Protein AF-0000000073383398 (afdb_homodimer)

InterPro domains:
  IPR001453 MoaB/Mog domain [PF00994] (199-347)
  IPR001453 MoaB/Mog domain [SM00852] (199-348)
  IPR005110 MoeA, N-terminal and linker domain [PF03453] (4-186)
  IPR005111 MoeA, C-terminal, domain IV [PF03454] (393-448)
  IPR036135 MoeA, N-terminal and linker domain superfamily [SSF63882] (14-193)
  IPR036425 MoaB/Mog-like domain superfamily [G3DSA:3.40.980.10] (194-357)
  IPR036425 MoaB/Mog-like domain superfamily [SSF53218] (195-348)
  IPR036688 MoeA, C-terminal, domain IV superfamily [G3DSA:2.40.340.10] (358-444)
  IPR036688 MoeA, C-terminal, domain IV superfamily [SSF63867] (392-449)
  IPR038987 Molybdopterin biosynthesis protein MoeA-like [PTHR10192] (3-448)
  IPR038987 Molybdopterin biosynthesis protein MoeA-like [cd00887] (13-449)

Nearest PDB structures (foldseek):
  6gb9-assembly1_A-2  TM=8.850E-01  e=3.075E-38  Arabidopsis thaliana
  6gax-assembly1_A-2  TM=8.857E-01  e=5.506E-38  Arabidopsis thaliana
  6etf-assembly1_A  TM=8.780E-01  e=7.810E-38  Arabidopsis thaliana
  6gbc-assembly1_A-2  TM=8.744E-01  e=4.752E-37  Arabidopsis thaliana
  6rms-assembly1_A-2  TM=8.725E-01  e=6.143E-34  Arabidopsis thaliana

Structure (mmCIF, N/CA/C/O backbone):
data_AF-0000000073383398-model_v1
#
loop_
_entity.id
_entity.type
_entity.pdbx_description
1 polymer 'molybdopterin adenylyltransferase'
#
loop_
_atom_site.group_PDB
_atom_site.id
_atom_site.type_symbol
_atom_site.label_atom_id
_atom_site.label_alt_id
_atom_site.label_comp_id
_atom_site.label_asym_id
_atom_site.label_entity_id
_atom_site.label_seq_id
_atom_site.pdbx_PDB_ins_code
_atom_site.Cartn_x
_atom_site.Cartn_y
_atom_site.Cartn_z
_atom_site.occupancy
_atom_site.B_iso_or_equiv
_atom_site.auth_seq_id
_atom_site.auth_comp_id
_atom_site.auth_asym_id
_atom_site.auth_atom_id
_atom_site.pdbx_PDB_model_num
ATOM 1 N N . MET A 1 1 ? 20.766 -30.047 -12.469 1 66.31 1 MET A N 1
ATOM 2 C CA . MET A 1 1 ? 20.844 -29.438 -11.141 1 66.31 1 MET A CA 1
ATOM 3 C C . MET A 1 1 ? 20.578 -27.938 -11.219 1 66.31 1 MET A C 1
ATOM 5 O O . MET A 1 1 ? 20.891 -27.281 -12.219 1 66.31 1 MET A O 1
ATOM 9 N N . GLY A 1 2 ? 19.625 -27.422 -10.406 1 82 2 GLY A N 1
ATOM 10 C CA . GLY A 1 2 ? 19.25 -26.016 -10.492 1 82 2 GLY A CA 1
ATOM 11 C C . GLY A 1 2 ? 20.219 -25.094 -9.766 1 82 2 GLY A C 1
ATOM 12 O O . GLY A 1 2 ? 21.078 -25.562 -9.016 1 82 2 GLY A O 1
ATOM 13 N N . LEU A 1 3 ? 20.344 -23.891 -10.164 1 94.38 3 LEU A N 1
ATOM 14 C CA . LEU A 1 3 ? 21.094 -22.812 -9.516 1 94.38 3 LEU A CA 1
ATOM 15 C C . LEU A 1 3 ? 20.547 -22.531 -8.125 1 94.38 3 LEU A C 1
ATOM 17 O O . LEU A 1 3 ? 19.328 -22.516 -7.926 1 94.38 3 LEU A O 1
ATOM 21 N N . SER A 1 4 ? 21.484 -22.391 -7.164 1 97 4 SER A N 1
ATOM 22 C CA . SER A 1 4 ? 21 -22.016 -5.84 1 97 4 SER A CA 1
ATOM 23 C C . SER A 1 4 ? 20.203 -20.719 -5.887 1 97 4 SER A C 1
ATOM 25 O O . SER A 1 4 ? 20.469 -19.859 -6.719 1 97 4 SER A O 1
ATOM 27 N N . TYR A 1 5 ? 19.297 -20.578 -5.016 1 97.75 5 TYR A N 1
ATOM 28 C CA . TYR A 1 5 ? 18.453 -19.391 -4.969 1 97.75 5 TYR A CA 1
ATOM 29 C C . TYR A 1 5 ? 19.297 -18.141 -4.754 1 97.75 5 TYR A C 1
ATOM 31 O O . TYR A 1 5 ? 19.109 -17.141 -5.438 1 97.75 5 TYR A O 1
ATOM 39 N N . THR A 1 6 ? 20.219 -18.172 -3.822 1 96.94 6 THR A N 1
ATOM 40 C CA . THR A 1 6 ? 21.078 -17.047 -3.51 1 96.94 6 THR A CA 1
ATOM 41 C C . THR A 1 6 ? 21.875 -16.609 -4.742 1 96.94 6 THR A C 1
ATOM 43 O O . THR A 1 6 ? 21.969 -15.422 -5.031 1 96.94 6 THR A O 1
ATOM 46 N N . GLU A 1 7 ? 22.391 -17.578 -5.422 1 97.75 7 GLU A N 1
ATOM 47 C CA . GLU A 1 7 ? 23.156 -17.266 -6.629 1 97.75 7 GLU A CA 1
ATOM 48 C C . GLU A 1 7 ? 22.234 -16.703 -7.719 1 97.75 7 GLU A C 1
ATOM 50 O O . GLU A 1 7 ? 22.641 -15.789 -8.453 1 97.75 7 GLU A O 1
ATOM 55 N N . ALA A 1 8 ? 21.062 -17.25 -7.828 1 98.5 8 ALA A N 1
ATOM 56 C CA . ALA A 1 8 ? 20.094 -16.75 -8.805 1 98.5 8 ALA A CA 1
ATOM 57 C C . ALA A 1 8 ? 19.812 -15.266 -8.555 1 98.5 8 ALA A C 1
ATOM 59 O O . ALA A 1 8 ? 19.828 -14.461 -9.492 1 98.5 8 ALA A O 1
ATOM 60 N N . ILE A 1 9 ? 19.609 -14.883 -7.297 1 98.12 9 ILE A N 1
ATOM 61 C CA . ILE A 1 9 ? 19.281 -13.5 -6.945 1 98.12 9 ILE A CA 1
ATOM 62 C C . ILE A 1 9 ? 20.484 -12.602 -7.246 1 98.12 9 ILE A C 1
ATOM 64 O O . ILE A 1 9 ? 20.328 -11.484 -7.75 1 98.12 9 ILE A O 1
ATOM 68 N N . ARG A 1 10 ? 21.641 -13.078 -6.953 1 98.12 10 ARG A N 1
ATOM 69 C CA . ARG A 1 10 ? 22.859 -12.32 -7.258 1 98.12 10 ARG A CA 1
ATOM 70 C C . ARG A 1 10 ? 22.953 -12.016 -8.75 1 98.12 10 ARG A C 1
ATOM 72 O O . ARG A 1 10 ? 23.266 -10.883 -9.141 1 98.12 10 ARG A O 1
ATOM 79 N N . LEU A 1 11 ? 22.688 -13 -9.57 1 98.62 11 LEU A N 1
ATOM 80 C CA . LEU A 1 11 ? 22.75 -12.828 -11.016 1 98.62 11 LEU A CA 1
ATOM 81 C C . LEU A 1 11 ? 21.656 -11.883 -11.5 1 98.62 11 LEU A C 1
ATOM 83 O O . LEU A 1 11 ? 21.891 -11.055 -12.391 1 98.62 11 LEU A O 1
ATOM 87 N N . VAL A 1 12 ? 20.453 -12.016 -10.969 1 98.62 12 VAL A N 1
ATOM 88 C CA . VAL A 1 12 ? 19.344 -11.125 -11.312 1 98.62 12 VAL A CA 1
ATOM 89 C C . VAL A 1 12 ? 19.734 -9.68 -11.008 1 98.62 12 VAL A C 1
ATOM 91 O O . VAL A 1 12 ? 19.578 -8.797 -11.859 1 98.62 12 VAL A O 1
ATOM 94 N N . GLU A 1 13 ? 20.266 -9.461 -9.812 1 98.06 13 GLU A N 1
ATOM 95 C CA . GLU A 1 13 ? 20.656 -8.117 -9.398 1 98.06 13 GLU A CA 1
ATOM 96 C C . GLU A 1 13 ? 21.797 -7.582 -10.266 1 98.06 13 GLU A C 1
ATOM 98 O O . GLU A 1 13 ? 21.844 -6.391 -10.578 1 98.06 13 GLU A O 1
ATOM 103 N N . ALA A 1 14 ? 22.734 -8.461 -10.633 1 98 14 ALA A N 1
ATOM 104 C CA . ALA A 1 14 ? 23.844 -8.055 -11.469 1 98 14 ALA A CA 1
ATOM 105 C C . ALA A 1 14 ? 23.375 -7.555 -12.828 1 98 14 ALA A C 1
ATOM 107 O O . ALA A 1 14 ? 23.797 -6.5 -13.297 1 98 14 ALA A O 1
ATOM 108 N N . GLU A 1 15 ? 22.469 -8.305 -13.469 1 97.44 15 GLU A N 1
ATOM 109 C CA . GLU A 1 15 ? 21.922 -7.875 -14.758 1 97.44 15 GLU A CA 1
ATOM 110 C C . GLU A 1 15 ? 21.109 -6.594 -14.617 1 97.44 15 GLU A C 1
ATOM 112 O O . GLU A 1 15 ? 21.156 -5.719 -15.477 1 97.44 15 GLU A O 1
ATOM 117 N N . ALA A 1 16 ? 20.344 -6.516 -13.547 1 97.38 16 ALA A N 1
ATOM 118 C CA . ALA A 1 16 ? 19.547 -5.32 -13.289 1 97.38 16 ALA A CA 1
ATOM 119 C C . ALA A 1 16 ? 20.438 -4.094 -13.133 1 97.38 16 ALA A C 1
ATOM 121 O O . ALA A 1 16 ? 20.094 -3.006 -13.609 1 97.38 16 ALA A O 1
ATOM 122 N N . TYR A 1 17 ? 21.531 -4.281 -12.406 1 96.06 17 TYR A N 1
ATOM 123 C CA . TYR A 1 17 ? 22.484 -3.189 -12.203 1 96.06 17 TYR A CA 1
ATOM 124 C C . TYR A 1 17 ? 23.016 -2.67 -13.531 1 96.06 17 TYR A C 1
ATOM 126 O O . TYR A 1 17 ? 23.156 -1.46 -13.727 1 96.06 17 TYR A O 1
ATOM 134 N N . ARG A 1 18 ? 23.203 -3.543 -14.438 1 94 18 ARG A N 1
ATOM 135 C CA . ARG A 1 18 ? 23.703 -3.172 -15.758 1 94 18 ARG A CA 1
ATOM 136 C C . ARG A 1 18 ? 22.672 -2.352 -16.531 1 94 18 ARG A C 1
ATOM 138 O O . ARG A 1 18 ? 23.031 -1.51 -17.359 1 94 18 ARG A O 1
ATOM 145 N N . LYS A 1 19 ? 21.438 -2.59 -16.25 1 93.25 19 LYS A N 1
ATOM 146 C CA . LYS A 1 19 ? 20.375 -1.923 -16.984 1 93.25 19 LYS A CA 1
ATOM 147 C C . LYS A 1 19 ? 19.922 -0.659 -16.25 1 93.25 19 LYS A C 1
ATOM 149 O O . LYS A 1 19 ? 19.172 0.15 -16.812 1 93.25 19 LYS A O 1
ATOM 154 N N . ARG A 1 20 ? 20.312 -0.512 -15.031 1 93.12 20 ARG A N 1
ATOM 155 C CA . ARG A 1 20 ? 19.844 0.55 -14.141 1 93.12 20 ARG A CA 1
ATOM 156 C C . ARG A 1 20 ? 20.141 1.925 -14.727 1 93.12 20 ARG A C 1
ATOM 158 O O . ARG A 1 20 ? 19.297 2.814 -14.703 1 93.12 20 ARG A O 1
ATOM 165 N N . ASN A 1 21 ? 21.344 2.102 -15.289 1 90.38 21 ASN A N 1
ATOM 166 C CA . ASN A 1 21 ? 21.734 3.402 -15.82 1 90.38 21 ASN A CA 1
ATOM 167 C C . ASN A 1 21 ? 20.828 3.836 -16.969 1 90.38 21 ASN A C 1
ATOM 169 O O . ASN A 1 21 ? 20.469 5.008 -17.062 1 90.38 21 ASN A O 1
ATOM 173 N N . VAL A 1 22 ? 20.531 2.859 -17.781 1 88.81 22 VAL A N 1
ATOM 174 C CA . VAL A 1 22 ? 19.641 3.156 -18.906 1 88.81 22 VAL A CA 1
ATOM 175 C C . VAL A 1 22 ? 18.25 3.533 -18.375 1 88.81 22 VAL A C 1
ATOM 177 O O . VAL A 1 22 ? 17.656 4.5 -18.844 1 88.81 22 VAL A O 1
ATOM 180 N N . PHE A 1 23 ? 17.797 2.834 -17.438 1 91.56 23 PHE A N 1
ATOM 181 C CA . PHE A 1 23 ? 16.484 3.111 -16.859 1 91.56 23 PHE A CA 1
ATOM 182 C C . PHE A 1 23 ? 16.469 4.48 -16.188 1 91.56 23 PHE A C 1
ATOM 184 O O . PHE A 1 23 ? 15.523 5.25 -16.375 1 91.56 23 PHE A O 1
ATOM 191 N N . LEU A 1 24 ? 17.5 4.793 -15.5 1 91.25 24 LEU A N 1
ATOM 192 C CA . LEU A 1 24 ? 17.578 6.023 -14.711 1 91.25 24 LEU A CA 1
ATOM 193 C C . LEU A 1 24 ? 17.734 7.238 -15.617 1 91.25 24 LEU A C 1
ATOM 195 O O . LEU A 1 24 ? 17.547 8.375 -15.18 1 91.25 24 LEU A O 1
ATOM 199 N N . SER A 1 25 ? 18.109 7.008 -16.828 1 90.94 25 SER A N 1
ATOM 200 C CA . SER A 1 25 ? 18.312 8.117 -17.75 1 90.94 25 SER A CA 1
ATOM 201 C C . SER A 1 25 ? 16.984 8.695 -18.219 1 90.94 25 SER A C 1
ATOM 203 O O . SER A 1 25 ? 16.938 9.789 -18.797 1 90.94 25 SER A O 1
ATOM 205 N N . ARG A 1 26 ? 15.977 7.992 -17.969 1 90.12 26 ARG A N 1
ATOM 206 C CA . ARG A 1 26 ? 14.641 8.43 -18.344 1 90.12 26 ARG A CA 1
ATOM 207 C C . ARG A 1 26 ? 13.891 9 -17.141 1 90.12 26 ARG A C 1
ATOM 209 O O . ARG A 1 26 ? 13.773 8.336 -16.109 1 90.12 26 ARG A O 1
ATOM 216 N N . ALA A 1 27 ? 13.453 10.195 -17.188 1 93.5 27 ALA A N 1
ATOM 217 C CA . ALA A 1 27 ? 12.742 10.883 -16.109 1 93.5 27 ALA A CA 1
ATOM 218 C C . ALA A 1 27 ? 11.617 11.758 -16.672 1 93.5 27 ALA A C 1
ATOM 220 O O . ALA A 1 27 ? 11.586 12.039 -17.875 1 93.5 27 ALA A O 1
ATOM 221 N N . GLU A 1 28 ? 10.672 11.945 -15.852 1 96.12 28 GLU A N 1
ATOM 222 C CA . GLU A 1 28 ? 9.594 12.859 -16.203 1 96.12 28 GLU A CA 1
ATOM 223 C C . GLU A 1 28 ? 9.297 13.828 -15.055 1 96.12 28 GLU A C 1
ATOM 225 O O . GLU A 1 28 ? 9.688 13.586 -13.914 1 96.12 28 GLU A O 1
ATOM 230 N N . THR A 1 29 ? 8.719 14.938 -15.414 1 96.94 29 THR A N 1
ATOM 231 C CA . THR A 1 29 ? 8.281 15.914 -14.422 1 96.94 29 THR A CA 1
ATOM 232 C C . THR A 1 29 ? 6.824 15.664 -14.031 1 96.94 29 THR A C 1
ATOM 234 O O . THR A 1 29 ? 5.984 15.375 -14.883 1 96.94 29 THR A O 1
ATOM 237 N N . CYS A 1 30 ? 6.617 15.703 -12.734 1 95.69 30 CYS A N 1
ATOM 238 C CA . CYS A 1 30 ? 5.23 15.578 -12.297 1 95.69 30 CYS A CA 1
ATOM 239 C C . CYS A 1 30 ? 4.898 16.594 -11.211 1 95.69 30 CYS A C 1
ATOM 241 O O . CYS A 1 30 ? 5.801 17.156 -10.586 1 95.69 30 CYS A O 1
ATOM 243 N N . SER A 1 31 ? 3.578 16.891 -11.094 1 96.31 31 SER A N 1
ATOM 244 C CA . SER A 1 31 ? 3.082 17.719 -10 1 96.31 31 SER A CA 1
ATOM 245 C C . SER A 1 31 ? 3.27 17.031 -8.656 1 96.31 31 SER A C 1
ATOM 247 O O . SER A 1 31 ? 3.217 15.805 -8.562 1 96.31 31 SER A O 1
ATOM 249 N N . ILE A 1 32 ? 3.457 17.797 -7.582 1 96 32 ILE A N 1
ATOM 250 C CA . ILE A 1 32 ? 3.604 17.219 -6.254 1 96 32 ILE A CA 1
ATOM 251 C C . ILE A 1 32 ? 2.328 16.469 -5.867 1 96 32 ILE A C 1
ATOM 253 O O . ILE A 1 32 ? 2.363 15.531 -5.066 1 96 32 ILE A O 1
ATOM 257 N N . TYR A 1 33 ? 1.191 16.844 -6.496 1 92.94 33 TYR A N 1
ATOM 258 C CA . TYR A 1 33 ? -0.078 16.188 -6.211 1 92.94 33 TYR A CA 1
ATOM 259 C C . TYR A 1 33 ? -0.092 14.766 -6.758 1 92.94 33 TYR A C 1
ATOM 261 O O . TYR A 1 33 ? -0.85 13.922 -6.285 1 92.94 33 TYR A O 1
ATOM 269 N N . ALA A 1 34 ? 0.764 14.539 -7.691 1 93.38 34 ALA A N 1
ATOM 270 C CA . ALA A 1 34 ? 0.845 13.227 -8.32 1 93.38 34 ALA A CA 1
ATOM 271 C C . ALA A 1 34 ? 2.139 12.508 -7.941 1 93.38 34 ALA A C 1
ATOM 273 O O . ALA A 1 34 ? 2.496 11.492 -8.539 1 93.38 34 ALA A O 1
ATOM 274 N N . ALA A 1 35 ? 2.789 13.031 -6.961 1 96.25 35 ALA A N 1
ATOM 275 C CA . ALA A 1 35 ? 4.152 12.578 -6.691 1 96.25 35 ALA A CA 1
ATOM 276 C C . ALA A 1 35 ? 4.148 11.352 -5.773 1 96.25 35 ALA A C 1
ATOM 278 O O . ALA A 1 35 ? 5.109 10.578 -5.758 1 96.25 35 ALA A O 1
ATOM 279 N N . ARG A 1 36 ? 3.092 11.203 -5.008 1 94.62 36 ARG A N 1
ATOM 280 C CA . ARG A 1 36 ? 3.055 10.078 -4.078 1 94.62 36 ARG A CA 1
ATOM 281 C C . ARG A 1 36 ? 3.213 8.758 -4.812 1 94.62 36 ARG A C 1
ATOM 283 O O . ARG A 1 36 ? 2.543 8.516 -5.82 1 94.62 36 ARG A O 1
ATOM 290 N N . GLY A 1 37 ? 4.098 7.875 -4.305 1 93.94 37 GLY A N 1
ATOM 291 C CA . GLY A 1 37 ? 4.309 6.562 -4.895 1 93.94 37 GLY A CA 1
ATOM 292 C C . GLY A 1 37 ? 5.309 6.574 -6.035 1 93.94 37 GLY A C 1
ATOM 293 O O . GLY A 1 37 ? 5.676 5.52 -6.555 1 93.94 37 GLY A O 1
ATOM 294 N N . ARG A 1 38 ? 5.719 7.754 -6.422 1 96.56 38 ARG A N 1
ATOM 295 C CA . ARG A 1 38 ? 6.77 7.875 -7.43 1 96.56 38 ARG A CA 1
ATOM 296 C C . ARG A 1 38 ? 8.148 7.883 -6.785 1 96.56 38 ARG A C 1
ATOM 298 O O . ARG A 1 38 ? 8.273 7.984 -5.562 1 96.56 38 ARG A O 1
ATOM 305 N N . ILE A 1 39 ? 9.172 7.672 -7.59 1 97.12 39 ILE A N 1
ATOM 306 C CA . ILE A 1 39 ? 10.547 7.641 -7.117 1 97.12 39 ILE A CA 1
ATOM 307 C C . ILE A 1 39 ? 11.297 8.875 -7.613 1 97.12 39 ILE A C 1
ATOM 309 O O . ILE A 1 39 ? 11.297 9.172 -8.812 1 97.12 39 ILE A O 1
ATOM 313 N N . ALA A 1 40 ? 11.953 9.594 -6.699 1 97.62 40 ALA A N 1
ATOM 314 C CA . ALA A 1 40 ? 12.664 10.812 -7.051 1 97.62 40 ALA A CA 1
ATOM 315 C C . ALA A 1 40 ? 13.867 10.516 -7.941 1 97.62 40 ALA A C 1
ATOM 317 O O . ALA A 1 40 ? 14.68 9.641 -7.621 1 97.62 40 ALA A O 1
ATOM 318 N N . ARG A 1 41 ? 14 11.25 -9.055 1 96.38 41 ARG A N 1
ATOM 319 C CA . ARG A 1 41 ? 15.133 11.094 -9.961 1 96.38 41 ARG A CA 1
ATOM 320 C C . ARG A 1 41 ? 16.391 11.742 -9.383 1 96.38 41 ARG A C 1
ATOM 322 O O . ARG A 1 41 ? 17.5 11.227 -9.562 1 96.38 41 ARG A O 1
ATOM 329 N N . HIS A 1 42 ? 16.172 12.898 -8.781 1 95.25 42 HIS A N 1
ATOM 330 C CA . HIS A 1 42 ? 17.234 13.664 -8.133 1 95.25 42 HIS A CA 1
ATOM 331 C C . HIS A 1 42 ? 16.859 14.016 -6.699 1 95.25 42 HIS A C 1
ATOM 333 O O . HIS A 1 42 ? 15.68 14.016 -6.344 1 95.25 42 HIS A O 1
ATOM 339 N N . THR A 1 43 ? 17.922 14.242 -5.918 1 97.25 43 THR A N 1
ATOM 340 C CA . THR A 1 43 ? 17.641 14.758 -4.578 1 97.25 43 THR A CA 1
ATOM 341 C C . THR A 1 43 ? 16.969 16.125 -4.652 1 97.25 43 THR A C 1
ATOM 343 O O . THR A 1 43 ? 17.359 16.969 -5.449 1 97.25 43 THR A O 1
ATOM 346 N N . ILE A 1 44 ? 15.922 16.281 -3.92 1 98 44 ILE A N 1
ATOM 347 C CA . ILE A 1 44 ? 15.188 17.547 -3.865 1 98 44 ILE A CA 1
ATOM 348 C C . ILE A 1 44 ? 15.57 18.312 -2.604 1 98 44 ILE A C 1
ATOM 350 O O . ILE A 1 44 ? 15.461 17.797 -1.492 1 98 44 ILE A O 1
ATOM 354 N N . TYR A 1 45 ? 16 19.5 -2.75 1 98.19 45 TYR A N 1
ATOM 355 C CA . TYR A 1 45 ? 16.438 20.359 -1.653 1 98.19 45 TYR A CA 1
ATOM 356 C C . TYR A 1 45 ? 15.469 21.516 -1.439 1 98.19 45 TYR A C 1
ATOM 358 O O . TYR A 1 45 ? 14.805 21.969 -2.383 1 98.19 45 TYR A O 1
ATOM 366 N N . SER A 1 46 ? 15.398 21.969 -0.256 1 98.12 46 SER A N 1
ATOM 367 C CA . SER A 1 46 ? 14.578 23.141 0.022 1 98.12 46 SER A CA 1
ATOM 368 C C . SER A 1 46 ? 15.172 24.391 -0.608 1 98.12 46 SER A C 1
ATOM 370 O O . SER A 1 46 ? 16.344 24.703 -0.396 1 98.12 46 SER A O 1
ATOM 372 N N . PRO A 1 47 ? 14.383 25.125 -1.366 1 97.12 47 PRO A N 1
ATOM 373 C CA . PRO A 1 47 ? 14.891 26.375 -1.953 1 97.12 47 PRO A CA 1
ATOM 374 C C . PRO A 1 47 ? 14.891 27.531 -0.965 1 97.12 47 PRO A C 1
ATOM 376 O O . PRO A 1 47 ? 15.484 28.578 -1.238 1 97.12 47 PRO A O 1
ATOM 379 N N . ILE A 1 48 ? 14.234 27.391 0.176 1 95.88 48 ILE A N 1
ATOM 380 C CA . ILE A 1 48 ? 14.102 28.469 1.145 1 95.88 48 ILE A CA 1
ATOM 381 C C . ILE A 1 48 ? 14.234 27.906 2.561 1 95.88 48 ILE A C 1
ATOM 383 O O . ILE A 1 48 ? 14.18 26.703 2.766 1 95.88 48 ILE A O 1
ATOM 387 N N . SER A 1 49 ? 14.477 28.797 3.459 1 96.19 49 SER A N 1
ATOM 388 C CA . SER A 1 49 ? 14.367 28.484 4.879 1 96.19 49 SER A CA 1
ATOM 389 C C . SER A 1 49 ? 12.977 28.812 5.41 1 96.19 49 SER A C 1
ATOM 391 O O . SER A 1 49 ? 12.328 29.75 4.938 1 96.19 49 SER A O 1
ATOM 393 N N . THR A 1 50 ? 12.516 28.031 6.285 1 94.06 50 THR A N 1
ATOM 394 C CA . THR A 1 50 ? 11.195 28.266 6.855 1 94.06 50 THR A CA 1
ATOM 395 C C . THR A 1 50 ? 11.242 28.219 8.383 1 94.06 50 THR A C 1
ATOM 397 O O . THR A 1 50 ? 12.047 27.469 8.953 1 94.06 50 THR A O 1
ATOM 400 N N . PRO A 1 51 ? 10.414 28.922 9.086 1 92.44 51 PRO A N 1
ATOM 401 C CA . PRO A 1 51 ? 9.617 30.016 8.516 1 92.44 51 PRO A CA 1
ATOM 402 C C . PRO A 1 51 ? 10.477 31.125 7.93 1 92.44 51 PRO A C 1
ATOM 404 O O . PRO A 1 51 ? 11.641 31.266 8.297 1 92.44 51 PRO A O 1
ATOM 407 N N . ARG A 1 52 ? 9.953 31.906 7.09 1 91.81 52 ARG A N 1
ATOM 408 C CA . ARG A 1 52 ? 10.695 32.969 6.43 1 91.81 52 ARG A CA 1
ATOM 409 C C . ARG A 1 52 ? 10.867 34.188 7.355 1 91.81 52 ARG A C 1
ATOM 411 O O . ARG A 1 52 ? 11.688 35.062 7.09 1 91.81 52 ARG A O 1
ATOM 418 N N . PHE A 1 53 ? 10.117 34.25 8.391 1 91.38 53 PHE A N 1
ATOM 419 C CA . PHE A 1 53 ? 10.117 35.312 9.391 1 91.38 53 PHE A CA 1
ATOM 420 C C . PHE A 1 53 ? 9.711 34.781 10.75 1 91.38 53 PHE A C 1
ATOM 422 O O . PHE A 1 53 ? 9.188 33.688 10.852 1 91.38 53 PHE A O 1
ATOM 429 N N . ASP A 1 54 ? 10.047 35.562 11.758 1 92.38 54 ASP A N 1
ATOM 430 C CA . ASP A 1 54 ? 9.641 35.156 13.094 1 92.38 54 ASP A CA 1
ATOM 431 C C . ASP A 1 54 ? 8.125 35.188 13.25 1 92.38 54 ASP A C 1
ATOM 433 O O . ASP A 1 54 ? 7.477 36.156 12.844 1 92.38 54 ASP A O 1
ATOM 437 N N . THR A 1 55 ? 7.613 34.125 13.789 1 92.25 55 THR A N 1
ATOM 438 C CA . THR A 1 55 ? 6.168 34.062 13.984 1 92.25 55 THR A CA 1
ATOM 439 C C . THR A 1 55 ? 5.828 33.781 15.438 1 92.25 55 THR A C 1
ATOM 441 O O . THR A 1 55 ? 6.691 33.312 16.203 1 92.25 55 THR A O 1
ATOM 444 N N . SER A 1 56 ? 4.609 34.094 15.805 1 92.62 56 SER A N 1
ATOM 445 C CA . SER A 1 56 ? 4.16 33.75 17.141 1 92.62 56 SER A CA 1
ATOM 446 C C . SER A 1 56 ? 3.727 32.281 17.234 1 92.62 56 SER A C 1
ATOM 448 O O . SER A 1 56 ? 3.029 31.781 16.359 1 92.62 56 SER A O 1
ATOM 450 N N . ALA A 1 57 ? 4.055 31.578 18.25 1 89.25 57 ALA A N 1
ATOM 451 C CA . ALA A 1 57 ? 3.672 30.188 18.5 1 89.25 57 ALA A CA 1
ATOM 452 C C . ALA A 1 57 ? 2.314 30.109 19.188 1 89.25 57 ALA A C 1
ATOM 454 O O . ALA A 1 57 ? 1.694 29.047 19.234 1 89.25 57 ALA A O 1
ATOM 455 N N . MET A 1 58 ? 1.9 31.234 19.719 1 89.38 58 MET A N 1
ATOM 456 C CA . MET A 1 58 ? 0.679 31.297 20.531 1 89.38 58 MET A CA 1
ATOM 457 C C . MET A 1 58 ? -0.102 32.562 20.234 1 89.38 58 MET A C 1
ATOM 459 O O . MET A 1 58 ? 0.456 33.531 19.734 1 89.38 58 MET A O 1
ATOM 463 N N . ASP A 1 59 ? -1.358 32.5 20.641 1 88.81 59 ASP A N 1
ATOM 464 C CA . ASP A 1 59 ? -2.148 33.719 20.688 1 88.81 59 ASP A CA 1
ATOM 465 C C . ASP A 1 59 ? -1.859 34.5 21.969 1 88.81 59 ASP A C 1
ATOM 467 O O . ASP A 1 59 ? -1.733 33.906 23.047 1 88.81 59 ASP A O 1
ATOM 471 N N . GLY A 1 60 ? -1.708 35.812 21.797 1 94.88 60 GLY A N 1
ATOM 472 C CA . GLY A 1 60 ? -1.429 36.625 22.969 1 94.88 60 GLY A CA 1
ATOM 473 C C . GLY A 1 60 ? -0.986 38.031 22.609 1 94.88 60 GLY A C 1
ATOM 474 O O . GLY A 1 60 ? -1.63 38.719 21.797 1 94.88 60 GLY A O 1
ATOM 475 N N . TYR A 1 61 ? 0.023 38.438 23.344 1 96.25 61 TYR A N 1
ATOM 476 C CA . TYR A 1 61 ? 0.516 39.812 23.172 1 96.25 61 TYR A CA 1
ATOM 477 C C . TYR A 1 61 ? 2.033 39.812 23.016 1 96.25 61 TYR A C 1
ATOM 479 O O . TYR A 1 61 ? 2.75 39.281 23.875 1 96.25 61 TYR A O 1
ATOM 487 N N . ALA A 1 62 ? 2.457 40.375 21.922 1 96.19 62 ALA A N 1
ATOM 488 C CA . ALA A 1 62 ? 3.887 40.625 21.734 1 96.19 62 ALA A CA 1
ATOM 489 C C . ALA A 1 62 ? 4.348 41.844 22.531 1 96.19 62 ALA A C 1
ATOM 491 O O . ALA A 1 62 ? 3.775 42.938 22.391 1 96.19 62 ALA A O 1
ATOM 492 N N . LEU A 1 63 ? 5.375 41.688 23.344 1 95.12 63 LEU A N 1
ATOM 493 C CA . LEU A 1 63 ? 5.879 42.781 24.172 1 95.12 63 LEU A CA 1
ATOM 494 C C . LEU A 1 63 ? 7.359 42.562 24.484 1 95.12 63 LEU A C 1
ATOM 496 O O . LEU A 1 63 ? 7.969 41.594 24.047 1 95.12 63 LEU A O 1
ATOM 500 N N . SER A 1 64 ? 7.93 43.562 25.188 1 94 64 SER A N 1
ATOM 501 C CA . SER A 1 64 ? 9.336 43.5 25.578 1 94 64 SER A CA 1
ATOM 502 C C . SER A 1 64 ? 9.516 42.656 26.844 1 94 64 SER A C 1
ATOM 504 O O . SER A 1 64 ? 9 43.031 27.906 1 94 64 SER A O 1
ATOM 506 N N . SER A 1 65 ? 10.273 41.625 26.719 1 95.56 65 SER A N 1
ATOM 507 C CA . SER A 1 65 ? 10.555 40.812 27.891 1 95.56 65 SER A CA 1
ATOM 508 C C . SER A 1 65 ? 11.297 41.594 28.953 1 95.56 65 SER A C 1
ATOM 510 O O . SER A 1 65 ? 11.07 41.438 30.156 1 95.56 65 SER A O 1
ATOM 512 N N . ALA A 1 66 ? 12.141 42.5 28.547 1 93.5 66 ALA A N 1
ATOM 513 C CA . ALA A 1 66 ? 12.898 43.344 29.453 1 93.5 66 ALA A CA 1
ATOM 514 C C . ALA A 1 66 ? 11.969 44.188 30.312 1 93.5 66 ALA A C 1
ATOM 516 O O . ALA A 1 66 ? 12.242 44.438 31.5 1 93.5 66 ALA A O 1
ATOM 517 N N . ALA A 1 67 ? 10.852 44.625 29.75 1 93.12 67 ALA A N 1
ATOM 518 C CA . ALA A 1 67 ? 9.891 45.469 30.453 1 93.12 67 ALA A CA 1
ATOM 519 C C . ALA A 1 67 ? 9.117 44.688 31.5 1 93.12 67 ALA A C 1
ATOM 521 O O . ALA A 1 67 ? 8.445 45.25 32.344 1 93.12 67 ALA A O 1
ATOM 522 N N . THR A 1 68 ? 9.195 43.406 31.484 1 95.5 68 THR A N 1
ATOM 523 C CA . THR A 1 68 ? 8.438 42.562 32.406 1 95.5 68 THR A CA 1
ATOM 524 C C . THR A 1 68 ? 9.336 42.031 33.531 1 95.5 68 THR A C 1
ATOM 526 O O . THR A 1 68 ? 8.875 41.312 34.406 1 95.5 68 THR A O 1
ATOM 529 N N . LYS A 1 69 ? 10.617 42.25 33.531 1 94.06 69 LYS A N 1
ATOM 530 C CA . LYS A 1 69 ? 11.633 41.625 34.344 1 94.06 69 LYS A CA 1
ATOM 531 C C . LYS A 1 69 ? 11.258 41.656 35.844 1 94.06 69 LYS A C 1
ATOM 533 O O . LYS A 1 69 ? 11.516 40.719 36.562 1 94.06 69 LYS A O 1
ATOM 538 N N . ASP A 1 70 ? 10.602 42.719 36.281 1 93.88 70 ASP A N 1
ATOM 539 C CA . ASP A 1 70 ? 10.305 42.875 37.688 1 93.88 70 ASP A CA 1
ATOM 540 C C . ASP A 1 70 ? 8.828 42.656 38 1 93.88 70 ASP A C 1
ATOM 542 O O . ASP A 1 70 ? 8.336 42.969 39.062 1 93.88 70 ASP A O 1
ATOM 546 N N . ALA A 1 71 ? 8.141 42.156 37.031 1 96.25 71 ALA A N 1
ATOM 547 C CA . ALA A 1 71 ? 6.703 41.969 37.188 1 96.25 71 ALA A CA 1
ATOM 548 C C . ALA A 1 71 ? 6.406 40.875 38.219 1 96.25 71 ALA A C 1
ATOM 550 O O . ALA A 1 71 ? 6.988 39.781 38.156 1 96.25 71 ALA A O 1
ATOM 551 N N . THR A 1 72 ? 5.582 41.094 39.219 1 95.75 72 THR A N 1
ATOM 552 C CA . THR A 1 72 ? 5.059 40.156 40.219 1 95.75 72 THR A CA 1
ATOM 553 C C . THR A 1 72 ? 3.564 40.406 40.438 1 95.75 72 THR A C 1
ATOM 555 O O . THR A 1 72 ? 2.992 41.344 39.906 1 95.75 72 THR A O 1
ATOM 558 N N . VAL A 1 73 ? 2.965 39.5 41.156 1 95.5 73 VAL A N 1
ATOM 559 C CA . VAL A 1 73 ? 1.554 39.656 41.469 1 95.5 73 VAL A CA 1
ATOM 560 C C . VAL A 1 73 ? 1.352 40.969 42.25 1 95.5 73 VAL A C 1
ATOM 562 O O . VAL A 1 73 ? 0.357 41.656 42.062 1 95.5 73 VAL A O 1
ATOM 565 N N . GLU A 1 74 ? 2.318 41.219 43.156 1 95.69 74 GLU A N 1
ATOM 566 C CA . GLU A 1 74 ? 2.246 42.438 44 1 95.69 74 GLU A CA 1
ATOM 567 C C . GLU A 1 74 ? 2.58 43.688 43.188 1 95.69 74 GLU A C 1
ATOM 569 O O . GLU A 1 74 ? 2.008 44.75 43.438 1 95.69 74 GLU A O 1
ATOM 574 N N . TYR A 1 75 ? 3.49 43.562 42.25 1 95.81 75 TYR A N 1
ATOM 575 C CA . TYR A 1 75 ? 3.912 44.688 41.406 1 95.81 75 TYR A CA 1
ATOM 576 C C . TYR A 1 75 ? 3.756 44.344 39.938 1 95.81 75 TYR A C 1
ATOM 578 O O . TYR A 1 75 ? 4.75 44.156 39.219 1 95.81 75 TYR A O 1
ATOM 586 N N . PRO A 1 76 ? 2.568 44.344 39.438 1 96.75 76 PRO A N 1
ATOM 587 C CA . PRO A 1 76 ? 2.338 43.969 38.031 1 96.75 76 PRO A CA 1
ATOM 588 C C . PRO A 1 76 ? 2.791 45.031 37.062 1 96.75 76 PRO A C 1
ATOM 590 O O . PRO A 1 76 ? 2.984 46.188 37.469 1 96.75 76 PRO A O 1
ATOM 593 N N . ARG A 1 77 ? 3.07 44.688 35.875 1 96.56 77 ARG A N 1
ATOM 594 C CA . ARG A 1 77 ? 3.449 45.625 34.812 1 96.56 77 ARG A CA 1
ATOM 595 C C . ARG A 1 77 ? 2.352 45.719 33.75 1 96.56 77 ARG A C 1
ATOM 597 O O . ARG A 1 77 ? 1.827 44.719 33.281 1 96.56 77 ARG A O 1
ATOM 604 N N . THR A 1 78 ? 2.045 46.906 33.406 1 96.25 78 THR A N 1
ATOM 605 C CA . THR A 1 78 ? 0.96 47.156 32.469 1 96.25 78 THR A CA 1
ATOM 606 C C . THR A 1 78 ? 1.509 47.625 31.125 1 96.25 78 THR A C 1
ATOM 608 O O . THR A 1 78 ? 2.477 48.375 31.078 1 96.25 78 THR A O 1
ATOM 611 N N . PHE A 1 79 ? 0.874 47.094 30.094 1 95.38 79 PHE A N 1
ATOM 612 C CA . PHE A 1 79 ? 1.194 47.469 28.719 1 95.38 79 PHE A CA 1
ATOM 613 C C . PHE A 1 79 ? -0.039 48 28 1 95.38 79 PHE A C 1
ATOM 615 O O . PHE A 1 79 ? -1.162 47.594 28.297 1 95.38 79 PHE A O 1
ATOM 622 N N . GLU A 1 80 ? 0.193 48.875 27.016 1 93.94 80 GLU A N 1
ATOM 623 C CA . GLU A 1 80 ? -0.901 49.375 26.188 1 93.94 80 GLU A CA 1
ATOM 624 C C . GLU A 1 80 ? -0.937 48.656 24.844 1 93.94 80 GLU A C 1
ATOM 626 O O . GLU A 1 80 ? 0.089 48.531 24.156 1 93.94 80 GLU A O 1
ATOM 631 N N . VAL A 1 81 ? -2.07 48.125 24.5 1 94.44 81 VAL A N 1
ATOM 632 C CA . VAL A 1 81 ? -2.234 47.438 23.219 1 94.44 81 VAL A CA 1
ATOM 633 C C . VAL A 1 81 ? -2.332 48.469 22.094 1 94.44 81 VAL A C 1
ATOM 635 O O . VAL A 1 81 ? -3.266 49.25 22.047 1 94.44 81 VAL A O 1
ATOM 638 N N . LYS A 1 82 ? -1.393 48.406 21.172 1 90.94 82 LYS A N 1
ATOM 639 C CA . LYS A 1 82 ? -1.298 49.438 20.125 1 90.94 82 LYS A CA 1
ATOM 640 C C . LYS A 1 82 ? -1.88 48.906 18.812 1 90.94 82 LYS A C 1
ATOM 642 O O . LYS A 1 82 ? -2.143 49.688 17.891 1 90.94 82 LYS A O 1
ATOM 647 N N . GLY A 1 83 ? -2.094 47.625 18.75 1 90.31 83 GLY A N 1
ATOM 648 C CA . GLY A 1 83 ? -2.619 47.062 17.531 1 90.31 83 GLY A CA 1
ATOM 649 C C . GLY A 1 83 ? -2.756 45.531 17.609 1 90.31 83 GLY A C 1
ATOM 650 O O . GLY A 1 83 ? -2.59 44.938 18.672 1 90.31 83 GLY A O 1
ATOM 651 N N . ILE A 1 84 ? -3.156 45.031 16.469 1 90.19 84 ILE A N 1
ATOM 652 C CA . ILE A 1 84 ? -3.33 43.562 16.328 1 90.19 84 ILE A CA 1
ATOM 653 C C . ILE A 1 84 ? -2.666 43.094 15.047 1 90.19 84 ILE A C 1
ATOM 655 O O . ILE A 1 84 ? -2.727 43.75 14.016 1 90.19 84 ILE A O 1
ATOM 659 N N . THR A 1 85 ? -1.947 42.094 15.133 1 89.56 85 THR A N 1
ATOM 660 C CA . THR A 1 85 ? -1.363 41.438 13.961 1 89.56 85 THR A CA 1
ATOM 661 C C . THR A 1 85 ? -1.771 39.969 13.891 1 89.56 85 THR A C 1
ATOM 663 O O . THR A 1 85 ? -1.753 39.25 14.898 1 89.56 85 THR A O 1
ATOM 666 N N . ALA A 1 86 ? -2.217 39.531 12.703 1 87.12 86 ALA A N 1
ATOM 667 C CA . ALA A 1 86 ? -2.635 38.156 12.445 1 87.12 86 ALA A CA 1
ATOM 668 C C . ALA A 1 86 ? -1.797 37.531 11.344 1 87.12 86 ALA A C 1
ATOM 670 O O . ALA A 1 86 ? -1.037 38.219 10.656 1 87.12 86 ALA A O 1
ATOM 671 N N . ALA A 1 87 ? -1.899 36.188 11.297 1 86.31 87 ALA A N 1
ATOM 672 C CA . ALA A 1 87 ? -1.194 35.5 10.234 1 86.31 87 ALA A CA 1
ATOM 673 C C . ALA A 1 87 ? -1.582 36.031 8.859 1 86.31 87 ALA A C 1
ATOM 675 O O . ALA A 1 87 ? -2.766 36.219 8.57 1 86.31 87 ALA A O 1
ATOM 676 N N . GLY A 1 88 ? -0.6 36.344 8.062 1 85.81 88 GLY A N 1
ATOM 677 C CA . GLY A 1 88 ? -0.846 36.906 6.746 1 85.81 88 GLY A CA 1
ATOM 678 C C . GLY A 1 88 ? -0.648 38.406 6.688 1 85.81 88 GLY A C 1
ATOM 679 O O . GLY A 1 88 ? -0.516 38.969 5.602 1 85.81 88 GLY A O 1
ATOM 680 N N . ASP A 1 89 ? -0.688 39 7.859 1 85.62 89 ASP A N 1
ATOM 681 C CA . ASP A 1 89 ? -0.47 40.469 7.938 1 85.62 89 ASP A CA 1
ATOM 682 C C . ASP A 1 89 ? 1.012 40.781 7.793 1 85.62 89 ASP A C 1
ATOM 684 O O . ASP A 1 89 ? 1.874 39.938 8.016 1 85.62 89 ASP A O 1
ATOM 688 N N . GLU A 1 90 ? 1.199 42.031 7.426 1 87.06 90 GLU A N 1
ATOM 689 C CA . GLU A 1 90 ? 2.545 42.594 7.582 1 87.06 90 GLU A CA 1
ATOM 690 C C . GLU A 1 90 ? 2.865 42.875 9.047 1 87.06 90 GLU A C 1
ATOM 692 O O . GLU A 1 90 ? 1.968 43.156 9.836 1 87.06 90 GLU A O 1
ATOM 697 N N . PRO A 1 91 ? 4.156 42.719 9.367 1 85.94 91 PRO A N 1
ATOM 698 C CA . PRO A 1 91 ? 4.508 43 10.758 1 85.94 91 PRO A CA 1
ATOM 699 C C . PRO A 1 91 ? 4.102 44.438 11.164 1 85.94 91 PRO A C 1
ATOM 701 O O . PRO A 1 91 ? 4.195 45.375 10.359 1 85.94 91 PRO A O 1
ATOM 704 N N . PHE A 1 92 ? 3.617 44.438 12.305 1 83.69 92 PHE A N 1
ATOM 705 C CA . PHE A 1 92 ? 3.271 45.719 12.859 1 83.69 92 PHE A CA 1
ATOM 706 C C . PHE A 1 92 ? 4.512 46.594 12.992 1 83.69 92 PHE A C 1
ATOM 708 O O . PHE A 1 92 ? 5.535 46.156 13.523 1 83.69 92 PHE A O 1
ATOM 715 N N . THR A 1 93 ? 4.648 47.812 12.414 1 78.19 93 THR A N 1
ATOM 716 C CA . THR A 1 93 ? 5.863 48.625 12.352 1 78.19 93 THR A CA 1
ATOM 717 C C . THR A 1 93 ? 5.707 49.906 13.156 1 78.19 93 THR A C 1
ATOM 719 O O . THR A 1 93 ? 6.695 50.562 13.484 1 78.19 93 THR A O 1
ATOM 722 N N . GLU A 1 94 ? 4.535 50.406 13.414 1 67.06 94 GLU A N 1
ATOM 723 C CA . GLU A 1 94 ? 4.449 51.75 13.969 1 67.06 94 GLU A CA 1
ATOM 724 C C . GLU A 1 94 ? 3.752 51.75 15.328 1 67.06 94 GLU A C 1
ATOM 726 O O . GLU A 1 94 ? 2.59 51.344 15.43 1 67.06 94 GLU A O 1
ATOM 731 N N . VAL A 1 95 ? 4.559 51.688 16.359 1 65.88 95 VAL A N 1
ATOM 732 C CA . VAL A 1 95 ? 3.939 51.875 17.672 1 65.88 95 VAL A CA 1
ATOM 733 C C . VAL A 1 95 ? 4.312 53.25 18.234 1 65.88 95 VAL A C 1
ATOM 735 O O . VAL A 1 95 ? 5.492 53.562 18.375 1 65.88 95 VAL A O 1
ATOM 738 N N . LYS A 1 96 ? 3.398 54.25 18.094 1 64.75 96 LYS A N 1
ATOM 739 C CA . LYS A 1 96 ? 3.639 55.5 18.766 1 64.75 96 LYS A CA 1
ATOM 740 C C . LYS A 1 96 ? 3.555 55.344 20.281 1 64.75 96 LYS A C 1
ATOM 742 O O . LYS A 1 96 ? 2.592 54.781 20.797 1 64.75 96 LYS A O 1
ATOM 747 N N . HIS A 1 97 ? 4.715 55.438 20.953 1 65.94 97 HIS A N 1
ATOM 748 C CA . HIS A 1 97 ? 4.777 55.375 22.406 1 65.94 97 HIS A CA 1
ATOM 749 C C . HIS A 1 97 ? 4.613 56.781 23.031 1 65.94 97 HIS A C 1
ATOM 751 O O . HIS A 1 97 ? 5.488 57.625 22.891 1 65.94 97 HIS A O 1
ATOM 757 N N . ASP A 1 98 ? 3.35 57.156 23.297 1 63.81 98 ASP A N 1
ATOM 758 C CA . ASP A 1 98 ? 3.117 58.469 23.875 1 63.81 98 ASP A CA 1
ATOM 759 C C . ASP A 1 98 ? 2.926 58.406 25.391 1 63.81 98 ASP A C 1
ATOM 761 O O . ASP A 1 98 ? 2.424 59.344 26.016 1 63.81 98 ASP A O 1
ATOM 765 N N . GLY A 1 99 ? 3.805 57.625 26.172 1 72.25 99 GLY A N 1
ATOM 766 C CA . GLY A 1 99 ? 3.586 57.625 27.609 1 72.25 99 GLY A CA 1
ATOM 767 C C . GLY A 1 99 ? 4.48 56.656 28.359 1 72.25 99 GLY A C 1
ATOM 768 O O . GLY A 1 99 ? 5.363 56.062 27.75 1 72.25 99 GLY A O 1
ATOM 769 N N . PRO A 1 100 ? 4.258 56.719 29.672 1 83.5 100 PRO A N 1
ATOM 770 C CA . PRO A 1 100 ? 5.102 55.906 30.547 1 83.5 100 PRO A CA 1
ATOM 771 C C . PRO A 1 100 ? 4.766 54.406 30.469 1 83.5 100 PRO A C 1
ATOM 773 O O . PRO A 1 100 ? 5.555 53.562 30.906 1 83.5 100 PRO A O 1
ATOM 776 N N . ILE A 1 101 ? 3.654 54.125 29.828 1 90.94 101 ILE A N 1
ATOM 777 C CA . ILE A 1 101 ? 3.234 52.719 29.75 1 90.94 101 ILE A CA 1
ATOM 778 C C . ILE A 1 101 ? 3.787 52.094 28.469 1 90.94 101 ILE A C 1
ATOM 780 O O . ILE A 1 101 ? 3.521 52.594 27.375 1 90.94 101 ILE A O 1
ATOM 784 N N . PRO A 1 102 ? 4.566 51.062 28.672 1 91.94 102 PRO A N 1
ATOM 785 C CA . PRO A 1 102 ? 5.137 50.438 27.484 1 91.94 102 PRO A CA 1
ATOM 786 C C . PRO A 1 102 ? 4.07 49.844 26.562 1 91.94 102 PRO A C 1
ATOM 788 O O . PRO A 1 102 ? 3.008 49.406 27.031 1 91.94 102 PRO A O 1
ATOM 791 N N . PRO A 1 103 ? 4.348 49.75 25.25 1 92 103 PRO A N 1
ATOM 792 C CA . PRO A 1 103 ? 3.387 49.219 24.281 1 92 103 PRO A CA 1
ATOM 793 C C . PRO A 1 103 ? 3.461 47.688 24.141 1 92 103 PRO A C 1
ATOM 795 O O . PRO A 1 103 ? 4.469 47.094 24.516 1 92 103 PRO A O 1
ATOM 798 N N . CYS A 1 104 ? 2.436 47.125 23.688 1 94 104 CYS A N 1
ATOM 799 C CA . CYS A 1 104 ? 2.391 45.75 23.203 1 94 104 CYS A CA 1
ATOM 800 C C . CYS A 1 104 ? 1.468 45.625 22 1 94 104 CYS A C 1
ATOM 802 O O . CYS A 1 104 ? 0.779 46.562 21.641 1 94 104 CYS A O 1
ATOM 804 N N . VAL A 1 105 ? 1.604 44.562 21.281 1 93.88 105 VAL A N 1
ATOM 805 C CA . VAL A 1 105 ? 0.789 44.25 20.094 1 93.88 105 VAL A CA 1
ATOM 806 C C . VAL A 1 105 ? 0.081 42.906 20.266 1 93.88 105 VAL A C 1
ATOM 808 O O . VAL A 1 105 ? 0.714 41.906 20.609 1 93.88 105 VAL A O 1
ATOM 811 N N . GLU A 1 106 ? -1.23 43 20.125 1 93.88 106 GLU A N 1
ATOM 812 C CA . GLU A 1 106 ? -1.939 41.719 20.078 1 93.88 106 GLU A CA 1
ATOM 813 C C . GLU A 1 106 ? -1.513 40.875 18.875 1 93.88 106 GLU A C 1
ATOM 815 O O . GLU A 1 106 ? -1.467 41.406 17.75 1 93.88 106 GLU A O 1
ATOM 820 N N . ILE A 1 107 ? -1.135 39.688 19.109 1 93.12 107 ILE A N 1
ATOM 821 C CA . ILE A 1 107 ? -0.556 38.875 18.047 1 93.12 107 ILE A CA 1
ATOM 822 C C . ILE A 1 107 ? -1.181 37.469 18.047 1 93.12 107 ILE A C 1
ATOM 824 O O . ILE A 1 107 ? -1.35 36.875 19.109 1 93.12 107 ILE A O 1
ATOM 828 N N . MET A 1 108 ? -1.537 36.969 16.859 1 88.25 108 MET A N 1
ATOM 829 C CA . MET A 1 108 ? -2.121 35.656 16.719 1 88.25 108 MET A CA 1
ATOM 830 C C . MET A 1 108 ? -1.061 34.625 16.312 1 88.25 108 MET A C 1
ATOM 832 O O . MET A 1 108 ? 0.004 35 15.82 1 88.25 108 MET A O 1
ATOM 836 N N . THR A 1 109 ? -1.443 33.344 16.578 1 87 109 THR A N 1
ATOM 837 C CA . THR A 1 109 ? -0.559 32.25 16.188 1 87 109 THR A CA 1
ATOM 838 C C . THR A 1 109 ? -0.227 32.312 14.695 1 87 109 THR A C 1
ATOM 840 O O . THR A 1 109 ? -1.12 32.5 13.867 1 87 109 THR A O 1
ATOM 843 N N . GLY A 1 110 ? 1.056 32.281 14.422 1 87.56 110 GLY A N 1
ATOM 844 C CA . GLY A 1 110 ? 1.498 32.281 13.031 1 87.56 110 GLY A CA 1
ATOM 845 C C . GLY A 1 110 ? 1.769 33.656 12.5 1 87.56 110 GLY A C 1
ATOM 846 O O . GLY A 1 110 ? 2.387 33.844 11.445 1 87.56 110 GLY A O 1
ATOM 847 N N . ALA A 1 111 ? 1.375 34.75 13.203 1 90.06 111 ALA A N 1
ATOM 848 C CA . ALA A 1 111 ? 1.566 36.125 12.773 1 90.06 111 ALA A CA 1
ATOM 849 C C . ALA A 1 111 ? 3.029 36.531 12.891 1 90.06 111 ALA A C 1
ATOM 851 O O . ALA A 1 111 ? 3.738 36.062 13.789 1 90.06 111 ALA A O 1
ATOM 852 N N . PRO A 1 112 ? 3.463 37.406 11.992 1 92.38 112 PRO A N 1
ATOM 853 C CA . PRO A 1 112 ? 4.824 37.938 12.133 1 92.38 112 PRO A CA 1
ATOM 854 C C . PRO A 1 112 ? 5 38.781 13.383 1 92.38 112 PRO A C 1
ATOM 856 O O . PRO A 1 112 ? 4.109 39.562 13.734 1 92.38 112 PRO A O 1
ATOM 859 N N . PHE A 1 113 ? 6.07 38.594 13.992 1 92.19 113 PHE A N 1
ATOM 860 C CA . PHE A 1 113 ? 6.383 39.469 15.133 1 92.19 113 PHE A CA 1
ATOM 861 C C . PHE A 1 113 ? 6.547 40.906 14.695 1 92.19 113 PHE A C 1
ATOM 863 O O . PHE A 1 113 ? 7.113 41.188 13.633 1 92.19 113 PHE A O 1
ATOM 870 N N . PRO A 1 114 ? 6.074 41.719 15.531 1 89.81 114 PRO A N 1
ATOM 871 C CA . PRO A 1 114 ? 6.262 43.156 15.211 1 89.81 114 PRO A CA 1
ATOM 872 C C . PRO A 1 114 ? 7.734 43.562 15.188 1 89.81 114 PRO A C 1
ATOM 874 O O . PRO A 1 114 ? 8.562 42.938 15.859 1 89.81 114 PRO A O 1
ATOM 877 N N . LYS A 1 115 ? 8 44.469 14.336 1 82.38 115 LYS A N 1
ATOM 878 C CA . LYS A 1 115 ? 9.352 45.031 14.266 1 82.38 115 LYS A CA 1
ATOM 879 C C . LYS A 1 115 ? 9.633 45.938 15.453 1 82.38 115 LYS A C 1
ATOM 881 O O . LYS A 1 115 ? 8.711 46.5 16.047 1 82.38 115 LYS A O 1
ATOM 886 N N . THR A 1 116 ? 10.938 45.812 15.969 1 70.31 116 THR A N 1
ATOM 887 C CA . THR A 1 116 ? 11.367 46.75 17.016 1 70.31 116 THR A CA 1
ATOM 888 C C . THR A 1 116 ? 11.062 48.188 16.625 1 70.31 116 THR A C 1
ATOM 890 O O . THR A 1 116 ? 11.359 48.594 15.5 1 70.31 116 THR A O 1
ATOM 893 N N . VAL A 1 117 ? 10.234 48.812 17.438 1 61.53 117 VAL A N 1
ATOM 894 C CA . VAL A 1 117 ? 9.93 50.219 17.188 1 61.53 117 VAL A CA 1
ATOM 895 C C . VAL A 1 117 ? 10.438 51.062 18.328 1 61.53 117 VAL A C 1
ATOM 897 O O . VAL A 1 117 ? 10.141 50.781 19.5 1 61.53 117 VAL A O 1
ATOM 900 N N . GLU A 1 118 ? 10.984 52.281 17.969 1 58.41 118 GLU A N 1
ATOM 901 C CA . GLU A 1 118 ? 11.406 53.312 18.891 1 58.41 118 GLU A CA 1
ATOM 902 C C . GLU A 1 118 ? 11.992 52.75 20.172 1 58.41 118 GLU A C 1
ATOM 904 O O . GLU A 1 118 ? 11.617 53.125 21.266 1 58.41 118 GLU A O 1
ATOM 909 N N . GLN A 1 119 ? 12.914 51.688 20.156 1 61.56 119 GLN A N 1
ATOM 910 C CA . GLN A 1 119 ? 13.703 51.125 21.25 1 61.56 119 GLN A CA 1
ATOM 911 C C . GLN A 1 119 ? 12.93 50.062 22 1 61.56 119 GLN A C 1
ATOM 913 O O . GLN A 1 119 ? 13.406 49.531 23.016 1 61.56 119 GLN A O 1
ATOM 918 N N . GLU A 1 120 ? 11.648 49.812 21.594 1 70.88 120 GLU A N 1
ATOM 919 C CA . GLU A 1 120 ? 10.922 48.719 22.219 1 70.88 120 GLU A CA 1
ATOM 920 C C . GLU A 1 120 ? 11.102 47.406 21.406 1 70.88 120 GLU A C 1
ATOM 922 O O . GLU A 1 120 ? 10.734 47.375 20.234 1 70.88 120 GLU A O 1
ATOM 927 N N . ASP A 1 121 ? 11.711 46.5 22.047 1 84.81 121 ASP A N 1
ATOM 928 C CA . ASP A 1 121 ? 11.938 45.219 21.422 1 84.81 121 ASP A CA 1
ATOM 929 C C . ASP A 1 121 ? 10.836 44.219 21.781 1 84.81 121 ASP A C 1
ATOM 931 O O . ASP A 1 121 ? 10.695 43.844 22.938 1 84.81 121 ASP A O 1
ATOM 935 N N . PHE A 1 122 ? 9.906 44 20.844 1 92.25 122 PHE A N 1
ATOM 936 C CA . PHE A 1 122 ? 8.898 42.969 21.047 1 92.25 122 PHE A CA 1
ATOM 937 C C . PHE A 1 122 ? 9.492 41.594 20.828 1 92.25 122 PHE A C 1
ATOM 939 O O . PHE A 1 122 ? 9.414 41.031 19.734 1 92.25 122 PHE A O 1
ATOM 946 N N . ASP A 1 123 ? 10.023 41.031 21.922 1 93.62 123 ASP A N 1
ATOM 947 C CA . ASP A 1 123 ? 10.852 39.875 21.719 1 93.62 123 ASP A CA 1
ATOM 948 C C . ASP A 1 123 ? 10.156 38.625 22.25 1 93.62 123 ASP A C 1
ATOM 950 O O . ASP A 1 123 ? 10.695 37.5 22.141 1 93.62 123 ASP A O 1
ATOM 954 N N . CYS A 1 124 ? 8.953 38.812 22.75 1 96.19 124 CYS A N 1
ATOM 955 C CA . CYS A 1 124 ? 8.25 37.656 23.281 1 96.19 124 CYS A CA 1
ATOM 956 C C . CYS A 1 124 ? 6.742 37.812 23.125 1 96.19 124 CYS A C 1
ATOM 958 O O . CYS A 1 124 ? 6.258 38.906 22.828 1 96.19 124 CYS A O 1
ATOM 960 N N . CYS A 1 125 ? 6.078 36.781 23.219 1 97.06 125 CYS A N 1
ATOM 961 C CA . CYS A 1 125 ? 4.621 36.75 23.234 1 97.06 125 CYS A CA 1
ATOM 962 C C . CYS A 1 125 ? 4.109 36.156 24.547 1 97.06 125 CYS A C 1
ATOM 964 O O . CYS A 1 125 ? 4.469 35.031 24.891 1 97.06 125 CYS A O 1
ATOM 966 N N . VAL A 1 126 ? 3.334 36.875 25.297 1 97.44 126 VAL A N 1
ATOM 967 C CA . VAL A 1 126 ? 2.656 36.375 26.484 1 97.44 126 VAL A CA 1
ATOM 968 C C . VAL A 1 126 ? 1.23 35.938 26.141 1 97.44 126 VAL A C 1
ATOM 970 O O . VAL A 1 126 ? 0.478 36.719 25.531 1 97.44 126 VAL A O 1
ATOM 973 N N . ARG A 1 127 ? 0.838 34.75 26.547 1 95.44 127 ARG A N 1
ATOM 974 C CA . ARG A 1 127 ? -0.426 34.156 26.141 1 95.44 127 ARG A CA 1
ATOM 975 C C . ARG A 1 127 ? -1.61 34.938 26.719 1 95.44 127 ARG A C 1
ATOM 977 O O . ARG A 1 127 ? -1.504 35.531 27.781 1 95.44 127 ARG A O 1
ATOM 984 N N . TYR A 1 128 ? -2.697 34.844 26.031 1 92.75 128 TYR A N 1
ATOM 985 C CA . TYR A 1 128 ? -3.941 35.469 26.484 1 92.75 128 TYR A CA 1
ATOM 986 C C . TYR A 1 128 ? -4.242 35.062 27.922 1 92.75 128 TYR A C 1
ATOM 988 O O . TYR A 1 128 ? -4.668 35.906 28.734 1 92.75 128 TYR A O 1
ATOM 996 N N . GLU A 1 129 ? -3.975 33.75 28.234 1 91.25 129 GLU A N 1
ATOM 997 C CA . GLU A 1 129 ? -4.348 33.188 29.531 1 91.25 129 GLU A CA 1
ATOM 998 C C . GLU A 1 129 ? -3.436 33.688 30.641 1 91.25 129 GLU A C 1
ATOM 1000 O O . GLU A 1 129 ? -3.748 33.562 31.812 1 91.25 129 GLU A O 1
ATOM 1005 N N . ASP A 1 130 ? -2.385 34.312 30.266 1 94.81 130 ASP A N 1
ATOM 1006 C CA . ASP A 1 130 ? -1.377 34.719 31.25 1 94.81 130 ASP A CA 1
ATOM 1007 C C . ASP A 1 130 ? -1.401 36.219 31.484 1 94.81 130 ASP A C 1
ATOM 1009 O O . ASP A 1 130 ? -0.48 36.781 32.094 1 94.81 130 ASP A O 1
ATOM 1013 N N . VAL A 1 131 ? -2.434 36.875 31 1 96.38 131 VAL A N 1
ATOM 1014 C CA . VAL A 1 131 ? -2.508 38.344 31.188 1 96.38 131 VAL A CA 1
ATOM 1015 C C . VAL A 1 131 ? -3.889 38.719 31.719 1 96.38 131 VAL A C 1
ATOM 1017 O O . VAL A 1 131 ? -4.828 37.906 31.656 1 96.38 131 VAL A O 1
ATOM 1020 N N . ILE A 1 132 ? -3.957 39.875 32.281 1 95.5 132 ILE A N 1
ATOM 1021 C CA . ILE A 1 132 ? -5.223 40.5 32.625 1 95.5 132 ILE A CA 1
ATOM 1022 C C . ILE A 1 132 ? -5.516 41.656 31.703 1 95.5 132 ILE A C 1
ATOM 1024 O O . ILE A 1 132 ? -4.684 42.562 31.531 1 95.5 132 ILE A O 1
ATOM 1028 N N . VAL A 1 133 ? -6.652 41.625 31.109 1 96 133 VAL A N 1
ATOM 1029 C CA . VAL A 1 133 ? -7.012 42.625 30.125 1 96 133 VAL A CA 1
ATOM 1030 C C . VAL A 1 133 ? -7.945 43.656 30.766 1 96 133 VAL A C 1
ATOM 1032 O O . VAL A 1 133 ? -8.852 43.312 31.531 1 96 133 VAL A O 1
ATOM 1035 N N . GLU A 1 134 ? -7.668 44.906 30.469 1 94.25 134 GLU A N 1
ATOM 1036 C CA . GLU A 1 134 ? -8.516 46 30.938 1 94.25 134 GLU A CA 1
ATOM 1037 C C . GLU A 1 134 ? -8.75 47.031 29.828 1 94.25 134 GLU A C 1
ATOM 1039 O O . GLU A 1 134 ? -7.867 47.25 29 1 94.25 134 GLU A O 1
ATOM 1044 N N . GLU A 1 135 ? -9.898 47.5 29.766 1 93.38 135 GLU A N 1
ATOM 1045 C CA . GLU A 1 135 ? -10.234 48.594 28.844 1 93.38 135 GLU A CA 1
ATOM 1046 C C . GLU A 1 135 ? -10.594 49.875 29.609 1 93.38 135 GLU A C 1
ATOM 1048 O O . GLU A 1 135 ? -11.398 49.844 30.531 1 93.38 135 GLU A O 1
ATOM 1053 N N . ARG A 1 136 ? -9.938 50.906 29.219 1 88.62 136 ARG A N 1
ATOM 1054 C CA . ARG A 1 136 ? -10.164 52.219 29.844 1 88.62 136 ARG A CA 1
ATOM 1055 C C . ARG A 1 136 ? -10.242 53.312 28.781 1 88.62 136 ARG A C 1
ATOM 1057 O O . ARG A 1 136 ? -9.281 53.562 28.047 1 88.62 136 ARG A O 1
ATOM 1064 N N . SER A 1 137 ? -11.32 54.125 28.766 1 90.44 137 SER A N 1
ATOM 1065 C CA . SER A 1 137 ? -11.508 55.281 27.891 1 90.44 137 SER A CA 1
ATOM 1066 C C . SER A 1 137 ? -11.234 54.906 26.438 1 90.44 137 SER A C 1
ATOM 1068 O O . SER A 1 137 ? -10.5 55.594 25.734 1 90.44 137 SER A O 1
ATOM 1070 N N . GLY A 1 138 ? -11.562 53.719 26 1 88 138 GLY A N 1
ATOM 1071 C CA . GLY A 1 138 ? -11.445 53.281 24.625 1 88 138 GLY A CA 1
ATOM 1072 C C . GLY A 1 138 ? -10.086 52.688 24.297 1 88 138 GLY A C 1
ATOM 1073 O O . GLY A 1 138 ? -9.805 52.375 23.141 1 88 138 GLY A O 1
ATOM 1074 N N . ARG A 1 139 ? -9.234 52.688 25.312 1 91.38 139 ARG A N 1
ATOM 1075 C CA . ARG A 1 139 ? -7.914 52.062 25.141 1 91.38 139 ARG A CA 1
ATOM 1076 C C . ARG A 1 139 ? -7.828 50.75 25.891 1 91.38 139 ARG A C 1
ATOM 1078 O O . ARG A 1 139 ? -8.438 50.562 26.938 1 91.38 139 ARG A O 1
ATOM 1085 N N . ARG A 1 140 ? -7.07 49.781 25.25 1 94.88 140 ARG A N 1
ATOM 1086 C CA . ARG A 1 140 ? -6.926 48.469 25.828 1 94.88 140 ARG A CA 1
ATOM 1087 C C . ARG A 1 140 ? -5.555 48.281 26.469 1 94.88 140 ARG A C 1
ATOM 1089 O O . ARG A 1 140 ? -4.539 48.719 25.906 1 94.88 140 ARG A O 1
ATOM 1096 N N . PHE A 1 141 ? -5.586 47.812 27.688 1 96.12 141 PHE A N 1
ATOM 1097 C CA . PHE A 1 141 ? -4.355 47.562 28.422 1 96.12 141 PHE A CA 1
ATOM 1098 C C . PHE A 1 141 ? -4.266 46.094 28.859 1 96.12 141 PHE A C 1
ATOM 1100 O O . PHE A 1 141 ? -5.285 45.438 29.078 1 96.12 141 PHE A O 1
ATOM 1107 N N . VAL A 1 142 ? -3.047 45.562 28.938 1 97.31 142 VAL A N 1
ATOM 1108 C CA . VAL A 1 142 ? -2.816 44.219 29.453 1 97.31 142 VAL A CA 1
ATOM 1109 C C . VAL A 1 142 ? -1.8 44.281 30.594 1 97.31 142 VAL A C 1
ATOM 1111 O O . VAL A 1 142 ? -0.846 45.062 30.547 1 97.31 142 VAL A O 1
ATOM 1114 N N . THR A 1 143 ? -2.061 43.531 31.594 1 97.5 143 THR A N 1
ATOM 1115 C CA . THR A 1 143 ? -1.199 43.469 32.781 1 97.5 143 THR A CA 1
ATOM 1116 C C . THR A 1 143 ? -0.573 42.094 32.938 1 97.5 143 THR A C 1
ATOM 1118 O O . THR A 1 143 ? -1.267 41.094 32.844 1 97.5 143 THR A O 1
ATOM 1121 N N . VAL A 1 144 ? 0.706 42.094 33.094 1 97.5 144 VAL A N 1
ATOM 1122 C CA . VAL A 1 144 ? 1.45 40.844 33.312 1 97.5 144 VAL A CA 1
ATOM 1123 C C . VAL A 1 144 ? 1.911 40.781 34.781 1 97.5 144 VAL A C 1
ATOM 1125 O O . VAL A 1 144 ? 2.324 41.781 35.344 1 97.5 144 VAL A O 1
ATOM 1128 N N . THR A 1 145 ? 1.85 39.562 35.344 1 97.25 145 THR A N 1
ATOM 1129 C CA . THR A 1 145 ? 2.139 39.406 36.781 1 97.25 145 THR A CA 1
ATOM 1130 C C . THR A 1 145 ? 3.371 38.531 37 1 97.25 145 THR A C 1
ATOM 1132 O O . THR A 1 145 ? 3.682 38.156 38.125 1 97.25 145 THR A O 1
ATOM 1135 N N . LYS A 1 146 ? 3.988 38.062 36.031 1 96.69 146 LYS A N 1
ATOM 1136 C CA . LYS A 1 146 ? 5.246 37.344 36.062 1 96.69 146 LYS A CA 1
ATOM 1137 C C . LYS A 1 146 ? 6.148 37.719 34.906 1 96.69 146 LYS A C 1
ATOM 1139 O O . LYS A 1 146 ? 5.664 38.094 33.812 1 96.69 146 LYS A O 1
ATOM 1144 N N . PRO A 1 147 ? 7.477 37.656 35.125 1 96.88 147 PRO A N 1
ATOM 1145 C CA . PRO A 1 147 ? 8.383 38 34 1 96.88 147 PRO A CA 1
ATOM 1146 C C . PRO A 1 147 ? 8.258 37.031 32.844 1 96.88 147 PRO A C 1
ATOM 1148 O O . PRO A 1 147 ? 8.047 35.812 33.031 1 96.88 147 PRO A O 1
ATOM 1151 N N . ALA A 1 148 ? 8.281 37.625 31.625 1 96.88 148 ALA A N 1
ATOM 1152 C CA . ALA A 1 148 ? 8.367 36.812 30.406 1 96.88 148 ALA A CA 1
ATOM 1153 C C . ALA A 1 148 ? 9.82 36.594 30 1 96.88 148 ALA A C 1
ATOM 1155 O O . ALA A 1 148 ? 10.664 37.469 30.188 1 96.88 148 ALA A O 1
ATOM 1156 N N . LYS A 1 149 ? 10.125 35.406 29.469 1 96.31 149 LYS A N 1
ATOM 1157 C CA . LYS A 1 149 ? 11.477 35.125 28.984 1 96.31 149 LYS A CA 1
ATOM 1158 C C . LYS A 1 149 ? 11.695 35.688 27.578 1 96.31 149 LYS A C 1
ATOM 1160 O O . LYS A 1 149 ? 10.758 35.75 26.781 1 96.31 149 LYS A O 1
ATOM 1165 N N . PRO A 1 150 ? 13.008 36.062 27.375 1 95 150 PRO A N 1
ATOM 1166 C CA . PRO A 1 150 ? 13.297 36.469 26 1 95 150 PRO A CA 1
ATOM 1167 C C . PRO A 1 150 ? 12.961 35.375 24.984 1 95 150 PRO A C 1
ATOM 1169 O O . PRO A 1 150 ? 13.258 34.188 25.219 1 95 150 PRO A O 1
ATOM 1172 N N . LYS A 1 151 ? 12.25 35.719 23.906 1 95.06 151 LYS A N 1
ATOM 1173 C CA . LYS A 1 151 ? 11.883 34.875 22.781 1 95.06 151 LYS A CA 1
ATOM 1174 C C . LYS A 1 151 ? 10.812 33.844 23.188 1 95.06 151 LYS A C 1
ATOM 1176 O O . LYS A 1 151 ? 10.578 32.875 22.484 1 95.06 151 LYS A O 1
ATOM 1181 N N . GLN A 1 152 ? 10.219 34.156 24.312 1 96.12 152 GLN A N 1
ATOM 1182 C CA . GLN A 1 152 ? 9.141 33.281 24.734 1 96.12 152 GLN A CA 1
ATOM 1183 C C . GLN A 1 152 ? 8.031 33.219 23.688 1 96.12 152 GLN A C 1
ATOM 1185 O O . GLN A 1 152 ? 7.531 34.25 23.25 1 96.12 152 GLN A O 1
ATOM 1190 N N . ASN A 1 153 ? 7.645 31.984 23.25 1 94 153 ASN A N 1
ATOM 1191 C CA . ASN A 1 153 ? 6.566 31.719 22.297 1 94 153 ASN A CA 1
ATOM 1192 C C . ASN A 1 153 ? 6.824 32.406 20.953 1 94 153 ASN A C 1
ATOM 1194 O O . ASN A 1 153 ? 5.883 32.781 20.25 1 94 153 ASN A O 1
ATOM 1198 N N . ARG A 1 154 ? 8.062 32.688 20.672 1 94.31 154 ARG A N 1
ATOM 1199 C CA . ARG A 1 154 ? 8.5 33.219 19.375 1 94.31 154 ARG A CA 1
ATOM 1200 C C . ARG A 1 154 ? 9.18 32.125 18.547 1 94.31 154 ARG A C 1
ATOM 1202 O O . ARG A 1 154 ? 10.219 31.609 18.938 1 94.31 154 ARG A O 1
ATOM 1209 N N . ARG A 1 155 ? 8.562 31.781 17.453 1 92.44 155 ARG A N 1
ATOM 1210 C CA . ARG A 1 155 ? 9.211 30.891 16.5 1 92.44 155 ARG A CA 1
ATOM 1211 C C . ARG A 1 155 ? 10.172 31.656 15.602 1 92.44 155 ARG A C 1
ATOM 1213 O O . ARG A 1 155 ? 9.742 32.469 14.781 1 92.44 155 ARG A O 1
ATOM 1220 N N . LEU A 1 156 ? 11.406 31.359 15.758 1 93.25 156 LEU A N 1
ATOM 1221 C CA . LEU A 1 156 ? 12.422 32.062 15 1 93.25 156 LEU A CA 1
ATOM 1222 C C . LEU A 1 156 ? 12.43 31.641 13.539 1 93.25 156 LEU A C 1
ATOM 1224 O O . LEU A 1 156 ? 12.148 30.484 13.234 1 93.25 156 LEU A O 1
ATOM 1228 N N . ALA A 1 157 ? 12.727 32.562 12.719 1 93.12 157 ALA A N 1
ATOM 1229 C CA . ALA A 1 157 ? 12.875 32.25 11.305 1 93.12 157 ALA A CA 1
ATOM 1230 C C . ALA A 1 157 ? 13.914 31.172 11.086 1 93.12 157 ALA A C 1
ATOM 1232 O O . ALA A 1 157 ? 14.875 31.062 11.852 1 93.12 157 ALA A O 1
ATOM 1233 N N . ALA A 1 158 ? 13.703 30.266 10.086 1 94.94 158 ALA A N 1
ATOM 1234 C CA . ALA A 1 158 ? 14.641 29.281 9.578 1 94.94 158 ALA A CA 1
ATOM 1235 C C . ALA A 1 158 ? 14.898 28.188 10.609 1 94.94 158 ALA A C 1
ATOM 1237 O O . ALA A 1 158 ? 15.984 27.609 10.656 1 94.94 158 ALA A O 1
ATOM 1238 N N . THR A 1 159 ? 13.945 27.984 11.469 1 93.31 159 THR A N 1
ATOM 1239 C CA . THR A 1 159 ? 14.141 26.984 12.516 1 93.31 159 THR A CA 1
ATOM 1240 C C . THR A 1 159 ? 13.555 25.641 12.086 1 93.31 159 THR A C 1
ATOM 1242 O O . THR A 1 159 ? 13.711 24.641 12.781 1 93.31 159 THR A O 1
ATOM 1245 N N . ASP A 1 160 ? 12.883 25.594 10.977 1 94.94 160 ASP A N 1
ATOM 1246 C CA . ASP A 1 160 ? 12.406 24.328 10.422 1 94.94 160 ASP A CA 1
ATOM 1247 C C . ASP A 1 160 ? 13.297 23.859 9.281 1 94.94 160 ASP A C 1
ATOM 1249 O O . ASP A 1 160 ? 14.297 23.172 9.508 1 94.94 160 ASP A O 1
ATOM 1253 N N . PHE A 1 161 ? 12.992 24.312 8.078 1 96.38 161 PHE A N 1
ATOM 1254 C CA . PHE A 1 161 ? 13.898 24.016 6.969 1 96.38 161 PHE A CA 1
ATOM 1255 C C . PHE A 1 161 ? 14.938 25.125 6.812 1 96.38 161 PHE A C 1
ATOM 1257 O O . PHE A 1 161 ? 14.625 26.297 6.969 1 96.38 161 PHE A O 1
ATOM 1264 N N . GLN A 1 162 ? 16.156 24.719 6.551 1 96.81 162 GLN A N 1
ATOM 1265 C CA . GLN A 1 162 ? 17.172 25.625 6 1 96.81 162 GLN A CA 1
ATOM 1266 C C . GLN A 1 162 ? 17.344 25.391 4.5 1 96.81 162 GLN A C 1
ATOM 1268 O O . GLN A 1 162 ? 17.156 24.281 4.008 1 96.81 162 GLN A O 1
ATOM 1273 N N . THR A 1 163 ? 17.656 26.438 3.902 1 97 163 THR A N 1
ATOM 1274 C CA . THR A 1 163 ? 17.984 26.297 2.488 1 97 163 THR A CA 1
ATOM 1275 C C . THR A 1 163 ? 18.984 25.156 2.277 1 97 163 THR A C 1
ATOM 1277 O O . THR A 1 163 ? 19.953 25.016 3.041 1 97 163 THR A O 1
ATOM 1280 N N . ASP A 1 164 ? 18.703 24.219 1.36 1 96.5 164 ASP A N 1
ATOM 1281 C CA . ASP A 1 164 ? 19.562 23.125 0.892 1 96.5 164 ASP A CA 1
ATOM 1282 C C . ASP A 1 164 ? 19.438 21.906 1.792 1 96.5 164 ASP A C 1
ATOM 1284 O O . ASP A 1 164 ? 20.156 20.922 1.621 1 96.5 164 ASP A O 1
ATOM 1288 N N . ASN A 1 165 ? 18.484 22.062 2.742 1 97.44 165 ASN A N 1
ATOM 1289 C CA . ASN A 1 165 ? 18.109 20.812 3.387 1 97.44 165 ASN A CA 1
ATOM 1290 C C . ASN A 1 165 ? 17.5 19.812 2.391 1 97.44 165 ASN A C 1
ATOM 1292 O O . ASN A 1 165 ? 16.672 20.203 1.566 1 97.44 165 ASN A O 1
ATOM 1296 N N . ALA A 1 166 ? 17.922 18.594 2.447 1 97.88 166 ALA A N 1
ATOM 1297 C CA . ALA A 1 166 ? 17.328 17.562 1.594 1 97.88 166 ALA A CA 1
ATOM 1298 C C . ALA A 1 166 ? 15.914 17.203 2.055 1 97.88 166 ALA A C 1
ATOM 1300 O O . ALA A 1 166 ? 15.672 17.016 3.248 1 97.88 166 ALA A O 1
ATOM 1301 N N . ILE A 1 167 ? 15.008 17.203 1.168 1 98.06 167 ILE A N 1
ATOM 1302 C CA . ILE A 1 167 ? 13.625 16.828 1.452 1 98.06 167 ILE A CA 1
ATOM 1303 C C . ILE A 1 167 ? 13.383 15.383 1.026 1 98.06 167 ILE A C 1
ATOM 1305 O O . ILE A 1 167 ? 12.812 14.594 1.784 1 98.06 167 ILE A O 1
ATOM 1309 N N . VAL A 1 168 ? 13.789 15.078 -0.194 1 97.38 168 VAL A N 1
ATOM 1310 C CA . VAL A 1 168 ? 13.711 13.734 -0.754 1 97.38 168 VAL A CA 1
ATOM 1311 C C . VAL A 1 168 ? 15.047 13.359 -1.389 1 97.38 168 VAL A C 1
ATOM 1313 O O . VAL A 1 168 ? 15.602 14.125 -2.178 1 97.38 168 VAL A O 1
ATOM 1316 N N . LYS A 1 169 ? 15.555 12.219 -1.052 1 96.75 169 LYS A N 1
ATOM 1317 C CA . LYS A 1 169 ? 16.812 11.766 -1.639 1 96.75 169 LYS A CA 1
ATOM 1318 C C . LYS A 1 169 ? 16.578 11.102 -2.992 1 96.75 169 LYS A C 1
ATOM 1320 O O . LYS A 1 169 ? 15.508 10.547 -3.24 1 96.75 169 LYS A O 1
ATOM 1325 N N . GLU A 1 170 ? 17.594 11.203 -3.844 1 95 170 GLU A N 1
ATOM 1326 C CA . GLU A 1 170 ? 17.562 10.461 -5.102 1 95 170 GLU A CA 1
ATOM 1327 C C . GLU A 1 170 ? 17.266 8.984 -4.863 1 95 170 GLU A C 1
ATOM 1329 O O . GLU A 1 170 ? 17.875 8.352 -4 1 95 170 GLU A O 1
ATOM 1334 N N . GLY A 1 171 ? 16.297 8.5 -5.66 1 95.06 171 GLY A N 1
ATOM 1335 C CA . GLY A 1 171 ? 15.984 7.082 -5.566 1 95.06 171 GLY A CA 1
ATOM 1336 C C . GLY A 1 171 ? 15.016 6.762 -4.445 1 95.06 171 GLY A C 1
ATOM 1337 O O . GLY A 1 171 ? 14.633 5.605 -4.262 1 95.06 171 GLY A O 1
ATOM 1338 N N . GLU A 1 172 ? 14.602 7.746 -3.734 1 95.19 172 GLU A N 1
ATOM 1339 C CA . GLU A 1 172 ? 13.68 7.527 -2.627 1 95.19 172 GLU A CA 1
ATOM 1340 C C . GLU A 1 172 ? 12.227 7.543 -3.107 1 95.19 172 GLU A C 1
ATOM 1342 O O . GLU A 1 172 ? 11.859 8.359 -3.953 1 95.19 172 GLU A O 1
ATOM 1347 N N . LEU A 1 173 ? 11.477 6.602 -2.607 1 95 173 LEU A N 1
ATOM 1348 C CA . LEU A 1 173 ? 10.031 6.617 -2.809 1 95 173 LEU A CA 1
ATOM 1349 C C . LEU A 1 173 ? 9.398 7.816 -2.113 1 95 173 LEU A C 1
ATOM 1351 O O . LEU A 1 173 ? 9.719 8.109 -0.958 1 95 173 LEU A O 1
ATOM 1355 N N . ILE A 1 174 ? 8.523 8.5 -2.752 1 96.5 174 ILE A N 1
ATOM 1356 C CA . ILE A 1 174 ? 7.922 9.711 -2.207 1 96.5 174 ILE A CA 1
ATOM 1357 C C . ILE A 1 174 ? 6.645 9.359 -1.45 1 96.5 174 ILE A C 1
ATOM 1359 O O . ILE A 1 174 ? 5.727 8.758 -2.016 1 96.5 174 ILE A O 1
ATOM 1363 N N . HIS A 1 175 ? 6.602 9.711 -0.216 1 95.5 175 HIS A N 1
ATOM 1364 C CA . HIS A 1 175 ? 5.445 9.539 0.657 1 95.5 175 HIS A CA 1
ATOM 1365 C C . HIS A 1 175 ? 4.727 10.867 0.877 1 95.5 175 HIS A C 1
ATOM 1367 O O . HIS A 1 175 ? 5.23 11.93 0.491 1 95.5 175 HIS A O 1
ATOM 1373 N N . PRO A 1 176 ? 3.533 10.844 1.442 1 95.69 176 PRO A N 1
ATOM 1374 C CA . PRO A 1 176 ? 2.758 12.07 1.629 1 95.69 176 PRO A CA 1
ATOM 1375 C C . PRO A 1 176 ? 3.482 13.102 2.494 1 95.69 176 PRO A C 1
ATOM 1377 O O . PRO A 1 176 ? 3.324 14.305 2.287 1 95.69 176 PRO A O 1
ATOM 1380 N N . ASN A 1 177 ? 4.289 12.648 3.453 1 95.31 177 ASN A N 1
ATOM 1381 C CA . ASN A 1 177 ? 5.016 13.602 4.277 1 95.31 177 ASN A CA 1
ATOM 1382 C C . ASN A 1 177 ? 6.016 14.406 3.451 1 95.31 177 ASN A C 1
ATOM 1384 O O . ASN A 1 177 ? 6.258 15.586 3.73 1 95.31 177 ASN A O 1
ATOM 1388 N N . GLN A 1 178 ? 6.594 13.758 2.439 1 97.38 178 GLN A N 1
ATOM 1389 C CA . GLN A 1 178 ? 7.484 14.492 1.55 1 97.38 178 GLN A CA 1
ATOM 1390 C C . GLN A 1 178 ? 6.699 15.461 0.664 1 97.38 178 GLN A C 1
ATOM 1392 O O . GLN A 1 178 ? 7.195 16.531 0.323 1 97.38 178 GLN A O 1
ATOM 1397 N N . VAL A 1 179 ? 5.492 15.047 0.297 1 97.62 179 VAL A N 1
ATOM 1398 C CA . VAL A 1 179 ? 4.625 15.953 -0.448 1 97.62 179 VAL A CA 1
ATOM 1399 C C . VAL A 1 179 ? 4.332 17.188 0.388 1 97.62 179 VAL A C 1
ATOM 1401 O O . VAL A 1 179 ? 4.43 18.312 -0.108 1 97.62 179 VAL A O 1
ATOM 1404 N N . MET A 1 180 ? 4.043 17.016 1.633 1 97.31 180 MET A N 1
ATOM 1405 C CA . MET A 1 180 ? 3.811 18.109 2.562 1 97.31 180 MET A CA 1
ATOM 1406 C C . MET A 1 180 ? 5.027 19.031 2.629 1 97.31 180 MET A C 1
ATOM 1408 O O . MET A 1 180 ? 4.891 20.25 2.527 1 97.31 180 MET A O 1
ATOM 1412 N N . ALA A 1 181 ? 6.152 18.406 2.807 1 97.88 181 ALA A N 1
ATOM 1413 C CA . ALA A 1 181 ? 7.398 19.172 2.941 1 97.88 181 ALA A CA 1
ATOM 1414 C C . ALA A 1 181 ? 7.684 19.984 1.685 1 97.88 181 ALA A C 1
ATOM 1416 O O . ALA A 1 181 ? 7.988 21.172 1.768 1 97.88 181 ALA A O 1
ATOM 1417 N N . MET A 1 182 ? 7.566 19.375 0.518 1 98 182 MET A N 1
ATOM 1418 C CA . MET A 1 182 ? 7.816 20.078 -0.735 1 98 182 MET A CA 1
ATOM 1419 C C . MET A 1 182 ? 6.852 21.25 -0.897 1 98 182 MET A C 1
ATOM 1421 O O . MET A 1 182 ? 7.27 22.359 -1.239 1 98 182 MET A O 1
ATOM 1425 N N . ALA A 1 183 ? 5.625 21.016 -0.594 1 97 183 ALA A N 1
ATOM 1426 C CA . ALA A 1 183 ? 4.625 22.078 -0.695 1 97 183 ALA A CA 1
ATOM 1427 C C . ALA A 1 183 ? 4.961 23.234 0.235 1 97 183 ALA A C 1
ATOM 1429 O O . ALA A 1 183 ? 4.832 24.406 -0.146 1 97 183 ALA A O 1
ATOM 1430 N N . SER A 1 184 ? 5.398 22.969 1.386 1 95.88 184 SER A N 1
ATOM 1431 C CA . SER A 1 184 ? 5.645 23.969 2.416 1 95.88 184 SER A CA 1
ATOM 1432 C C . SER A 1 184 ? 6.762 24.922 2.004 1 95.88 184 SER A C 1
ATOM 1434 O O . SER A 1 184 ? 6.848 26.047 2.512 1 95.88 184 SER A O 1
ATOM 1436 N N . VAL A 1 185 ? 7.617 24.469 1.128 1 96 185 VAL A N 1
ATOM 1437 C CA . VAL A 1 185 ? 8.742 25.297 0.732 1 96 185 VAL A CA 1
ATOM 1438 C C . VAL A 1 185 ? 8.539 25.812 -0.691 1 96 185 VAL A C 1
ATOM 1440 O O . VAL A 1 185 ? 9.477 26.297 -1.328 1 96 185 VAL A O 1
ATOM 1443 N N . GLY A 1 186 ? 7.371 25.547 -1.237 1 94.31 186 GLY A N 1
ATOM 1444 C CA . GLY A 1 186 ? 6.977 26.188 -2.48 1 94.31 186 GLY A CA 1
ATOM 1445 C C . GLY A 1 186 ? 7.27 25.344 -3.707 1 94.31 186 GLY A C 1
ATOM 1446 O O . GLY A 1 186 ? 7.152 25.828 -4.84 1 94.31 186 GLY A O 1
ATOM 1447 N N . ILE A 1 187 ? 7.676 24.141 -3.502 1 96.31 187 ILE A N 1
ATOM 1448 C CA . ILE A 1 187 ? 7.91 23.25 -4.633 1 96.31 187 ILE A CA 1
ATOM 1449 C C . ILE A 1 187 ? 6.574 22.719 -5.156 1 96.31 187 ILE A C 1
ATOM 1451 O O . ILE A 1 187 ? 5.738 22.25 -4.379 1 96.31 187 ILE A O 1
ATOM 1455 N N . THR A 1 188 ? 6.363 22.766 -6.48 1 95.12 188 THR A N 1
ATOM 1456 C CA . THR A 1 188 ? 5.082 22.344 -7.043 1 95.12 188 THR A CA 1
ATOM 1457 C C . THR A 1 188 ? 5.27 21.203 -8.031 1 95.12 188 THR A C 1
ATOM 1459 O O . THR A 1 188 ? 4.305 20.516 -8.398 1 95.12 188 THR A O 1
ATOM 1462 N N . GLU A 1 189 ? 6.512 21.062 -8.453 1 97.06 189 GLU A N 1
ATOM 1463 C CA . GLU A 1 189 ? 6.852 20 -9.398 1 97.06 189 GLU A CA 1
ATOM 1464 C C . GLU A 1 189 ? 8.211 19.391 -9.07 1 97.06 189 GLU A C 1
ATOM 1466 O O . GLU A 1 189 ? 9.023 20 -8.391 1 97.06 189 GLU A O 1
ATOM 1471 N N . LEU A 1 190 ? 8.398 18.219 -9.5 1 97.25 190 LEU A N 1
ATOM 1472 C CA . LEU A 1 190 ? 9.672 17.531 -9.297 1 97.25 190 LEU A CA 1
ATOM 1473 C C . LEU A 1 190 ? 9.93 16.516 -10.406 1 97.25 190 LEU A C 1
ATOM 1475 O O . LEU A 1 190 ? 9.016 16.141 -11.141 1 97.25 190 LEU A O 1
ATOM 1479 N N . SER A 1 191 ? 11.188 16.172 -10.547 1 97.38 191 SER A N 1
ATOM 1480 C CA . SER A 1 191 ? 11.602 15.133 -11.5 1 97.38 191 SER A CA 1
ATOM 1481 C C . SER A 1 191 ? 11.547 13.75 -10.859 1 97.38 191 SER A C 1
ATOM 1483 O O . SER A 1 191 ? 12.094 13.539 -9.781 1 97.38 191 SER A O 1
ATOM 1485 N N . VAL A 1 192 ? 10.844 12.797 -11.508 1 97.88 192 VAL A N 1
ATOM 1486 C CA . VAL A 1 192 ? 10.703 11.43 -11 1 97.88 192 VAL A CA 1
ATOM 1487 C C . VAL A 1 192 ? 11.07 10.438 -12.094 1 97.88 192 VAL A C 1
ATOM 1489 O O . VAL A 1 192 ? 11.062 10.773 -13.281 1 97.88 192 VAL A O 1
ATOM 1492 N N . LEU A 1 193 ? 11.398 9.242 -11.742 1 96.69 193 LEU A N 1
ATOM 1493 C CA . LEU A 1 193 ? 11.664 8.164 -12.688 1 96.69 193 LEU A CA 1
ATOM 1494 C C . LEU A 1 193 ? 10.391 7.75 -13.414 1 96.69 193 LEU A C 1
ATOM 1496 O O . LEU A 1 193 ? 9.289 7.879 -12.867 1 96.69 193 LEU A O 1
ATOM 1500 N N . LEU A 1 194 ? 10.586 7.258 -14.609 1 95.38 194 LEU A N 1
ATOM 1501 C CA . LEU A 1 194 ? 9.445 6.676 -15.297 1 95.38 194 LEU A CA 1
ATOM 1502 C C . LEU A 1 194 ? 8.992 5.391 -14.609 1 95.38 194 LEU A C 1
ATOM 1504 O O . LEU A 1 194 ? 9.781 4.727 -13.945 1 95.38 194 LEU A O 1
ATOM 1508 N N . LYS A 1 195 ? 7.703 5.129 -14.703 1 96.19 195 LYS A N 1
ATOM 1509 C CA . LYS A 1 195 ? 7.23 3.803 -14.312 1 96.19 195 LYS A CA 1
ATOM 1510 C C . LYS A 1 195 ? 7.734 2.73 -15.273 1 96.19 195 LYS A C 1
ATOM 1512 O O . LYS A 1 195 ? 7.73 2.928 -16.484 1 96.19 195 LYS A O 1
ATOM 1517 N N . PRO A 1 196 ? 8.195 1.564 -14.742 1 96.56 196 PRO A N 1
ATOM 1518 C CA . PRO A 1 196 ? 8.602 0.494 -15.656 1 96.56 196 PRO A CA 1
ATOM 1519 C C . PRO A 1 196 ? 7.449 0.005 -16.531 1 96.56 196 PRO A C 1
ATOM 1521 O O . PRO A 1 196 ? 6.332 -0.185 -16.047 1 96.56 196 PRO A O 1
ATOM 1524 N N . ARG A 1 197 ? 7.711 -0.097 -17.766 1 95.94 197 ARG A N 1
ATOM 1525 C CA . ARG A 1 197 ? 6.766 -0.693 -18.703 1 95.94 197 ARG A CA 1
ATOM 1526 C C . ARG A 1 197 ? 7.027 -2.186 -18.875 1 95.94 197 ARG A C 1
ATOM 1528 O O . ARG A 1 197 ? 8.109 -2.586 -19.297 1 95.94 197 ARG A O 1
ATOM 1535 N N . ILE A 1 198 ? 6.043 -3.029 -18.578 1 96.94 198 ILE A N 1
ATOM 1536 C CA . ILE A 1 198 ? 6.242 -4.473 -18.531 1 96.94 198 ILE A CA 1
ATOM 1537 C C . ILE A 1 198 ? 5.219 -5.168 -19.422 1 96.94 198 ILE A C 1
ATOM 1539 O O . ILE A 1 198 ? 4.02 -4.902 -19.344 1 96.94 198 ILE A O 1
ATOM 1543 N N . ALA A 1 199 ? 5.691 -6 -20.344 1 96.5 199 ALA A N 1
ATOM 1544 C CA . ALA A 1 199 ? 4.812 -6.895 -21.094 1 96.5 199 ALA A CA 1
ATOM 1545 C C . ALA A 1 199 ? 4.621 -8.219 -20.375 1 96.5 199 ALA A C 1
ATOM 1547 O O . ALA A 1 199 ? 5.586 -8.812 -19.875 1 96.5 199 ALA A O 1
ATOM 1548 N N . VAL A 1 200 ? 3.398 -8.625 -20.25 1 96.5 200 VAL A N 1
ATOM 1549 C CA . VAL A 1 200 ? 3.066 -9.906 -19.656 1 96.5 200 VAL A CA 1
ATOM 1550 C C . VAL A 1 200 ? 2.271 -10.758 -20.641 1 96.5 200 VAL A C 1
ATOM 1552 O O . VAL A 1 200 ? 1.38 -10.25 -21.328 1 96.5 200 VAL A O 1
ATOM 1555 N N . PHE A 1 201 ? 2.611 -12.031 -20.75 1 94.94 201 PHE A N 1
ATOM 1556 C CA . PHE A 1 201 ? 1.754 -12.938 -21.5 1 94.94 201 PHE A CA 1
ATOM 1557 C C . PHE A 1 201 ? 1.753 -14.328 -20.875 1 94.94 201 PHE A C 1
ATOM 1559 O O . PHE A 1 201 ? 2.672 -14.68 -20.141 1 94.94 201 PHE A O 1
ATOM 1566 N N . SER A 1 202 ? 0.706 -15.031 -21.109 1 94.75 202 SER A N 1
ATOM 1567 C CA . SER A 1 202 ? 0.574 -16.422 -20.703 1 94.75 202 SER A CA 1
ATOM 1568 C C . SER A 1 202 ? 0.611 -17.359 -21.906 1 94.75 202 SER A C 1
ATOM 1570 O O . SER A 1 202 ? 0.241 -16.969 -23.016 1 94.75 202 SER A O 1
ATOM 1572 N N . THR A 1 203 ? 1.16 -18.531 -21.672 1 89.94 203 THR A N 1
ATOM 1573 C CA . THR A 1 203 ? 1.132 -19.531 -22.734 1 89.94 203 THR A CA 1
ATOM 1574 C C . THR A 1 203 ? 0.907 -20.938 -22.172 1 89.94 203 THR A C 1
ATOM 1576 O O . THR A 1 203 ? 1.3 -21.219 -21.031 1 89.94 203 THR A O 1
ATOM 1579 N N . GLY A 1 204 ? 0.195 -21.688 -22.953 1 86.69 204 GLY A N 1
ATOM 1580 C CA . GLY A 1 204 ? -0.196 -23.047 -22.625 1 86.69 204 GLY A CA 1
ATOM 1581 C C . GLY A 1 204 ? -1.352 -23.562 -23.469 1 86.69 204 GLY A C 1
ATOM 1582 O O . GLY A 1 204 ? -2.34 -22.859 -23.672 1 86.69 204 GLY A O 1
ATOM 1583 N N . SER A 1 205 ? -1.222 -24.734 -23.844 1 82.56 205 SER A N 1
ATOM 1584 C CA . SER A 1 205 ? -2.246 -25.328 -24.703 1 82.56 205 SER A CA 1
ATOM 1585 C C . SER A 1 205 ? -3.559 -25.516 -23.953 1 82.56 205 SER A C 1
ATOM 1587 O O . SER A 1 205 ? -4.625 -25.594 -24.562 1 82.56 205 SER A O 1
ATOM 1589 N N . GLU A 1 206 ? -3.438 -25.578 -22.703 1 86.62 206 GLU A N 1
ATOM 1590 C CA . GLU A 1 206 ? -4.617 -25.812 -21.875 1 86.62 206 GLU A CA 1
ATOM 1591 C C . GLU A 1 206 ? -5.406 -24.516 -21.656 1 86.62 206 GLU A C 1
ATOM 1593 O O . GLU A 1 206 ? -6.547 -24.547 -21.188 1 86.62 206 GLU A O 1
ATOM 1598 N N . LEU A 1 207 ? -4.855 -23.406 -22 1 87.44 207 LEU A N 1
ATOM 1599 C CA . LEU A 1 207 ? -5.465 -22.125 -21.656 1 87.44 207 LEU A CA 1
ATOM 1600 C C . LEU A 1 207 ? -6.465 -21.703 -22.719 1 87.44 207 LEU A C 1
ATOM 1602 O O . LEU A 1 207 ? -6.23 -21.906 -23.922 1 87.44 207 LEU A O 1
ATOM 1606 N N . LEU A 1 208 ? -7.516 -21.125 -22.188 1 84.19 208 LEU A N 1
ATOM 1607 C CA . LEU A 1 208 ? -8.5 -20.531 -23.078 1 84.19 208 LEU A CA 1
ATOM 1608 C C . LEU A 1 208 ? -7.957 -19.25 -23.703 1 84.19 208 LEU A C 1
ATOM 1610 O O . LEU A 1 208 ? -7.312 -18.453 -23.031 1 84.19 208 LEU A O 1
ATOM 1614 N N . LEU A 1 209 ? -7.961 -19.047 -24.969 1 70.25 209 LEU A N 1
ATOM 1615 C CA . LEU A 1 209 ? -7.453 -17.859 -25.641 1 70.25 209 LEU A CA 1
ATOM 1616 C C . LEU A 1 209 ? -8.406 -16.688 -25.469 1 70.25 209 LEU A C 1
ATOM 1618 O O . LEU A 1 209 ? -7.965 -15.547 -25.312 1 70.25 209 LEU A O 1
ATOM 1622 N N . ALA A 1 210 ? -9.672 -16.812 -25.938 1 61.72 210 ALA A N 1
ATOM 1623 C CA . ALA A 1 210 ? -10.672 -15.758 -25.828 1 61.72 210 ALA A CA 1
ATOM 1624 C C . ALA A 1 210 ? -11.914 -16.234 -25.109 1 61.72 210 ALA A C 1
ATOM 1626 O O . ALA A 1 210 ? -12.086 -17.438 -24.875 1 61.72 210 ALA A O 1
ATOM 1627 N N . LYS A 1 211 ? -12.641 -15.328 -24.391 1 55.06 211 LYS A N 1
ATOM 1628 C CA . LYS A 1 211 ? -13.891 -15.648 -23.719 1 55.06 211 LYS A CA 1
ATOM 1629 C C . LYS A 1 211 ? -14.656 -16.734 -24.484 1 55.06 211 LYS A C 1
ATOM 1631 O O . LYS A 1 211 ? -15.32 -17.578 -23.875 1 55.06 211 LYS A O 1
ATOM 1636 N N . GLU A 1 212 ? -14.609 -16.656 -25.734 1 50.72 212 GLU A N 1
ATOM 1637 C CA . GLU A 1 212 ? -15.664 -17.328 -26.5 1 50.72 212 GLU A CA 1
ATOM 1638 C C . GLU A 1 212 ? -15.344 -18.797 -26.719 1 50.72 212 GLU A C 1
ATOM 1640 O O . GLU A 1 212 ? -16.203 -19.578 -27.125 1 50.72 212 GLU A O 1
ATOM 1645 N N . GLU A 1 213 ? -14.18 -19.203 -26.469 1 55.69 213 GLU A N 1
ATOM 1646 C CA . GLU A 1 213 ? -13.953 -20.562 -26.938 1 55.69 213 GLU A CA 1
ATOM 1647 C C . GLU A 1 213 ? -14.227 -21.578 -25.844 1 55.69 213 GLU A C 1
ATOM 1649 O O . GLU A 1 213 ? -13.586 -22.625 -25.781 1 55.69 213 GLU A O 1
ATOM 1654 N N . SER A 1 214 ? -15.234 -21.281 -25 1 54.69 214 SER A N 1
ATOM 1655 C CA . SER A 1 214 ? -15.641 -21.953 -23.781 1 54.69 214 SER A CA 1
ATOM 1656 C C . SER A 1 214 ? -15.992 -23.422 -24.047 1 54.69 214 SER A C 1
ATOM 1658 O O . SER A 1 214 ? -16.188 -24.203 -23.109 1 54.69 214 SER A O 1
ATOM 1660 N N . THR A 1 215 ? -16.047 -23.703 -25.391 1 52.69 215 THR A N 1
ATOM 1661 C CA . THR A 1 215 ? -16.672 -25 -25.641 1 52.69 215 THR A CA 1
ATOM 1662 C C . THR A 1 215 ? -15.656 -26.125 -25.469 1 52.69 215 THR A C 1
ATOM 1664 O O . THR A 1 215 ? -16.031 -27.297 -25.469 1 52.69 215 THR A O 1
ATOM 1667 N N . LYS A 1 216 ? -14.414 -25.688 -25.375 1 61.91 216 LYS A N 1
ATOM 1668 C CA . LYS A 1 216 ? -13.516 -26.828 -25.266 1 61.91 216 LYS A CA 1
ATOM 1669 C C . LYS A 1 216 ? -13.344 -27.266 -23.812 1 61.91 216 LYS A C 1
ATOM 1671 O O . LYS A 1 216 ? -12.758 -26.531 -23.016 1 61.91 216 LYS A O 1
ATOM 1676 N N . LEU A 1 217 ? -13.992 -28.391 -23.438 1 66.62 217 LEU A N 1
ATOM 1677 C CA . LEU A 1 217 ? -14.227 -28.891 -22.094 1 66.62 217 LEU A CA 1
ATOM 1678 C C . LEU A 1 217 ? -12.914 -29.078 -21.344 1 66.62 217 LEU A C 1
ATOM 1680 O O . LEU A 1 217 ? -12.875 -28.953 -20.125 1 66.62 217 LEU A O 1
ATOM 1684 N N . HIS A 1 218 ? -11.773 -29.219 -22.047 1 82.81 218 HIS A N 1
ATOM 1685 C CA . HIS A 1 218 ? -10.594 -29.594 -21.266 1 82.81 218 HIS A CA 1
ATOM 1686 C C . HIS A 1 218 ? -9.547 -28.469 -21.297 1 82.81 218 HIS A C 1
ATOM 1688 O O . HIS A 1 218 ? -8.344 -28.75 -21.312 1 82.81 218 HIS A O 1
ATOM 1694 N N . ARG A 1 219 ? -10.109 -27.281 -21.422 1 87.12 219 ARG A N 1
ATOM 1695 C CA . ARG A 1 219 ? -9.266 -26.094 -21.281 1 87.12 219 ARG A CA 1
ATOM 1696 C C . ARG A 1 219 ? -9.656 -25.281 -20.047 1 87.12 219 ARG A C 1
ATOM 1698 O O . ARG A 1 219 ? -10.75 -25.469 -19.5 1 87.12 219 ARG A O 1
ATOM 1705 N N . ILE A 1 220 ? -8.719 -24.531 -19.578 1 89.81 220 ILE A N 1
ATOM 1706 C CA . ILE A 1 220 ? -8.945 -23.797 -18.344 1 89.81 220 ILE A CA 1
ATOM 1707 C C . ILE A 1 220 ? -8.688 -22.312 -18.578 1 89.81 220 ILE A C 1
ATOM 1709 O O . ILE A 1 220 ? -8.023 -21.938 -19.547 1 89.81 220 ILE A O 1
ATOM 1713 N N . SER A 1 221 ? -9.242 -21.453 -17.75 1 92.12 221 SER A N 1
ATOM 1714 C CA . SER A 1 221 ? -9.023 -20.016 -17.812 1 92.12 221 SER A CA 1
ATOM 1715 C C . SER A 1 221 ? -7.617 -19.656 -17.344 1 92.12 221 SER A C 1
ATOM 1717 O O . SER A 1 221 ? -7.059 -20.312 -16.469 1 92.12 221 SER A O 1
ATOM 1719 N N . ASP A 1 222 ? -7.078 -18.609 -17.938 1 94.94 222 ASP A N 1
ATOM 1720 C CA . ASP A 1 222 ? -5.789 -18.078 -17.5 1 94.94 222 ASP A CA 1
ATOM 1721 C C . ASP A 1 222 ? -5.926 -17.328 -16.172 1 94.94 222 ASP A C 1
ATOM 1723 O O . ASP A 1 222 ? -6.703 -16.391 -16.062 1 94.94 222 ASP A O 1
ATOM 1727 N N . SER A 1 223 ? -5.215 -17.781 -15.172 1 96.25 223 SER A N 1
ATOM 1728 C CA . SER A 1 223 ? -5.238 -17.094 -13.875 1 96.25 223 SER A CA 1
ATOM 1729 C C . SER A 1 223 ? -3.945 -16.328 -13.625 1 96.25 223 SER A C 1
ATOM 1731 O O . SER A 1 223 ? -3.922 -15.391 -12.836 1 96.25 223 SER A O 1
ATOM 1733 N N . ASN A 1 224 ? -2.881 -16.719 -14.289 1 96.81 224 ASN A N 1
ATOM 1734 C CA . ASN A 1 224 ? -1.578 -16.109 -14.062 1 96.81 224 ASN A CA 1
ATOM 1735 C C . ASN A 1 224 ? -1.522 -14.695 -14.633 1 96.81 224 ASN A C 1
ATOM 1737 O O . ASN A 1 224 ? -1.05 -13.773 -13.969 1 96.81 224 ASN A O 1
ATOM 1741 N N . GLY A 1 225 ? -1.973 -14.562 -15.883 1 96.75 225 GLY A N 1
ATOM 1742 C CA . GLY A 1 225 ? -1.962 -13.258 -16.531 1 96.75 225 GLY A CA 1
ATOM 1743 C C . GLY A 1 225 ? -2.602 -12.172 -15.688 1 96.75 225 GLY A C 1
ATOM 1744 O O . GLY A 1 225 ? -1.949 -11.188 -15.336 1 96.75 225 GLY A O 1
ATOM 1745 N N . PRO A 1 226 ? -3.842 -12.375 -15.289 1 96.81 226 PRO A N 1
ATOM 1746 C CA . PRO A 1 226 ? -4.531 -11.391 -14.461 1 96.81 226 PRO A CA 1
ATOM 1747 C C . PRO A 1 226 ? -3.816 -11.125 -13.133 1 96.81 226 PRO A C 1
ATOM 1749 O O . PRO A 1 226 ? -3.703 -9.977 -12.703 1 96.81 226 PRO A O 1
ATOM 1752 N N . TYR A 1 227 ? -3.357 -12.164 -12.477 1 96.94 227 TYR A N 1
ATOM 1753 C CA . TYR A 1 227 ? -2.645 -12.008 -11.219 1 96.94 227 TYR A CA 1
ATOM 1754 C C . TYR A 1 227 ? -1.384 -11.172 -11.398 1 96.94 227 TYR A C 1
ATOM 1756 O O . TYR A 1 227 ? -1.148 -10.227 -10.648 1 96.94 227 TYR A O 1
ATOM 1764 N N . LEU A 1 228 ? -0.559 -11.562 -12.352 1 98.19 228 LEU A N 1
ATOM 1765 C CA . LEU A 1 228 ? 0.695 -10.867 -12.617 1 98.19 228 LEU A CA 1
ATOM 1766 C C . LEU A 1 228 ? 0.443 -9.398 -12.953 1 98.19 228 LEU A C 1
ATOM 1768 O O . LEU A 1 228 ? 1.128 -8.516 -12.43 1 98.19 228 LEU A O 1
ATOM 1772 N N . THR A 1 229 ? -0.524 -9.172 -13.789 1 97.44 229 THR A N 1
ATOM 1773 C CA . THR A 1 229 ? -0.864 -7.812 -14.211 1 97.44 229 THR A CA 1
ATOM 1774 C C . THR A 1 229 ? -1.294 -6.969 -13.016 1 97.44 229 THR A C 1
ATOM 1776 O O . THR A 1 229 ? -0.749 -5.887 -12.781 1 97.44 229 THR A O 1
ATOM 1779 N N . ALA A 1 230 ? -2.203 -7.508 -12.242 1 95.75 230 ALA A N 1
ATOM 1780 C CA . ALA A 1 230 ? -2.727 -6.781 -11.086 1 95.75 230 ALA A CA 1
ATOM 1781 C C . ALA A 1 230 ? -1.62 -6.488 -10.078 1 95.75 230 ALA A C 1
ATOM 1783 O O . ALA A 1 230 ? -1.546 -5.387 -9.531 1 95.75 230 ALA A O 1
ATOM 1784 N N . THR A 1 231 ? -0.747 -7.441 -9.805 1 96.31 231 THR A N 1
ATOM 1785 C CA . THR A 1 231 ? 0.312 -7.309 -8.812 1 96.31 231 THR A CA 1
ATOM 1786 C C . THR A 1 231 ? 1.356 -6.293 -9.266 1 96.31 231 THR A C 1
ATOM 1788 O O . THR A 1 231 ? 1.751 -5.414 -8.492 1 96.31 231 THR A O 1
ATOM 1791 N N . LEU A 1 232 ? 1.75 -6.359 -10.508 1 97.31 232 LEU A N 1
ATOM 1792 C CA . LEU A 1 232 ? 2.773 -5.469 -11.047 1 97.31 232 LEU A CA 1
ATOM 1793 C C . LEU A 1 232 ? 2.277 -4.027 -11.078 1 97.31 232 LEU A C 1
ATOM 1795 O O . LEU A 1 232 ? 3.033 -3.102 -10.773 1 97.31 232 LEU A O 1
ATOM 1799 N N . GLU A 1 233 ? 1.049 -3.846 -11.445 1 95.12 233 GLU A N 1
ATOM 1800 C CA . GLU A 1 233 ? 0.479 -2.502 -11.438 1 95.12 233 GLU A CA 1
ATOM 1801 C C . GLU A 1 233 ? 0.436 -1.932 -10.023 1 95.12 233 GLU A C 1
ATOM 1803 O O . GLU A 1 233 ? 0.706 -0.747 -9.82 1 95.12 233 GLU A O 1
ATOM 1808 N N . ASP A 1 234 ? 0.098 -2.807 -9.148 1 91.19 234 ASP A N 1
ATOM 1809 C CA . ASP A 1 234 ? 0.092 -2.395 -7.75 1 91.19 234 ASP A CA 1
ATOM 1810 C C . ASP A 1 234 ? 1.48 -1.938 -7.305 1 91.19 234 ASP A C 1
ATOM 1812 O O . ASP A 1 234 ? 1.606 -1.057 -6.453 1 91.19 234 ASP A O 1
ATOM 1816 N N . TRP A 1 235 ? 2.453 -2.533 -7.891 1 92.25 235 TRP A N 1
ATOM 1817 C CA . TRP A 1 235 ? 3.83 -2.207 -7.531 1 92.25 235 TRP A CA 1
ATOM 1818 C C . TRP A 1 235 ? 4.336 -1.015 -8.336 1 92.25 235 TRP A C 1
ATOM 1820 O O . TRP A 1 235 ? 5.523 -0.685 -8.289 1 92.25 235 TRP A O 1
ATOM 1830 N N . GLY A 1 236 ? 3.521 -0.378 -9.133 1 92.44 236 GLY A N 1
ATOM 1831 C CA . GLY A 1 236 ? 3.842 0.896 -9.758 1 92.44 236 GLY A CA 1
ATOM 1832 C C . GLY A 1 236 ? 4.301 0.755 -11.195 1 92.44 236 GLY A C 1
ATOM 1833 O O . GLY A 1 236 ? 4.906 1.674 -11.758 1 92.44 236 GLY A O 1
ATOM 1834 N N . ALA A 1 237 ? 4.07 -0.381 -11.844 1 96.31 237 ALA A N 1
ATOM 1835 C CA . ALA A 1 237 ? 4.445 -0.584 -13.242 1 96.31 237 ALA A CA 1
ATOM 1836 C C . ALA 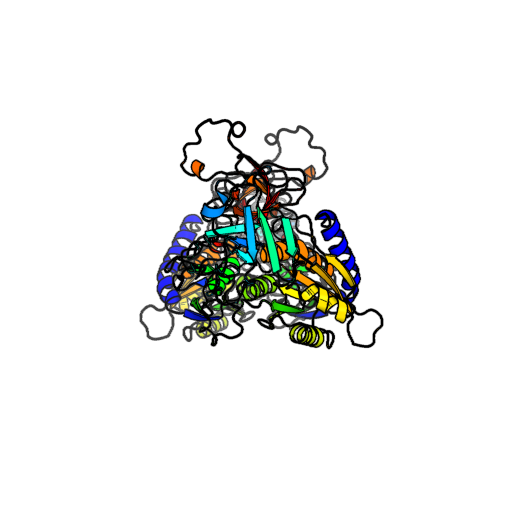A 1 237 ? 3.275 -0.286 -14.172 1 96.31 237 ALA A C 1
ATOM 1838 O O . ALA A 1 237 ? 2.125 -0.231 -13.734 1 96.31 237 ALA A O 1
ATOM 1839 N N . ILE A 1 238 ? 3.592 0.068 -15.367 1 96.38 238 ILE A N 1
ATOM 1840 C CA . ILE A 1 238 ? 2.631 0.053 -16.453 1 96.38 238 ILE A CA 1
ATOM 1841 C C . ILE A 1 238 ? 2.682 -1.296 -17.172 1 96.38 238 ILE A C 1
ATOM 1843 O O . ILE A 1 238 ? 3.711 -1.666 -17.75 1 96.38 238 ILE A O 1
ATOM 1847 N N . VAL A 1 239 ? 1.563 -2.051 -17.156 1 96.81 239 VAL A N 1
ATOM 1848 C CA . VAL A 1 239 ? 1.596 -3.424 -17.641 1 96.81 239 VAL A CA 1
ATOM 1849 C C . VAL A 1 239 ? 0.775 -3.533 -18.922 1 96.81 239 VAL A C 1
ATOM 1851 O O . VAL A 1 239 ? -0.351 -3.037 -19 1 96.81 239 VAL A O 1
ATOM 1854 N N . ASP A 1 240 ? 1.316 -4.035 -19.953 1 95.19 240 ASP A N 1
ATOM 1855 C CA . ASP A 1 240 ? 0.625 -4.473 -21.156 1 95.19 240 ASP A CA 1
ATOM 1856 C C . ASP A 1 240 ? 0.433 -5.988 -21.156 1 95.19 240 ASP A C 1
ATOM 1858 O O . ASP A 1 240 ? 1.365 -6.738 -21.469 1 95.19 240 ASP A O 1
ATOM 1862 N N . PHE A 1 241 ? -0.721 -6.402 -20.812 1 94.75 241 PHE A N 1
ATOM 1863 C CA . PHE A 1 241 ? -1.015 -7.828 -20.906 1 94.75 241 PHE A CA 1
ATOM 1864 C C . PHE A 1 241 ? -1.338 -8.219 -22.344 1 94.75 241 PHE A C 1
ATOM 1866 O O . PHE A 1 241 ? -2.369 -7.816 -22.891 1 94.75 241 PHE A O 1
ATOM 1873 N N . LEU A 1 242 ? -0.559 -9.023 -22.891 1 92.5 242 LEU A N 1
ATOM 1874 C CA . LEU A 1 242 ? -0.666 -9.398 -24.297 1 92.5 242 LEU A CA 1
ATOM 1875 C C . LEU A 1 242 ? -1.604 -10.586 -24.469 1 92.5 242 LEU A C 1
ATOM 1877 O O . LEU A 1 242 ? -1.854 -11.023 -25.594 1 92.5 242 LEU A O 1
ATOM 1881 N N . GLY A 1 243 ? -2.139 -11.102 -23.391 1 92.25 243 GLY A N 1
ATOM 1882 C CA . GLY A 1 243 ? -3.074 -12.211 -23.453 1 92.25 243 GLY A CA 1
ATOM 1883 C C . GLY A 1 243 ? -2.395 -13.57 -23.438 1 92.25 243 GLY A C 1
ATOM 1884 O O . GLY A 1 243 ? -1.271 -13.695 -22.953 1 92.25 243 GLY A O 1
ATOM 1885 N N . VAL A 1 244 ? -3.172 -14.539 -23.797 1 92.12 244 VAL A N 1
ATOM 1886 C CA . VAL A 1 244 ? -2.674 -15.906 -23.922 1 92.12 244 VAL A CA 1
ATOM 1887 C C . VAL A 1 244 ? -2.154 -16.141 -25.344 1 92.12 244 VAL A C 1
ATOM 1889 O O . VAL A 1 244 ? -2.896 -15.992 -26.312 1 92.12 244 VAL A O 1
ATOM 1892 N N . ILE A 1 245 ? -0.901 -16.469 -25.438 1 88.19 245 ILE A N 1
ATOM 1893 C CA . ILE A 1 245 ? -0.289 -16.781 -26.734 1 88.19 245 ILE A CA 1
ATOM 1894 C C . ILE A 1 245 ? -0.251 -18.281 -26.938 1 88.19 245 ILE A C 1
ATOM 1896 O O . ILE A 1 245 ? 0.205 -19.031 -26.078 1 88.19 245 ILE A O 1
ATOM 1900 N N . PRO A 1 246 ? -0.76 -18.703 -28.094 1 81.38 246 PRO A N 1
ATOM 1901 C CA . PRO A 1 246 ? -0.773 -20.141 -28.359 1 81.38 246 PRO A CA 1
ATOM 1902 C C . PRO A 1 246 ? 0.603 -20.781 -28.203 1 81.38 246 PRO A C 1
ATOM 1904 O O . PRO A 1 246 ? 1.622 -20.141 -28.484 1 81.38 246 PRO A O 1
ATOM 1907 N N . ASP A 1 247 ? 0.541 -21.969 -27.812 1 79 247 ASP A N 1
ATOM 1908 C CA . ASP A 1 247 ? 1.755 -22.719 -27.484 1 79 247 ASP A CA 1
ATOM 1909 C C . ASP A 1 247 ? 2.404 -23.281 -28.75 1 79 247 ASP A C 1
ATOM 1911 O O . ASP A 1 247 ? 2.627 -24.484 -28.844 1 79 247 ASP A O 1
ATOM 1915 N N . GLN A 1 248 ? 2.645 -22.406 -29.656 1 81.75 248 GLN A N 1
ATOM 1916 C CA . GLN A 1 248 ? 3.393 -22.688 -30.875 1 81.75 248 GLN A CA 1
ATOM 1917 C C . GLN A 1 248 ? 4.605 -21.766 -31 1 81.75 248 GLN A C 1
ATOM 1919 O O . GLN A 1 248 ? 4.531 -20.578 -30.672 1 81.75 248 GLN A O 1
ATOM 1924 N N . THR A 1 249 ? 5.664 -22.391 -31.453 1 82.81 249 THR A N 1
ATOM 1925 C CA . THR A 1 249 ? 6.949 -21.703 -31.5 1 82.81 249 THR A CA 1
ATOM 1926 C C . THR A 1 249 ? 6.84 -20.406 -32.312 1 82.81 249 THR A C 1
ATOM 1928 O O . THR A 1 249 ? 7.336 -19.359 -31.875 1 82.81 249 THR A O 1
ATOM 1931 N N . GLU A 1 250 ? 6.137 -20.438 -33.406 1 85.44 250 GLU A N 1
ATOM 1932 C CA . GLU A 1 250 ? 6.039 -19.281 -34.281 1 85.44 250 GLU A CA 1
ATOM 1933 C C . GLU A 1 250 ? 5.246 -18.156 -33.625 1 85.44 250 GLU A C 1
ATOM 1935 O O . GLU A 1 250 ? 5.602 -16.984 -33.75 1 85.44 250 GLU A O 1
ATOM 1940 N N . ASP A 1 251 ? 4.227 -18.5 -33 1 84.38 251 ASP A N 1
ATOM 1941 C CA . ASP A 1 251 ? 3.393 -17.516 -32.312 1 84.38 251 ASP A CA 1
ATOM 1942 C C . ASP A 1 251 ? 4.156 -16.844 -31.172 1 84.38 251 ASP A C 1
ATOM 1944 O O . ASP A 1 251 ? 4.098 -15.617 -31.031 1 84.38 251 ASP A O 1
ATOM 1948 N N . LEU A 1 252 ? 4.848 -17.594 -30.469 1 87.88 252 LEU A N 1
ATOM 1949 C CA . LEU A 1 252 ? 5.625 -17.078 -29.344 1 87.88 252 LEU A CA 1
ATOM 1950 C C . LEU A 1 252 ? 6.758 -16.188 -29.844 1 87.88 252 LEU A C 1
ATOM 1952 O O . LEU A 1 252 ? 7.008 -15.117 -29.266 1 87.88 252 LEU A O 1
ATOM 1956 N N . GLU A 1 253 ? 7.375 -16.656 -30.859 1 89.06 253 GLU A N 1
ATOM 1957 C CA . GLU A 1 253 ? 8.453 -15.883 -31.453 1 89.06 253 GLU A CA 1
ATOM 1958 C C . GLU A 1 253 ? 7.949 -14.516 -31.922 1 89.06 253 GLU A C 1
ATOM 1960 O O . GLU A 1 253 ? 8.57 -13.492 -31.656 1 89.06 253 GLU A O 1
ATOM 1965 N N . GLN A 1 254 ? 6.859 -14.523 -32.562 1 85.94 254 GLN A N 1
ATOM 1966 C CA . GLN A 1 254 ? 6.293 -13.289 -33.094 1 85.94 254 GLN A CA 1
ATOM 1967 C C . GLN A 1 254 ? 5.898 -12.344 -31.953 1 85.94 254 GLN A C 1
ATOM 1969 O O . GLN A 1 254 ? 6.117 -11.133 -32.031 1 85.94 254 GLN A O 1
ATOM 1974 N N . ALA A 1 255 ? 5.316 -12.93 -30.953 1 84 255 ALA A N 1
ATOM 1975 C CA . ALA A 1 255 ? 4.922 -12.117 -29.812 1 84 255 ALA A CA 1
ATOM 1976 C C . ALA A 1 255 ? 6.137 -11.445 -29.156 1 84 255 ALA A C 1
ATOM 1978 O O . ALA A 1 255 ? 6.094 -10.258 -28.828 1 84 255 ALA A O 1
ATOM 1979 N N . LEU A 1 256 ? 7.16 -12.18 -29.016 1 86.38 256 LEU A N 1
ATOM 1980 C CA . LEU A 1 256 ? 8.383 -11.664 -28.406 1 86.38 256 LEU A CA 1
ATOM 1981 C C . LEU A 1 256 ? 9.047 -10.625 -29.312 1 86.38 256 LEU A C 1
ATOM 1983 O O . LEU A 1 256 ? 9.523 -9.602 -28.828 1 86.38 256 LEU A O 1
ATOM 1987 N N . LEU A 1 257 ? 8.984 -10.883 -30.562 1 83.5 257 LEU A N 1
ATOM 1988 C CA . LEU A 1 257 ? 9.578 -9.953 -31.516 1 83.5 257 LEU A CA 1
ATOM 1989 C C . LEU A 1 257 ? 8.844 -8.617 -31.5 1 83.5 257 LEU A C 1
ATOM 1991 O O . LEU A 1 257 ? 9.477 -7.559 -31.562 1 83.5 257 LEU A O 1
ATOM 1995 N N . ARG A 1 258 ? 7.57 -8.68 -31.406 1 78.88 258 ARG A N 1
ATOM 1996 C CA . ARG A 1 258 ? 6.785 -7.457 -31.312 1 78.88 258 ARG A CA 1
ATOM 1997 C C . ARG A 1 258 ? 7.141 -6.668 -30.062 1 78.88 258 ARG A C 1
ATOM 1999 O O . ARG A 1 258 ? 7.152 -5.434 -30.078 1 78.88 258 ARG A O 1
ATOM 2006 N N . GLY A 1 259 ? 7.395 -7.355 -29.031 1 77.5 259 GLY A N 1
ATOM 2007 C CA . GLY A 1 259 ? 7.754 -6.723 -27.781 1 77.5 259 GLY A CA 1
ATOM 2008 C C . GLY A 1 259 ? 9.148 -6.133 -27.781 1 77.5 259 GLY A C 1
ATOM 2009 O O . GLY A 1 259 ? 9.484 -5.293 -26.938 1 77.5 259 GLY A O 1
ATOM 2010 N N . LEU A 1 260 ? 9.922 -6.625 -28.656 1 79 260 LEU A N 1
ATOM 2011 C CA . LEU A 1 260 ? 11.32 -6.199 -28.734 1 79 260 LEU A CA 1
ATOM 2012 C C . LEU A 1 260 ? 11.469 -4.961 -29.609 1 79 260 LEU A C 1
ATOM 2014 O O . LEU A 1 260 ? 12.492 -4.281 -29.562 1 79 260 LEU A O 1
ATOM 2018 N N . HIS A 1 261 ? 10.312 -4.812 -30.422 1 72.94 261 HIS A N 1
ATOM 2019 C CA . HIS A 1 261 ? 10.391 -3.641 -31.281 1 72.94 261 HIS A CA 1
ATOM 2020 C C . HIS A 1 261 ? 10.25 -2.352 -30.484 1 72.94 261 HIS A C 1
ATOM 2022 O O . HIS A 1 261 ? 9.336 -2.219 -29.672 1 72.94 261 HIS A O 1
ATOM 2028 N N . GLY A 1 262 ? 11.18 -1.515 -30.766 1 64.81 262 GLY A N 1
ATOM 2029 C CA . GLY A 1 262 ? 11.219 -0.23 -30.078 1 64.81 262 GLY A CA 1
ATOM 2030 C C . GLY A 1 262 ? 11.484 -0.351 -28.594 1 64.81 262 GLY A C 1
ATOM 2031 O O . GLY A 1 262 ? 11.734 -1.447 -28.094 1 64.81 262 GLY A O 1
ATOM 2032 N N . SER A 1 263 ? 12.039 0.601 -27.828 1 67.38 263 SER A N 1
ATOM 2033 C CA . SER A 1 263 ? 12.328 0.708 -26.406 1 67.38 263 SER A CA 1
ATOM 2034 C C . SER A 1 263 ? 11.039 0.777 -25.594 1 67.38 263 SER A C 1
ATOM 2036 O O . SER A 1 263 ? 10.961 1.504 -24.594 1 67.38 263 SER A O 1
ATOM 2038 N N . ARG A 1 264 ? 10.148 -0.315 -26.016 1 80.19 264 ARG A N 1
ATOM 2039 C CA . ARG A 1 264 ? 8.805 -0.17 -25.469 1 80.19 264 ARG A CA 1
ATOM 2040 C C . ARG A 1 264 ? 8.734 -0.709 -24.031 1 80.19 264 ARG A C 1
ATOM 2042 O O . ARG A 1 264 ? 8.102 -0.106 -23.172 1 80.19 264 ARG A O 1
ATOM 2049 N N . TYR A 1 265 ? 9.398 -1.885 -23.828 1 92.19 265 TYR A N 1
ATOM 2050 C CA . TYR A 1 265 ? 9.258 -2.543 -22.547 1 92.19 265 TYR A CA 1
ATOM 2051 C C . TYR A 1 265 ? 10.594 -2.592 -21.797 1 92.19 265 TYR A C 1
ATOM 2053 O O . TYR A 1 265 ? 11.641 -2.793 -22.422 1 92.19 265 TYR A O 1
ATOM 2061 N N . ASP A 1 266 ? 10.531 -2.447 -20.531 1 93 266 ASP A N 1
ATOM 2062 C CA . ASP A 1 266 ? 11.688 -2.58 -19.656 1 93 266 ASP A CA 1
ATOM 2063 C C . ASP A 1 266 ? 11.875 -4.023 -19.203 1 93 266 ASP A C 1
ATOM 2065 O O . ASP A 1 266 ? 12.961 -4.418 -18.781 1 93 266 ASP A O 1
ATOM 2069 N N . LEU A 1 267 ? 10.852 -4.766 -19.297 1 95.25 267 LEU A N 1
ATOM 2070 C CA . LEU A 1 267 ? 10.797 -6.141 -18.828 1 95.25 267 LEU A CA 1
ATOM 2071 C C . LEU A 1 267 ? 9.688 -6.918 -19.531 1 95.25 267 LEU A C 1
ATOM 2073 O O . LEU A 1 267 ? 8.609 -6.379 -19.781 1 95.25 267 LEU A O 1
ATOM 2077 N N . ILE A 1 268 ? 9.969 -8.148 -19.906 1 96.25 268 ILE A N 1
ATOM 2078 C CA . ILE A 1 268 ? 8.969 -9.07 -20.453 1 96.25 268 ILE A CA 1
ATOM 2079 C C . ILE A 1 268 ? 8.844 -10.289 -19.547 1 96.25 268 ILE A C 1
ATOM 2081 O O . ILE A 1 268 ? 9.852 -10.883 -19.156 1 96.25 268 ILE A O 1
ATOM 2085 N N . ILE A 1 269 ? 7.613 -10.641 -19.188 1 97.62 269 ILE A N 1
ATOM 2086 C CA . ILE A 1 269 ? 7.348 -11.781 -18.312 1 97.62 269 ILE A CA 1
ATOM 2087 C C . ILE A 1 269 ? 6.367 -12.734 -19 1 97.62 269 ILE A C 1
ATOM 2089 O O . ILE A 1 269 ? 5.328 -12.305 -19.5 1 97.62 269 ILE A O 1
ATOM 2093 N N . SER A 1 270 ? 6.715 -13.992 -19.062 1 95.75 270 SER A N 1
ATOM 2094 C CA . SER A 1 270 ? 5.777 -15.016 -19.5 1 95.75 270 SER A CA 1
ATOM 2095 C C . SER A 1 270 ? 5.441 -15.984 -18.375 1 95.75 270 SER A C 1
ATOM 2097 O O . SER A 1 270 ? 6.207 -16.109 -17.406 1 95.75 270 SER A O 1
ATOM 2099 N N . SER A 1 271 ? 4.316 -16.531 -18.391 1 95.31 271 SER A N 1
ATOM 2100 C CA . SER A 1 271 ? 3.939 -17.641 -17.516 1 95.31 271 SER A CA 1
ATOM 2101 C C . SER A 1 271 ? 3.557 -18.875 -18.328 1 95.31 271 SER A C 1
ATOM 2103 O O . SER A 1 271 ? 2.768 -18.781 -19.266 1 95.31 271 SER A O 1
ATOM 2105 N N . GLY A 1 272 ? 4.172 -20.016 -17.969 1 91.06 272 GLY A N 1
ATOM 2106 C CA . GLY A 1 272 ? 3.908 -21.266 -18.672 1 91.06 272 GLY A CA 1
ATOM 2107 C C . GLY A 1 272 ? 5.012 -21.656 -19.625 1 91.06 272 GLY A C 1
ATOM 2108 O O . GLY A 1 272 ? 5.805 -20.812 -20.047 1 91.06 272 GLY A O 1
ATOM 2109 N N . ALA A 1 273 ? 5.113 -22.906 -19.875 1 84.94 273 ALA A N 1
ATOM 2110 C CA . ALA A 1 273 ? 5.926 -23.516 -20.938 1 84.94 273 ALA A CA 1
ATOM 2111 C C . ALA A 1 273 ? 7.414 -23.312 -20.656 1 84.94 273 ALA A C 1
ATOM 2113 O O . ALA A 1 273 ? 8.195 -23.094 -21.594 1 84.94 273 ALA A O 1
ATOM 2114 N N . VAL A 1 274 ? 7.809 -23.297 -19.438 1 81.12 274 VAL A N 1
ATOM 2115 C CA . VAL A 1 274 ? 9.219 -23.078 -19.125 1 81.12 274 VAL A CA 1
ATOM 2116 C C . VAL A 1 274 ? 9.852 -24.391 -18.672 1 81.12 274 VAL A C 1
ATOM 2118 O O . VAL A 1 274 ? 11.055 -24.438 -18.406 1 81.12 274 VAL A O 1
ATOM 2121 N N . SER A 1 275 ? 9.086 -25.438 -18.594 1 75.31 275 SER A N 1
ATOM 2122 C CA . SER A 1 275 ? 9.633 -26.688 -18.078 1 75.31 275 SER A CA 1
ATOM 2123 C C . SER A 1 275 ? 10.398 -27.438 -19.172 1 75.31 275 SER A C 1
ATOM 2125 O O . SER A 1 275 ? 10.523 -26.953 -20.297 1 75.31 275 SER A O 1
ATOM 2127 N N . ALA A 1 276 ? 11.328 -28.359 -18.922 1 55.81 276 ALA A N 1
ATOM 2128 C CA . ALA A 1 276 ? 12.266 -29.047 -19.812 1 55.81 276 ALA A CA 1
ATOM 2129 C C . ALA A 1 276 ? 11.555 -30.109 -20.656 1 55.81 276 ALA A C 1
ATOM 2131 O O . ALA A 1 276 ? 12.125 -30.625 -21.609 1 55.81 276 ALA A O 1
ATOM 2132 N N . GLY A 1 277 ? 10.336 -30.344 -20.547 1 55.06 277 GLY A N 1
ATOM 2133 C CA . GLY A 1 277 ? 9.844 -31.484 -21.297 1 55.06 277 GLY A CA 1
ATOM 2134 C C . GLY A 1 277 ? 9.406 -31.125 -22.703 1 55.06 277 GLY A C 1
ATOM 2135 O O . GLY A 1 277 ? 9.742 -30.062 -23.219 1 55.06 277 GLY A O 1
ATOM 2136 N N . ARG A 1 278 ? 8.992 -32.062 -23.562 1 53.88 278 ARG A N 1
ATOM 2137 C CA . ARG A 1 278 ? 8.57 -32.031 -24.953 1 53.88 278 ARG A CA 1
ATOM 2138 C C . ARG A 1 278 ? 7.738 -30.781 -25.25 1 53.88 278 ARG A C 1
ATOM 2140 O O . ARG A 1 278 ? 7.688 -30.328 -26.391 1 53.88 278 ARG A O 1
ATOM 2147 N N . TYR A 1 279 ? 7.359 -30.109 -24.234 1 59.84 279 TYR A N 1
ATOM 2148 C CA . TYR A 1 279 ? 6.445 -29 -24.516 1 59.84 279 TYR A CA 1
ATOM 2149 C C . TYR A 1 279 ? 6.969 -27.703 -23.922 1 59.84 279 TYR A C 1
ATOM 2151 O O . TYR A 1 279 ? 6.219 -26.734 -23.781 1 59.84 279 TYR A O 1
ATOM 2159 N N . ASP A 1 280 ? 8.305 -27.719 -23.703 1 67.38 280 ASP A N 1
ATOM 2160 C CA . ASP A 1 280 ? 8.828 -26.469 -23.156 1 67.38 280 ASP A CA 1
ATOM 2161 C C . ASP A 1 280 ? 9.344 -25.562 -24.266 1 67.38 280 ASP A C 1
ATOM 2163 O O . ASP A 1 280 ? 10.539 -25.578 -24.594 1 67.38 280 ASP A O 1
ATOM 2167 N N . LEU A 1 281 ? 8.547 -24.75 -24.812 1 83 281 LEU A N 1
ATOM 2168 C CA . LEU A 1 281 ? 8.664 -23.953 -26.031 1 83 281 LEU A CA 1
ATOM 2169 C C . LEU A 1 281 ? 9.445 -22.672 -25.766 1 83 281 LEU A C 1
ATOM 2171 O O . LEU A 1 281 ? 10.18 -22.203 -26.641 1 83 281 LEU A O 1
ATOM 2175 N N . ILE A 1 282 ? 9.453 -22.188 -24.547 1 89.69 282 ILE A N 1
ATOM 2176 C CA . ILE A 1 282 ? 10.031 -20.891 -24.25 1 89.69 282 ILE A CA 1
ATOM 2177 C C . ILE A 1 282 ? 11.547 -20.938 -24.422 1 89.69 282 ILE A C 1
ATOM 2179 O O . ILE A 1 282 ? 12.133 -20.109 -25.125 1 89.69 282 ILE A O 1
ATOM 2183 N N . PRO A 1 283 ? 12.219 -21.969 -23.844 1 89.06 283 PRO A N 1
ATOM 2184 C CA . PRO A 1 283 ? 13.672 -22.047 -24.031 1 89.06 283 PRO A CA 1
ATOM 2185 C C . PRO A 1 283 ? 14.062 -22.141 -25.516 1 89.06 283 PRO A C 1
ATOM 2187 O O . PRO A 1 283 ? 15.031 -21.5 -25.938 1 89.06 283 PRO A O 1
ATOM 2190 N N . ALA A 1 284 ? 13.273 -22.859 -26.25 1 88.94 284 ALA A N 1
ATOM 2191 C CA . ALA A 1 284 ? 13.562 -23.016 -27.672 1 88.94 284 ALA A CA 1
ATOM 2192 C C . ALA A 1 284 ? 13.422 -21.688 -28.422 1 88.94 284 ALA A C 1
ATOM 2194 O O . ALA A 1 284 ? 14.258 -21.344 -29.25 1 88.94 284 ALA A O 1
ATOM 2195 N N . VAL A 1 285 ? 12.406 -20.969 -28.125 1 91.56 285 VAL A N 1
ATOM 2196 C CA . VAL A 1 285 ? 12.141 -19.688 -28.766 1 91.56 285 VAL A CA 1
ATOM 2197 C C . VAL A 1 285 ? 13.234 -18.688 -28.391 1 91.56 285 VAL A C 1
ATOM 2199 O O . VAL A 1 285 ? 13.688 -17.906 -29.234 1 91.56 285 VAL A O 1
ATOM 2202 N N . LEU A 1 286 ? 13.68 -18.719 -27.156 1 92.88 286 LEU A N 1
ATOM 2203 C CA . LEU A 1 286 ? 14.727 -17.812 -26.703 1 92.88 286 LEU A CA 1
ATOM 2204 C C . LEU A 1 286 ? 16.031 -18.078 -27.438 1 92.88 286 LEU A C 1
ATOM 2206 O O . LEU A 1 286 ? 16.75 -17.141 -27.781 1 92.88 286 LEU A O 1
ATOM 2210 N N . GLU A 1 287 ? 16.266 -19.328 -27.672 1 91.31 287 GLU A N 1
ATOM 2211 C CA . GLU A 1 287 ? 17.453 -19.688 -28.438 1 91.31 287 GLU A CA 1
ATOM 2212 C C . GLU A 1 287 ? 17.375 -19.156 -29.875 1 91.31 287 GLU A C 1
ATOM 2214 O O . GLU A 1 287 ? 18.359 -18.625 -30.391 1 91.31 287 GLU A O 1
ATOM 2219 N N . ARG A 1 288 ? 16.234 -19.266 -30.438 1 89.94 288 ARG A N 1
ATOM 2220 C CA . ARG A 1 288 ? 16.016 -18.781 -31.797 1 89.94 288 ARG A CA 1
ATOM 2221 C C . ARG A 1 288 ? 16.219 -17.266 -31.891 1 89.94 288 ARG A C 1
ATOM 2223 O O . ARG A 1 288 ? 16.688 -16.766 -32.906 1 89.94 288 ARG A O 1
ATOM 2230 N N . LEU A 1 289 ? 15.93 -16.609 -30.844 1 91 289 LEU A N 1
ATOM 2231 C CA . LEU A 1 289 ? 16.016 -15.156 -30.812 1 91 289 LEU A CA 1
ATOM 2232 C C . LEU A 1 289 ? 17.406 -14.719 -30.328 1 91 289 LEU A C 1
ATOM 2234 O O . LEU A 1 289 ? 17.641 -13.523 -30.109 1 91 289 LEU A O 1
ATOM 2238 N N . ARG A 1 290 ? 18.312 -15.672 -30.078 1 91.19 290 ARG A N 1
ATOM 2239 C CA . ARG A 1 290 ? 19.688 -15.422 -29.672 1 91.19 290 ARG A CA 1
ATOM 2240 C C . ARG A 1 290 ? 19.734 -14.711 -28.312 1 91.19 290 ARG A C 1
ATOM 2242 O O . ARG A 1 290 ? 20.531 -13.789 -28.125 1 91.19 290 ARG A O 1
ATOM 2249 N N . ALA A 1 291 ? 18.812 -15.133 -27.484 1 93.69 291 ALA A N 1
ATOM 2250 C CA . ALA A 1 291 ? 18.812 -14.617 -26.109 1 93.69 291 ALA A CA 1
ATOM 2251 C C . ALA A 1 291 ? 19.969 -15.195 -25.312 1 93.69 291 ALA A C 1
ATOM 2253 O O . ALA A 1 291 ? 20.391 -16.328 -25.547 1 93.69 291 ALA A O 1
ATOM 2254 N N . ARG A 1 292 ? 20.516 -14.398 -24.406 1 95.56 292 ARG A N 1
ATOM 2255 C CA . ARG A 1 292 ? 21.469 -14.898 -23.438 1 95.56 292 ARG A CA 1
ATOM 2256 C C . ARG A 1 292 ? 20.781 -15.383 -22.172 1 95.56 292 ARG A C 1
ATOM 2258 O O . ARG A 1 292 ? 20.297 -14.578 -21.375 1 95.56 292 ARG A O 1
ATOM 2265 N N . THR A 1 293 ? 20.75 -16.672 -22.031 1 96.31 293 THR A N 1
ATOM 2266 C CA . THR A 1 293 ? 20.141 -17.234 -20.828 1 96.31 293 THR A CA 1
ATOM 2267 C C . THR A 1 293 ? 21.062 -17.031 -19.609 1 96.31 293 THR A C 1
ATOM 2269 O O . THR A 1 293 ? 22.203 -17.5 -19.625 1 96.31 293 THR A O 1
ATOM 2272 N N . VAL A 1 294 ? 20.594 -16.312 -18.625 1 97.81 294 VAL A N 1
ATOM 2273 C CA . VAL A 1 294 ? 21.359 -16.078 -17.406 1 97.81 294 VAL A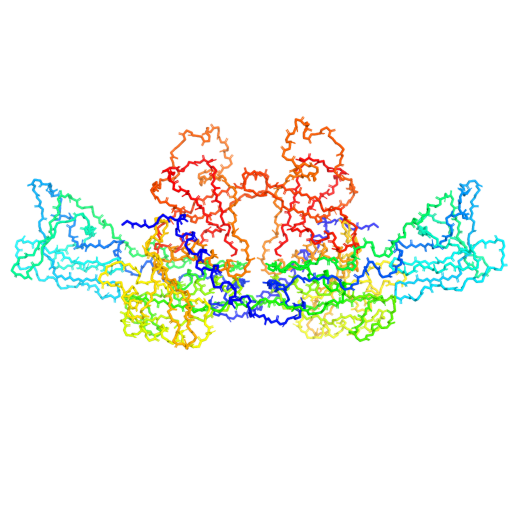 CA 1
ATOM 2274 C C . VAL A 1 294 ? 21.266 -17.297 -16.5 1 97.81 294 VAL A C 1
ATOM 2276 O O . VAL A 1 294 ? 22.281 -17.797 -16.016 1 97.81 294 VAL A O 1
ATOM 2279 N N . PHE A 1 295 ? 20.062 -17.812 -16.297 1 97.5 295 PHE A N 1
ATOM 2280 C CA . PHE A 1 295 ? 19.891 -19.109 -15.648 1 97.5 295 PHE A CA 1
ATOM 2281 C C . PHE A 1 295 ? 18.562 -19.734 -16.047 1 97.5 295 PHE A C 1
ATOM 2283 O O . PHE A 1 295 ? 17.656 -19.047 -16.516 1 97.5 295 PHE A O 1
ATOM 2290 N N . HIS A 1 296 ? 18.547 -21.016 -15.914 1 95.25 296 HIS A N 1
ATOM 2291 C CA . HIS A 1 296 ? 17.344 -21.844 -16.016 1 95.25 296 HIS A CA 1
ATOM 2292 C C . HIS A 1 296 ? 17.281 -22.844 -14.867 1 95.25 296 HIS A C 1
ATOM 2294 O O . HIS A 1 296 ? 18.234 -23.578 -14.617 1 95.25 296 HIS A O 1
ATOM 2300 N N . LYS A 1 297 ? 16.109 -22.844 -14.141 1 95.12 297 LYS A N 1
ATOM 2301 C CA . LYS A 1 297 ? 15.883 -23.703 -12.977 1 95.12 297 LYS A CA 1
ATOM 2302 C C . LYS A 1 297 ? 16.625 -23.172 -11.75 1 95.12 297 LYS A C 1
ATOM 2304 O O . LYS A 1 297 ? 17.828 -22.906 -11.82 1 95.12 297 LYS A O 1
ATOM 2309 N N . VAL A 1 298 ? 15.945 -22.969 -10.719 1 97.25 298 VAL A N 1
ATOM 2310 C CA . VAL A 1 298 ? 16.469 -22.469 -9.438 1 97.25 298 VAL A CA 1
ATOM 2311 C C . VAL A 1 298 ? 16.062 -23.438 -8.32 1 97.25 298 VAL A C 1
ATOM 2313 O O . VAL A 1 298 ? 14.953 -23.969 -8.328 1 97.25 298 VAL A O 1
ATOM 2316 N N . GLU A 1 299 ? 16.984 -23.688 -7.402 1 97.19 299 GLU A N 1
ATOM 2317 C CA . GLU A 1 299 ? 16.688 -24.531 -6.254 1 97.19 299 GLU A CA 1
ATOM 2318 C C . GLU A 1 299 ? 15.766 -23.828 -5.266 1 97.19 299 GLU A C 1
ATOM 2320 O O . GLU A 1 299 ? 16.156 -23.547 -4.129 1 97.19 299 GLU A O 1
ATOM 2325 N N . MET A 1 300 ? 14.555 -23.672 -5.707 1 96.88 300 MET A N 1
ATOM 2326 C CA . MET A 1 300 ? 13.484 -23.094 -4.898 1 96.88 300 MET A CA 1
ATOM 2327 C C . MET A 1 300 ? 12.195 -23.906 -5.035 1 96.88 300 MET A C 1
ATOM 2329 O O . MET A 1 300 ? 12.031 -24.656 -5.996 1 96.88 300 MET A O 1
ATOM 2333 N N . LYS A 1 301 ? 11.328 -23.797 -4.102 1 94.94 301 LYS A N 1
ATOM 2334 C CA . LYS A 1 301 ? 10.008 -24.422 -4.105 1 94.94 301 LYS A CA 1
ATOM 2335 C C . LYS A 1 301 ? 8.953 -23.5 -3.51 1 94.94 301 LYS A C 1
ATOM 2337 O O . LYS A 1 301 ? 9.094 -23.047 -2.375 1 94.94 301 LYS A O 1
ATOM 2342 N N . PRO A 1 302 ? 7.867 -23.328 -4.211 1 94.31 302 PRO A N 1
ATOM 2343 C CA . PRO A 1 302 ? 7.688 -23.672 -5.625 1 94.31 302 PRO A CA 1
ATOM 2344 C C . PRO A 1 302 ? 8.492 -22.766 -6.559 1 94.31 302 PRO A C 1
ATOM 2346 O O . PRO A 1 302 ? 9.109 -21.797 -6.105 1 94.31 302 PRO A O 1
ATOM 2349 N N . GLY A 1 303 ? 8.555 -23.094 -7.855 1 94.62 303 GLY A N 1
ATOM 2350 C CA . GLY A 1 303 ? 9.094 -22.172 -8.844 1 94.62 303 GLY A CA 1
ATOM 2351 C C . GLY A 1 303 ? 10.391 -22.656 -9.469 1 94.62 303 GLY A C 1
ATOM 2352 O O . GLY A 1 303 ? 11.078 -21.906 -10.148 1 94.62 303 GLY A O 1
ATOM 2353 N N . HIS A 1 304 ? 10.734 -23.875 -9.305 1 93.81 304 HIS A N 1
ATOM 2354 C CA . HIS A 1 304 ? 12 -24.469 -9.734 1 93.81 304 HIS A CA 1
ATOM 2355 C C . HIS A 1 304 ? 12.258 -24.203 -11.219 1 93.81 304 HIS A C 1
ATOM 2357 O O . HIS A 1 304 ? 13.367 -23.828 -11.602 1 93.81 304 HIS A O 1
ATOM 2363 N N . PRO A 1 305 ? 11.32 -24.266 -12.094 1 92.81 305 PRO A N 1
ATOM 2364 C CA . PRO A 1 305 ? 11.617 -24.188 -13.523 1 92.81 305 PRO A CA 1
ATOM 2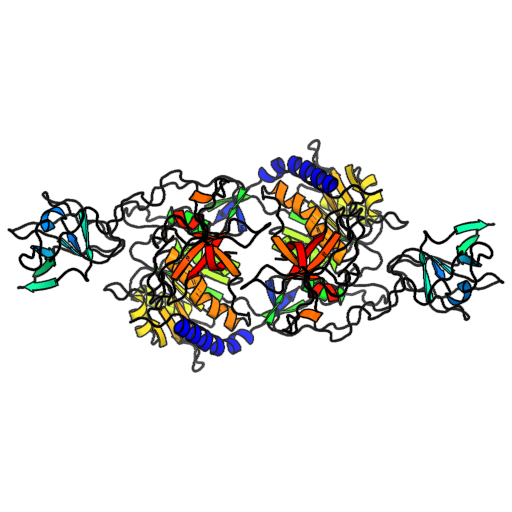365 C C . PRO A 1 305 ? 11.758 -22.75 -14.023 1 92.81 305 PRO A C 1
ATOM 2367 O O . PRO A 1 305 ? 11.82 -22.516 -15.234 1 92.81 305 PRO A O 1
ATOM 2370 N N . VAL A 1 306 ? 11.836 -21.75 -13.18 1 96.31 306 VAL A N 1
ATOM 2371 C CA . VAL A 1 306 ? 11.914 -20.344 -13.578 1 96.31 306 VAL A CA 1
ATOM 2372 C C . VAL A 1 306 ? 13.141 -20.125 -14.469 1 96.31 306 VAL A C 1
ATOM 2374 O O . VAL A 1 306 ? 14.172 -20.781 -14.281 1 96.31 306 VAL A O 1
ATOM 2377 N N . LEU A 1 307 ? 12.93 -19.219 -15.414 1 96.88 307 LEU A N 1
ATOM 2378 C CA . LEU A 1 307 ? 13.953 -18.906 -16.406 1 96.88 307 LEU A CA 1
ATOM 2379 C C . LEU A 1 307 ? 14.188 -17.406 -16.484 1 96.88 307 LEU A C 1
ATOM 2381 O O . LEU A 1 307 ? 13.234 -16.625 -16.469 1 96.88 307 LEU A O 1
ATOM 2385 N N . PHE A 1 308 ? 15.492 -16.953 -16.562 1 98.19 308 PHE A N 1
ATOM 2386 C CA . PHE A 1 308 ? 15.883 -15.562 -16.734 1 98.19 308 PHE A CA 1
ATOM 2387 C C . PHE A 1 308 ? 16.859 -15.414 -17.906 1 98.19 308 PHE A C 1
ATOM 2389 O O . PHE A 1 308 ? 17.891 -16.078 -17.938 1 98.19 308 PHE A O 1
ATOM 2396 N N . SER A 1 309 ? 16.438 -14.594 -18.859 1 97.38 309 SER A N 1
ATOM 2397 C CA . SER A 1 309 ? 17.266 -14.359 -20.031 1 97.38 309 SER A CA 1
ATOM 2398 C C . SER A 1 309 ? 17.297 -12.875 -20.391 1 97.38 309 SER A C 1
ATOM 2400 O O . SER A 1 309 ? 16.453 -12.102 -19.938 1 97.38 309 SER A O 1
ATOM 2402 N N . MET A 1 310 ? 18.328 -12.492 -21.094 1 95.81 310 MET A N 1
ATOM 2403 C CA . MET A 1 310 ? 18.422 -11.172 -21.719 1 95.81 310 MET A CA 1
ATOM 2404 C C . MET A 1 310 ? 18.219 -11.273 -23.219 1 95.81 310 MET A C 1
ATOM 2406 O O . MET A 1 310 ? 18.984 -11.953 -23.922 1 95.81 310 MET A O 1
ATOM 2410 N N . LEU A 1 311 ? 17.156 -10.602 -23.703 1 93.94 311 LEU A N 1
ATOM 2411 C CA . LEU A 1 311 ? 16.828 -10.625 -25.125 1 93.94 311 LEU A CA 1
ATOM 2412 C C . LEU A 1 311 ? 17.453 -9.445 -25.859 1 93.94 311 LEU A C 1
ATOM 2414 O O . LEU A 1 311 ? 17.312 -8.297 -25.422 1 93.94 311 LEU A O 1
ATOM 2418 N N . PRO A 1 312 ? 18.125 -9.773 -26.969 1 90.12 312 PRO A N 1
ATOM 2419 C CA . PRO A 1 312 ? 18.672 -8.656 -27.734 1 90.12 312 PRO A CA 1
ATOM 2420 C C . PRO A 1 312 ? 17.578 -7.82 -28.422 1 90.12 312 PRO A C 1
ATOM 2422 O O . PRO A 1 312 ? 16.609 -8.367 -28.938 1 90.12 312 PRO A O 1
ATOM 2425 N N . ARG A 1 313 ? 17.703 -6.512 -28.297 1 85.62 313 ARG A N 1
ATOM 2426 C CA . ARG A 1 313 ? 16.781 -5.633 -29.031 1 85.62 313 ARG A CA 1
ATOM 2427 C C . ARG A 1 313 ? 17.234 -5.457 -30.469 1 85.62 313 ARG A C 1
ATOM 2429 O O . ARG A 1 313 ? 18.422 -5.523 -30.781 1 85.62 313 ARG A O 1
ATOM 2436 N N . LEU A 1 314 ? 16.266 -5.496 -31.391 1 69.31 314 LEU A N 1
ATOM 2437 C CA . LEU A 1 314 ? 16.562 -5.414 -32.812 1 69.31 314 LEU A CA 1
ATOM 2438 C C . LEU A 1 314 ? 17.156 -4.055 -33.156 1 69.31 314 LEU A C 1
ATOM 2440 O O . LEU A 1 314 ? 17.875 -3.922 -34.156 1 69.31 314 LEU A O 1
ATOM 2444 N N . GLU A 1 315 ? 16.766 -3.014 -32.406 1 62.31 315 GLU A N 1
ATOM 2445 C CA . GLU A 1 315 ? 17.312 -1.73 -32.844 1 62.31 315 GLU A CA 1
ATOM 2446 C C . GLU A 1 315 ? 18.828 -1.668 -32.594 1 62.31 315 GLU A C 1
ATOM 2448 O O . GLU A 1 315 ? 19.359 -2.467 -31.828 1 62.31 315 GLU A O 1
ATOM 2453 N N . THR A 1 316 ? 19.531 -0.854 -33.531 1 52.78 316 THR A N 1
ATOM 2454 C CA . THR A 1 316 ? 20.938 -0.732 -33.906 1 52.78 316 THR A CA 1
ATOM 2455 C C . THR A 1 316 ? 21.797 -0.439 -32.688 1 52.78 316 THR A C 1
ATOM 2457 O O . THR A 1 316 ? 23.016 -0.24 -32.812 1 52.78 316 THR A O 1
ATOM 2460 N N . ALA A 1 317 ? 21.281 0.133 -31.594 1 54.28 317 ALA A N 1
ATOM 2461 C CA . ALA A 1 317 ? 22.422 0.407 -30.734 1 54.28 317 ALA A CA 1
ATOM 2462 C C . ALA A 1 317 ? 23 -0.884 -30.156 1 54.28 317 ALA A C 1
ATOM 2464 O O . ALA A 1 317 ? 22.25 -1.805 -29.812 1 54.28 317 ALA A O 1
ATOM 2465 N N . PRO A 1 318 ? 24.312 -1.083 -30.344 1 50.41 318 PRO A N 1
ATOM 2466 C CA . PRO A 1 318 ? 25.109 -2.201 -29.828 1 50.41 318 PRO A CA 1
ATOM 2467 C C . PRO A 1 318 ? 24.828 -2.477 -28.359 1 50.41 318 PRO A C 1
ATOM 2469 O O . PRO A 1 318 ? 24.781 -1.543 -27.547 1 50.41 318 PRO A O 1
ATOM 2472 N N . ASP A 1 319 ? 24.016 -3.711 -27.969 1 59.88 319 ASP A N 1
ATOM 2473 C CA . ASP A 1 319 ? 24.016 -4.242 -26.594 1 59.88 319 ASP A CA 1
ATOM 2474 C C . ASP A 1 319 ? 22.688 -3.932 -25.891 1 59.88 319 ASP A C 1
ATOM 2476 O O . ASP A 1 319 ? 22.625 -3.943 -24.672 1 59.88 319 ASP A O 1
ATOM 2480 N N . SER A 1 320 ? 21.828 -3.537 -26.781 1 83.06 320 SER A N 1
ATOM 2481 C CA . SER A 1 320 ? 20.578 -3.248 -26.078 1 83.06 320 SER A CA 1
ATOM 2482 C C . SER A 1 320 ? 19.781 -4.523 -25.828 1 83.06 320 SER A C 1
ATOM 2484 O O . SER A 1 320 ? 19.531 -5.301 -26.75 1 83.06 320 SER A O 1
ATOM 2486 N N . GLU A 1 321 ? 19.656 -4.906 -24.672 1 90.44 321 GLU A N 1
ATOM 2487 C CA . GLU A 1 321 ? 18.938 -6.094 -24.234 1 90.44 321 GLU A CA 1
ATOM 2488 C C . GLU A 1 321 ? 17.75 -5.719 -23.344 1 90.44 321 GLU A C 1
ATOM 2490 O O . GLU A 1 321 ? 17.719 -4.621 -22.781 1 90.44 321 GLU A O 1
ATOM 2495 N N . VAL A 1 322 ? 16.812 -6.551 -23.422 1 92.94 322 VAL A N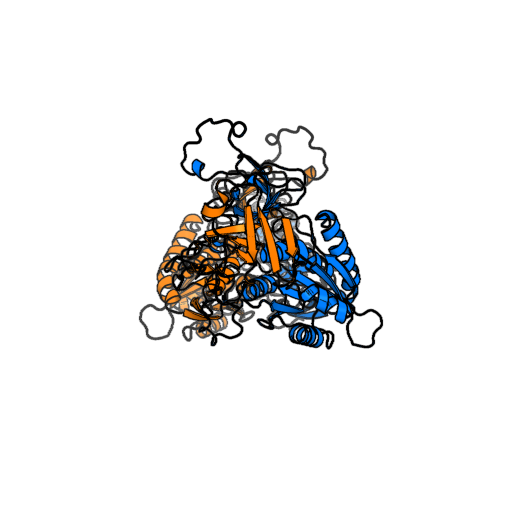 1
ATOM 2496 C CA . VAL A 1 322 ? 15.703 -6.434 -22.484 1 92.94 322 VAL A CA 1
ATOM 2497 C C . VAL A 1 322 ? 15.586 -7.711 -21.656 1 92.94 322 VAL A C 1
ATOM 2499 O O . VAL A 1 322 ? 15.773 -8.812 -22.172 1 92.94 322 VAL A O 1
ATOM 2502 N N . ALA A 1 323 ? 15.305 -7.508 -20.406 1 95.88 323 ALA A N 1
ATOM 2503 C CA . ALA A 1 323 ? 15.18 -8.648 -19.5 1 95.88 323 ALA A CA 1
ATOM 2504 C C . ALA A 1 323 ? 13.906 -9.445 -19.812 1 95.88 323 ALA A C 1
ATOM 2506 O O . ALA A 1 323 ? 12.852 -8.859 -20.078 1 95.88 323 ALA A O 1
ATOM 2507 N N . PHE A 1 324 ? 14.078 -10.773 -19.781 1 96.88 324 PHE A N 1
ATOM 2508 C CA . PHE A 1 324 ? 12.961 -11.703 -19.953 1 96.88 324 PHE A CA 1
ATOM 2509 C C . PHE A 1 324 ? 12.914 -12.719 -18.828 1 96.88 324 PHE A C 1
ATOM 2511 O O . PHE A 1 324 ? 13.906 -13.383 -18.531 1 96.88 324 PHE A O 1
ATOM 2518 N N . PHE A 1 325 ? 11.75 -12.789 -18.156 1 98.25 325 PHE A N 1
ATOM 2519 C CA . PHE A 1 325 ? 11.523 -13.812 -17.156 1 98.25 325 PHE A CA 1
ATOM 2520 C C . PHE A 1 325 ? 10.438 -14.789 -17.609 1 98.25 325 PHE A C 1
ATOM 2522 O O . PHE A 1 325 ? 9.32 -14.375 -17.938 1 98.25 325 PHE A O 1
ATOM 2529 N N . GLY A 1 326 ? 10.781 -16.047 -17.703 1 97 326 GLY A N 1
ATOM 2530 C CA . GLY A 1 326 ? 9.812 -17.109 -17.891 1 97 326 GLY A CA 1
ATOM 2531 C C . GLY A 1 326 ? 9.414 -17.781 -16.578 1 97 326 GLY A C 1
ATOM 2532 O O . GLY A 1 326 ? 10.211 -18.5 -15.977 1 97 326 GLY A O 1
ATOM 2533 N N . LEU A 1 327 ? 8.148 -17.562 -16.156 1 97.31 327 LEU A N 1
ATOM 2534 C CA . LEU A 1 327 ? 7.66 -18.109 -14.898 1 97.31 327 LEU A CA 1
ATOM 2535 C C . LEU A 1 327 ? 6.898 -19.406 -15.125 1 97.31 327 LEU A C 1
ATOM 2537 O O . LEU A 1 327 ? 6.426 -19.672 -16.234 1 97.31 327 LEU A O 1
ATOM 2541 N N . PRO A 1 328 ? 6.789 -20.25 -14.078 1 93.38 328 PRO A N 1
ATOM 2542 C CA . PRO A 1 328 ? 6.012 -21.5 -14.188 1 93.38 328 PRO A CA 1
ATOM 2543 C C . PRO A 1 328 ? 4.535 -21.234 -14.492 1 93.38 328 PRO A C 1
ATOM 2545 O O . PRO A 1 328 ? 4.016 -20.156 -14.18 1 93.38 328 PRO A O 1
ATOM 2548 N N . GLY A 1 329 ? 3.908 -22.266 -15.031 1 91.75 329 GLY A N 1
ATOM 2549 C CA . GLY A 1 329 ? 2.488 -22.156 -15.328 1 91.75 329 GLY A CA 1
ATOM 2550 C C . GLY A 1 329 ? 1.612 -22.344 -14.102 1 91.75 329 GLY A C 1
ATOM 2551 O O . GLY A 1 329 ? 0.48 -21.859 -14.062 1 91.75 329 GLY A O 1
ATOM 2552 N N . ASN A 1 330 ? 2.104 -23.156 -13.102 1 91.19 330 ASN A N 1
ATOM 2553 C CA . ASN A 1 330 ? 1.363 -23.281 -11.852 1 91.19 330 ASN A CA 1
ATOM 2554 C C . ASN A 1 330 ? 1.174 -21.938 -11.172 1 91.19 330 ASN A C 1
ATOM 2556 O O . ASN A 1 330 ? 2.143 -21.203 -10.938 1 91.19 330 ASN A O 1
ATOM 2560 N N . PRO A 1 331 ? -0.027 -21.609 -10.812 1 95.06 331 PRO A N 1
ATOM 2561 C CA . PRO A 1 331 ? -0.356 -20.25 -10.375 1 95.06 331 PRO A CA 1
ATOM 2562 C C . PRO A 1 331 ? 0.441 -19.812 -9.148 1 95.06 331 PRO A C 1
ATOM 2564 O O . PRO A 1 331 ? 1.041 -18.734 -9.156 1 95.06 331 PRO A O 1
ATOM 2567 N N . VAL A 1 332 ? 0.508 -20.609 -8.094 1 94.94 332 VAL A N 1
ATOM 2568 C CA . VAL A 1 332 ? 1.183 -20.203 -6.863 1 94.94 332 VAL A CA 1
ATOM 2569 C C . VAL A 1 332 ? 2.691 -20.156 -7.09 1 94.94 332 VAL A C 1
ATOM 2571 O O . VAL A 1 332 ? 3.387 -19.312 -6.523 1 94.94 332 VAL A O 1
ATOM 2574 N N . ALA A 1 333 ? 3.184 -21.062 -7.945 1 94.94 333 ALA A N 1
ATOM 2575 C CA . ALA A 1 333 ? 4.594 -21.016 -8.32 1 94.94 333 ALA A CA 1
ATOM 2576 C C . ALA A 1 333 ? 4.922 -19.734 -9.078 1 94.94 333 ALA A C 1
ATOM 2578 O O . ALA A 1 333 ? 5.965 -19.109 -8.844 1 94.94 333 ALA A O 1
ATOM 2579 N N . SER A 1 334 ? 4.043 -19.359 -9.984 1 96.94 334 SER A N 1
ATOM 2580 C CA . SER A 1 334 ? 4.211 -18.109 -10.711 1 96.94 334 SER A CA 1
ATOM 2581 C C . SER A 1 334 ? 4.242 -16.922 -9.766 1 96.94 334 SER A C 1
ATOM 2583 O O . SER A 1 334 ? 5.082 -16.031 -9.906 1 96.94 334 SER A O 1
ATOM 2585 N N . ALA A 1 335 ? 3.355 -16.938 -8.789 1 97 335 ALA A N 1
ATOM 2586 C CA . ALA A 1 335 ? 3.287 -15.875 -7.797 1 97 335 ALA A CA 1
ATOM 2587 C C . ALA A 1 335 ? 4.574 -15.797 -6.98 1 97 335 ALA A C 1
ATOM 2589 O O . ALA A 1 335 ? 5.094 -14.711 -6.727 1 97 335 ALA A O 1
ATOM 2590 N N . ALA A 1 336 ? 5.102 -16.922 -6.594 1 97.06 336 ALA A N 1
ATOM 2591 C CA . ALA A 1 336 ? 6.344 -16.953 -5.828 1 97.06 336 ALA A CA 1
ATOM 2592 C C . ALA A 1 336 ? 7.508 -16.406 -6.641 1 97.06 336 ALA A C 1
ATOM 2594 O O . ALA A 1 336 ? 8.305 -15.602 -6.133 1 97.06 336 ALA A O 1
ATOM 2595 N N . CYS A 1 337 ? 7.57 -16.828 -7.867 1 98.25 337 CYS A N 1
ATOM 2596 C CA . CYS A 1 337 ? 8.664 -16.375 -8.719 1 98.25 337 CYS A CA 1
ATOM 2597 C C . CYS A 1 337 ? 8.586 -14.867 -8.961 1 98.25 337 CYS A C 1
ATOM 2599 O O . CYS A 1 337 ? 9.609 -14.188 -9 1 98.25 337 CYS A O 1
ATOM 2601 N N . LEU A 1 338 ? 7.359 -14.398 -9.18 1 98.31 338 LEU A N 1
ATOM 2602 C CA . LEU A 1 338 ? 7.195 -12.953 -9.32 1 98.31 338 LEU A CA 1
ATOM 2603 C C . LEU A 1 338 ? 7.742 -12.227 -8.094 1 98.31 338 LEU A C 1
ATOM 2605 O O . LEU A 1 338 ? 8.516 -11.273 -8.227 1 98.31 338 LEU A O 1
ATOM 2609 N N . ARG A 1 339 ? 7.387 -12.719 -6.965 1 97.38 339 ARG A N 1
ATOM 2610 C CA . ARG A 1 339 ? 7.699 -12.055 -5.703 1 97.38 339 ARG A CA 1
ATOM 2611 C C . ARG A 1 339 ? 9.188 -12.156 -5.383 1 97.38 339 ARG A C 1
ATOM 2613 O O . ARG A 1 339 ? 9.789 -11.203 -4.891 1 97.38 339 ARG A O 1
ATOM 2620 N N . PHE A 1 340 ? 9.805 -13.258 -5.676 1 97.88 340 PHE A N 1
ATOM 2621 C CA . PHE A 1 340 ? 11.102 -13.516 -5.059 1 97.88 340 PHE A CA 1
ATOM 2622 C C . PHE A 1 340 ? 12.211 -13.547 -6.109 1 97.88 340 PHE A C 1
ATOM 2624 O O . PHE A 1 340 ? 13.391 -13.57 -5.77 1 97.88 340 PHE A O 1
ATOM 2631 N N . ILE A 1 341 ? 11.859 -13.523 -7.395 1 98.44 341 ILE A N 1
ATOM 2632 C CA . ILE A 1 341 ? 12.867 -13.5 -8.445 1 98.44 341 ILE A CA 1
ATOM 2633 C C . ILE A 1 341 ? 12.75 -12.203 -9.242 1 98.44 341 ILE A C 1
ATOM 2635 O O . ILE A 1 341 ? 13.742 -11.5 -9.445 1 98.44 341 ILE A O 1
ATOM 2639 N N . VAL A 1 342 ? 11.562 -11.805 -9.641 1 98.56 342 VAL A N 1
ATOM 2640 C CA . VAL A 1 342 ? 11.359 -10.664 -10.523 1 98.56 342 VAL A CA 1
ATOM 2641 C C . VAL A 1 342 ? 11.477 -9.367 -9.727 1 98.56 342 VAL A C 1
ATOM 2643 O O . VAL A 1 342 ? 12.07 -8.391 -10.203 1 98.56 342 VAL A O 1
ATOM 2646 N N . VAL A 1 343 ? 10.953 -9.328 -8.523 1 97.44 343 VAL A N 1
ATOM 2647 C CA . VAL A 1 343 ? 10.898 -8.117 -7.715 1 97.44 343 VAL A CA 1
ATOM 2648 C C . VAL A 1 343 ? 12.312 -7.605 -7.453 1 97.44 343 VAL A C 1
ATOM 2650 O O . VAL A 1 343 ? 12.578 -6.402 -7.551 1 97.44 343 VAL A O 1
ATOM 2653 N N . PRO A 1 344 ? 13.281 -8.492 -7.145 1 97.88 344 PRO A N 1
ATOM 2654 C CA . PRO A 1 344 ? 14.648 -8 -6.969 1 97.88 344 PRO A CA 1
ATOM 2655 C C . PRO A 1 344 ? 15.172 -7.25 -8.195 1 97.88 344 PRO A C 1
ATOM 2657 O O . PRO A 1 344 ? 15.906 -6.273 -8.055 1 97.88 344 PRO A O 1
ATOM 2660 N N . TYR A 1 345 ? 14.82 -7.688 -9.398 1 98.19 345 TYR A N 1
ATOM 2661 C CA . TYR A 1 345 ? 15.211 -6.996 -10.625 1 98.19 345 TYR A CA 1
ATOM 2662 C C . TYR A 1 345 ? 14.609 -5.598 -10.672 1 98.19 345 TYR A C 1
ATOM 2664 O O . TYR A 1 345 ? 15.32 -4.613 -10.891 1 98.19 345 TYR A O 1
ATOM 2672 N N . LEU A 1 346 ? 13.328 -5.527 -10.414 1 97.56 346 LEU A N 1
ATOM 2673 C CA . LEU A 1 346 ? 12.594 -4.266 -10.484 1 97.56 346 LEU A CA 1
ATOM 2674 C C . LEU A 1 346 ? 13.102 -3.283 -9.438 1 97.56 346 LEU A C 1
ATOM 2676 O O . LEU A 1 346 ? 13.266 -2.096 -9.719 1 97.56 346 LEU A O 1
ATOM 2680 N N . ASN A 1 347 ? 13.289 -3.795 -8.18 1 96.62 347 ASN A N 1
ATOM 2681 C CA . ASN A 1 347 ? 13.828 -2.934 -7.133 1 96.62 347 ASN A CA 1
ATOM 2682 C C . ASN A 1 347 ? 15.188 -2.359 -7.52 1 96.62 347 ASN A C 1
ATOM 2684 O O . ASN A 1 347 ? 15.445 -1.17 -7.32 1 96.62 347 ASN A O 1
ATOM 2688 N N . THR A 1 348 ? 15.992 -3.172 -8.094 1 96.75 348 THR A N 1
ATOM 2689 C CA . THR A 1 348 ? 17.359 -2.77 -8.445 1 96.75 348 THR A CA 1
ATOM 2690 C C . THR A 1 348 ? 17.344 -1.702 -9.531 1 96.75 348 THR A C 1
ATOM 2692 O O . THR A 1 348 ? 18 -0.667 -9.406 1 96.75 348 THR A O 1
ATOM 2695 N N . ILE A 1 349 ? 16.578 -1.846 -10.586 1 95.19 349 ILE A N 1
ATOM 2696 C CA . ILE A 1 349 ? 16.625 -0.892 -11.688 1 95.19 349 ILE A CA 1
ATOM 2697 C C . ILE A 1 349 ? 16.016 0.438 -11.242 1 95.19 349 ILE A C 1
ATOM 2699 O O . ILE A 1 349 ? 16.344 1.492 -11.797 1 95.19 349 ILE A O 1
ATOM 2703 N N . ARG A 1 350 ? 15.18 0.384 -10.234 1 95.25 350 ARG A N 1
ATOM 2704 C CA . ARG A 1 350 ? 14.461 1.571 -9.781 1 95.25 350 ARG A CA 1
ATOM 2705 C C . ARG A 1 350 ? 15.148 2.191 -8.562 1 95.25 350 ARG A C 1
ATOM 2707 O O . ARG A 1 350 ? 14.57 3.057 -7.898 1 95.25 350 ARG A O 1
ATOM 2714 N N . LEU A 1 351 ? 16.219 1.713 -8.125 1 93.56 351 LEU A N 1
ATOM 2715 C CA . LEU A 1 351 ? 17.031 2.215 -7.012 1 93.56 351 LEU A CA 1
ATOM 2716 C C . LEU A 1 351 ? 16.312 1.996 -5.688 1 93.56 351 LEU A C 1
ATOM 2718 O O . LEU A 1 351 ? 16.422 2.814 -4.77 1 93.56 351 LEU A O 1
ATOM 2722 N N . GLN A 1 352 ? 15.469 1.048 -5.629 1 94.56 352 GLN A N 1
ATOM 2723 C CA . GLN A 1 352 ? 14.805 0.72 -4.371 1 94.56 352 GLN A CA 1
ATOM 2724 C C . GLN A 1 352 ? 15.57 -0.354 -3.605 1 94.56 352 GLN A C 1
ATOM 2726 O O . GLN A 1 352 ? 16.172 -1.244 -4.207 1 94.56 352 GLN A O 1
ATOM 2731 N N . PRO A 1 353 ? 15.578 -0.271 -2.336 1 92.38 353 PRO A N 1
ATOM 2732 C CA . PRO A 1 353 ? 16.234 -1.321 -1.56 1 92.38 353 PRO A CA 1
ATOM 2733 C C . PRO A 1 353 ? 15.531 -2.672 -1.673 1 92.38 353 PRO A C 1
ATOM 2735 O O . PRO A 1 353 ? 14.32 -2.723 -1.894 1 92.38 353 PRO A O 1
ATOM 2738 N N . GLN A 1 354 ? 16.328 -3.676 -1.561 1 93.94 354 GLN A N 1
ATOM 2739 C CA . GLN A 1 354 ? 15.719 -5 -1.492 1 93.94 354 GLN A CA 1
ATOM 2740 C C . GLN A 1 354 ? 14.93 -5.18 -0.194 1 93.94 354 GLN A C 1
ATOM 2742 O O . GLN A 1 354 ? 15.344 -4.68 0.856 1 93.94 354 GLN A O 1
ATOM 2747 N N . GLU A 1 355 ? 13.859 -5.871 -0.324 1 87.56 355 GLU A N 1
ATOM 2748 C CA . GLU A 1 355 ? 13.008 -6.078 0.84 1 87.56 355 GLU A CA 1
ATOM 2749 C C . GLU A 1 355 ? 13.672 -7.008 1.853 1 87.56 355 GLU A C 1
ATOM 2751 O O . GLU A 1 355 ? 14.289 -8.008 1.476 1 87.56 355 GLU A O 1
ATOM 2756 N N . LYS A 1 356 ? 13.523 -6.68 3.088 1 87.44 356 LYS A N 1
ATOM 2757 C CA . LYS A 1 356 ? 13.961 -7.547 4.184 1 87.44 356 LYS A CA 1
ATOM 2758 C C . LYS A 1 356 ? 12.766 -8.195 4.871 1 87.44 356 LYS A C 1
ATOM 2760 O O . LYS A 1 356 ? 11.719 -7.566 5.047 1 87.44 356 LYS A O 1
ATOM 2765 N N . PRO A 1 357 ? 12.898 -9.453 5.27 1 89.31 357 PRO A N 1
ATOM 2766 C CA . PRO A 1 357 ? 11.781 -10.133 5.93 1 89.31 357 PRO A CA 1
ATOM 2767 C C . PRO A 1 357 ? 11.531 -9.625 7.348 1 89.31 357 PRO A C 1
ATOM 2769 O O . PRO A 1 357 ? 12.461 -9.156 8.008 1 89.31 357 PRO A O 1
ATOM 2772 N N . TYR A 1 358 ? 10.258 -9.672 7.77 1 83.38 358 TYR A N 1
ATOM 2773 C CA . TYR A 1 358 ? 9.922 -9.555 9.18 1 83.38 358 TYR A CA 1
ATOM 2774 C C . TYR A 1 358 ? 10.062 -10.898 9.891 1 83.38 358 TYR A C 1
ATOM 2776 O O . TYR A 1 358 ? 9.844 -11.953 9.289 1 83.38 358 TYR A O 1
ATOM 2784 N N . LYS A 1 359 ? 10.375 -10.852 11.094 1 84.44 359 LYS A N 1
ATOM 2785 C CA . LYS A 1 359 ? 10.422 -12.078 11.883 1 84.44 359 LYS A CA 1
ATOM 2786 C C . LYS A 1 359 ? 9.062 -12.398 12.492 1 84.44 359 LYS A C 1
ATOM 2788 O O . LYS A 1 359 ? 8.391 -11.508 13.023 1 84.44 359 LYS A O 1
ATOM 2793 N N . ALA A 1 360 ? 8.633 -13.539 12.336 1 86.69 360 ALA A N 1
ATOM 2794 C CA . ALA A 1 360 ? 7.387 -14.023 12.93 1 86.69 360 ALA A CA 1
ATOM 2795 C C . ALA A 1 360 ? 7.551 -15.43 13.484 1 86.69 360 ALA A C 1
ATOM 2797 O O . ALA A 1 360 ? 8.508 -16.141 13.141 1 86.69 360 ALA A O 1
ATOM 2798 N N . ARG A 1 361 ? 6.676 -15.852 14.359 1 86.88 361 ARG A N 1
ATOM 2799 C CA . ARG A 1 361 ? 6.684 -17.188 14.93 1 86.88 361 ARG A CA 1
ATOM 2800 C C . ARG A 1 361 ? 5.574 -18.047 14.328 1 86.88 361 ARG A C 1
ATOM 2802 O O . ARG A 1 361 ? 4.453 -17.578 14.125 1 86.88 361 ARG A O 1
ATOM 2809 N N . ILE A 1 362 ? 5.852 -19.266 14.047 1 89.56 362 ILE A N 1
ATOM 2810 C CA . ILE A 1 362 ? 4.902 -20.203 13.461 1 89.56 362 ILE A CA 1
ATOM 2811 C C . ILE A 1 362 ? 3.84 -20.578 14.5 1 89.56 362 ILE A C 1
ATOM 2813 O O . ILE A 1 362 ? 4.168 -20.922 15.641 1 89.56 362 ILE A O 1
ATOM 2817 N N . MET A 1 363 ? 2.602 -20.484 14.039 1 87.06 363 MET A N 1
ATOM 2818 C CA . MET A 1 363 ? 1.467 -20.906 14.852 1 87.06 363 MET A CA 1
ATOM 2819 C C . MET A 1 363 ? 0.68 -22.016 14.164 1 87.06 363 MET A C 1
ATOM 2821 O O . MET A 1 363 ? 0.545 -22.016 12.938 1 87.06 363 MET A O 1
ATOM 2825 N N . THR A 1 364 ? 0.185 -23.047 14.93 1 79.81 364 THR A N 1
ATOM 2826 C CA . THR A 1 364 ? -0.655 -24.094 14.367 1 79.81 364 THR A CA 1
ATOM 2827 C C . THR A 1 364 ? -2.127 -23.828 14.664 1 79.81 364 THR A C 1
ATOM 2829 O O . THR A 1 364 ? -2.453 -23.078 15.594 1 79.81 364 THR A O 1
ATOM 2832 N N . MET A 1 365 ? -3.113 -24.062 13.766 1 64.06 365 MET A N 1
ATOM 2833 C CA . MET A 1 365 ? -4.551 -23.844 13.891 1 64.06 365 MET A CA 1
ATOM 2834 C C . MET A 1 365 ? -5.074 -24.391 15.211 1 64.06 365 MET A C 1
ATOM 2836 O O . MET A 1 365 ? -6.098 -23.922 15.719 1 64.06 365 MET A O 1
ATOM 2840 N N . ASN A 1 366 ? -4.668 -25.547 15.57 1 53.09 366 ASN A N 1
ATOM 2841 C CA . ASN A 1 366 ? -5.324 -26.109 16.75 1 53.09 366 ASN A CA 1
ATOM 2842 C C . ASN A 1 366 ? -5.312 -25.125 17.922 1 53.09 366 ASN A C 1
ATOM 2844 O O . ASN A 1 366 ? -6.031 -25.297 18.906 1 53.09 366 ASN A O 1
ATOM 2848 N N . ASP A 1 367 ? -4.434 -24.266 17.875 1 46.5 367 ASP A N 1
ATOM 2849 C CA . ASP A 1 367 ? -4.273 -23.484 19.094 1 46.5 367 ASP A CA 1
ATOM 2850 C C . ASP A 1 367 ? -5.148 -22.219 19.062 1 46.5 367 ASP A C 1
ATOM 2852 O O . ASP A 1 367 ? -4.93 -21.281 19.828 1 46.5 367 ASP A O 1
ATOM 2856 N N . LYS A 1 368 ? -5.918 -22.047 17.969 1 38.59 368 LYS A N 1
ATOM 2857 C CA . LYS A 1 368 ? -6.754 -20.859 18.125 1 38.59 368 LYS A CA 1
ATOM 2858 C C . LYS A 1 368 ? -7.441 -20.828 19.484 1 38.59 368 LYS A C 1
ATOM 2860 O O . LYS A 1 368 ? -8.109 -19.859 19.828 1 38.59 368 LYS A O 1
ATOM 2865 N N . LEU A 1 369 ? -8.164 -22.094 19.812 1 31.97 369 LEU A N 1
ATOM 2866 C CA . LEU A 1 369 ? -9 -21.953 21 1 31.97 369 LEU A CA 1
ATOM 2867 C C . LEU A 1 369 ? -8.148 -21.734 22.234 1 31.97 369 LEU A C 1
ATOM 2869 O O . LEU A 1 369 ? -7.246 -22.531 22.516 1 31.97 369 LEU A O 1
ATOM 2873 N N . GLY A 1 370 ? -8.102 -20.703 22.922 1 34.66 370 GLY A N 1
ATOM 2874 C CA . GLY A 1 370 ? -7.738 -20.156 24.219 1 34.66 370 GLY A CA 1
ATOM 2875 C C . GLY A 1 370 ? -6.82 -21.078 25.016 1 34.66 370 GLY A C 1
ATOM 2876 O O . GLY A 1 370 ? -6.48 -20.781 26.172 1 34.66 370 GLY A O 1
ATOM 2877 N N . SER A 1 371 ? -7 -22.406 24.828 1 32.16 371 SER A N 1
ATOM 2878 C CA . SER A 1 371 ? -6.348 -23.125 25.922 1 32.16 371 SER A CA 1
ATOM 2879 C C . SER A 1 371 ? -4.832 -23.141 25.734 1 32.16 371 SER A C 1
ATOM 2881 O O . SER A 1 371 ? -4.32 -23.766 24.797 1 32.16 371 SER A O 1
ATOM 2883 N N . HIS A 1 372 ? -4.156 -22.062 25.953 1 36.56 372 HIS A N 1
ATOM 2884 C CA . HIS A 1 372 ? -2.744 -22 26.297 1 36.56 372 HIS A CA 1
ATOM 2885 C C . HIS A 1 372 ? -2.301 -23.234 27.062 1 36.56 372 HIS A C 1
ATOM 2887 O O . HIS A 1 372 ? -2.094 -23.172 28.281 1 36.56 372 HIS A O 1
ATOM 2893 N N . HIS A 1 373 ? -2.949 -24.391 26.891 1 33.28 373 HIS A N 1
ATOM 2894 C CA . HIS A 1 373 ? -2.287 -25.375 27.734 1 33.28 373 HIS A CA 1
ATOM 2895 C C . HIS A 1 373 ? -0.792 -25.438 27.453 1 33.28 373 HIS A C 1
ATOM 2897 O O . HIS A 1 373 ? -0.356 -25.125 26.344 1 33.28 373 HIS A O 1
ATOM 2903 N N . ASP A 1 374 ? 0.078 -25.672 28.469 1 35 374 ASP A N 1
ATOM 2904 C CA . ASP A 1 374 ? 1.474 -25.891 28.844 1 35 374 ASP A CA 1
ATOM 2905 C C . ASP A 1 374 ? 2.176 -26.781 27.828 1 35 374 ASP A C 1
ATOM 2907 O O . ASP A 1 374 ? 2.988 -27.641 28.203 1 35 374 ASP A O 1
ATOM 2911 N N . ILE A 1 375 ? 1.55 -27.125 26.719 1 39.09 375 ILE A N 1
ATOM 2912 C CA . ILE A 1 375 ? 2.447 -28.047 26.031 1 39.09 375 ILE A CA 1
ATOM 2913 C C . ILE A 1 375 ? 3.695 -27.297 25.562 1 39.09 375 ILE A C 1
ATOM 2915 O O . ILE A 1 375 ? 3.598 -26.234 24.953 1 39.09 375 ILE A O 1
ATOM 2919 N N . PRO A 1 376 ? 4.852 -27.578 26.062 1 41.91 376 PRO A N 1
ATOM 2920 C CA . PRO A 1 376 ? 6.137 -26.953 25.719 1 41.91 376 PRO A CA 1
ATOM 2921 C C . PRO A 1 376 ? 6.297 -26.719 24.219 1 41.91 376 PRO A C 1
ATOM 2923 O O . PRO A 1 376 ? 5.98 -27.594 23.406 1 41.91 376 PRO A O 1
ATOM 2926 N N . LEU A 1 377 ? 6.371 -25.5 23.656 1 46.56 377 LEU A N 1
ATOM 2927 C CA . LEU A 1 377 ? 6.52 -24.922 22.328 1 46.56 377 LEU A CA 1
ATOM 2928 C C . LEU A 1 377 ? 7.324 -25.844 21.406 1 46.56 377 LEU A C 1
ATOM 2930 O O . LEU A 1 377 ? 7.133 -25.844 20.188 1 46.56 377 LEU A O 1
ATOM 2934 N N . GLY A 1 378 ? 8.234 -26.812 22 1 46.97 378 GLY A N 1
ATOM 2935 C CA . GLY A 1 378 ? 9.312 -27.516 21.328 1 46.97 378 GLY A CA 1
ATOM 2936 C C . GLY A 1 378 ? 8.977 -28.969 21.016 1 46.97 378 GLY A C 1
ATOM 2937 O O . GLY A 1 378 ? 9.727 -29.656 20.328 1 46.97 378 GLY A O 1
ATOM 2938 N N . SER A 1 379 ? 8.297 -29.703 21.844 1 48.75 379 SER A N 1
ATOM 2939 C CA . SER A 1 379 ? 8.328 -31.156 21.828 1 48.75 379 SER A CA 1
ATOM 2940 C C . SER A 1 379 ? 7.398 -31.703 20.75 1 48.75 379 SER A C 1
ATOM 2942 O O . SER A 1 379 ? 7.344 -32.938 20.547 1 48.75 379 SER A O 1
ATOM 2944 N N . GLY A 1 380 ? 6.555 -30.891 20 1 57 380 GLY A N 1
ATOM 2945 C CA . GLY A 1 380 ? 5.516 -31.531 19.219 1 57 380 GLY A CA 1
ATOM 2946 C C . GLY A 1 380 ? 5.914 -31.766 17.766 1 57 380 GLY A C 1
ATOM 2947 O O . GLY A 1 380 ? 7.031 -31.438 17.375 1 57 380 GLY A O 1
ATOM 2948 N N . LYS A 1 381 ? 5.098 -32.5 16.891 1 73.81 381 LYS A N 1
ATOM 2949 C CA . LYS A 1 381 ? 5.176 -32.875 15.477 1 73.81 381 LYS A CA 1
ATOM 2950 C C . LYS A 1 381 ? 5.398 -31.656 14.594 1 73.81 381 LYS A C 1
ATOM 2952 O O . LYS A 1 381 ? 4.852 -30.578 14.859 1 73.81 381 LYS A O 1
ATOM 2957 N N . PRO A 1 382 ? 6.387 -31.844 13.734 1 88.06 382 PRO A N 1
ATOM 2958 C CA . PRO A 1 382 ? 6.648 -30.75 12.812 1 88.06 382 PRO A CA 1
ATOM 2959 C C . PRO A 1 382 ? 5.387 -30.266 12.094 1 88.06 382 PRO A C 1
ATOM 2961 O O . PRO A 1 382 ? 4.5 -31.078 11.797 1 88.06 382 PRO A O 1
ATOM 2964 N N . VAL A 1 383 ? 5.277 -29 12.031 1 87.19 383 VAL A N 1
ATOM 2965 C CA . VAL A 1 383 ? 4.172 -28.391 11.297 1 87.19 383 VAL A CA 1
ATOM 2966 C C . VAL A 1 383 ? 4.273 -28.766 9.82 1 87.19 383 VAL A C 1
ATOM 2968 O O . VAL A 1 383 ? 3.256 -29.031 9.172 1 87.19 383 VAL A O 1
ATOM 2971 N N . THR A 1 384 ? 5.527 -28.75 9.336 1 88.94 384 THR A N 1
ATOM 2972 C CA . THR A 1 384 ? 5.762 -29.141 7.949 1 88.94 384 THR A CA 1
ATOM 2973 C C . THR A 1 384 ? 7.211 -29.562 7.742 1 88.94 384 THR A C 1
ATOM 2975 O O . THR A 1 384 ? 8.086 -29.203 8.531 1 88.94 384 THR A O 1
ATOM 2978 N N . THR A 1 385 ? 7.398 -30.422 6.793 1 91.69 385 THR A N 1
ATOM 2979 C CA . THR A 1 385 ? 8.727 -30.781 6.32 1 91.69 385 THR A CA 1
ATOM 2980 C C . THR A 1 385 ? 8.984 -30.219 4.93 1 91.69 385 THR A C 1
ATOM 2982 O O . THR A 1 385 ? 8.078 -30.156 4.098 1 91.69 385 THR A O 1
ATOM 2985 N N . VAL A 1 386 ? 10.242 -29.781 4.766 1 91.69 386 VAL A N 1
ATOM 2986 C CA . VAL A 1 386 ? 10.578 -29.156 3.484 1 91.69 386 VAL A CA 1
ATOM 2987 C C . VAL A 1 386 ? 11.922 -29.688 2.994 1 91.69 386 VAL A C 1
ATOM 2989 O O . VAL A 1 386 ? 12.734 -30.172 3.791 1 91.69 386 VAL A O 1
ATOM 2992 N N . PRO A 1 387 ? 12.102 -29.703 1.668 1 92.06 387 PRO A N 1
ATOM 2993 C CA . PRO A 1 387 ? 13.406 -30.141 1.15 1 92.06 387 PRO A CA 1
ATOM 2994 C C . PRO A 1 387 ? 14.547 -29.219 1.592 1 92.06 387 PRO A C 1
ATOM 2996 O O . PRO A 1 387 ? 14.5 -28.016 1.35 1 92.06 387 PRO A O 1
ATOM 2999 N N . MET A 1 388 ? 15.602 -29.75 2.035 1 92 388 MET A N 1
ATOM 3000 C CA . MET A 1 388 ? 16.688 -28.984 2.643 1 92 388 MET A CA 1
ATOM 3001 C C . MET A 1 388 ? 17.562 -28.328 1.572 1 92 388 MET A C 1
ATOM 3003 O O . MET A 1 388 ? 18.281 -27.375 1.854 1 92 388 MET A O 1
ATOM 3007 N N . GLU A 1 389 ? 17.469 -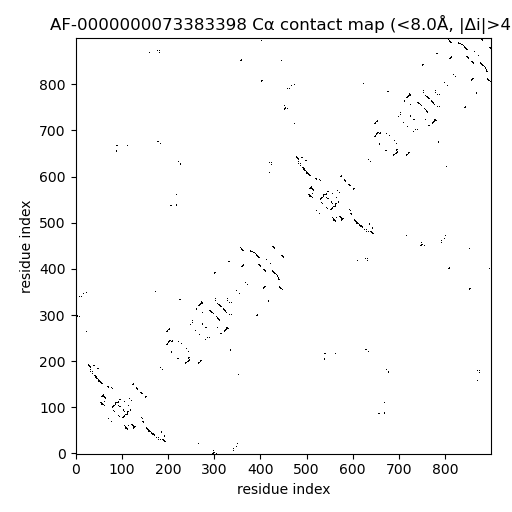28.875 0.404 1 93.06 389 GLU A N 1
ATOM 3008 C CA . GLU A 1 389 ? 18.375 -28.406 -0.646 1 93.06 389 GLU A CA 1
ATOM 3009 C C . GLU A 1 389 ? 17.797 -27.172 -1.346 1 93.06 389 GLU A C 1
ATOM 3011 O O . GLU A 1 389 ? 18.469 -26.562 -2.182 1 93.06 389 GLU A O 1
ATOM 3016 N N . LYS A 1 390 ? 16.609 -26.781 -0.979 1 96.12 390 LYS A N 1
ATOM 3017 C CA . LYS A 1 390 ? 15.938 -25.688 -1.673 1 96.12 390 LYS A CA 1
ATOM 3018 C C . LYS A 1 390 ? 15.539 -24.578 -0.7 1 96.12 390 LYS A C 1
ATOM 3020 O O . LYS A 1 390 ? 15.367 -24.828 0.495 1 96.12 390 LYS A O 1
ATOM 3025 N N . ASP A 1 391 ? 15.523 -23.328 -1.178 1 97.31 391 ASP A N 1
ATOM 3026 C CA . ASP A 1 391 ? 14.75 -22.297 -0.501 1 97.31 391 ASP A CA 1
ATOM 3027 C C . ASP A 1 391 ? 13.25 -22.484 -0.728 1 97.31 391 ASP A C 1
ATOM 3029 O O . ASP A 1 391 ? 12.797 -22.578 -1.871 1 97.31 391 ASP A O 1
ATOM 3033 N N . VAL A 1 392 ? 12.547 -22.594 0.376 1 96.81 392 VAL A N 1
ATOM 3034 C CA . VAL A 1 392 ? 11.117 -22.891 0.265 1 96.81 392 VAL A CA 1
ATOM 3035 C C . VAL A 1 392 ? 10.305 -21.641 0.624 1 96.81 392 VAL A C 1
ATOM 3037 O O . VAL A 1 392 ? 10.578 -20.984 1.63 1 96.81 392 VAL A O 1
ATOM 3040 N N . PHE A 1 393 ? 9.375 -21.297 -0.199 1 96.62 393 PHE A N 1
ATOM 3041 C CA . PHE A 1 393 ? 8.445 -20.188 -0.002 1 96.62 393 PHE A CA 1
ATOM 3042 C C . PHE A 1 393 ? 7.016 -20.703 0.133 1 96.62 393 PHE A C 1
ATOM 3044 O O . PHE A 1 393 ? 6.5 -21.359 -0.768 1 96.62 393 PHE A O 1
ATOM 3051 N N . ARG A 1 394 ? 6.391 -20.375 1.257 1 95.5 394 ARG A N 1
ATOM 3052 C CA . ARG A 1 394 ? 5.02 -20.812 1.512 1 95.5 394 ARG A CA 1
ATOM 3053 C C . ARG A 1 394 ? 4.117 -19.625 1.822 1 95.5 394 ARG A C 1
ATOM 3055 O O . ARG A 1 394 ? 4.496 -18.719 2.578 1 95.5 394 ARG A O 1
ATOM 3062 N N . PRO A 1 395 ? 2.945 -19.609 1.2 1 95.19 395 PRO A N 1
ATOM 3063 C CA . PRO A 1 395 ? 1.977 -18.609 1.651 1 95.19 395 PRO A CA 1
ATOM 3064 C C . PRO A 1 395 ? 1.554 -18.812 3.105 1 95.19 395 PRO A C 1
ATOM 3066 O O . PRO A 1 395 ? 1.479 -19.953 3.578 1 95.19 395 PRO A O 1
ATOM 3069 N N . GLY A 1 396 ? 1.359 -17.766 3.793 1 94.31 396 GLY A N 1
ATOM 3070 C CA . GLY A 1 396 ? 0.922 -17.812 5.18 1 94.31 396 GLY A CA 1
ATOM 3071 C C . GLY A 1 396 ? -0.064 -16.719 5.535 1 94.31 396 GLY A C 1
ATOM 3072 O O . GLY A 1 396 ? -0.323 -15.828 4.727 1 94.31 396 GLY A O 1
ATOM 3073 N N . THR A 1 397 ? -0.725 -16.906 6.641 1 92 397 THR A N 1
ATOM 3074 C CA . THR A 1 397 ? -1.639 -15.914 7.207 1 92 397 THR A CA 1
ATOM 3075 C C . THR A 1 397 ? -1.048 -15.297 8.469 1 92 397 THR A C 1
ATOM 3077 O O . THR A 1 397 ? -0.822 -15.984 9.461 1 92 397 THR A O 1
ATOM 3080 N N . LEU A 1 398 ? -0.824 -14.047 8.328 1 86.69 398 LEU A N 1
ATOM 3081 C CA . LEU A 1 398 ? -0.381 -13.289 9.492 1 86.69 398 LEU A CA 1
ATOM 3082 C C . LEU A 1 398 ? -1.538 -13.055 10.453 1 86.69 398 LEU A C 1
ATOM 3084 O O . LEU A 1 398 ? -2.543 -12.445 10.086 1 86.69 398 LEU A O 1
ATOM 3088 N N . CYS A 1 399 ? -1.803 -13.641 11.656 1 72.44 399 CYS A N 1
ATOM 3089 C CA . CYS A 1 399 ? -2.926 -13.617 12.586 1 72.44 399 CYS A CA 1
ATOM 3090 C C . CYS A 1 399 ? -2.707 -12.57 13.672 1 72.44 399 CYS A C 1
ATOM 3092 O O . CYS A 1 399 ? -3.668 -12.086 14.281 1 72.44 399 CYS A O 1
ATOM 3094 N N . GLY A 1 400 ? -1.631 -12.109 14.289 1 58.78 400 GLY A N 1
ATOM 3095 C CA . GLY A 1 400 ? -1.55 -11.406 15.562 1 58.78 400 GLY A CA 1
ATOM 3096 C C . GLY A 1 400 ? -0.552 -10.266 15.547 1 58.78 400 GLY A C 1
ATOM 3097 O O . GLY A 1 400 ? 0.369 -10.242 14.734 1 58.78 400 GLY A O 1
ATOM 3098 N N . SER A 1 401 ? -0.769 -9.031 15.336 1 53.75 401 SER A N 1
ATOM 3099 C CA . SER A 1 401 ? 0.312 -8.164 15.797 1 53.75 401 SER A CA 1
ATOM 3100 C C . SER A 1 401 ? 0.154 -7.816 17.281 1 53.75 401 SER A C 1
ATOM 3102 O O . SER A 1 401 ? 0.832 -6.922 17.781 1 53.75 401 SER A O 1
ATOM 3104 N N . THR A 1 402 ? -1.021 -7.555 17.797 1 47.66 402 THR A N 1
ATOM 3105 C CA . THR A 1 402 ? -1.073 -6.52 18.828 1 47.66 402 THR A CA 1
ATOM 3106 C C . THR A 1 402 ? -0.021 -6.773 19.906 1 47.66 402 THR A C 1
ATOM 3108 O O . THR A 1 402 ? 0.783 -5.891 20.219 1 47.66 402 THR A O 1
ATOM 3111 N N . ASP A 1 403 ? -0.393 -7.578 20.953 1 47.81 403 ASP A N 1
ATOM 3112 C CA . ASP A 1 403 ? 0.287 -7.613 22.25 1 47.81 403 ASP A CA 1
ATOM 3113 C C . ASP A 1 403 ? 1.583 -8.414 22.156 1 47.81 403 ASP A C 1
ATOM 3115 O O . ASP A 1 403 ? 2.35 -8.469 23.125 1 47.81 403 ASP A O 1
ATOM 3119 N N . GLN A 1 404 ? 1.721 -9.242 21.094 1 55.38 404 GLN A N 1
ATOM 3120 C CA . GLN A 1 404 ? 2.812 -10.211 21.109 1 55.38 404 GLN A CA 1
ATOM 3121 C C . GLN A 1 404 ? 3.551 -10.219 19.766 1 55.38 404 GLN A C 1
ATOM 3123 O O . GLN A 1 404 ? 3.197 -9.469 18.859 1 55.38 404 GLN A O 1
ATOM 3128 N N . ASP A 1 405 ? 4.543 -11.016 19.672 1 63.41 405 ASP A N 1
ATOM 3129 C CA . ASP A 1 405 ? 5.332 -11.414 18.516 1 63.41 405 ASP A CA 1
ATOM 3130 C C . ASP A 1 405 ? 4.434 -11.672 17.312 1 63.41 405 ASP A C 1
ATOM 3132 O O . ASP A 1 405 ? 3.293 -12.125 17.453 1 63.41 405 ASP A O 1
ATOM 3136 N N . LEU A 1 406 ? 4.844 -11.141 16.094 1 78.19 406 LEU A N 1
ATOM 3137 C CA . LEU A 1 406 ? 4.137 -11.508 14.867 1 78.19 406 LEU A CA 1
ATOM 3138 C C . LEU A 1 406 ? 3.998 -13.023 14.75 1 78.19 406 LEU A C 1
ATOM 3140 O O . LEU A 1 406 ? 4.965 -13.758 14.969 1 78.19 406 LEU A O 1
ATOM 3144 N N . MET A 1 407 ? 2.807 -13.461 14.617 1 85.31 407 MET A N 1
ATOM 3145 C CA . MET A 1 407 ? 2.545 -14.883 14.438 1 85.31 407 MET A CA 1
ATOM 3146 C C . MET A 1 407 ? 2.035 -15.18 13.031 1 85.31 407 MET A C 1
ATOM 3148 O O . MET A 1 407 ? 1.279 -14.391 12.469 1 85.31 407 MET A O 1
ATOM 3152 N N . VAL A 1 408 ? 2.475 -16.297 12.492 1 90 408 VAL A N 1
ATOM 3153 C CA . VAL A 1 408 ? 2.08 -16.656 11.133 1 90 408 VAL A CA 1
ATOM 3154 C C . VAL A 1 408 ? 1.686 -18.125 11.086 1 90 408 VAL A C 1
ATOM 3156 O O . VAL A 1 408 ? 2.26 -18.953 11.797 1 90 408 VAL A O 1
ATOM 3159 N N . GLN A 1 409 ? 0.693 -18.406 10.344 1 91.38 409 GLN A N 1
ATOM 3160 C CA . GLN A 1 409 ? 0.231 -19.766 10.078 1 91.38 409 GLN A CA 1
ATOM 3161 C C . GLN A 1 409 ? 0.354 -20.125 8.602 1 91.38 409 GLN A C 1
ATOM 3163 O O . GLN A 1 409 ? 0.06 -19.297 7.734 1 91.38 409 GLN A O 1
ATOM 3168 N N . LEU A 1 410 ? 0.846 -21.328 8.391 1 90.38 410 LEU A N 1
ATOM 3169 C CA . LEU A 1 410 ? 0.836 -21.797 7.016 1 90.38 410 LEU A CA 1
ATOM 3170 C C . LEU A 1 410 ? -0.592 -22.016 6.523 1 90.38 410 LEU A C 1
ATOM 3172 O O . LEU A 1 410 ? -1.471 -22.391 7.297 1 90.38 410 LEU A O 1
ATOM 3176 N N . ILE A 1 411 ? -0.75 -21.797 5.277 1 86.81 411 ILE A N 1
ATOM 3177 C CA . ILE A 1 411 ? -2.076 -22.078 4.73 1 86.81 411 ILE A CA 1
ATOM 3178 C C . ILE A 1 411 ? -2.34 -23.578 4.742 1 86.81 411 ILE A C 1
ATOM 3180 O O . ILE A 1 411 ? -1.416 -24.375 4.922 1 86.81 411 ILE A O 1
ATOM 3184 N N . SER A 1 412 ? -3.535 -24.016 4.531 1 76.56 412 SER A N 1
ATOM 3185 C CA . SER A 1 412 ? -3.994 -25.391 4.742 1 76.56 412 SER A CA 1
ATOM 3186 C C . SER A 1 412 ? -3.428 -26.328 3.686 1 76.56 412 SER A C 1
ATOM 3188 O O . SER A 1 412 ? -3.123 -27.484 3.979 1 76.56 412 SER A O 1
ATOM 3190 N N . ASP A 1 413 ? -3.396 -25.859 2.494 1 82.25 413 ASP A N 1
ATOM 3191 C CA . ASP A 1 413 ? -2.941 -26.656 1.361 1 82.25 413 ASP A CA 1
ATOM 3192 C C . ASP A 1 413 ? -1.946 -25.875 0.503 1 82.25 413 ASP A C 1
ATOM 3194 O O . ASP A 1 413 ? -2.273 -24.812 -0.023 1 82.25 413 ASP A O 1
ATOM 3198 N N . HIS A 1 414 ? -0.758 -26.547 0.31 1 74.88 414 HIS A N 1
ATOM 3199 C CA . HIS A 1 414 ? 0.341 -25.828 -0.327 1 74.88 414 HIS A CA 1
ATOM 3200 C C . HIS A 1 414 ? 0.6 -26.344 -1.734 1 74.88 414 HIS A C 1
ATOM 3202 O O . HIS A 1 414 ? 1.667 -26.109 -2.305 1 74.88 414 HIS A O 1
ATOM 3208 N N . SER A 1 415 ? -0.358 -27.094 -2.182 1 78 415 SER A N 1
ATOM 3209 C CA . SER A 1 415 ? -0.165 -27.562 -3.553 1 78 415 SER A CA 1
ATOM 3210 C C . SER A 1 415 ? -0.084 -26.391 -4.523 1 78 415 SER A C 1
ATOM 3212 O O . SER A 1 415 ? -0.979 -25.531 -4.559 1 78 415 SER A O 1
ATOM 3214 N N . PRO A 1 416 ? 0.926 -26.359 -5.305 1 75.38 416 PRO A N 1
ATOM 3215 C CA . PRO A 1 416 ? 1.157 -25.172 -6.145 1 75.38 416 PRO A CA 1
ATOM 3216 C C . PRO A 1 416 ? 0.055 -24.969 -7.18 1 75.38 416 PRO A C 1
ATOM 3218 O O . PRO A 1 416 ? -0.103 -23.859 -7.699 1 75.38 416 PRO A O 1
ATOM 3221 N N . GLY A 1 417 ? -0.688 -25.953 -7.48 1 79.81 417 GLY A N 1
ATOM 3222 C CA . GLY A 1 417 ? -1.737 -25.828 -8.484 1 79.81 417 GLY A CA 1
ATOM 3223 C C . GLY A 1 417 ? -3.08 -25.438 -7.891 1 79.81 417 GLY A C 1
ATOM 3224 O O . GLY A 1 417 ? -4.02 -25.125 -8.625 1 79.81 417 GLY A O 1
ATOM 3225 N N . LYS A 1 418 ? -3.152 -25.453 -6.555 1 88.5 418 LYS A N 1
ATOM 3226 C CA . LYS A 1 418 ? -4.414 -25.109 -5.91 1 88.5 418 LYS A CA 1
ATOM 3227 C C . LYS A 1 418 ? -4.48 -23.625 -5.586 1 88.5 418 LYS A C 1
ATOM 3229 O O . LYS A 1 418 ? -3.576 -23.078 -4.945 1 88.5 418 LYS A O 1
ATOM 3234 N N . ILE A 1 419 ? -5.539 -23.047 -5.961 1 95.31 419 ILE A N 1
ATOM 3235 C CA . ILE A 1 419 ? -5.672 -21.594 -5.863 1 95.31 419 ILE A CA 1
ATOM 3236 C C . ILE A 1 419 ? -6.508 -21.234 -4.637 1 95.31 419 ILE A C 1
ATOM 3238 O O . ILE A 1 419 ? -6.238 -20.234 -3.967 1 95.31 419 ILE A O 1
ATOM 3242 N N . LYS A 1 420 ? -7.473 -22.016 -4.293 1 95.62 420 LYS A N 1
ATOM 3243 C CA . LYS A 1 420 ? -8.406 -21.672 -3.225 1 95.62 420 LYS A CA 1
ATOM 3244 C C . LYS A 1 420 ? -7.68 -21.453 -1.9 1 95.62 420 LYS A C 1
ATOM 3246 O O . LYS A 1 420 ? -7.891 -20.453 -1.225 1 95.62 420 LYS A O 1
ATOM 3251 N N . PRO A 1 421 ? -6.777 -22.375 -1.521 1 93.81 421 PRO A N 1
ATOM 3252 C CA . PRO A 1 421 ? -6.066 -22.141 -0.261 1 93.81 421 PRO A CA 1
ATOM 3253 C C . PRO A 1 421 ? -5.25 -20.844 -0.269 1 93.81 421 PRO A C 1
ATOM 3255 O O . PRO A 1 421 ? -5.023 -20.25 0.787 1 93.81 421 PRO A O 1
ATOM 3258 N N . PHE A 1 422 ? -4.844 -20.438 -1.408 1 94.75 422 PHE A N 1
ATOM 3259 C CA . PHE A 1 422 ? -4.043 -19.234 -1.555 1 94.75 422 PHE A CA 1
ATOM 3260 C C . PHE A 1 422 ? -4.836 -18 -1.136 1 94.75 422 PHE A C 1
ATOM 3262 O O . PHE A 1 422 ? -4.254 -16.969 -0.785 1 94.75 422 PHE A O 1
ATOM 3269 N N . LEU A 1 423 ? -6.137 -18.062 -1.103 1 94.5 423 LEU A N 1
ATOM 3270 C CA . LEU A 1 423 ? -7.008 -16.969 -0.682 1 94.5 423 LEU A CA 1
ATOM 3271 C C . LEU A 1 423 ? -6.789 -16.641 0.79 1 94.5 423 LEU A C 1
ATOM 3273 O O . LEU A 1 423 ? -7.09 -15.523 1.229 1 94.5 423 LEU A O 1
ATOM 3277 N N . GLU A 1 424 ? -6.258 -17.547 1.513 1 91.88 424 GLU A N 1
ATOM 3278 C CA . GLU A 1 424 ? -6.055 -17.359 2.945 1 91.88 424 GLU A CA 1
ATOM 3279 C C . GLU A 1 424 ? -4.812 -16.531 3.223 1 91.88 424 GLU A C 1
ATOM 3281 O O . GLU A 1 424 ? -4.637 -16.016 4.328 1 91.88 424 GLU A O 1
ATOM 3286 N N . ALA A 1 425 ? -4.039 -16.422 2.24 1 93.69 425 ALA A N 1
ATOM 3287 C CA . ALA A 1 425 ? -2.688 -15.914 2.471 1 93.69 425 ALA A CA 1
ATOM 3288 C C . ALA A 1 425 ? -2.658 -14.391 2.436 1 93.69 425 ALA A C 1
ATOM 3290 O O . ALA A 1 425 ? -3.328 -13.766 1.608 1 93.69 425 ALA A O 1
ATOM 3291 N N . ASN A 1 426 ? -1.883 -13.797 3.373 1 92.75 426 ASN A N 1
ATOM 3292 C CA . ASN A 1 426 ? -1.579 -12.367 3.322 1 92.75 426 ASN A CA 1
ATOM 3293 C C . ASN A 1 426 ? -0.084 -12.109 3.479 1 92.75 426 ASN A C 1
ATOM 3295 O O . ASN A 1 426 ? 0.337 -10.961 3.631 1 92.75 426 ASN A O 1
ATOM 3299 N N . CYS A 1 427 ? 0.663 -13.133 3.453 1 94.44 427 CYS A N 1
ATOM 3300 C CA . CYS A 1 427 ? 2.117 -13.016 3.465 1 94.44 427 CYS A CA 1
ATOM 3301 C C . CYS A 1 427 ? 2.77 -14.266 2.881 1 94.44 427 CYS A C 1
ATOM 3303 O O . CYS A 1 427 ? 2.088 -15.242 2.584 1 94.44 427 CYS A O 1
ATOM 3305 N N . TRP A 1 428 ? 4.035 -14.172 2.605 1 96.31 428 TRP A N 1
ATOM 3306 C CA . TRP A 1 428 ? 4.879 -15.312 2.264 1 96.31 428 TRP A CA 1
ATOM 3307 C C . TRP A 1 428 ? 5.828 -15.648 3.41 1 96.31 428 TRP A C 1
ATOM 3309 O O . TRP A 1 428 ? 6.355 -14.75 4.07 1 96.31 428 TRP A O 1
ATOM 3319 N N . ILE A 1 429 ? 6.082 -16.875 3.633 1 95.38 429 ILE A N 1
ATOM 3320 C CA . ILE A 1 429 ? 7.07 -17.375 4.578 1 95.38 429 ILE A CA 1
ATOM 3321 C C . ILE A 1 429 ? 8.266 -17.938 3.818 1 95.38 429 ILE A C 1
ATOM 3323 O O . ILE A 1 429 ? 8.109 -18.781 2.934 1 95.38 429 ILE A O 1
ATOM 3327 N N . ARG A 1 430 ? 9.414 -17.516 4.109 1 96.69 430 ARG A N 1
ATOM 3328 C CA . ARG A 1 430 ? 10.617 -18.094 3.533 1 96.69 430 ARG A CA 1
ATOM 3329 C C . ARG A 1 430 ? 11.281 -19.062 4.508 1 96.69 430 ARG A C 1
ATOM 3331 O O . ARG A 1 430 ? 11.547 -18.719 5.656 1 96.69 430 ARG A O 1
ATOM 3338 N N . ILE A 1 431 ? 11.492 -20.234 4.109 1 96 431 ILE A N 1
ATOM 3339 C CA . ILE A 1 431 ? 12.289 -21.234 4.801 1 96 431 ILE A CA 1
ATOM 3340 C C . ILE A 1 431 ? 13.609 -21.453 4.062 1 96 431 ILE A C 1
ATOM 3342 O O . ILE A 1 431 ? 13.633 -22.047 2.986 1 96 431 ILE A O 1
ATOM 3346 N N . PRO A 1 432 ? 14.656 -21.016 4.641 1 95.88 432 PRO A N 1
ATOM 3347 C CA . PRO A 1 432 ? 15.93 -21.047 3.914 1 95.88 432 PRO A CA 1
ATOM 3348 C C . PRO A 1 432 ? 16.469 -22.453 3.699 1 95.88 432 PRO A C 1
ATOM 3350 O O . PRO A 1 432 ? 16.078 -23.375 4.422 1 95.88 432 PRO A O 1
ATOM 3353 N N . HIS A 1 433 ? 17.281 -22.531 2.637 1 95.62 433 HIS A N 1
ATOM 3354 C CA . HIS A 1 433 ? 18 -23.781 2.422 1 95.62 433 HIS A CA 1
ATOM 3355 C C . HIS A 1 433 ? 18.703 -24.234 3.693 1 95.62 433 HIS A C 1
ATOM 3357 O O . HIS A 1 433 ? 19.156 -23.406 4.488 1 95.62 433 HIS A O 1
ATOM 3363 N N . GLY A 1 434 ? 18.734 -25.531 3.91 1 94.25 434 GLY A N 1
ATOM 3364 C CA . GLY A 1 434 ? 19.391 -26.078 5.094 1 94.25 434 GLY A CA 1
ATOM 3365 C C . GLY A 1 434 ? 18.406 -26.469 6.188 1 94.25 434 GLY A C 1
ATOM 3366 O O . GLY A 1 434 ? 18.75 -27.203 7.113 1 94.25 434 GLY A O 1
ATOM 3367 N N . VAL A 1 435 ? 17.188 -25.922 6.137 1 93.69 435 VAL A N 1
ATOM 3368 C CA . VAL A 1 435 ? 16.141 -26.25 7.094 1 93.69 435 VAL A CA 1
ATOM 3369 C C . VAL A 1 435 ? 15.273 -27.391 6.543 1 93.69 435 VAL A C 1
ATOM 3371 O O . VAL A 1 435 ? 14.844 -27.344 5.387 1 93.69 435 VAL A O 1
ATOM 3374 N N . SER A 1 436 ? 14.953 -28.406 7.387 1 93.06 436 SER A N 1
ATOM 3375 C CA . SER A 1 436 ? 14.203 -29.547 6.883 1 93.06 436 SER A CA 1
ATOM 3376 C C . SER A 1 436 ? 12.828 -29.641 7.535 1 93.06 436 SER A C 1
ATOM 3378 O O . SER A 1 436 ? 11.938 -30.312 7.023 1 93.06 436 SER A O 1
ATOM 3380 N N . GLU A 1 437 ? 12.773 -28.984 8.703 1 93.62 437 GLU A N 1
ATOM 3381 C CA . GLU A 1 437 ? 11.5 -29.031 9.422 1 93.62 437 GLU A CA 1
ATOM 3382 C C . GLU A 1 437 ? 11.188 -27.703 10.102 1 93.62 437 GLU A C 1
ATOM 3384 O O . GLU A 1 437 ? 12.102 -27 10.547 1 93.62 437 GLU A O 1
ATOM 3389 N N . ILE A 1 438 ? 9.93 -27.406 10.086 1 93 438 ILE A N 1
ATOM 3390 C CA . ILE A 1 438 ? 9.43 -26.234 10.797 1 93 438 ILE A CA 1
ATOM 3391 C C . ILE A 1 438 ? 8.477 -26.672 11.906 1 93 438 ILE A C 1
ATOM 3393 O O . ILE A 1 438 ? 7.594 -27.5 11.68 1 93 438 ILE A O 1
ATOM 3397 N N . ARG A 1 439 ? 8.688 -26.172 13.062 1 92.12 439 ARG A N 1
ATOM 3398 C CA . ARG A 1 439 ? 7.871 -26.531 14.219 1 92.12 439 ARG A CA 1
ATOM 3399 C C . ARG A 1 439 ? 7.125 -25.312 14.75 1 92.12 439 ARG A C 1
ATOM 3401 O O . ARG A 1 439 ? 7.453 -24.172 14.398 1 92.12 439 ARG A O 1
ATOM 3408 N N . GLU A 1 440 ? 6.086 -25.641 15.5 1 88.69 440 GLU A N 1
ATOM 3409 C CA . GLU A 1 440 ? 5.375 -24.547 16.172 1 88.69 440 GLU A CA 1
ATOM 3410 C C . GLU A 1 440 ? 6.32 -23.719 17.047 1 88.69 440 GLU A C 1
ATOM 3412 O O . GLU A 1 440 ? 7.168 -24.281 17.75 1 88.69 440 GLU A O 1
ATOM 3417 N N . GLY A 1 441 ? 6.227 -22.406 16.891 1 85.62 441 GLY A N 1
ATOM 3418 C CA . GLY A 1 441 ? 7.059 -21.531 17.688 1 85.62 441 GLY A CA 1
ATOM 3419 C C . GLY A 1 441 ? 8.344 -21.125 17 1 85.62 441 GLY A C 1
ATOM 3420 O O . GLY A 1 441 ? 9.008 -20.172 17.422 1 85.62 441 GLY A O 1
ATOM 3421 N N . ASP A 1 442 ? 8.719 -21.828 15.961 1 89.88 442 ASP A N 1
ATOM 3422 C CA . ASP A 1 442 ? 9.938 -21.484 15.234 1 89.88 442 ASP A CA 1
ATOM 3423 C C . ASP A 1 442 ? 9.852 -20.062 14.672 1 89.88 442 ASP A C 1
ATOM 3425 O O . ASP A 1 442 ? 8.773 -19.609 14.305 1 89.88 442 ASP A O 1
ATOM 3429 N N . SER A 1 443 ? 11.039 -19.406 14.641 1 87.44 443 SER A N 1
ATOM 3430 C CA . SER A 1 443 ? 11.141 -18.109 14 1 87.44 443 SER A CA 1
ATOM 3431 C C . SER A 1 443 ? 11.344 -18.234 12.492 1 87.44 443 SER A C 1
ATOM 3433 O O . SER A 1 443 ? 12.195 -19.016 12.047 1 87.44 443 SER A O 1
ATOM 3435 N N . VAL A 1 444 ? 10.555 -17.516 11.766 1 91.06 444 VAL A N 1
ATOM 3436 C CA . VAL A 1 444 ? 10.672 -17.562 10.312 1 91.06 444 VAL A CA 1
ATOM 3437 C C . VAL A 1 444 ? 10.633 -16.141 9.75 1 91.06 444 VAL A C 1
ATOM 3439 O O . VAL A 1 444 ? 10.172 -15.219 10.422 1 91.06 444 VAL A O 1
ATOM 3442 N N . GLY A 1 445 ? 11.234 -15.984 8.539 1 91.38 445 GLY A N 1
ATOM 3443 C CA . GLY A 1 445 ? 11.102 -14.734 7.812 1 91.38 445 GLY A CA 1
ATOM 3444 C C . GLY A 1 445 ? 9.82 -14.648 6.992 1 91.38 445 GLY A C 1
ATOM 3445 O O . GLY A 1 445 ? 9.484 -15.594 6.273 1 91.38 445 GLY A O 1
ATOM 3446 N N . ILE A 1 446 ? 9.07 -13.508 7.184 1 92 446 ILE A N 1
ATOM 3447 C CA . ILE A 1 446 ? 7.82 -13.375 6.445 1 92 446 ILE A CA 1
ATOM 3448 C C . ILE A 1 446 ? 7.863 -12.117 5.578 1 92 446 ILE A C 1
ATOM 3450 O O . ILE A 1 446 ? 8.555 -11.148 5.91 1 92 446 ILE A O 1
ATOM 3454 N N . TYR A 1 447 ? 7.195 -12.172 4.512 1 93.25 447 TYR A N 1
ATOM 3455 C CA . TYR A 1 447 ? 7.031 -11.078 3.553 1 93.25 447 TYR A CA 1
ATOM 3456 C C . TYR A 1 447 ? 5.555 -10.766 3.328 1 93.25 447 TYR A C 1
ATOM 3458 O O . TYR A 1 447 ? 4.859 -11.508 2.631 1 93.25 447 TYR A O 1
ATOM 3466 N N . PRO A 1 448 ? 5.039 -9.727 3.904 1 89.94 448 PRO A N 1
ATOM 3467 C CA . PRO A 1 448 ? 3.621 -9.398 3.744 1 89.94 448 PRO A CA 1
ATOM 3468 C C . PRO A 1 448 ? 3.225 -9.188 2.283 1 89.94 448 PRO A C 1
ATOM 3470 O O . PRO A 1 448 ? 4.016 -8.664 1.493 1 89.94 448 PRO A O 1
ATOM 3473 N N . MET A 1 449 ? 2.006 -9.711 1.985 1 89.19 449 MET A N 1
ATOM 3474 C CA . MET A 1 449 ? 1.435 -9.469 0.664 1 89.19 449 MET A CA 1
ATOM 3475 C C . MET A 1 449 ? 0.716 -8.125 0.624 1 89.19 449 MET A C 1
ATOM 3477 O O . MET A 1 449 ? 0.132 -7.695 1.621 1 89.19 449 MET A O 1
ATOM 3481 N N . ARG A 1 450 ? 1.16 -7.035 0.014 1 67.88 450 ARG A N 1
ATOM 3482 C CA . ARG A 1 450 ? 0.546 -5.711 -0.03 1 67.88 450 ARG A CA 1
ATOM 3483 C C . ARG A 1 450 ? -0.759 -5.738 -0.817 1 67.88 450 ARG A C 1
ATOM 3485 O O . ARG A 1 450 ? -0.917 -6.543 -1.738 1 67.88 450 ARG A O 1
ATOM 3492 N N . MET B 1 1 ? -14.469 22.812 27.156 1 66.56 1 MET B N 1
ATOM 3493 C CA . MET B 1 1 ? -13.938 21.453 27.359 1 66.56 1 MET B CA 1
ATOM 3494 C C . MET B 1 1 ? -14.203 20.594 26.125 1 66.56 1 MET B C 1
ATOM 3496 O O . MET B 1 1 ? -15.211 20.766 25.438 1 66.56 1 MET B O 1
ATOM 3500 N N . GLY B 1 2 ? -13.164 19.953 25.562 1 82 2 GLY B N 1
ATOM 3501 C CA . GLY B 1 2 ? -13.328 19.188 24.344 1 82 2 GLY B CA 1
ATOM 3502 C C . GLY B 1 2 ? -13.906 17.797 24.578 1 82 2 GLY B C 1
ATOM 3503 O O . GLY B 1 2 ? -14.008 17.344 25.719 1 82 2 GLY B O 1
ATOM 3504 N N . LEU B 1 3 ? -14.57 17.219 23.656 1 94.31 3 LEU B N 1
ATOM 3505 C CA . LEU B 1 3 ? -15.078 15.852 23.625 1 94.31 3 LEU B CA 1
ATOM 3506 C C . LEU B 1 3 ? -13.93 14.852 23.719 1 94.31 3 LEU B C 1
ATOM 3508 O O . LEU B 1 3 ? -12.875 15.047 23.109 1 94.31 3 LEU B O 1
ATOM 3512 N N . SER B 1 4 ? -14.141 13.836 24.578 1 97 4 SER B N 1
ATOM 3513 C CA . SER B 1 4 ? -13.109 12.805 24.625 1 97 4 SER B CA 1
ATOM 3514 C C . SER B 1 4 ? -12.883 12.195 23.25 1 97 4 SER B C 1
ATOM 3516 O O . SER B 1 4 ? -13.805 12.117 22.438 1 97 4 SER B O 1
ATOM 3518 N N . TYR B 1 5 ? -11.719 11.75 23 1 97.69 5 TYR B N 1
ATOM 3519 C CA . TYR B 1 5 ? -11.375 11.156 21.719 1 97.69 5 TYR B CA 1
ATOM 3520 C C . TYR B 1 5 ? -12.25 9.938 21.438 1 97.69 5 TYR B C 1
ATOM 3522 O O . TYR B 1 5 ? -12.773 9.789 20.328 1 97.69 5 TYR B O 1
ATOM 3530 N N . THR B 1 6 ? -12.414 9.07 22.391 1 96.94 6 THR B N 1
ATOM 3531 C CA . THR B 1 6 ? -13.211 7.859 22.25 1 96.94 6 THR B CA 1
ATOM 3532 C C . THR B 1 6 ? -14.648 8.203 21.859 1 96.94 6 THR B C 1
ATOM 3534 O O . THR B 1 6 ? -15.227 7.582 20.969 1 96.94 6 THR B O 1
ATOM 3537 N N . GLU B 1 7 ? -15.172 9.164 22.531 1 97.81 7 GLU B N 1
ATOM 3538 C CA . GLU B 1 7 ? -16.531 9.586 22.219 1 97.81 7 GLU B CA 1
ATOM 3539 C C . GLU B 1 7 ? -16.625 10.211 20.828 1 97.81 7 GLU B C 1
ATOM 3541 O O . GLU B 1 7 ? -17.594 10.008 20.109 1 97.81 7 GLU B O 1
ATOM 3546 N N . ALA B 1 8 ? -15.625 10.992 20.5 1 98.5 8 ALA B N 1
ATOM 3547 C CA . ALA B 1 8 ? -15.578 11.594 19.156 1 98.5 8 ALA B CA 1
ATOM 3548 C C . ALA B 1 8 ? -15.625 10.516 18.078 1 98.5 8 ALA B C 1
ATOM 3550 O O . ALA B 1 8 ? -16.406 10.625 17.125 1 98.5 8 ALA B O 1
ATOM 3551 N N . ILE B 1 9 ? -14.852 9.445 18.234 1 98.12 9 ILE B N 1
ATOM 3552 C CA . ILE B 1 9 ? -14.789 8.375 17.25 1 98.12 9 ILE B CA 1
ATOM 3553 C C . ILE B 1 9 ? -16.125 7.652 17.188 1 98.12 9 ILE B C 1
ATOM 3555 O O . ILE B 1 9 ? -16.609 7.305 16.109 1 98.12 9 ILE B O 1
ATOM 3559 N N . ARG B 1 10 ? -16.734 7.441 18.312 1 98.12 10 ARG B N 1
ATOM 3560 C CA . ARG B 1 10 ? -18.047 6.812 18.344 1 98.12 10 ARG B CA 1
ATOM 3561 C C . ARG B 1 10 ? -19.062 7.621 17.547 1 98.12 10 ARG B C 1
ATOM 3563 O O . ARG B 1 10 ? -19.844 7.055 16.766 1 98.12 10 ARG B O 1
ATOM 3570 N N . LEU B 1 11 ? -19.047 8.914 17.719 1 98.62 11 LEU B N 1
ATOM 3571 C CA . LEU B 1 11 ? -19.984 9.781 17.016 1 98.62 11 LEU B CA 1
ATOM 3572 C C . LEU B 1 11 ? -19.688 9.797 15.516 1 98.62 11 LEU B C 1
ATOM 3574 O O . LEU B 1 11 ? -20.609 9.797 14.688 1 98.62 11 LEU B O 1
ATOM 3578 N N . VAL B 1 12 ? -18.406 9.852 15.141 1 98.62 12 VAL B N 1
ATOM 3579 C CA . VAL B 1 12 ? -18 9.797 13.742 1 98.62 12 VAL B CA 1
ATOM 3580 C C . VAL B 1 12 ? -18.531 8.523 13.094 1 98.62 12 VAL B C 1
ATOM 3582 O O . VAL B 1 12 ? -19.141 8.562 12.023 1 98.62 12 VAL B O 1
ATOM 3585 N N . GLU B 1 13 ? -18.312 7.402 13.773 1 98.06 13 GLU B N 1
ATOM 3586 C CA . GLU B 1 13 ? -18.75 6.113 13.25 1 98.06 13 GLU B CA 1
ATOM 3587 C C . GLU B 1 13 ? -20.266 6.039 13.156 1 98.06 13 GLU B C 1
ATOM 3589 O O . GLU B 1 13 ? -20.812 5.457 12.219 1 98.06 13 GLU B O 1
ATOM 3594 N N . ALA B 1 14 ? -20.953 6.625 14.133 1 98 14 ALA B N 1
ATOM 3595 C CA . ALA B 1 14 ? -22.406 6.621 14.125 1 98 14 ALA B CA 1
ATOM 3596 C C . ALA B 1 14 ? -22.953 7.367 12.914 1 98 14 ALA B C 1
ATOM 3598 O O . ALA B 1 14 ? -23.859 6.871 12.219 1 98 14 ALA B O 1
ATOM 3599 N N . GLU B 1 15 ? -22.422 8.555 12.625 1 97.5 15 GLU B N 1
ATOM 3600 C CA . GLU B 1 15 ? -22.859 9.312 11.461 1 97.5 15 GLU B CA 1
ATOM 3601 C C . GLU B 1 15 ? -22.516 8.586 10.164 1 97.5 15 GLU B C 1
ATOM 3603 O O . GLU B 1 15 ? -23.297 8.586 9.211 1 97.5 15 GLU B O 1
ATOM 3608 N N . ALA B 1 16 ? -21.328 8.016 10.133 1 97.38 16 ALA B N 1
ATOM 3609 C CA . ALA B 1 16 ? -20.891 7.262 8.961 1 97.38 16 ALA B CA 1
ATOM 3610 C C . ALA B 1 16 ? -21.828 6.086 8.688 1 97.38 16 ALA B C 1
ATOM 3612 O O . ALA B 1 16 ? -22.141 5.793 7.535 1 97.38 16 ALA B O 1
ATOM 3613 N N . TYR B 1 17 ? -22.203 5.406 9.773 1 96.06 17 TYR B N 1
ATOM 3614 C CA . TYR B 1 17 ? -23.125 4.281 9.648 1 96.06 17 TYR B CA 1
ATOM 3615 C C . TYR B 1 17 ? -24.438 4.715 9.008 1 96.06 17 TYR B C 1
ATOM 3617 O O . TYR B 1 17 ? -24.984 4.004 8.164 1 96.06 17 TYR B O 1
ATOM 3625 N N . ARG B 1 18 ? -24.859 5.863 9.336 1 94.06 18 ARG B N 1
ATOM 3626 C CA . ARG B 1 18 ? -26.109 6.395 8.789 1 94.06 18 ARG B CA 1
ATOM 3627 C C . ARG B 1 18 ? -25.984 6.668 7.297 1 94.06 18 ARG B C 1
ATOM 3629 O O . ARG B 1 18 ? -26.969 6.586 6.555 1 94.06 18 ARG B O 1
ATOM 3636 N N . LYS B 1 19 ? -24.812 6.984 6.867 1 93.25 19 LYS B N 1
ATOM 3637 C CA . LYS B 1 19 ? -24.594 7.344 5.473 1 93.25 19 LYS B CA 1
ATOM 3638 C C . LYS B 1 19 ? -24.188 6.129 4.648 1 93.25 19 LYS B C 1
ATOM 3640 O O . LYS B 1 19 ? -24.156 6.184 3.418 1 93.25 19 LYS B O 1
ATOM 3645 N N . ARG B 1 20 ? -23.812 5.066 5.312 1 93.19 20 ARG B N 1
ATOM 3646 C CA . ARG B 1 20 ? -23.234 3.873 4.699 1 93.19 20 ARG B CA 1
ATOM 3647 C C . ARG B 1 20 ? -24.188 3.287 3.656 1 93.19 20 ARG B C 1
ATOM 3649 O O . ARG B 1 20 ? -23.75 2.916 2.561 1 93.19 20 ARG B O 1
ATOM 3656 N N . ASN B 1 21 ? -25.484 3.215 3.99 1 90.44 21 ASN B N 1
ATOM 3657 C CA . ASN B 1 21 ? -26.453 2.611 3.08 1 90.44 21 ASN B CA 1
ATOM 3658 C C . ASN B 1 21 ? -26.531 3.373 1.761 1 90.44 21 ASN B C 1
ATOM 3660 O O . ASN B 1 21 ? -26.641 2.768 0.693 1 90.44 21 ASN B O 1
ATOM 3664 N N . VAL B 1 22 ? -26.5 4.672 1.915 1 88.75 22 VAL B N 1
ATOM 3665 C CA . VAL B 1 22 ? -26.531 5.5 0.714 1 88.75 22 VAL B CA 1
ATOM 3666 C C . VAL B 1 22 ? -25.281 5.27 -0.116 1 88.75 22 VAL B C 1
ATOM 3668 O O . VAL B 1 22 ? -25.344 5.113 -1.338 1 88.75 22 VAL B O 1
ATOM 3671 N N . PHE B 1 23 ? -24.188 5.203 0.509 1 91.56 23 PHE B N 1
ATOM 3672 C CA . PHE B 1 23 ? -22.922 4.988 -0.194 1 91.56 23 PHE B CA 1
ATOM 3673 C C . PHE B 1 23 ? -22.906 3.619 -0.862 1 91.56 23 PHE B C 1
ATOM 3675 O O . PHE B 1 23 ? -22.5 3.492 -2.018 1 91.56 23 PHE B O 1
ATOM 3682 N N . LEU B 1 24 ? -23.391 2.641 -0.184 1 91.19 24 LEU B N 1
ATOM 3683 C CA . LEU B 1 24 ? -23.328 1.26 -0.648 1 91.19 24 LEU B CA 1
ATOM 3684 C C . LEU B 1 24 ? -24.312 1.037 -1.797 1 91.19 24 LEU B C 1
ATOM 3686 O O . LEU B 1 24 ? -24.234 0.026 -2.498 1 91.19 24 LEU B O 1
ATOM 3690 N N . SER B 1 25 ? -25.234 1.911 -1.935 1 90.94 25 SER B N 1
ATOM 3691 C CA . SER B 1 25 ? -26.234 1.76 -2.99 1 90.94 25 SER B CA 1
ATOM 3692 C C . SER B 1 25 ? -25.641 2.074 -4.359 1 90.94 25 SER B C 1
ATOM 3694 O O . SER B 1 25 ? -26.234 1.756 -5.387 1 90.94 25 SER B O 1
ATOM 3696 N N . ARG B 1 26 ? -24.531 2.646 -4.348 1 90.06 26 ARG B N 1
ATOM 3697 C CA . ARG B 1 26 ? -23.828 2.99 -5.586 1 90.06 26 ARG B CA 1
ATOM 3698 C C . ARG B 1 26 ? -22.719 1.987 -5.891 1 90.06 26 ARG B C 1
ATOM 3700 O O . ARG B 1 26 ? -21.844 1.749 -5.055 1 90.06 26 ARG B O 1
ATOM 3707 N N . ALA B 1 27 ? -22.75 1.33 -6.98 1 93.62 27 ALA B N 1
ATOM 3708 C CA . ALA B 1 27 ? -21.781 0.325 -7.398 1 93.62 27 ALA B CA 1
ATOM 3709 C C . ALA B 1 27 ? -21.469 0.444 -8.891 1 93.62 27 ALA B C 1
ATOM 3711 O O . ALA B 1 27 ? -22.203 1.11 -9.625 1 93.62 27 ALA B O 1
ATOM 3712 N N . GLU B 1 28 ? -20.328 0.007 -9.211 1 96.19 28 GLU B N 1
ATOM 3713 C CA . GLU B 1 28 ? -19.953 -0.056 -10.625 1 96.19 28 GLU B CA 1
ATOM 3714 C C . GLU B 1 28 ? -19.328 -1.409 -10.969 1 96.19 28 GLU B C 1
ATOM 3716 O O . GLU B 1 28 ? -18.906 -2.148 -10.078 1 96.19 28 GLU B O 1
ATOM 3721 N N . THR B 1 29 ? -19.406 -1.747 -12.219 1 96.94 29 THR B N 1
ATOM 3722 C CA . THR B 1 29 ? -18.766 -2.961 -12.719 1 96.94 29 THR B CA 1
ATOM 3723 C C . THR B 1 29 ? -17.344 -2.666 -13.211 1 96.94 29 THR B C 1
ATOM 3725 O O . THR B 1 29 ? -17.109 -1.649 -13.859 1 96.94 29 THR B O 1
ATOM 3728 N N . CYS B 1 30 ? -16.453 -3.533 -12.797 1 95.75 30 CYS B N 1
ATOM 3729 C CA . CYS B 1 30 ? -15.109 -3.361 -13.312 1 95.75 30 CYS B CA 1
ATOM 3730 C C . CYS B 1 30 ? -14.508 -4.699 -13.727 1 95.75 30 CYS B C 1
ATOM 3732 O O . CYS B 1 30 ? -15 -5.754 -13.336 1 95.75 30 CYS B O 1
ATOM 3734 N N . SER B 1 31 ? -13.5 -4.605 -14.641 1 96.31 31 SER B N 1
ATOM 3735 C CA . SER B 1 31 ? -12.719 -5.777 -15.023 1 96.31 31 SER B CA 1
ATOM 3736 C C . SER B 1 31 ? -11.898 -6.305 -13.852 1 96.31 31 SER B C 1
ATOM 3738 O O . SER B 1 31 ? -11.461 -5.535 -13 1 96.31 31 SER B O 1
ATOM 3740 N N . ILE B 1 32 ? -11.633 -7.613 -13.805 1 96 32 ILE B N 1
ATOM 3741 C CA . ILE B 1 32 ? -10.82 -8.188 -12.742 1 96 32 ILE B CA 1
ATOM 3742 C C . ILE B 1 32 ? -9.414 -7.609 -12.789 1 96 32 ILE B C 1
ATOM 3744 O O . ILE B 1 32 ? -8.719 -7.555 -11.773 1 96 32 ILE B O 1
ATOM 3748 N N . TYR B 1 33 ? -9 -7.109 -13.977 1 92.88 33 TYR B N 1
ATOM 3749 C CA . TYR B 1 33 ? -7.676 -6.52 -14.133 1 92.88 33 TYR B CA 1
ATOM 3750 C C . TYR B 1 33 ? -7.582 -5.188 -13.391 1 92.88 33 TYR B C 1
ATOM 3752 O O . TYR B 1 33 ? -6.488 -4.746 -13.031 1 92.88 33 TYR B O 1
ATOM 3760 N N . ALA B 1 34 ? -8.719 -4.629 -13.141 1 93.38 34 ALA B N 1
ATOM 3761 C CA . ALA B 1 34 ? -8.781 -3.338 -12.453 1 93.38 34 ALA B CA 1
ATOM 3762 C C . ALA B 1 34 ? -9.359 -3.486 -11.055 1 93.38 34 ALA B C 1
ATOM 3764 O O . ALA B 1 34 ? -9.695 -2.492 -10.406 1 93.38 34 ALA B O 1
ATOM 3765 N N . ALA B 1 35 ? -9.43 -4.691 -10.617 1 96.31 35 ALA B N 1
ATOM 3766 C CA . ALA B 1 35 ? -10.195 -4.957 -9.398 1 96.31 35 ALA B CA 1
ATOM 3767 C C . ALA B 1 35 ? -9.336 -4.777 -8.156 1 96.31 35 ALA B C 1
ATOM 3769 O O . ALA B 1 35 ? -9.859 -4.547 -7.062 1 96.31 35 ALA B O 1
ATOM 3770 N N . ARG B 1 36 ? -8.047 -4.914 -8.312 1 94.75 36 ARG B N 1
ATOM 3771 C CA . ARG B 1 36 ? -7.176 -4.801 -7.152 1 94.75 36 ARG B CA 1
ATOM 3772 C C . ARG B 1 36 ? -7.355 -3.453 -6.461 1 94.75 36 ARG B C 1
ATOM 3774 O O . ARG B 1 36 ? -7.348 -2.41 -7.121 1 94.75 36 ARG B O 1
ATOM 3781 N N . GLY B 1 37 ? -7.504 -3.461 -5.129 1 94 37 GLY B N 1
ATOM 3782 C CA . GLY B 1 37 ? -7.645 -2.236 -4.359 1 94 37 GLY B CA 1
ATOM 3783 C C . GLY B 1 37 ? -9.078 -1.733 -4.293 1 94 37 GLY B C 1
ATOM 3784 O O . GLY B 1 37 ? -9.367 -0.778 -3.57 1 94 37 GLY B O 1
ATOM 3785 N N . ARG B 1 38 ? -9.938 -2.359 -5.039 1 96.56 38 ARG B N 1
ATOM 3786 C CA . ARG B 1 38 ? -11.359 -2.035 -4.961 1 96.56 38 ARG B CA 1
ATOM 3787 C C . ARG B 1 38 ? -12.055 -2.873 -3.893 1 96.56 38 ARG B C 1
ATOM 3789 O O . ARG B 1 38 ? -11.477 -3.828 -3.371 1 96.56 38 ARG B O 1
ATOM 3796 N N . ILE B 1 39 ? -13.25 -2.457 -3.518 1 97.19 39 ILE B N 1
ATOM 3797 C CA . ILE B 1 39 ? -14.031 -3.15 -2.498 1 97.19 39 ILE B CA 1
ATOM 3798 C C . ILE B 1 39 ? -15.227 -3.836 -3.143 1 97.19 39 ILE B C 1
ATOM 3800 O O . ILE B 1 39 ? -16 -3.201 -3.865 1 97.19 39 ILE B O 1
ATOM 3804 N N . ALA B 1 40 ? -15.414 -5.125 -2.863 1 97.62 40 ALA B N 1
ATOM 3805 C CA . ALA B 1 40 ? -16.5 -5.895 -3.455 1 97.62 40 ALA B CA 1
ATOM 3806 C C . ALA B 1 40 ? -17.859 -5.41 -2.941 1 97.62 40 ALA B C 1
ATOM 3808 O O . ALA B 1 40 ? -18.062 -5.277 -1.732 1 97.62 40 ALA B O 1
ATOM 3809 N N . ARG B 1 41 ? -18.797 -5.156 -3.857 1 96.38 41 ARG B N 1
ATOM 3810 C CA . ARG B 1 41 ? -20.141 -4.738 -3.494 1 96.38 41 ARG B CA 1
ATOM 3811 C C . ARG B 1 41 ? -20.969 -5.914 -2.971 1 96.38 41 ARG B C 1
ATOM 3813 O O . ARG B 1 41 ? -21.781 -5.754 -2.059 1 96.38 41 ARG B O 1
ATOM 3820 N N . HIS B 1 42 ? -20.766 -7.039 -3.627 1 95.25 42 HIS B N 1
ATOM 3821 C CA . HIS B 1 42 ? -21.422 -8.289 -3.266 1 95.25 42 HIS B CA 1
ATOM 3822 C C . HIS B 1 42 ? -20.406 -9.422 -3.104 1 95.25 42 HIS B C 1
ATOM 3824 O O . HIS B 1 42 ? -19.297 -9.336 -3.627 1 95.25 42 HIS B O 1
ATOM 3830 N N . THR B 1 43 ? -20.844 -10.414 -2.316 1 97.31 43 THR B N 1
ATOM 3831 C CA . THR B 1 43 ? -20.016 -11.609 -2.244 1 97.31 43 THR B CA 1
ATOM 3832 C C . THR B 1 43 ? -19.906 -12.281 -3.611 1 97.31 43 THR B C 1
ATOM 3834 O O . THR B 1 43 ? -20.906 -12.406 -4.324 1 97.31 43 THR B O 1
ATOM 3837 N N . ILE B 1 44 ? -18.734 -12.602 -4.012 1 98 44 ILE B N 1
ATOM 3838 C CA . ILE B 1 44 ? -18.469 -13.273 -5.285 1 98 44 ILE B CA 1
ATOM 3839 C C . ILE B 1 44 ? -18.25 -14.766 -5.047 1 98 44 ILE B C 1
ATOM 3841 O O . ILE B 1 44 ? -17.391 -15.156 -4.258 1 98 44 ILE B O 1
ATOM 3845 N N . TYR B 1 45 ? -19 -15.578 -5.699 1 98.19 45 TYR B N 1
ATOM 3846 C CA . TYR B 1 45 ? -18.953 -17.031 -5.562 1 98.19 45 TYR B CA 1
ATOM 3847 C C . TYR B 1 45 ? -18.391 -17.672 -6.828 1 98.19 45 TYR B C 1
ATOM 3849 O O . TYR B 1 45 ? -18.547 -17.141 -7.926 1 98.19 45 TYR B O 1
ATOM 3857 N N . SER B 1 46 ? -17.781 -18.781 -6.66 1 98.12 46 SER B N 1
ATOM 3858 C CA . SER B 1 46 ? -17.328 -19.531 -7.824 1 98.12 46 SER B CA 1
ATOM 3859 C C . SER B 1 46 ? -18.5 -20.094 -8.625 1 98.12 46 SER B C 1
ATOM 3861 O O . SER B 1 46 ? -19.359 -20.766 -8.07 1 98.12 46 SER B O 1
ATOM 3863 N N . PRO B 1 47 ? -18.531 -19.828 -9.914 1 97.19 47 PRO B N 1
ATOM 3864 C CA . PRO B 1 47 ? -19.594 -20.391 -10.734 1 97.19 47 PRO B CA 1
ATOM 3865 C C . PRO B 1 47 ? -19.344 -21.844 -11.117 1 97.19 47 PRO B C 1
ATOM 3867 O O . PRO B 1 47 ? -20.25 -22.516 -11.625 1 97.19 47 PRO B O 1
ATOM 3870 N N . ILE B 1 48 ? -18.141 -22.359 -10.898 1 95.94 48 ILE B N 1
ATOM 3871 C CA . ILE B 1 48 ? -17.781 -23.719 -11.305 1 95.94 48 ILE B CA 1
ATOM 3872 C C . ILE B 1 48 ? -16.922 -24.359 -10.227 1 95.94 48 ILE B C 1
ATOM 3874 O O . ILE B 1 48 ? -16.438 -23.688 -9.32 1 95.94 48 ILE B O 1
ATOM 3878 N N . SER B 1 49 ? -16.844 -25.656 -10.297 1 96.25 49 SER B N 1
ATOM 3879 C CA . SER B 1 49 ? -15.844 -26.391 -9.523 1 96.25 49 SER B CA 1
ATOM 3880 C C . SER B 1 49 ? -14.562 -26.594 -10.32 1 96.25 49 SER B C 1
ATOM 3882 O O . SER B 1 49 ? -14.602 -26.719 -11.547 1 96.25 49 SER B O 1
ATOM 3884 N N . THR B 1 50 ? -13.492 -26.547 -9.672 1 94.19 50 THR B N 1
ATOM 3885 C CA . THR B 1 50 ? -12.211 -26.734 -10.344 1 94.19 50 THR B CA 1
ATOM 3886 C C . THR B 1 50 ? -11.359 -27.766 -9.617 1 94.19 50 THR B C 1
ATOM 3888 O O . THR B 1 50 ? -11.445 -27.891 -8.398 1 94.19 50 THR B O 1
ATOM 3891 N N . PRO B 1 51 ? -10.508 -28.5 -10.273 1 92.5 51 PRO B N 1
ATOM 3892 C CA . PRO B 1 51 ? -10.523 -28.594 -11.734 1 92.5 51 PRO B CA 1
ATOM 3893 C C . PRO B 1 51 ? -11.828 -29.172 -12.266 1 92.5 51 PRO B C 1
ATOM 3895 O O . PRO B 1 51 ? -12.555 -29.859 -11.531 1 92.5 51 PRO B O 1
ATOM 3898 N N . ARG B 1 52 ? -12.133 -28.969 -13.477 1 91.94 52 ARG B N 1
ATOM 3899 C CA . ARG B 1 52 ? -13.375 -29.438 -14.078 1 91.94 52 ARG B CA 1
ATOM 3900 C C . ARG B 1 52 ? -13.312 -30.922 -14.414 1 91.94 52 ARG B C 1
ATOM 3902 O O . ARG B 1 52 ? -14.336 -31.547 -14.664 1 91.94 52 ARG B O 1
ATOM 3909 N N . PHE B 1 53 ? -12.164 -31.484 -14.445 1 91.44 53 PHE B N 1
ATOM 3910 C CA . PHE B 1 53 ? -11.891 -32.875 -14.742 1 91.44 53 PHE B CA 1
ATOM 3911 C C . PHE B 1 53 ? -10.641 -33.344 -14.016 1 91.44 53 PHE B C 1
ATOM 3913 O O . PHE B 1 53 ? -9.867 -32.531 -13.5 1 91.44 53 PHE B O 1
ATOM 3920 N N . ASP B 1 54 ? -10.523 -34.656 -13.922 1 92.44 54 ASP B N 1
ATOM 3921 C CA . ASP B 1 54 ? -9.328 -35.219 -13.289 1 92.44 54 ASP B CA 1
ATOM 3922 C C . ASP B 1 54 ? -8.086 -34.906 -14.125 1 92.44 54 ASP B C 1
ATOM 3924 O O . ASP B 1 54 ? -8.086 -35.094 -15.336 1 92.44 54 ASP B O 1
ATOM 3928 N N . THR B 1 55 ? -7.09 -34.438 -13.453 1 92.31 55 THR B N 1
ATOM 3929 C CA . THR B 1 55 ? -5.848 -34.125 -14.156 1 92.31 55 THR B CA 1
ATOM 3930 C C . THR B 1 55 ? -4.664 -34.844 -13.5 1 92.31 55 THR B C 1
ATOM 3932 O O . THR B 1 55 ? -4.77 -35.312 -12.367 1 92.31 55 THR B O 1
ATOM 3935 N N . SER B 1 56 ? -3.6 -34.969 -14.25 1 92.75 56 SER B N 1
ATOM 3936 C CA . SER B 1 56 ? -2.385 -35.531 -13.688 1 92.75 56 SER B CA 1
ATOM 3937 C C . SER B 1 56 ? -1.594 -34.5 -12.891 1 92.75 56 SER B C 1
ATOM 3939 O O . SER B 1 56 ? -1.428 -33.375 -13.328 1 92.75 56 SER B O 1
ATOM 3941 N N . ALA B 1 57 ? -1.064 -34.844 -11.766 1 89.44 57 ALA B N 1
ATOM 3942 C CA . ALA B 1 57 ? -0.245 -33.969 -10.922 1 89.44 57 ALA B CA 1
ATOM 3943 C C . ALA B 1 57 ? 1.221 -34.031 -11.344 1 89.44 57 ALA B C 1
ATOM 3945 O O . ALA B 1 57 ? 2.016 -33.156 -10.953 1 89.44 57 ALA B O 1
ATOM 3946 N N . MET B 1 58 ? 1.531 -35.031 -12.141 1 89.38 58 MET B N 1
ATOM 3947 C CA . MET B 1 58 ? 2.916 -35.281 -12.531 1 89.38 58 MET B CA 1
ATOM 3948 C C . MET B 1 58 ? 3 -35.719 -13.992 1 89.38 58 MET B C 1
ATOM 3950 O O . MET B 1 58 ? 2.008 -36.156 -14.562 1 89.38 58 MET B O 1
ATOM 3954 N N . ASP B 1 59 ? 4.223 -35.562 -14.484 1 88.94 59 ASP B N 1
ATOM 3955 C CA . ASP B 1 59 ? 4.523 -36.219 -15.766 1 88.94 59 ASP B CA 1
ATOM 3956 C C . ASP B 1 59 ? 4.82 -37.688 -15.578 1 88.94 59 ASP B C 1
ATOM 3958 O O . ASP B 1 59 ? 5.512 -38.094 -14.633 1 88.94 59 ASP B O 1
ATOM 3962 N N . GLY B 1 60 ? 4.238 -38.5 -16.469 1 94.88 60 GLY B N 1
ATOM 3963 C CA . GLY B 1 60 ? 4.465 -39.938 -16.375 1 94.88 60 GLY B CA 1
ATOM 3964 C C . GLY B 1 60 ? 3.533 -40.75 -17.25 1 94.88 60 GLY B C 1
ATOM 3965 O O . GLY B 1 60 ? 3.379 -40.469 -18.438 1 94.88 60 GLY B O 1
ATOM 3966 N N . TYR B 1 61 ? 3.061 -41.812 -16.609 1 96.31 61 TYR B N 1
ATOM 3967 C CA . TYR B 1 61 ? 2.209 -42.719 -17.344 1 96.31 61 TYR B CA 1
ATOM 3968 C C . TYR B 1 61 ? 0.953 -43.062 -16.547 1 96.31 61 TYR B C 1
ATOM 3970 O O . TYR B 1 61 ? 1.037 -43.5 -15.406 1 96.31 61 TYR B O 1
ATOM 3978 N N . ALA B 1 62 ? -0.164 -42.812 -17.188 1 96.25 62 ALA B N 1
ATOM 3979 C CA . ALA B 1 62 ? -1.435 -43.25 -16.609 1 96.25 62 ALA B CA 1
ATOM 3980 C C . ALA B 1 62 ? -1.674 -44.719 -16.844 1 96.25 62 ALA B C 1
ATOM 3982 O O . ALA B 1 62 ? -1.609 -45.188 -17.984 1 96.25 62 ALA B O 1
ATOM 3983 N N . LEU B 1 63 ? -1.956 -45.438 -15.781 1 95.12 63 LEU B N 1
ATOM 3984 C CA . LEU B 1 63 ? -2.17 -46.875 -15.883 1 95.12 63 LEU B CA 1
ATOM 3985 C C . LEU B 1 63 ? -3.064 -47.375 -14.758 1 95.12 63 LEU B C 1
ATOM 3987 O O . LEU B 1 63 ? -3.518 -46.594 -13.922 1 95.12 63 LEU B O 1
ATOM 3991 N N . SER B 1 64 ? -3.377 -48.688 -14.812 1 94 64 SER B N 1
ATOM 3992 C CA . SER B 1 64 ? -4.215 -49.312 -13.789 1 94 64 SER B CA 1
ATOM 3993 C C . SER B 1 64 ? -3.395 -49.688 -12.562 1 94 64 SER B C 1
ATOM 3995 O O . SER B 1 64 ? -2.482 -50.531 -12.648 1 94 64 SER B O 1
ATOM 3997 N N . SER B 1 65 ? -3.758 -49.125 -11.445 1 95.56 65 SER B N 1
ATOM 3998 C CA . SER B 1 65 ? -3.072 -49.469 -10.203 1 95.56 65 SER B CA 1
ATOM 3999 C C . SER B 1 65 ? -3.25 -50.938 -9.875 1 95.56 65 SER B C 1
ATOM 4001 O O . SER B 1 65 ? -2.332 -51.594 -9.359 1 95.56 65 SER B O 1
ATOM 4003 N N . ALA B 1 66 ? -4.379 -51.469 -10.188 1 93.5 66 ALA B N 1
ATOM 4004 C CA . ALA B 1 66 ? -4.668 -52.906 -9.945 1 93.5 66 ALA B CA 1
ATOM 4005 C C . ALA B 1 66 ? -3.695 -53.781 -10.695 1 93.5 66 ALA B C 1
ATOM 4007 O O . ALA B 1 66 ? -3.287 -54.844 -10.188 1 93.5 66 ALA B O 1
ATOM 4008 N N . ALA B 1 67 ? -3.275 -53.375 -11.891 1 93.06 67 ALA B N 1
ATOM 4009 C CA . ALA B 1 67 ? -2.369 -54.156 -12.727 1 93.06 67 ALA B CA 1
ATOM 4010 C C . ALA B 1 67 ? -0.95 -54.156 -12.164 1 93.06 67 ALA B C 1
ATOM 4012 O O . ALA B 1 67 ? -0.095 -54.938 -12.586 1 93.06 67 ALA B O 1
ATOM 4013 N N . THR B 1 68 ? -0.673 -53.281 -11.219 1 95.5 68 THR B N 1
ATOM 4014 C CA . THR B 1 68 ? 0.673 -53.156 -10.672 1 95.5 68 THR B CA 1
ATOM 4015 C C . THR B 1 68 ? 0.766 -53.812 -9.305 1 95.5 68 THR B C 1
ATOM 4017 O O . THR B 1 68 ? 1.834 -53.844 -8.688 1 95.5 68 THR B O 1
ATOM 4020 N N . LYS B 1 69 ? -0.286 -54.344 -8.719 1 94.06 69 LYS B N 1
ATOM 4021 C CA . LYS B 1 69 ? -0.42 -54.781 -7.332 1 94.06 69 LYS B CA 1
ATOM 4022 C C . LYS B 1 69 ? 0.712 -55.719 -6.93 1 94.06 69 LYS B C 1
ATOM 4024 O O . LYS B 1 69 ? 1.205 -55.656 -5.801 1 94.06 69 LYS B O 1
ATOM 4029 N N . ASP B 1 70 ? 1.2 -56.531 -7.844 1 93.75 70 ASP B N 1
ATOM 4030 C CA . ASP B 1 70 ? 2.199 -57.562 -7.508 1 93.75 70 ASP B CA 1
ATOM 4031 C C . ASP B 1 70 ? 3.568 -57.188 -8.07 1 93.75 70 ASP B C 1
ATOM 4033 O O . ASP B 1 70 ? 4.477 -58 -8.109 1 93.75 70 ASP B O 1
ATOM 4037 N N . ALA B 1 71 ? 3.664 -56 -8.547 1 96.25 71 ALA B N 1
ATOM 4038 C CA . ALA B 1 71 ? 4.918 -55.594 -9.172 1 96.25 71 ALA B CA 1
ATOM 4039 C C . ALA B 1 71 ? 6.035 -55.469 -8.133 1 96.25 71 ALA B C 1
ATOM 4041 O O . ALA B 1 71 ? 5.848 -54.875 -7.078 1 96.25 71 ALA B O 1
ATOM 4042 N N . THR B 1 72 ? 7.199 -56.094 -8.312 1 95.75 72 THR B N 1
ATOM 4043 C CA . THR B 1 72 ? 8.43 -56 -7.535 1 95.75 72 THR B CA 1
ATOM 4044 C C . THR B 1 72 ? 9.648 -55.906 -8.453 1 95.75 72 THR B C 1
ATOM 4046 O O . THR B 1 72 ? 9.516 -56 -9.68 1 95.75 72 THR B O 1
ATOM 4049 N N . VAL B 1 73 ? 10.758 -55.625 -7.879 1 95.44 73 VAL B N 1
ATOM 4050 C CA . VAL B 1 73 ? 11.992 -55.562 -8.648 1 95.44 73 VAL B CA 1
ATOM 4051 C C . VAL B 1 73 ? 12.25 -56.906 -9.32 1 95.44 73 VAL B C 1
ATOM 4053 O O . VAL B 1 73 ? 12.703 -56.969 -10.461 1 95.44 73 VAL B O 1
ATOM 4056 N N . GLU B 1 74 ? 11.93 -57.969 -8.57 1 95.69 74 GLU B N 1
ATOM 4057 C CA . GLU B 1 74 ? 12.141 -59.344 -9.07 1 95.69 74 GLU B CA 1
ATOM 4058 C C . GLU B 1 74 ? 11.078 -59.719 -10.102 1 95.69 74 GLU B C 1
ATOM 4060 O O . GLU B 1 74 ? 11.367 -60.438 -11.055 1 95.69 74 GLU B O 1
ATOM 4065 N N . TYR B 1 75 ? 9.867 -59.25 -9.906 1 95.81 75 TYR B N 1
ATOM 4066 C CA . TYR B 1 75 ? 8.75 -59.531 -10.805 1 95.81 75 TYR B CA 1
ATOM 4067 C C . TYR B 1 75 ? 8.117 -58.219 -11.305 1 95.81 75 TYR B C 1
ATOM 4069 O O . TYR B 1 75 ? 6.984 -57.906 -10.938 1 95.81 75 TYR B O 1
ATOM 4077 N N . PRO B 1 76 ? 8.766 -57.562 -12.195 1 96.75 76 PRO B N 1
ATOM 4078 C CA . PRO B 1 76 ? 8.242 -56.281 -12.688 1 96.75 76 PRO B CA 1
ATOM 4079 C C . PRO B 1 76 ? 7.027 -56.469 -13.602 1 96.75 76 PRO B C 1
ATOM 4081 O O . PRO B 1 76 ? 6.793 -57.562 -14.125 1 96.75 76 PRO B O 1
ATOM 4084 N N . ARG B 1 77 ? 6.227 -55.469 -13.711 1 96.56 77 ARG B N 1
ATOM 4085 C CA . ARG B 1 77 ? 5.066 -55.469 -14.594 1 96.56 77 ARG B CA 1
ATOM 4086 C C . ARG B 1 77 ? 5.27 -54.5 -15.758 1 96.56 77 ARG B C 1
ATOM 4088 O O . ARG B 1 77 ? 5.684 -53.375 -15.57 1 96.56 77 ARG B O 1
ATOM 4095 N N . THR B 1 78 ? 4.973 -55 -16.906 1 96.25 78 THR B N 1
ATOM 4096 C CA . THR B 1 78 ? 5.191 -54.188 -18.109 1 96.25 78 THR B CA 1
ATOM 4097 C C . THR B 1 78 ? 3.865 -53.75 -18.703 1 96.25 78 THR B C 1
ATOM 4099 O O . THR B 1 78 ? 2.883 -54.469 -18.703 1 96.25 78 THR B O 1
ATOM 4102 N N . PHE B 1 79 ? 3.906 -52.5 -19.172 1 95.31 79 PHE B N 1
ATOM 4103 C CA . PHE B 1 79 ? 2.764 -51.875 -19.828 1 95.31 79 PHE B CA 1
ATOM 4104 C C . PHE B 1 79 ? 3.15 -51.406 -21.219 1 95.31 79 PHE B C 1
ATOM 4106 O O . PHE B 1 79 ? 4.297 -51 -21.453 1 95.31 79 PHE B O 1
ATOM 4113 N N . GLU B 1 80 ? 2.154 -51.375 -22.141 1 93.94 80 GLU B N 1
ATOM 4114 C CA . GLU B 1 80 ? 2.381 -50.812 -23.484 1 93.94 80 GLU B CA 1
ATOM 4115 C C . GLU B 1 80 ? 1.834 -49.406 -23.578 1 93.94 80 GLU B C 1
ATOM 4117 O O . GLU B 1 80 ? 0.69 -49.125 -23.203 1 93.94 80 GLU B O 1
ATOM 4122 N N . VAL B 1 81 ? 2.654 -48.5 -24.016 1 94.44 81 VAL B N 1
ATOM 4123 C CA . VAL B 1 81 ? 2.242 -47.094 -24.188 1 94.44 81 VAL B CA 1
ATOM 4124 C C . VAL B 1 81 ? 1.379 -46.969 -25.453 1 94.44 81 VAL B C 1
ATOM 4126 O O . VAL B 1 81 ? 1.849 -47.219 -26.562 1 94.44 81 VAL B O 1
ATOM 4129 N N . LYS B 1 82 ? 0.142 -46.562 -25.266 1 90.88 82 LYS B N 1
ATOM 4130 C CA . LYS B 1 82 ? -0.815 -46.531 -26.375 1 90.88 82 LYS B CA 1
ATOM 4131 C C . LYS B 1 82 ? -0.983 -45.125 -26.922 1 90.88 82 LYS B C 1
ATOM 4133 O O . LYS B 1 82 ? -1.523 -44.938 -28.016 1 90.88 82 LYS B O 1
ATOM 4138 N N . GLY B 1 83 ? -0.506 -44.188 -26.188 1 90.38 83 GLY B N 1
ATOM 4139 C CA . GLY B 1 83 ? -0.642 -42.812 -26.625 1 90.38 83 GLY B CA 1
ATOM 4140 C C . GLY B 1 83 ? -0.078 -41.812 -25.625 1 90.38 83 GLY B C 1
ATOM 4141 O O . GLY B 1 83 ? 0.583 -42.188 -24.656 1 90.38 83 GLY B O 1
ATOM 4142 N N . ILE B 1 84 ? -0.296 -40.562 -26 1 90.25 84 ILE B N 1
ATOM 4143 C CA . ILE B 1 84 ? 0.168 -39.469 -25.156 1 90.25 84 ILE B CA 1
ATOM 4144 C C . ILE B 1 84 ? -0.946 -38.438 -25 1 90.25 84 ILE B C 1
ATOM 4146 O O . ILE B 1 84 ? -1.685 -38.156 -25.938 1 90.25 84 ILE B O 1
ATOM 4150 N N . THR B 1 85 ? -1.157 -38 -23.844 1 89.81 85 THR B N 1
ATOM 4151 C CA . THR B 1 85 ? -2.104 -36.938 -23.578 1 89.81 85 THR B CA 1
ATOM 4152 C C . THR B 1 85 ? -1.424 -35.781 -22.828 1 89.81 85 THR B C 1
ATOM 4154 O O . THR B 1 85 ? -0.67 -36.031 -21.875 1 89.81 85 THR B O 1
ATOM 4157 N N . ALA B 1 86 ? -1.643 -34.562 -23.312 1 87.38 86 ALA B N 1
ATOM 4158 C CA . ALA B 1 86 ? -1.082 -33.344 -22.703 1 87.38 86 ALA B CA 1
ATOM 4159 C C . ALA B 1 86 ? -2.186 -32.375 -22.266 1 87.38 86 ALA B C 1
ATOM 4161 O O . ALA B 1 86 ? -3.357 -32.594 -22.594 1 87.38 86 ALA B O 1
ATOM 4162 N N . ALA B 1 87 ? -1.763 -31.453 -21.438 1 86.5 87 ALA B N 1
ATOM 4163 C CA . ALA B 1 87 ? -2.719 -30.438 -21 1 86.5 87 ALA B CA 1
ATOM 4164 C C . ALA B 1 87 ? -3.359 -29.734 -22.188 1 86.5 87 ALA B C 1
ATOM 4166 O O . ALA B 1 87 ? -2.666 -29.344 -23.141 1 86.5 87 ALA B O 1
ATOM 4167 N N . GLY B 1 88 ? -4.656 -29.656 -22.188 1 86 88 GLY B N 1
ATOM 4168 C CA . GLY B 1 88 ? -5.379 -29.047 -23.297 1 86 88 GLY B CA 1
ATOM 4169 C C . GLY B 1 88 ? -5.98 -30.062 -24.25 1 86 88 GLY B C 1
ATOM 4170 O O . GLY B 1 88 ? -6.863 -29.734 -25.047 1 86 88 GLY B O 1
ATOM 4171 N N . ASP B 1 89 ? -5.445 -31.281 -24.172 1 85.88 89 ASP B N 1
ATOM 4172 C CA . ASP B 1 89 ? -5.969 -32.344 -25.016 1 85.88 89 ASP B CA 1
ATOM 4173 C C . ASP B 1 89 ? -7.289 -32.875 -24.453 1 85.88 89 ASP B C 1
ATOM 4175 O O . ASP B 1 89 ? -7.59 -32.688 -23.281 1 85.88 89 ASP B O 1
ATOM 4179 N N . GLU B 1 90 ? -7.98 -33.531 -25.375 1 87.19 90 GLU B N 1
ATOM 4180 C CA . GLU B 1 90 ? -9.078 -34.375 -24.906 1 87.19 90 GLU B CA 1
ATOM 4181 C C . GLU B 1 90 ? -8.555 -35.656 -24.266 1 87.19 90 GLU B C 1
ATOM 4183 O O . GLU B 1 90 ? -7.492 -36.156 -24.656 1 87.19 90 GLU B O 1
ATOM 4188 N N . PRO B 1 91 ? -9.32 -36.125 -23.281 1 86.06 91 PRO B N 1
ATOM 4189 C CA . PRO B 1 91 ? -8.883 -37.375 -22.688 1 86.06 91 PRO B CA 1
ATOM 4190 C C . PRO B 1 91 ? -8.711 -38.5 -23.719 1 86.06 91 PRO B C 1
ATOM 4192 O O . PRO B 1 91 ? -9.5 -38.594 -24.672 1 86.06 91 PRO B O 1
ATOM 4195 N N . PHE B 1 92 ? -7.688 -39.156 -23.5 1 83.69 92 PHE B N 1
ATOM 4196 C CA . PHE B 1 92 ? -7.453 -40.312 -24.359 1 83.69 92 PHE B CA 1
ATOM 4197 C C . PHE B 1 92 ? -8.57 -41.344 -24.203 1 83.69 92 PHE B C 1
ATOM 4199 O O . PHE B 1 92 ? -8.93 -41.688 -23.078 1 83.69 92 PHE B O 1
ATOM 4206 N N . THR B 1 93 ? -9.344 -41.781 -25.234 1 78.31 93 THR B N 1
ATOM 4207 C CA . THR B 1 93 ? -10.539 -42.625 -25.125 1 78.31 93 THR B CA 1
ATOM 4208 C C . THR B 1 93 ? -10.312 -43.969 -25.766 1 78.31 93 THR B C 1
ATOM 4210 O O . THR B 1 93 ? -11.078 -44.906 -25.531 1 78.31 93 THR B O 1
ATOM 4213 N N . GLU B 1 94 ? -9.391 -44.156 -26.656 1 67 94 GLU B N 1
ATOM 4214 C CA . GLU B 1 94 ? -9.375 -45.406 -27.406 1 67 94 GLU B CA 1
ATOM 4215 C C . GLU B 1 94 ? -8.07 -46.156 -27.203 1 67 94 GLU B C 1
ATOM 4217 O O . GLU B 1 94 ? -6.992 -45.656 -27.516 1 67 94 GLU B O 1
ATOM 4222 N N . VAL B 1 95 ? -8.117 -47.094 -26.234 1 65.88 95 VAL B N 1
ATOM 4223 C CA . VAL B 1 95 ? -6.945 -47.969 -26.141 1 65.88 95 VAL B CA 1
ATOM 4224 C C . VAL B 1 95 ? -7.297 -49.375 -26.641 1 65.88 95 VAL B C 1
ATOM 4226 O O . VAL B 1 95 ? -8.234 -50 -26.141 1 65.88 95 VAL B O 1
ATOM 4229 N N . LYS B 1 96 ? -6.945 -49.656 -27.922 1 64.31 96 LYS B N 1
ATOM 4230 C CA . LYS B 1 96 ? -7.086 -51.031 -28.359 1 64.31 96 LYS B CA 1
ATOM 4231 C C . LYS B 1 96 ? -6.105 -51.969 -27.641 1 64.31 96 LYS B C 1
ATOM 4233 O O . LYS B 1 96 ? -4.91 -51.656 -27.578 1 64.31 96 LYS B O 1
ATOM 4238 N N . HIS B 1 97 ? -6.625 -52.781 -26.734 1 65.81 97 HIS B N 1
ATOM 4239 C CA . HIS B 1 97 ? -5.816 -53.781 -26.016 1 65.81 97 HIS B CA 1
ATOM 4240 C C . HIS B 1 97 ? -5.715 -55.062 -26.797 1 65.81 97 HIS B C 1
ATOM 4242 O O . HIS B 1 97 ? -6.707 -55.781 -26.969 1 65.81 97 HIS B O 1
ATOM 4248 N N . ASP B 1 98 ? -4.668 -55.125 -27.688 1 63.81 98 ASP B N 1
ATOM 4249 C CA . ASP B 1 98 ? -4.496 -56.344 -28.469 1 63.81 98 ASP B CA 1
ATOM 4250 C C . ASP B 1 98 ? -3.43 -57.25 -27.844 1 63.81 98 ASP B C 1
ATOM 4252 O O . ASP B 1 98 ? -2.586 -57.781 -28.562 1 63.81 98 ASP B O 1
ATOM 4256 N N . GLY B 1 99 ? -3.562 -57.688 -26.484 1 72.06 99 GLY B N 1
ATOM 4257 C CA . GLY B 1 99 ? -2.564 -58.625 -25.984 1 72.06 99 GLY B CA 1
ATOM 4258 C C . GLY B 1 99 ? -2.555 -58.719 -24.469 1 72.06 99 GLY B C 1
ATOM 4259 O O . GLY B 1 99 ? -3.404 -58.156 -23.797 1 72.06 99 GLY B O 1
ATOM 4260 N N . PRO B 1 100 ? -1.614 -59.562 -24.047 1 83.5 100 PRO B N 1
ATOM 4261 C CA . PRO B 1 100 ? -1.53 -59.875 -22.609 1 83.5 100 PRO B CA 1
ATOM 4262 C C . PRO B 1 100 ? -0.899 -58.719 -21.828 1 83.5 100 PRO B C 1
ATOM 4264 O O . PRO B 1 100 ? -1.027 -58.688 -20.594 1 83.5 100 PRO B O 1
ATOM 4267 N N . ILE B 1 101 ? -0.337 -57.781 -22.547 1 90.88 101 ILE B N 1
ATOM 4268 C CA . ILE B 1 101 ? 0.325 -56.688 -21.859 1 90.88 101 ILE B CA 1
ATOM 4269 C C . ILE B 1 101 ? -0.66 -55.531 -21.656 1 90.88 101 ILE B C 1
ATOM 4271 O O . ILE B 1 101 ? -1.228 -55 -22.625 1 90.88 101 ILE B O 1
ATOM 4275 N N . PRO B 1 102 ? -0.858 -55.188 -20.406 1 91.88 102 PRO B N 1
ATOM 4276 C CA . PRO B 1 102 ? -1.806 -54.094 -20.156 1 91.88 102 PRO B CA 1
ATOM 4277 C C . PRO B 1 102 ? -1.35 -52.781 -20.75 1 91.88 102 PRO B C 1
ATOM 4279 O O . PRO B 1 102 ? -0.147 -52.531 -20.875 1 91.88 102 PRO B O 1
ATOM 4282 N N . PRO B 1 103 ? -2.291 -51.875 -21.109 1 92 103 PRO B N 1
ATOM 4283 C CA . PRO B 1 103 ? -1.965 -50.594 -21.719 1 92 103 PRO B CA 1
ATOM 4284 C C . PRO B 1 103 ? -1.682 -49.5 -20.688 1 92 103 PRO B C 1
ATOM 4286 O O . PRO B 1 103 ? -2.074 -49.625 -19.531 1 92 103 PRO B O 1
ATOM 4289 N N . CYS B 1 104 ? -0.994 -48.5 -21.078 1 94 104 CYS B N 1
ATOM 4290 C CA . CYS B 1 104 ? -0.856 -47.25 -20.359 1 94 104 CYS B CA 1
ATOM 4291 C C . CYS B 1 104 ? -0.807 -46.062 -21.328 1 94 104 CYS B C 1
ATOM 4293 O O . CYS B 1 104 ? -0.75 -46.25 -22.547 1 94 104 CYS B O 1
ATOM 4295 N N . VAL B 1 105 ? -1.029 -44.906 -20.844 1 94 105 VAL B N 1
ATOM 4296 C CA . VAL B 1 105 ? -1.005 -43.688 -21.625 1 94 105 VAL B CA 1
ATOM 4297 C C . VAL B 1 105 ? 0.01 -42.688 -21.031 1 94 105 VAL B C 1
ATOM 4299 O O . VAL B 1 105 ? -0.008 -42.438 -19.828 1 94 105 VAL B O 1
ATOM 4302 N N . GLU B 1 106 ? 0.921 -42.281 -21.891 1 94 106 GLU B N 1
ATOM 4303 C CA . GLU B 1 106 ? 1.794 -41.188 -21.438 1 94 106 GLU B CA 1
ATOM 4304 C C . GLU B 1 106 ? 0.998 -39.938 -21.141 1 94 106 GLU B C 1
ATOM 4306 O O . GLU B 1 106 ? 0.177 -39.5 -21.969 1 94 106 GLU B O 1
ATOM 4311 N N . ILE B 1 107 ? 1.173 -39.375 -19.984 1 93.25 107 ILE B N 1
ATOM 4312 C CA . ILE B 1 107 ? 0.336 -38.25 -19.562 1 93.25 107 ILE B CA 1
ATOM 4313 C C . ILE B 1 107 ? 1.208 -37.156 -18.953 1 93.25 107 ILE B C 1
ATOM 4315 O O . ILE B 1 107 ? 2.119 -37.438 -18.172 1 93.25 107 ILE B O 1
ATOM 4319 N N . MET B 1 108 ? 0.935 -35.906 -19.328 1 88.38 108 MET B N 1
ATOM 4320 C CA . MET B 1 108 ? 1.673 -34.75 -18.812 1 88.38 108 MET B CA 1
ATOM 4321 C C . MET B 1 108 ? 0.909 -34.094 -17.672 1 88.38 108 MET B C 1
ATOM 4323 O O . MET B 1 108 ? -0.3 -34.281 -17.531 1 88.38 108 MET B O 1
ATOM 4327 N N . THR B 1 109 ? 1.708 -33.312 -16.891 1 87.19 109 THR B N 1
ATOM 4328 C CA . THR B 1 109 ? 1.107 -32.562 -15.789 1 87.19 109 THR B CA 1
ATOM 4329 C C . THR B 1 109 ? -0.022 -31.672 -16.297 1 87.19 109 THR B C 1
ATOM 4331 O O . THR B 1 109 ? 0.141 -30.953 -17.297 1 87.19 109 THR B O 1
ATOM 4334 N N . GLY B 1 110 ? -1.154 -31.797 -15.648 1 87.69 110 GLY B N 1
ATOM 4335 C CA . GLY B 1 110 ? -2.293 -30.969 -16 1 87.69 110 GLY B CA 1
ATOM 4336 C C . GLY B 1 110 ? -3.195 -31.609 -17.047 1 87.69 110 GLY B C 1
ATOM 4337 O O . GLY B 1 110 ? -4.32 -31.156 -17.266 1 87.69 110 GLY B O 1
ATOM 4338 N N . ALA B 1 111 ? -2.787 -32.688 -17.703 1 90.19 111 ALA B N 1
ATOM 4339 C CA . ALA B 1 111 ? -3.566 -33.375 -18.734 1 90.19 111 ALA B CA 1
ATOM 4340 C C . ALA B 1 111 ? -4.738 -34.125 -18.125 1 90.19 111 ALA B C 1
ATOM 4342 O O . ALA B 1 111 ? -4.645 -34.656 -17.016 1 90.19 111 ALA B O 1
ATOM 4343 N N . PRO B 1 112 ? -5.828 -34.219 -18.875 1 92.5 112 PRO B N 1
ATOM 4344 C CA . PRO B 1 112 ? -6.941 -35.031 -18.406 1 92.5 112 PRO B CA 1
ATOM 4345 C C . PRO B 1 112 ? -6.594 -36.531 -18.344 1 92.5 112 PRO B C 1
ATOM 4347 O O . PRO B 1 112 ? -5.926 -37.031 -19.25 1 92.5 112 PRO B O 1
ATOM 4350 N N . PHE B 1 113 ? -7.012 -37.125 -17.328 1 92.25 113 PHE B N 1
ATOM 4351 C CA . PHE B 1 113 ? -6.836 -38.562 -17.234 1 92.25 113 PHE B CA 1
ATOM 4352 C C . PHE B 1 113 ? -7.613 -39.281 -18.344 1 92.25 113 PHE B C 1
ATOM 4354 O O . PHE B 1 113 ? -8.734 -38.875 -18.672 1 92.25 113 PHE B O 1
ATOM 4361 N N . PRO B 1 114 ? -6.996 -40.281 -18.812 1 89.94 114 PRO B N 1
ATOM 4362 C CA . PRO B 1 114 ? -7.715 -41.031 -19.828 1 89.94 114 PRO B CA 1
ATOM 4363 C C . PRO B 1 114 ? -8.977 -41.719 -19.281 1 89.94 114 PRO B C 1
ATOM 4365 O O . PRO B 1 114 ? -9.062 -42 -18.078 1 89.94 114 PRO B O 1
ATOM 4368 N N . LYS B 1 115 ? -9.922 -41.812 -20.141 1 82.25 115 LYS B N 1
ATOM 4369 C CA . LYS B 1 115 ? -11.156 -42.5 -19.766 1 82.25 115 LYS B CA 1
ATOM 4370 C C . LYS B 1 115 ? -10.961 -44 -19.719 1 82.25 115 LYS B C 1
ATOM 4372 O O . LYS B 1 115 ? -10.062 -44.531 -20.391 1 82.25 115 LYS B O 1
ATOM 4377 N N . THR B 1 116 ? -11.617 -44.625 -18.656 1 69.94 116 THR B N 1
ATOM 4378 C CA . THR B 1 116 ? -11.602 -46.094 -18.594 1 69.94 116 THR B CA 1
ATOM 4379 C C . THR B 1 116 ? -12.016 -46.688 -19.938 1 69.94 116 THR B C 1
ATOM 4381 O O . THR B 1 116 ? -13.016 -46.281 -20.516 1 69.94 116 THR B O 1
ATOM 4384 N N . VAL B 1 117 ? -11.086 -47.438 -20.5 1 61.22 117 VAL B N 1
ATOM 4385 C CA . VAL B 1 117 ? -11.414 -48.094 -21.766 1 61.22 117 VAL B CA 1
ATOM 4386 C C . VAL B 1 117 ? -11.359 -49.625 -21.578 1 61.22 117 VAL B C 1
ATOM 4388 O O . VAL B 1 117 ? -10.383 -50.156 -21.047 1 61.22 117 VAL B O 1
ATOM 4391 N N . GLU B 1 118 ? -12.344 -50.344 -22.234 1 58.44 118 GLU B N 1
ATOM 4392 C CA . GLU B 1 118 ? -12.422 -51.781 -22.328 1 58.44 118 GLU B CA 1
ATOM 4393 C C . GLU B 1 118 ? -11.961 -52.438 -21.031 1 58.44 118 GLU B C 1
ATOM 4395 O O . GLU B 1 118 ? -11.141 -53.375 -21.062 1 58.44 118 GLU B O 1
ATOM 4400 N N . GLN B 1 119 ? -12.367 -52 -19.781 1 61.38 119 GLN B N 1
ATOM 4401 C CA . GLN B 1 119 ? -12.172 -52.625 -18.469 1 61.38 119 GLN B CA 1
ATOM 4402 C C . GLN B 1 119 ? -10.836 -52.219 -17.859 1 61.38 119 GLN B C 1
ATOM 4404 O O . GLN B 1 119 ? -10.453 -52.719 -16.797 1 61.38 119 GLN B O 1
ATOM 4409 N N . GLU B 1 120 ? -10.047 -51.375 -18.609 1 71.06 120 GLU B N 1
ATOM 4410 C CA . GLU B 1 120 ? -8.82 -50.875 -18 1 71.06 120 GLU B CA 1
ATOM 4411 C C . GLU B 1 120 ? -9.062 -49.5 -17.344 1 71.06 120 GLU B C 1
ATOM 4413 O O . GLU B 1 120 ? -9.445 -48.562 -18 1 71.06 120 GLU B O 1
ATOM 4418 N N . ASP B 1 121 ? -8.914 -49.531 -16.078 1 84.94 121 ASP B N 1
ATOM 4419 C CA . ASP B 1 121 ? -9.086 -48.312 -15.297 1 84.94 121 ASP B CA 1
ATOM 4420 C C . ASP B 1 121 ? -7.75 -47.594 -15.094 1 84.94 121 ASP B C 1
ATOM 4422 O O . ASP B 1 121 ? -6.867 -48.125 -14.398 1 84.94 121 ASP B O 1
ATOM 4426 N N . PHE B 1 122 ? -7.531 -46.531 -15.883 1 92.25 122 PHE B N 1
ATOM 4427 C CA . PHE B 1 122 ? -6.352 -45.719 -15.664 1 92.25 122 PHE B CA 1
ATOM 4428 C C . PHE B 1 122 ? -6.547 -44.812 -14.453 1 92.25 122 PHE B C 1
ATOM 4430 O O . PHE B 1 122 ? -6.977 -43.656 -14.594 1 92.25 122 PHE B O 1
ATOM 4437 N N . ASP B 1 123 ? -6.176 -45.344 -13.297 1 93.62 123 ASP B N 1
ATOM 4438 C CA . ASP B 1 123 ? -6.598 -44.625 -12.094 1 93.62 123 ASP B CA 1
ATOM 4439 C C . ASP B 1 123 ? -5.41 -44 -11.391 1 93.62 123 ASP B C 1
ATOM 4441 O O . ASP B 1 123 ? -5.578 -43.312 -10.367 1 93.62 123 ASP B O 1
ATOM 4445 N N . CYS B 1 124 ? -4.25 -44.125 -12 1 96.19 124 CYS B N 1
ATOM 4446 C CA . CYS B 1 124 ? -3.088 -43.531 -11.367 1 96.19 124 CYS B CA 1
ATOM 4447 C C . CYS B 1 124 ? -2.055 -43.094 -12.414 1 96.19 124 CYS B C 1
ATOM 4449 O O . CYS B 1 124 ? -2.158 -43.469 -13.578 1 96.19 124 CYS B O 1
ATOM 4451 N N . CYS B 1 125 ? -1.206 -42.281 -12.047 1 97.12 125 CYS B N 1
ATOM 4452 C CA . CYS B 1 125 ? -0.06 -41.875 -12.852 1 97.12 125 CYS B CA 1
ATOM 4453 C C . CYS B 1 125 ? 1.249 -42.25 -12.156 1 97.12 125 CYS B C 1
ATOM 4455 O O . CYS B 1 125 ? 1.484 -41.844 -11.016 1 97.12 125 CYS B O 1
ATOM 4457 N N . VAL B 1 126 ? 2.078 -43.031 -12.773 1 97.44 126 VAL B N 1
ATOM 4458 C CA . VAL B 1 126 ? 3.424 -43.312 -12.297 1 97.44 126 VAL B CA 1
ATOM 4459 C C . VAL B 1 126 ? 4.434 -42.406 -12.984 1 97.44 126 VAL B C 1
ATOM 4461 O O . VAL B 1 126 ? 4.457 -42.281 -14.211 1 97.44 126 VAL B O 1
ATOM 4464 N N . ARG B 1 127 ? 5.297 -41.781 -12.211 1 95.38 127 ARG B N 1
ATOM 4465 C CA . ARG B 1 127 ? 6.203 -40.75 -12.695 1 95.38 127 ARG B CA 1
ATOM 4466 C C . ARG B 1 127 ? 7.234 -41.344 -13.656 1 95.38 127 ARG B C 1
ATOM 4468 O O . ARG B 1 127 ? 7.602 -42.5 -13.547 1 95.38 127 ARG B O 1
ATOM 4475 N N . TYR B 1 128 ? 7.695 -40.5 -14.523 1 92.81 128 TYR B N 1
ATOM 4476 C CA . TYR B 1 128 ? 8.742 -40.875 -15.461 1 92.81 128 TYR B CA 1
ATOM 4477 C C . TYR B 1 128 ? 9.914 -41.531 -14.727 1 92.81 128 TYR B C 1
ATOM 4479 O O . TYR B 1 128 ? 10.469 -42.531 -15.203 1 92.81 128 TYR B O 1
ATOM 4487 N N . GLU B 1 129 ? 10.25 -40.938 -13.539 1 91.31 129 GLU B N 1
ATOM 4488 C CA . GLU B 1 129 ? 11.438 -41.344 -12.797 1 91.31 129 GLU B CA 1
ATOM 4489 C C . GLU B 1 129 ? 11.234 -42.719 -12.141 1 91.31 129 GLU B C 1
ATOM 4491 O O . GLU B 1 129 ? 12.195 -43.344 -11.703 1 91.31 129 GLU B O 1
ATOM 4496 N N . ASP B 1 130 ? 10.039 -43.188 -12.125 1 94.81 130 ASP B N 1
ATOM 4497 C CA . ASP B 1 130 ? 9.719 -44.406 -11.383 1 94.81 130 ASP B CA 1
ATOM 4498 C C . ASP B 1 130 ? 9.461 -45.562 -12.336 1 94.81 130 ASP B C 1
ATOM 4500 O O . ASP B 1 130 ? 8.945 -46.594 -11.922 1 94.81 130 ASP B O 1
ATOM 4504 N N . VAL B 1 131 ? 9.789 -45.375 -13.602 1 96.44 131 VAL B N 1
ATOM 4505 C CA . VAL B 1 131 ? 9.555 -46.438 -14.562 1 96.44 131 VAL B CA 1
ATOM 4506 C C . VAL B 1 131 ? 10.812 -46.688 -15.391 1 96.44 131 VAL B C 1
ATOM 4508 O O . VAL B 1 131 ? 11.719 -45.844 -15.406 1 96.44 131 VAL B O 1
ATOM 4511 N N . ILE B 1 132 ? 10.867 -47.812 -16 1 95.5 132 ILE B N 1
ATOM 4512 C CA . ILE B 1 132 ? 11.875 -48.125 -17 1 95.5 132 ILE B CA 1
ATOM 4513 C C . ILE B 1 132 ? 11.234 -48.188 -18.391 1 95.5 132 ILE B C 1
ATOM 4515 O O . ILE B 1 132 ? 10.25 -48.906 -18.594 1 95.5 132 ILE B O 1
ATOM 4519 N N . VAL B 1 133 ? 11.781 -47.438 -19.25 1 96 133 VAL B N 1
ATOM 4520 C CA . VAL B 1 133 ? 11.211 -47.344 -20.594 1 96 133 VAL B CA 1
ATOM 4521 C C . VAL B 1 133 ? 12.016 -48.219 -21.562 1 96 133 VAL B C 1
ATOM 4523 O O . VAL B 1 133 ? 13.25 -48.219 -21.516 1 96 133 VAL B O 1
ATOM 4526 N N . GLU B 1 134 ? 11.297 -48.906 -22.391 1 94.25 134 GLU B N 1
ATOM 4527 C CA . GLU B 1 134 ? 11.914 -49.719 -23.438 1 94.25 134 GLU B CA 1
ATOM 4528 C C . GLU B 1 134 ? 11.172 -49.594 -24.766 1 94.25 134 GLU B C 1
ATOM 4530 O O . GLU B 1 134 ? 9.953 -49.406 -24.781 1 94.25 134 GLU B O 1
ATOM 4535 N N . GLU B 1 135 ? 11.891 -49.562 -25.781 1 93.31 135 GLU B N 1
ATOM 4536 C CA . GLU B 1 135 ? 11.32 -49.531 -27.125 1 93.31 135 GLU B CA 1
ATOM 4537 C C . GLU B 1 135 ? 11.68 -50.812 -27.875 1 93.31 135 GLU B C 1
ATOM 4539 O O . GLU B 1 135 ? 12.844 -51.219 -27.922 1 93.31 135 GLU B O 1
ATOM 4544 N N . ARG B 1 136 ? 10.664 -51.438 -28.406 1 88.81 136 ARG B N 1
ATOM 4545 C CA . ARG B 1 136 ? 10.836 -52.656 -29.172 1 88.81 136 ARG B CA 1
ATOM 4546 C C . ARG B 1 136 ? 9.984 -52.656 -30.438 1 88.81 136 ARG B C 1
ATOM 4548 O O . ARG B 1 136 ? 8.758 -52.562 -30.359 1 88.81 136 ARG B O 1
ATOM 4555 N N . SER B 1 137 ? 10.586 -52.875 -31.609 1 90.5 137 SER B N 1
ATOM 4556 C CA . SER B 1 137 ? 9.898 -53 -32.875 1 90.5 137 SER B CA 1
ATOM 4557 C C . SER B 1 137 ? 8.953 -51.812 -33.125 1 90.5 137 SER B C 1
ATOM 4559 O O . SER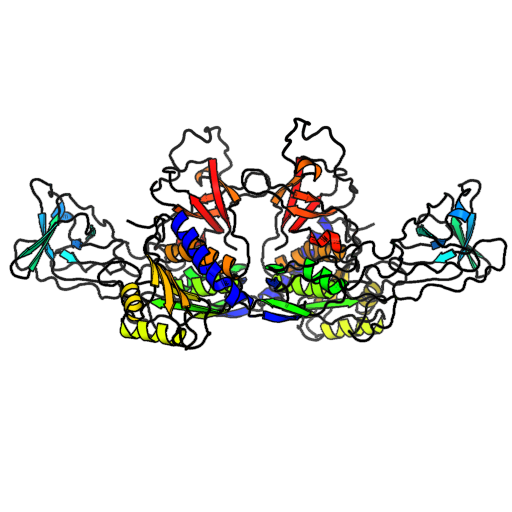 B 1 137 ? 7.793 -52.031 -33.5 1 90.5 137 SER B O 1
ATOM 4561 N N . GLY B 1 138 ? 9.281 -50.625 -32.688 1 88 138 GLY B N 1
ATOM 4562 C CA . GLY B 1 138 ? 8.516 -49.438 -32.938 1 88 138 GLY B CA 1
ATOM 4563 C C . GLY B 1 138 ? 7.453 -49.156 -31.875 1 88 138 GLY B C 1
ATOM 4564 O O . GLY B 1 138 ? 6.652 -48.25 -32 1 88 138 GLY B O 1
ATOM 4565 N N . ARG B 1 139 ? 7.395 -50.125 -30.938 1 91.38 139 ARG B N 1
ATOM 4566 C CA . ARG B 1 139 ? 6.453 -49.969 -29.828 1 91.38 139 ARG B CA 1
ATOM 4567 C C . ARG B 1 139 ? 7.18 -49.594 -28.531 1 91.38 139 ARG B C 1
ATOM 4569 O O . ARG B 1 139 ? 8.305 -50.031 -28.312 1 91.38 139 ARG B O 1
ATOM 4576 N N . ARG B 1 140 ? 6.492 -48.75 -27.719 1 94.88 140 ARG B N 1
ATOM 4577 C CA . ARG B 1 140 ? 7.078 -48.281 -26.469 1 94.88 140 ARG B CA 1
ATOM 4578 C C . ARG B 1 140 ? 6.438 -49 -25.266 1 94.88 140 ARG B C 1
ATOM 4580 O O . ARG B 1 140 ? 5.219 -49.156 -25.219 1 94.88 140 ARG B O 1
ATOM 4587 N N . PHE B 1 141 ? 7.293 -49.5 -24.422 1 96.06 141 PHE B N 1
ATOM 4588 C CA . PHE B 1 141 ? 6.836 -50.188 -23.219 1 96.06 141 PHE B CA 1
ATOM 4589 C C . PHE B 1 141 ? 7.422 -49.531 -21.969 1 96.06 141 PHE B C 1
ATOM 4591 O O . PHE B 1 141 ? 8.516 -48.969 -22.016 1 96.06 141 PHE B O 1
ATOM 4598 N N . VAL B 1 142 ? 6.676 -49.562 -20.875 1 97.31 142 VAL B N 1
ATOM 4599 C CA . VAL B 1 142 ? 7.168 -49.094 -19.578 1 97.31 142 VAL B CA 1
ATOM 4600 C C . VAL B 1 142 ? 7.027 -50.219 -18.531 1 97.31 142 VAL B C 1
ATOM 4602 O O . VAL B 1 142 ? 6.047 -50.969 -18.547 1 97.31 142 VAL B O 1
ATOM 4605 N N . THR B 1 143 ? 8.016 -50.312 -17.734 1 97.5 143 THR B N 1
ATOM 4606 C CA . THR B 1 143 ? 8.039 -51.344 -16.688 1 97.5 143 THR B CA 1
ATOM 4607 C C . THR B 1 143 ? 8.031 -50.719 -15.312 1 97.5 143 THR B C 1
ATOM 4609 O O . THR B 1 143 ? 8.781 -49.75 -15.047 1 97.5 143 THR B O 1
ATOM 4612 N N . VAL B 1 144 ? 7.141 -51.188 -14.492 1 97.44 144 VAL B N 1
ATOM 4613 C CA . VAL B 1 144 ? 7.031 -50.719 -13.117 1 97.44 144 VAL B CA 1
ATOM 4614 C C . VAL B 1 144 ? 7.539 -51.781 -12.156 1 97.44 144 VAL B C 1
ATOM 4616 O O . VAL B 1 144 ? 7.277 -52.969 -12.359 1 97.44 144 VAL B O 1
ATOM 4619 N N . THR B 1 145 ? 8.266 -51.344 -11.094 1 97.25 145 THR B N 1
ATOM 4620 C CA . THR B 1 145 ? 8.906 -52.312 -10.203 1 97.25 145 THR B CA 1
ATOM 4621 C C . THR B 1 145 ? 8.32 -52.219 -8.797 1 97.25 145 THR B C 1
ATOM 4623 O O . THR B 1 145 ? 8.844 -52.844 -7.863 1 97.25 145 THR B O 1
ATOM 4626 N N . LYS B 1 146 ? 7.406 -51.438 -8.539 1 96.69 146 LYS B N 1
ATOM 4627 C CA . LYS B 1 146 ? 6.664 -51.312 -7.285 1 96.69 146 LYS B CA 1
ATOM 4628 C C . LYS B 1 146 ? 5.191 -51 -7.551 1 96.69 146 LYS B C 1
ATOM 4630 O O . LYS B 1 146 ? 4.848 -50.375 -8.547 1 96.69 146 LYS B O 1
ATOM 4635 N N . PRO B 1 147 ? 4.312 -51.5 -6.66 1 96.88 147 PRO B N 1
ATOM 4636 C CA . PRO B 1 147 ? 2.887 -51.188 -6.844 1 96.88 147 PRO B CA 1
ATOM 4637 C C . PRO B 1 147 ? 2.574 -49.719 -6.754 1 96.88 147 PRO B C 1
ATOM 4639 O O . PRO B 1 147 ? 3.189 -49 -5.961 1 96.88 147 PRO B O 1
ATOM 4642 N N . ALA B 1 148 ? 1.707 -49.25 -7.68 1 96.88 148 ALA B N 1
ATOM 4643 C CA . ALA B 1 148 ? 1.166 -47.906 -7.594 1 96.88 148 ALA B CA 1
ATOM 4644 C C . ALA B 1 148 ? -0.128 -47.875 -6.785 1 96.88 148 ALA B C 1
ATOM 4646 O O . ALA B 1 148 ? -0.913 -48.844 -6.832 1 96.88 148 ALA B O 1
ATOM 4647 N N . LYS B 1 149 ? -0.357 -46.812 -6.031 1 96.38 149 LYS B N 1
ATOM 4648 C CA . LYS B 1 149 ? -1.593 -46.656 -5.27 1 96.38 149 LYS B CA 1
ATOM 4649 C C . LYS B 1 149 ? -2.723 -46.125 -6.148 1 96.38 149 LYS B C 1
ATOM 4651 O O . LYS B 1 149 ? -2.48 -45.375 -7.082 1 96.38 149 LYS B O 1
ATOM 4656 N N . PRO B 1 150 ? -3.953 -46.625 -5.754 1 95 150 PRO B N 1
ATOM 4657 C CA . PRO B 1 150 ? -5.082 -46 -6.461 1 95 150 PRO B CA 1
ATOM 4658 C C . PRO B 1 150 ? -5.098 -44.469 -6.34 1 95 150 PRO B C 1
ATOM 4660 O O . PRO B 1 150 ? -4.867 -43.938 -5.254 1 95 150 PRO B O 1
ATOM 4663 N N . LYS B 1 151 ? -5.277 -43.781 -7.469 1 95.12 151 LYS B N 1
ATOM 4664 C CA . LYS B 1 151 ? -5.402 -42.312 -7.562 1 95.12 151 LYS B CA 1
ATOM 4665 C C . LYS B 1 151 ? -4.062 -41.625 -7.301 1 95.12 151 LYS B C 1
ATOM 4667 O O . LYS B 1 151 ? -4.012 -40.438 -7.062 1 95.12 151 LYS B O 1
ATOM 4672 N N . GLN B 1 152 ? -3.055 -42.438 -7.363 1 96.12 152 GLN B N 1
ATOM 4673 C CA . GLN B 1 152 ? -1.732 -41.844 -7.184 1 96.12 152 GLN B CA 1
ATOM 4674 C C . GLN B 1 152 ? -1.461 -40.781 -8.242 1 96.12 152 GLN B C 1
ATOM 4676 O O . GLN B 1 152 ? -1.616 -41.031 -9.438 1 96.12 152 GLN B O 1
ATOM 4681 N N . ASN B 1 153 ? -1.08 -39.562 -7.805 1 94.06 153 ASN B N 1
ATOM 4682 C CA . ASN B 1 153 ? -0.723 -38.438 -8.656 1 94.06 153 ASN B CA 1
ATOM 4683 C C . ASN B 1 153 ? -1.882 -38 -9.555 1 94.06 153 ASN B C 1
ATOM 4685 O O . ASN B 1 153 ? -1.665 -37.531 -10.664 1 94.06 153 ASN B O 1
ATOM 4689 N N . ARG B 1 154 ? -3.08 -38.375 -9.172 1 94.31 154 ARG B N 1
ATOM 4690 C CA . ARG B 1 154 ? -4.301 -37.938 -9.852 1 94.31 154 ARG B CA 1
ATOM 4691 C C . ARG B 1 154 ? -5.008 -36.844 -9.07 1 94.31 154 ARG B C 1
ATOM 4693 O O . ARG B 1 154 ? -5.445 -37.031 -7.941 1 94.31 154 ARG B O 1
ATOM 4700 N N . ARG B 1 155 ? -5.066 -35.656 -9.664 1 92.56 155 ARG B N 1
ATOM 4701 C CA . ARG B 1 155 ? -5.867 -34.594 -9.094 1 92.56 155 ARG B CA 1
ATOM 4702 C C . ARG B 1 155 ? -7.34 -34.75 -9.461 1 92.56 155 ARG B C 1
ATOM 4704 O O . ARG B 1 155 ? -7.707 -34.625 -10.633 1 92.56 155 ARG B O 1
ATOM 4711 N N . LEU B 1 156 ? -8.117 -35 -8.477 1 93.25 156 LEU B N 1
ATOM 4712 C CA . LEU B 1 156 ? -9.531 -35.25 -8.727 1 93.25 156 LEU B CA 1
ATOM 4713 C C . LEU B 1 156 ? -10.258 -33.938 -9.055 1 93.25 156 LEU B C 1
ATOM 4715 O O . LEU B 1 156 ? -9.898 -32.875 -8.539 1 93.25 156 LEU B O 1
ATOM 4719 N N . ALA B 1 157 ? -11.219 -34.094 -9.883 1 93.19 157 ALA B N 1
ATOM 4720 C CA . ALA B 1 157 ? -12.062 -32.938 -10.203 1 93.19 157 ALA B CA 1
ATOM 4721 C C . ALA B 1 157 ? -12.688 -32.344 -8.938 1 93.19 157 ALA B C 1
ATOM 4723 O O . ALA B 1 157 ? -12.953 -33.094 -7.977 1 93.19 157 ALA B O 1
ATOM 4724 N N . ALA B 1 158 ? -12.836 -31.016 -8.875 1 94.94 158 ALA B N 1
ATOM 4725 C CA . ALA B 1 158 ? -13.578 -30.25 -7.867 1 94.94 158 ALA B CA 1
ATOM 4726 C C . ALA B 1 158 ? -12.875 -30.312 -6.512 1 94.94 158 ALA B C 1
ATOM 4728 O O . ALA B 1 158 ? -13.531 -30.266 -5.465 1 94.94 158 ALA B O 1
ATOM 4729 N N . THR B 1 159 ? -11.602 -30.516 -6.543 1 93.44 159 THR B N 1
ATOM 4730 C CA . THR B 1 159 ? -10.867 -30.625 -5.285 1 93.44 159 THR B CA 1
ATOM 4731 C C . THR B 1 159 ? -10.289 -29.281 -4.875 1 93.44 159 THR B C 1
ATOM 4733 O O . THR B 1 159 ? -9.734 -29.141 -3.783 1 93.44 159 THR B O 1
ATOM 4736 N N . ASP B 1 160 ? -10.406 -28.266 -5.707 1 95 160 ASP B N 1
ATOM 4737 C CA . ASP B 1 160 ? -10 -26.922 -5.348 1 95 160 ASP B CA 1
ATOM 4738 C C . ASP B 1 160 ? -11.219 -26.062 -5.008 1 95 160 ASP B C 1
ATOM 4740 O O . ASP B 1 160 ? -11.672 -26.031 -3.861 1 95 160 ASP B O 1
ATOM 4744 N N . PHE B 1 161 ? -11.797 -25.438 -6.02 1 96.44 161 PHE B N 1
ATOM 4745 C CA . PHE B 1 161 ? -13.047 -24.734 -5.781 1 96.44 161 PHE B CA 1
ATOM 4746 C C . PHE B 1 161 ? -14.242 -25.656 -6.016 1 96.44 161 PHE B C 1
ATOM 4748 O O . PHE B 1 161 ? -14.234 -26.453 -6.949 1 96.44 161 PHE B O 1
ATOM 4755 N N . GLN B 1 162 ? -15.227 -25.531 -5.164 1 96.88 162 GLN B N 1
ATOM 4756 C CA . GLN B 1 162 ? -16.578 -26.031 -5.449 1 96.88 162 GLN B CA 1
ATOM 4757 C C . GLN B 1 162 ? -17.5 -24.891 -5.84 1 96.88 162 GLN B C 1
ATOM 4759 O O . GLN B 1 162 ? -17.328 -23.75 -5.395 1 96.88 162 GLN B O 1
ATOM 4764 N N . THR B 1 163 ? -18.406 -25.266 -6.648 1 97.06 163 THR B N 1
ATOM 4765 C CA . THR B 1 163 ? -19.422 -24.281 -6.969 1 97.06 163 THR B CA 1
ATOM 4766 C C . THR B 1 163 ? -20 -23.656 -5.695 1 97.06 163 THR B C 1
ATOM 4768 O O . THR B 1 163 ? -20.25 -24.359 -4.719 1 97.06 163 THR B O 1
ATOM 4771 N N . ASP B 1 164 ? -20.031 -22.312 -5.613 1 96.56 164 ASP B N 1
ATOM 4772 C CA . ASP B 1 164 ? -20.656 -21.516 -4.57 1 96.56 164 ASP B CA 1
ATOM 4773 C C . ASP B 1 164 ? -19.703 -21.281 -3.402 1 96.56 164 ASP B C 1
ATOM 4775 O O . ASP B 1 164 ? -20.078 -20.719 -2.377 1 96.56 164 ASP B O 1
ATOM 4779 N N . ASN B 1 165 ? -18.469 -21.781 -3.635 1 97.44 165 ASN B N 1
ATOM 4780 C CA . ASN B 1 165 ? -17.453 -21.297 -2.699 1 97.44 165 ASN B CA 1
ATOM 4781 C C . ASN B 1 165 ? -17.297 -19.781 -2.795 1 97.44 165 ASN B C 1
ATOM 4783 O O . ASN B 1 165 ? -17.219 -19.219 -3.893 1 97.44 165 ASN B O 1
ATOM 4787 N N . ALA B 1 166 ? -17.234 -19.109 -1.685 1 97.88 166 ALA B N 1
ATOM 4788 C CA . ALA B 1 166 ? -16.984 -17.672 -1.679 1 97.88 166 ALA B CA 1
ATOM 4789 C C . ALA B 1 166 ? -15.531 -17.359 -2.049 1 97.88 166 ALA B C 1
ATOM 4791 O O . ALA B 1 166 ? -14.609 -18 -1.533 1 97.88 166 ALA B O 1
ATOM 4792 N N . ILE B 1 167 ? -15.344 -16.484 -2.939 1 98.06 167 ILE B N 1
ATOM 4793 C CA . ILE B 1 167 ? -14.016 -16.047 -3.354 1 98.06 167 ILE B CA 1
ATOM 4794 C C . ILE B 1 167 ? -13.672 -14.727 -2.678 1 98.06 167 ILE B C 1
ATOM 4796 O O . ILE B 1 167 ? -12.578 -14.57 -2.127 1 98.06 167 ILE B O 1
ATOM 4800 N N . VAL B 1 168 ? -14.609 -13.789 -2.77 1 97.44 168 VAL B N 1
ATOM 4801 C CA . VAL B 1 168 ? -14.5 -12.484 -2.125 1 97.44 168 VAL B CA 1
ATOM 4802 C C . VAL B 1 168 ? -15.789 -12.164 -1.375 1 97.44 168 VAL B C 1
ATOM 4804 O O . VAL B 1 168 ? -16.875 -12.281 -1.931 1 97.44 168 VAL B O 1
ATOM 4807 N N . LYS B 1 169 ? -15.672 -11.781 -0.154 1 96.81 169 LYS B N 1
ATOM 4808 C CA . LYS B 1 169 ? -16.844 -11.422 0.623 1 96.81 169 LYS B CA 1
ATOM 4809 C C . LYS B 1 169 ? -17.266 -9.977 0.358 1 96.81 169 LYS B C 1
ATOM 4811 O O . LYS B 1 169 ? -16.422 -9.141 0.023 1 96.81 169 LYS B O 1
ATOM 4816 N N . GLU B 1 170 ? -18.562 -9.742 0.5 1 95.06 170 GLU B N 1
ATOM 4817 C CA . GLU B 1 170 ? -19.062 -8.367 0.446 1 95.06 170 GLU B CA 1
ATOM 4818 C C . GLU B 1 170 ? -18.297 -7.465 1.404 1 95.06 170 GLU B C 1
ATOM 4820 O O . GLU B 1 170 ? -18.094 -7.812 2.57 1 95.06 170 GLU B O 1
ATOM 4825 N N . GLY B 1 171 ? -17.859 -6.32 0.847 1 95.12 171 GLY B N 1
ATOM 4826 C CA . GLY B 1 171 ? -17.172 -5.355 1.691 1 95.12 171 GLY B CA 1
ATOM 4827 C C . GLY B 1 171 ? -15.695 -5.648 1.85 1 95.12 171 GLY B C 1
ATOM 4828 O O . GLY B 1 171 ? -14.977 -4.898 2.512 1 95.12 171 GLY B O 1
ATOM 4829 N N . GLU B 1 172 ? -15.234 -6.691 1.228 1 95.25 172 GLU B N 1
ATOM 4830 C CA . GLU B 1 172 ? -13.828 -7.059 1.334 1 95.25 172 GLU B CA 1
ATOM 4831 C C . GLU B 1 172 ? -12.992 -6.332 0.283 1 95.25 172 GLU B C 1
ATOM 4833 O O . GLU B 1 172 ? -13.414 -6.191 -0.866 1 95.25 172 GLU B O 1
ATOM 4838 N N . LEU B 1 173 ? -11.867 -5.848 0.721 1 95 173 LEU B N 1
ATOM 4839 C CA . LEU B 1 173 ? -10.875 -5.316 -0.207 1 95 173 LEU B CA 1
ATOM 4840 C C . LEU B 1 173 ? -10.32 -6.422 -1.103 1 95 173 LEU B C 1
ATOM 4842 O O . LEU B 1 173 ? -9.984 -7.504 -0.622 1 95 173 LEU B O 1
ATOM 4846 N N . ILE B 1 174 ? -10.195 -6.18 -2.348 1 96.56 174 ILE B N 1
ATOM 4847 C CA . ILE B 1 174 ? -9.75 -7.195 -3.299 1 96.56 174 ILE B CA 1
ATOM 4848 C C . ILE B 1 174 ? -8.234 -7.129 -3.457 1 96.56 174 ILE B C 1
ATOM 4850 O O . ILE B 1 174 ? -7.684 -6.082 -3.807 1 96.56 174 ILE B O 1
ATOM 4854 N N . HIS B 1 175 ? -7.59 -8.219 -3.189 1 95.56 175 HIS B N 1
ATOM 4855 C CA . HIS B 1 175 ? -6.152 -8.391 -3.357 1 95.56 175 HIS B CA 1
ATOM 4856 C C . HIS B 1 175 ? -5.836 -9.227 -4.594 1 95.56 175 HIS B C 1
ATOM 4858 O O . HIS B 1 175 ? -6.738 -9.805 -5.203 1 95.56 175 HIS B O 1
ATOM 4864 N N . PRO B 1 176 ? -4.586 -9.258 -5.016 1 95.81 176 PRO B N 1
ATOM 4865 C CA . PRO B 1 176 ? -4.223 -9.992 -6.234 1 95.81 176 PRO B CA 1
ATOM 4866 C C . PRO B 1 176 ? -4.57 -11.477 -6.152 1 95.81 176 PRO B C 1
ATOM 4868 O O . PRO B 1 176 ? -4.902 -12.094 -7.168 1 95.81 176 PRO B O 1
ATOM 4871 N N . ASN B 1 177 ? -4.512 -12.062 -4.957 1 95.44 177 ASN B N 1
ATOM 4872 C CA . ASN B 1 177 ? -4.863 -13.477 -4.848 1 95.44 177 ASN B CA 1
ATOM 4873 C C . ASN B 1 177 ? -6.332 -13.719 -5.18 1 95.44 177 ASN B C 1
ATOM 4875 O O . ASN B 1 177 ? -6.688 -14.758 -5.738 1 95.44 177 ASN B O 1
ATOM 4879 N N . GLN B 1 178 ? -7.184 -12.742 -4.848 1 97.44 178 GLN B N 1
ATOM 4880 C CA . GLN B 1 178 ? -8.586 -12.859 -5.234 1 97.44 178 GLN B CA 1
ATOM 4881 C C . GLN B 1 178 ? -8.758 -12.672 -6.738 1 97.44 178 GLN B C 1
ATOM 4883 O O . GLN B 1 178 ? -9.633 -13.297 -7.348 1 97.44 178 GLN B O 1
ATOM 4888 N N . VAL B 1 179 ? -7.93 -11.812 -7.309 1 97.69 179 VAL B N 1
ATOM 4889 C CA . VAL B 1 179 ? -7.938 -11.656 -8.758 1 97.69 179 VAL B CA 1
ATOM 4890 C C . VAL B 1 179 ? -7.582 -12.984 -9.422 1 97.69 179 VAL B C 1
ATOM 4892 O O . VAL B 1 179 ? -8.25 -13.414 -10.367 1 97.69 179 VAL B O 1
ATOM 4895 N N . MET B 1 180 ? -6.586 -13.648 -8.922 1 97.38 180 MET B N 1
ATOM 4896 C CA . MET B 1 180 ? -6.18 -14.961 -9.422 1 97.38 180 MET B CA 1
ATOM 4897 C C . MET B 1 180 ? -7.336 -15.953 -9.328 1 97.38 180 MET B C 1
ATOM 4899 O O . MET B 1 180 ? -7.629 -16.656 -10.297 1 97.38 180 MET B O 1
ATOM 4903 N N . ALA B 1 181 ? -7.934 -15.969 -8.164 1 97.88 181 ALA B N 1
ATOM 4904 C CA . ALA B 1 181 ? -9.023 -16.906 -7.914 1 97.88 181 ALA B CA 1
ATOM 4905 C C . ALA B 1 181 ? -10.188 -16.656 -8.867 1 97.88 181 ALA B C 1
ATOM 4907 O O . ALA B 1 181 ? -10.703 -17.594 -9.484 1 97.88 181 ALA B O 1
ATOM 4908 N N . MET B 1 182 ? -10.602 -15.414 -9.016 1 98 182 MET B N 1
ATOM 4909 C CA . MET B 1 182 ? -11.703 -15.086 -9.914 1 98 182 MET B CA 1
ATOM 4910 C C . MET B 1 182 ? -11.383 -15.484 -11.352 1 98 182 MET B C 1
ATOM 4912 O O . MET B 1 182 ? -12.203 -16.109 -12.023 1 98 182 MET B O 1
ATOM 4916 N N . ALA B 1 183 ? -10.188 -15.195 -11.758 1 97 183 ALA B N 1
ATOM 4917 C CA . ALA B 1 183 ? -9.773 -15.555 -13.117 1 97 183 ALA B CA 1
ATOM 4918 C C . ALA B 1 183 ? -9.82 -17.062 -13.32 1 97 183 ALA B C 1
ATOM 4920 O O . ALA B 1 183 ? -10.266 -17.547 -14.367 1 97 183 ALA B O 1
ATOM 4921 N N . SER B 1 184 ? -9.422 -17.812 -12.383 1 95.88 184 SER B N 1
ATOM 4922 C CA . SER B 1 184 ? -9.297 -19.266 -12.484 1 95.88 184 SER B CA 1
ATOM 4923 C C . SER B 1 184 ? -10.656 -19.922 -12.688 1 95.88 184 SER B C 1
ATOM 4925 O O . SER B 1 184 ? -10.742 -21.047 -13.188 1 95.88 184 SER B O 1
ATOM 4927 N N . VAL B 1 185 ? -11.703 -19.234 -12.25 1 96.06 185 VAL B N 1
ATOM 4928 C CA . VAL B 1 185 ? -13.031 -19.828 -12.352 1 96.06 185 VAL B CA 1
ATOM 4929 C C . VAL B 1 185 ? -13.828 -19.125 -13.445 1 96.06 185 VAL B C 1
ATOM 4931 O O . VAL B 1 185 ? -15.047 -19.266 -13.523 1 96.06 185 VAL B O 1
ATOM 4934 N N . GLY B 1 186 ? -13.172 -18.25 -14.18 1 94.5 186 GLY B N 1
ATOM 4935 C CA . GLY B 1 186 ? -13.758 -17.719 -15.398 1 94.5 186 GLY B CA 1
ATOM 4936 C C . GLY B 1 186 ? -14.453 -16.375 -15.18 1 94.5 186 GLY B C 1
ATOM 4937 O O . GLY B 1 186 ? -15.148 -15.883 -16.062 1 94.5 186 GLY B O 1
ATOM 4938 N N . ILE B 1 187 ? -14.305 -15.836 -14.008 1 96.38 187 ILE B N 1
ATOM 4939 C CA . ILE B 1 187 ? -14.891 -14.523 -13.742 1 96.38 187 ILE B CA 1
ATOM 4940 C C . ILE B 1 187 ? -14.016 -13.438 -14.367 1 96.38 187 ILE B C 1
ATOM 4942 O O . ILE B 1 187 ? -12.797 -13.43 -14.18 1 96.38 187 ILE B O 1
ATOM 4946 N N . THR B 1 188 ? -14.625 -12.484 -15.109 1 95.19 188 THR B N 1
ATOM 4947 C CA . THR B 1 188 ? -13.844 -11.461 -15.797 1 95.19 188 THR B CA 1
ATOM 4948 C C . THR B 1 188 ? -14.242 -10.07 -15.328 1 95.19 188 THR B C 1
ATOM 4950 O O . THR B 1 188 ? -13.523 -9.094 -15.57 1 95.19 188 THR B O 1
ATOM 4953 N N . GLU B 1 189 ? -15.406 -10.031 -14.695 1 97.06 189 GLU B N 1
ATOM 4954 C CA . GLU B 1 189 ? -15.914 -8.766 -14.18 1 97.06 189 GLU B CA 1
ATOM 4955 C C . GLU B 1 189 ? -16.594 -8.953 -12.828 1 97.06 189 GLU B C 1
ATOM 4957 O O . GLU B 1 189 ? -17 -10.07 -12.484 1 97.06 189 GLU B O 1
ATOM 4962 N N . LEU B 1 190 ? -16.672 -7.93 -12.094 1 97.31 190 LEU B N 1
ATOM 4963 C CA . LEU B 1 190 ? -17.344 -7.969 -10.797 1 97.31 190 LEU B CA 1
ATOM 4964 C C . LEU B 1 190 ? -17.906 -6.598 -10.438 1 97.31 190 LEU B C 1
ATOM 4966 O O . LEU B 1 190 ? -17.516 -5.586 -11.031 1 97.31 190 LEU B O 1
ATOM 4970 N N . SER B 1 191 ? -18.844 -6.605 -9.523 1 97.38 191 SER B N 1
ATOM 4971 C CA . SER B 1 191 ? -19.422 -5.375 -8.984 1 97.38 191 SER B CA 1
ATOM 4972 C C . SER B 1 191 ? -18.641 -4.879 -7.777 1 97.38 191 SER B C 1
ATOM 4974 O O . SER B 1 191 ? -18.375 -5.641 -6.848 1 97.38 191 SER B O 1
ATOM 4976 N N . VAL B 1 192 ? -18.203 -3.611 -7.809 1 97.88 192 VAL B N 1
ATOM 4977 C CA . VAL B 1 192 ? -17.422 -3.016 -6.723 1 97.88 192 VAL B CA 1
ATOM 4978 C C . VAL B 1 192 ? -18.062 -1.692 -6.301 1 97.88 192 VAL B C 1
ATOM 4980 O O . VAL B 1 192 ? -18.812 -1.091 -7.062 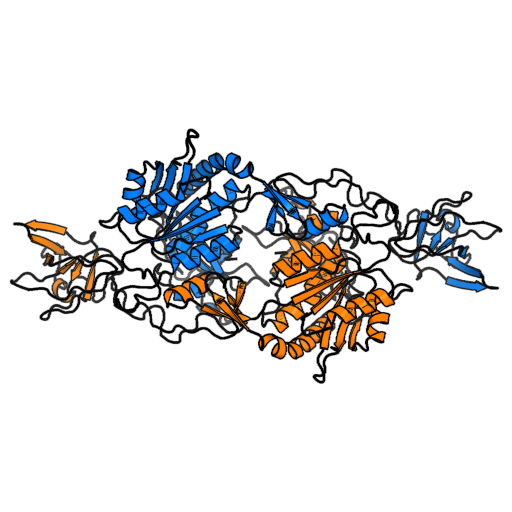1 97.88 192 VAL B O 1
ATOM 4983 N N . LEU B 1 193 ? -17.781 -1.223 -5.125 1 96.69 193 LEU B N 1
ATOM 4984 C CA . LEU B 1 193 ? -18.234 0.079 -4.645 1 96.69 193 LEU B CA 1
ATOM 4985 C C . LEU B 1 193 ? -17.547 1.207 -5.406 1 96.69 193 LEU B C 1
ATOM 4987 O O . LEU B 1 193 ? -16.422 1.045 -5.883 1 96.69 193 LEU B O 1
ATOM 4991 N N . LEU B 1 194 ? -18.234 2.293 -5.477 1 95.38 194 LEU B N 1
ATOM 4992 C CA . LEU B 1 194 ? -17.594 3.479 -6.031 1 95.38 194 LEU B CA 1
ATOM 4993 C C . LEU B 1 194 ? -16.484 3.979 -5.098 1 95.38 194 LEU B C 1
ATOM 4995 O O . LEU B 1 194 ? -16.531 3.734 -3.891 1 95.38 194 LEU B O 1
ATOM 4999 N N . LYS B 1 195 ? -15.484 4.582 -5.691 1 96.19 195 LYS B N 1
ATOM 5000 C CA . LYS B 1 195 ? -14.523 5.316 -4.867 1 96.19 195 LYS B CA 1
ATOM 5001 C C . LYS B 1 195 ? -15.164 6.559 -4.254 1 96.19 195 LYS B C 1
ATOM 5003 O O . LYS B 1 195 ? -15.914 7.273 -4.926 1 96.19 195 LYS B O 1
ATOM 5008 N N . PRO B 1 196 ? -14.898 6.844 -2.955 1 96.56 196 PRO B N 1
ATOM 5009 C CA . PRO B 1 196 ? -15.438 8.078 -2.381 1 96.56 196 PRO B CA 1
ATOM 5010 C C . PRO B 1 196 ? -14.922 9.328 -3.082 1 96.56 196 PRO B C 1
ATOM 5012 O O . PRO B 1 196 ? -13.727 9.43 -3.369 1 96.56 196 PRO B O 1
ATOM 5015 N N . ARG B 1 197 ? -15.797 10.172 -3.396 1 96 197 ARG B N 1
ATOM 5016 C CA . ARG B 1 197 ? -15.445 11.484 -3.934 1 96 197 ARG B CA 1
ATOM 5017 C C . ARG B 1 197 ? -15.328 12.516 -2.82 1 96 197 ARG B C 1
ATOM 5019 O O . ARG B 1 197 ? -16.297 12.781 -2.105 1 96 197 ARG B O 1
ATOM 5026 N N . ILE B 1 198 ? -14.172 13.156 -2.678 1 96.94 198 ILE B N 1
ATOM 5027 C CA . ILE B 1 198 ? -13.898 14.023 -1.539 1 96.94 198 ILE B CA 1
ATOM 5028 C C . ILE B 1 198 ? -13.43 15.391 -2.033 1 96.94 198 ILE B C 1
ATOM 5030 O O . ILE B 1 198 ? -12.523 15.484 -2.865 1 96.94 198 ILE B O 1
ATOM 5034 N N . ALA B 1 199 ? -14.086 16.453 -1.585 1 96.5 199 ALA B N 1
ATOM 5035 C CA . ALA B 1 199 ? -13.602 17.812 -1.796 1 96.5 199 ALA B CA 1
ATOM 5036 C C . ALA B 1 199 ? -12.664 18.234 -0.668 1 96.5 199 ALA B C 1
ATOM 5038 O O . ALA B 1 199 ? -12.961 18.031 0.509 1 96.5 199 ALA B O 1
ATOM 5039 N N . VAL B 1 200 ? -11.547 18.766 -1.043 1 96.5 200 VAL B N 1
ATOM 5040 C CA . VAL B 1 200 ? -10.586 19.297 -0.079 1 96.5 200 VAL B CA 1
ATOM 5041 C C . VAL B 1 200 ? -10.305 20.766 -0.379 1 96.5 200 VAL B C 1
ATOM 5043 O O . VAL B 1 200 ? -10.156 21.156 -1.54 1 96.5 200 VAL B O 1
ATOM 5046 N N . PHE B 1 201 ? -10.273 21.594 0.655 1 94.94 201 PHE B N 1
ATOM 5047 C CA . PHE B 1 201 ? -9.797 22.953 0.461 1 94.94 201 PHE B CA 1
ATOM 5048 C C . PHE B 1 201 ? -9.055 23.453 1.696 1 94.94 201 PHE B C 1
ATOM 5050 O O . PHE B 1 201 ? -9.242 22.922 2.793 1 94.94 201 PHE B O 1
ATOM 5057 N N . SER B 1 202 ? -8.18 24.359 1.481 1 94.81 202 SER B N 1
ATOM 5058 C CA . SER B 1 202 ? -7.457 25.047 2.551 1 94.81 202 SER B CA 1
ATOM 5059 C C . SER B 1 202 ? -7.918 26.484 2.697 1 94.81 202 SER B C 1
ATOM 5061 O O . SER B 1 202 ? -8.391 27.094 1.733 1 94.81 202 SER B O 1
ATOM 5063 N N . THR B 1 203 ? -7.879 26.969 3.928 1 90 203 THR B N 1
ATOM 5064 C CA . THR B 1 203 ? -8.195 28.375 4.141 1 90 203 THR B CA 1
ATOM 5065 C C . THR B 1 203 ? -7.301 28.969 5.23 1 90 203 THR B C 1
ATOM 5067 O O . THR B 1 203 ? -6.875 28.266 6.145 1 90 203 THR B O 1
ATOM 5070 N N . GLY B 1 204 ? -7.008 30.219 5.004 1 86.69 204 GLY B N 1
ATOM 5071 C CA . GLY B 1 204 ? -6.137 31 5.871 1 86.69 204 GLY B CA 1
ATOM 5072 C C . GLY B 1 204 ? -5.586 32.25 5.195 1 86.69 204 GLY B C 1
ATOM 5073 O O . GLY B 1 204 ? -5.129 32.188 4.051 1 86.69 204 GLY B O 1
ATOM 5074 N N . SER B 1 205 ? -5.586 33.25 5.918 1 82.44 205 SER B N 1
ATOM 5075 C CA . SER B 1 205 ? -5.125 34.531 5.367 1 82.44 205 SER B CA 1
ATOM 5076 C C . SER B 1 205 ? -3.629 34.5 5.074 1 82.44 205 SER B C 1
ATOM 5078 O O . SER B 1 205 ? -3.133 35.25 4.246 1 82.44 205 SER B O 1
ATOM 5080 N N . GLU B 1 206 ? -2.984 33.625 5.727 1 86.56 206 GLU B N 1
ATOM 5081 C CA . GLU B 1 206 ? -1.535 33.531 5.574 1 86.56 206 GLU B CA 1
ATOM 5082 C C . GLU B 1 206 ? -1.164 32.75 4.32 1 86.56 206 GLU B C 1
ATOM 5084 O O . GLU B 1 206 ? -0.006 32.75 3.896 1 86.56 206 GLU B O 1
ATOM 5089 N N . LEU B 1 207 ? -2.09 32.094 3.721 1 87.5 207 LEU B N 1
ATOM 5090 C CA . LEU B 1 207 ? -1.779 31.172 2.631 1 87.5 207 LEU B CA 1
ATOM 5091 C C . LEU B 1 207 ? -1.74 31.906 1.296 1 87.5 207 LEU B C 1
ATOM 5093 O O . LEU B 1 207 ? -2.549 32.812 1.054 1 87.5 207 LEU B O 1
ATOM 5097 N N . LEU B 1 208 ? -0.784 31.453 0.527 1 84.19 208 LEU B N 1
ATOM 5098 C CA . LEU B 1 208 ? -0.708 31.938 -0.841 1 84.19 208 LEU B CA 1
ATOM 5099 C C . LEU B 1 208 ? -1.842 31.375 -1.689 1 84.19 208 LEU B C 1
ATOM 5101 O O . LEU B 1 208 ? -2.174 30.188 -1.58 1 84.19 208 LEU B O 1
ATOM 5105 N N . LEU B 1 209 ? -2.604 32.125 -2.379 1 70.31 209 LEU B N 1
ATOM 5106 C CA . LEU B 1 209 ? -3.721 31.688 -3.203 1 70.31 209 LEU B CA 1
ATOM 5107 C C . LEU B 1 209 ? -3.219 31.047 -4.492 1 70.31 209 LEU B C 1
ATOM 5109 O O . LEU B 1 209 ? -3.807 30.078 -4.98 1 70.31 209 LEU B O 1
ATOM 5113 N N . ALA B 1 210 ? -2.471 31.797 -5.324 1 62.16 210 ALA B N 1
ATOM 5114 C CA . ALA B 1 210 ? -1.948 31.297 -6.594 1 62.16 210 ALA B CA 1
ATOM 5115 C C . ALA B 1 210 ? -0.429 31.438 -6.652 1 62.16 210 ALA B C 1
ATOM 5117 O O . ALA B 1 210 ? 0.173 32.125 -5.812 1 62.16 210 ALA B O 1
ATOM 5118 N N . LYS B 1 211 ? 0.27 30.516 -7.367 1 55.44 211 LYS B N 1
ATOM 5119 C CA . LYS B 1 211 ? 1.716 30.578 -7.559 1 55.44 211 LYS B CA 1
ATOM 5120 C C . LYS B 1 211 ? 2.201 32.031 -7.605 1 55.44 211 LYS B C 1
ATOM 5122 O O . LYS B 1 211 ? 3.299 32.344 -7.141 1 55.44 211 LYS B O 1
ATOM 5127 N N . GLU B 1 212 ? 1.409 32.844 -8.195 1 50.75 212 GLU B N 1
ATOM 5128 C CA . GLU B 1 212 ? 1.995 34.094 -8.68 1 50.75 212 GLU B CA 1
ATOM 5129 C C . GLU B 1 212 ? 2.035 35.125 -7.57 1 50.75 212 GLU B C 1
ATOM 5131 O O . GLU B 1 212 ? 2.73 36.156 -7.695 1 50.75 212 GLU B O 1
ATOM 5136 N N . GLU B 1 213 ? 1.342 34.938 -6.543 1 55.84 213 GLU B N 1
ATOM 5137 C CA . GLU B 1 213 ? 1.274 36.125 -5.691 1 55.84 213 GLU B CA 1
ATOM 5138 C C . GLU B 1 213 ? 2.387 36.125 -4.645 1 55.84 213 GLU B C 1
ATOM 5140 O O . GLU B 1 213 ? 2.203 36.594 -3.529 1 55.84 213 GLU B O 1
ATOM 5145 N N . SER B 1 214 ? 3.58 35.625 -5.051 1 55.09 214 SER B N 1
ATOM 5146 C CA . SER B 1 214 ? 4.777 35.344 -4.258 1 55.09 214 SER B CA 1
ATOM 5147 C C . SER B 1 214 ? 5.285 36.594 -3.576 1 55.09 214 SER B C 1
ATOM 5149 O O . SER B 1 214 ? 6.188 36.562 -2.736 1 55.09 214 SER B O 1
ATOM 5151 N N . THR B 1 215 ? 4.637 37.75 -3.984 1 52.78 215 THR B N 1
ATOM 5152 C CA . THR B 1 215 ? 5.328 38.969 -3.566 1 52.78 215 THR B CA 1
ATOM 5153 C C . THR B 1 215 ? 4.969 39.312 -2.125 1 52.78 215 THR B C 1
ATOM 5155 O O . THR B 1 215 ? 5.586 40.219 -1.528 1 52.78 215 THR B O 1
ATOM 5158 N N . LYS B 1 216 ? 3.941 38.625 -1.667 1 61.91 216 LYS B N 1
ATOM 5159 C CA . LYS B 1 216 ? 3.637 39.062 -0.31 1 61.91 216 LYS B CA 1
ATOM 5160 C C . LYS B 1 216 ? 4.461 38.312 0.718 1 61.91 216 LYS B C 1
ATOM 5162 O O . LYS B 1 216 ? 4.266 37.094 0.905 1 61.91 216 LYS B O 1
ATOM 5167 N N . LEU B 1 217 ? 5.496 38.969 1.294 1 66.25 217 LEU B N 1
ATOM 5168 C CA . LEU B 1 217 ? 6.594 38.438 2.088 1 66.25 217 LEU B CA 1
ATOM 5169 C C . LEU B 1 217 ? 6.066 37.656 3.293 1 66.25 217 LEU B C 1
ATOM 5171 O O . LEU B 1 217 ? 6.707 36.719 3.764 1 66.25 217 LEU B O 1
ATOM 5175 N N . HIS B 1 218 ? 4.82 37.906 3.746 1 82.75 218 HIS B N 1
ATOM 5176 C CA . HIS B 1 218 ? 4.469 37.281 5.016 1 82.75 218 HIS B CA 1
ATOM 5177 C C . HIS B 1 218 ? 3.34 36.281 4.832 1 82.75 218 HIS B C 1
ATOM 5179 O O . HIS B 1 218 ? 2.48 36.125 5.707 1 82.75 218 HIS B O 1
ATOM 5185 N N . ARG B 1 219 ? 3.355 35.719 3.613 1 87.19 219 ARG B N 1
ATOM 5186 C CA . ARG B 1 219 ? 2.459 34.625 3.348 1 87.19 219 ARG B CA 1
ATOM 5187 C C . ARG B 1 219 ? 3.246 33.344 3.098 1 87.19 219 ARG B C 1
ATOM 5189 O O . ARG B 1 219 ? 4.449 33.375 2.832 1 87.19 219 ARG B O 1
ATOM 5196 N N . ILE B 1 220 ? 2.584 32.25 3.32 1 89.81 220 ILE B N 1
ATOM 5197 C CA . ILE B 1 220 ? 3.258 30.953 3.217 1 89.81 220 ILE B CA 1
ATOM 5198 C C . ILE B 1 220 ? 2.512 30.047 2.23 1 89.81 220 ILE B C 1
ATOM 5200 O O . ILE B 1 220 ? 1.341 30.297 1.926 1 89.81 220 ILE B O 1
ATOM 5204 N N . SER B 1 221 ? 3.178 29.062 1.692 1 92.06 221 SER B N 1
ATOM 5205 C CA . SER B 1 221 ? 2.57 28.094 0.791 1 92.06 221 SER B CA 1
ATOM 5206 C C . SER B 1 221 ? 1.656 27.141 1.548 1 92.06 221 SER B C 1
ATOM 5208 O O . SER B 1 221 ? 1.919 26.797 2.705 1 92.06 221 SER B O 1
ATOM 5210 N N . ASP B 1 222 ? 0.613 26.703 0.882 1 94.94 222 ASP B N 1
ATOM 5211 C CA . ASP B 1 222 ? -0.277 25.688 1.443 1 94.94 222 ASP B CA 1
ATOM 5212 C C . ASP B 1 222 ? 0.381 24.312 1.428 1 94.94 222 ASP B C 1
ATOM 5214 O O . ASP B 1 222 ? 0.772 23.812 0.368 1 94.94 222 ASP B O 1
ATOM 5218 N N . SER B 1 223 ? 0.549 23.719 2.574 1 96.25 223 SER B N 1
ATOM 5219 C CA . SER B 1 223 ? 1.125 22.375 2.656 1 96.25 223 SER B CA 1
ATOM 5220 C C . SER B 1 223 ? 0.058 21.328 2.975 1 96.25 223 SER B C 1
ATOM 5222 O O . SER B 1 223 ? 0.231 20.156 2.68 1 96.25 223 SER B O 1
ATOM 5224 N N . ASN B 1 224 ? -1.037 21.766 3.57 1 96.88 224 ASN B N 1
ATOM 5225 C CA . ASN B 1 224 ? -2.084 20.828 3.984 1 96.88 224 ASN B CA 1
ATOM 5226 C C . ASN B 1 224 ? -2.844 20.266 2.785 1 96.88 224 ASN B C 1
ATOM 5228 O O . ASN B 1 224 ? -3.078 19.062 2.703 1 96.88 224 ASN B O 1
ATOM 5232 N N . GLY B 1 225 ? -3.252 21.172 1.896 1 96.81 225 GLY B N 1
ATOM 5233 C CA . GLY B 1 225 ? -3.992 20.75 0.716 1 96.81 225 GLY B CA 1
ATOM 5234 C C . GLY B 1 225 ? -3.318 19.625 -0.04 1 96.81 225 GLY B C 1
ATOM 5235 O O . GLY B 1 225 ? -3.895 18.547 -0.198 1 96.81 225 GLY B O 1
ATOM 5236 N N . PRO B 1 226 ? -2.076 19.828 -0.438 1 96.81 226 PRO B N 1
ATOM 5237 C CA . PRO B 1 226 ? -1.343 18.781 -1.157 1 96.81 226 PRO B CA 1
ATOM 5238 C C . PRO B 1 226 ? -1.207 17.5 -0.35 1 96.81 226 PRO B C 1
ATOM 5240 O O . PRO B 1 226 ? -1.369 16.391 -0.895 1 96.81 226 PRO B O 1
ATOM 5243 N N . TYR B 1 227 ? -0.892 17.609 0.92 1 96.94 227 TYR B N 1
ATOM 5244 C CA . TYR B 1 227 ? -0.76 16.422 1.773 1 96.94 227 TYR B CA 1
ATOM 5245 C C . TYR B 1 227 ? -2.068 15.648 1.836 1 96.94 227 TYR B C 1
ATOM 5247 O O . TYR B 1 227 ? -2.084 14.438 1.637 1 96.94 227 TYR B O 1
ATOM 5255 N N . LEU B 1 228 ? -3.146 16.344 2.158 1 98.19 228 LEU B N 1
ATOM 5256 C CA . LEU B 1 228 ? -4.457 15.711 2.279 1 98.19 228 LEU B CA 1
ATOM 5257 C C . LEU B 1 228 ? -4.855 15.039 0.971 1 98.19 228 LEU B C 1
ATOM 5259 O O . LEU B 1 228 ? -5.328 13.898 0.974 1 98.19 228 LEU B O 1
ATOM 5263 N N . THR B 1 229 ? -4.664 15.742 -0.103 1 97.44 229 THR B N 1
ATOM 5264 C CA . THR B 1 229 ? -5.016 15.219 -1.42 1 97.44 229 THR B CA 1
ATOM 5265 C C . THR B 1 229 ? -4.234 13.953 -1.731 1 97.44 229 THR B C 1
ATOM 5267 O O . THR B 1 229 ? -4.82 12.922 -2.066 1 97.44 229 THR B O 1
ATOM 5270 N N . ALA B 1 230 ? -2.934 14.016 -1.548 1 95.75 230 ALA B N 1
ATOM 5271 C CA . ALA B 1 230 ? -2.07 12.875 -1.848 1 95.75 230 ALA B CA 1
ATOM 5272 C C . ALA B 1 230 ? -2.426 11.68 -0.977 1 95.75 230 ALA B C 1
ATOM 5274 O O . ALA B 1 230 ? -2.479 10.547 -1.462 1 95.75 230 ALA B O 1
ATOM 5275 N N . THR B 1 231 ? -2.678 11.875 0.31 1 96.31 231 THR B N 1
ATOM 5276 C CA . THR B 1 231 ? -2.961 10.797 1.258 1 96.31 231 THR B CA 1
ATOM 5277 C C . THR B 1 231 ? -4.305 10.148 0.954 1 96.31 231 THR B C 1
ATOM 5279 O O . THR B 1 231 ? -4.41 8.922 0.903 1 96.31 231 THR B O 1
ATOM 5282 N N . LEU B 1 232 ? -5.309 10.961 0.688 1 97.31 232 LEU B N 1
ATOM 5283 C CA . LEU B 1 232 ? -6.652 10.461 0.422 1 97.31 232 LEU B CA 1
ATOM 5284 C C . LEU B 1 232 ? -6.688 9.656 -0.876 1 97.31 232 LEU B C 1
ATOM 5286 O O . LEU B 1 232 ? -7.352 8.625 -0.956 1 97.31 232 LEU B O 1
ATOM 5290 N N . GLU B 1 233 ? -6.004 10.133 -1.87 1 95.12 233 GLU B N 1
ATOM 5291 C CA . GLU B 1 233 ? -5.93 9.391 -3.123 1 95.12 233 GLU B CA 1
ATOM 5292 C C . GLU B 1 233 ? -5.242 8.047 -2.926 1 95.12 233 GLU B C 1
ATOM 5294 O O . GLU B 1 233 ? -5.66 7.039 -3.502 1 95.12 233 GLU B O 1
ATOM 5299 N N . ASP B 1 234 ? -4.238 8.109 -2.143 1 91.19 234 ASP B N 1
ATOM 5300 C CA . ASP B 1 234 ? -3.543 6.863 -1.825 1 91.19 234 ASP B CA 1
ATOM 5301 C C . ASP B 1 234 ? -4.48 5.867 -1.15 1 91.19 234 ASP B C 1
ATOM 5303 O O . ASP B 1 234 ? -4.332 4.656 -1.317 1 91.19 234 ASP B O 1
ATOM 5307 N N . TRP B 1 235 ? -5.395 6.406 -0.422 1 92.19 235 TRP B N 1
ATOM 5308 C CA . TRP B 1 235 ? -6.34 5.559 0.298 1 92.19 235 TRP B CA 1
ATOM 5309 C C . TRP B 1 235 ? -7.52 5.18 -0.59 1 92.19 235 TRP B C 1
ATOM 5311 O O . TRP B 1 235 ? -8.5 4.594 -0.119 1 92.19 235 TRP B O 1
ATOM 5321 N N . GLY B 1 236 ? -7.527 5.539 -1.843 1 92.44 236 GLY B N 1
ATOM 5322 C CA . GLY B 1 236 ? -8.484 5.035 -2.816 1 92.44 236 GLY B CA 1
ATOM 5323 C C . GLY B 1 236 ? -9.625 5.996 -3.082 1 92.44 236 GLY B C 1
ATOM 5324 O O . GLY B 1 236 ? -10.664 5.605 -3.621 1 92.44 236 GLY B O 1
ATOM 5325 N N . ALA B 1 237 ? -9.516 7.262 -2.707 1 96.31 237 ALA B N 1
ATOM 5326 C CA . ALA B 1 237 ? -10.555 8.258 -2.959 1 96.31 237 ALA B CA 1
ATOM 5327 C C . ALA B 1 237 ? -10.273 9.031 -4.246 1 96.31 237 ALA B C 1
ATOM 5329 O O . ALA B 1 237 ? -9.148 9.008 -4.758 1 96.31 237 ALA B O 1
ATOM 5330 N N . ILE B 1 238 ? -11.297 9.531 -4.832 1 96.38 238 ILE B N 1
ATOM 5331 C CA . ILE B 1 238 ? -11.18 10.57 -5.852 1 96.38 238 ILE B CA 1
ATOM 5332 C C . ILE B 1 238 ? -11.258 11.945 -5.195 1 96.38 238 ILE B C 1
ATOM 5334 O O . ILE B 1 238 ? -12.273 12.305 -4.598 1 96.38 238 ILE B O 1
ATOM 5338 N N . VAL B 1 239 ? -10.172 12.75 -5.301 1 96.81 239 VAL B N 1
ATOM 5339 C CA . VAL B 1 239 ? -10.102 13.992 -4.543 1 96.81 239 VAL B CA 1
ATOM 5340 C C . VAL B 1 239 ? -10.172 15.18 -5.496 1 96.81 239 VAL B C 1
ATOM 5342 O O . VAL B 1 239 ? -9.484 15.211 -6.52 1 96.81 239 VAL B O 1
ATOM 5345 N N . ASP B 1 240 ? -11.031 16.078 -5.277 1 95.25 240 ASP B N 1
ATOM 5346 C CA . ASP B 1 240 ? -11.07 17.406 -5.895 1 95.25 240 ASP B CA 1
ATOM 5347 C C . ASP B 1 240 ? -10.508 18.469 -4.957 1 95.25 240 ASP B C 1
ATOM 5349 O O . ASP B 1 240 ? -11.188 18.906 -4.031 1 95.25 240 ASP B O 1
ATOM 5353 N N . PHE B 1 241 ? -9.312 18.812 -5.18 1 94.75 241 PHE B N 1
ATOM 5354 C CA . PHE B 1 241 ? -8.742 19.906 -4.398 1 94.75 241 PHE B CA 1
ATOM 5355 C C . PHE B 1 241 ? -9.203 21.25 -4.941 1 94.75 241 PHE B C 1
ATOM 5357 O O . PHE B 1 241 ? -8.828 21.656 -6.047 1 94.75 241 PHE B O 1
ATOM 5364 N N . LEU B 1 242 ? -9.906 21.953 -4.191 1 92.5 242 LEU B N 1
ATOM 5365 C CA . LEU B 1 242 ? -10.523 23.203 -4.605 1 92.5 242 LEU B CA 1
ATOM 5366 C C . LEU B 1 242 ? -9.578 24.375 -4.398 1 92.5 242 LEU B C 1
ATOM 5368 O O . LEU B 1 242 ? -9.906 25.516 -4.723 1 92.5 242 LEU B O 1
ATOM 5372 N N . GLY B 1 243 ? -8.398 24.125 -3.871 1 92.25 243 GLY B N 1
ATOM 5373 C CA . GLY B 1 243 ? -7.402 25.156 -3.662 1 92.25 243 GLY B CA 1
ATOM 5374 C C . GLY B 1 243 ? -7.543 25.859 -2.326 1 92.25 243 GLY B C 1
ATOM 5375 O O . GLY B 1 243 ? -8.086 25.297 -1.374 1 92.25 243 GLY B O 1
ATOM 5376 N N . VAL B 1 244 ? -6.887 26.984 -2.254 1 92.25 244 VAL B N 1
ATOM 5377 C CA . VAL B 1 244 ? -6.957 27.844 -1.074 1 92.25 244 VAL B CA 1
ATOM 5378 C C . VAL B 1 244 ? -8.109 28.828 -1.229 1 92.25 244 VAL B C 1
ATOM 5380 O O . VAL B 1 244 ? -8.133 29.609 -2.182 1 92.25 244 VAL B O 1
ATOM 5383 N N . ILE B 1 245 ? -9.039 28.781 -0.324 1 88.38 245 ILE B N 1
ATOM 5384 C CA . ILE B 1 245 ? -10.164 29.719 -0.322 1 88.38 245 ILE B CA 1
ATOM 5385 C C . ILE B 1 245 ? -9.891 30.859 0.656 1 88.38 245 ILE B C 1
ATOM 5387 O O . ILE B 1 245 ? -9.531 30.625 1.811 1 88.38 245 ILE B O 1
ATOM 5391 N N . PRO B 1 246 ? -10.055 32.062 0.149 1 81.56 246 PRO B N 1
ATOM 5392 C CA . PRO B 1 246 ? -9.797 33.219 1.028 1 81.56 246 PRO B CA 1
ATOM 5393 C C . PRO B 1 246 ? -10.586 33.156 2.334 1 81.56 246 PRO B C 1
ATOM 5395 O O . PRO B 1 246 ? -11.711 32.625 2.355 1 81.56 246 PRO B O 1
ATOM 5398 N N . ASP B 1 247 ? -9.977 33.656 3.291 1 78.81 247 ASP B N 1
ATOM 5399 C CA . ASP B 1 247 ? -10.523 33.594 4.645 1 78.81 247 ASP B CA 1
ATOM 5400 C C . ASP B 1 247 ? -11.586 34.656 4.859 1 78.81 247 ASP B C 1
ATOM 5402 O O . ASP B 1 247 ? -11.477 35.5 5.777 1 78.81 247 ASP B O 1
ATOM 5406 N N . GLN B 1 248 ? -12.539 34.656 4 1 81.62 248 GLN B N 1
ATOM 5407 C CA . GLN B 1 248 ? -13.734 35.469 4.094 1 81.62 248 GLN B CA 1
ATOM 5408 C C . GLN B 1 248 ? -14.992 34.625 4.102 1 81.62 248 GLN B C 1
ATOM 5410 O O . GLN B 1 248 ? -15.086 33.625 3.371 1 81.62 248 GLN B O 1
ATOM 5415 N N . THR B 1 249 ? -15.898 35.062 4.949 1 82.81 249 THR B N 1
ATOM 5416 C CA . THR B 1 249 ? -17.109 34.281 5.188 1 82.81 249 THR B CA 1
ATOM 5417 C C . THR B 1 249 ? -17.844 34 3.879 1 82.81 249 THR B C 1
ATOM 5419 O O . THR B 1 249 ? -18.281 32.875 3.619 1 82.81 249 THR B O 1
ATOM 5422 N N . GLU B 1 250 ? -17.938 35 3.029 1 85.56 250 GLU B N 1
ATOM 5423 C CA . GLU B 1 250 ? -18.688 34.875 1.786 1 85.56 250 GLU B CA 1
ATOM 5424 C C . GLU B 1 250 ? -18.016 33.875 0.83 1 85.56 250 GLU B C 1
ATOM 5426 O O . GLU B 1 250 ? -18.688 33.094 0.163 1 85.56 250 GLU B O 1
ATOM 5431 N N . ASP B 1 251 ? -16.766 33.969 0.759 1 84.44 251 ASP B N 1
ATOM 5432 C CA . ASP B 1 251 ? -16.016 33.062 -0.118 1 84.44 251 ASP B CA 1
ATOM 5433 C C . ASP B 1 251 ? -16.141 31.625 0.336 1 84.44 251 ASP B C 1
ATOM 5435 O O . ASP B 1 251 ? -16.344 30.719 -0.484 1 84.44 251 ASP B O 1
ATOM 5439 N N . LEU B 1 252 ? -16.031 31.422 1.572 1 87.81 252 LEU B N 1
ATOM 5440 C CA . LEU B 1 252 ? -16.141 30.094 2.139 1 87.81 252 LEU B CA 1
ATOM 5441 C C . LEU B 1 252 ? -17.547 29.531 1.95 1 87.81 252 LEU B C 1
ATOM 5443 O O . LEU B 1 252 ? -17.703 28.359 1.599 1 87.81 252 LEU B O 1
ATOM 5447 N N . GLU B 1 253 ? -18.469 30.375 2.207 1 89 253 GLU B N 1
ATOM 5448 C CA . GLU B 1 253 ? -19.859 29.969 2.025 1 89 253 GLU B CA 1
ATOM 5449 C C . GLU B 1 253 ? -20.125 29.547 0.586 1 89 253 GLU B C 1
ATOM 5451 O O . GLU B 1 253 ? -20.734 28.5 0.347 1 89 253 GLU B O 1
ATOM 5456 N N . GLN B 1 254 ? -19.656 30.297 -0.311 1 85.94 254 GLN B N 1
ATOM 5457 C CA . GLN B 1 254 ? -19.859 30 -1.724 1 85.94 254 GLN B CA 1
ATOM 5458 C C . GLN B 1 254 ? -19.172 28.703 -2.123 1 85.94 254 GLN B C 1
ATOM 5460 O O . GLN B 1 254 ? -19.719 27.906 -2.881 1 85.94 254 GLN B O 1
ATOM 5465 N N . ALA B 1 255 ? -17.984 28.562 -1.619 1 83.81 255 ALA B N 1
ATOM 5466 C CA . ALA B 1 255 ? -17.25 27.328 -1.919 1 83.81 255 ALA B CA 1
ATOM 5467 C C . ALA B 1 255 ? -17.984 26.109 -1.411 1 83.81 255 ALA B C 1
ATOM 5469 O O . ALA B 1 255 ? -18.094 25.094 -2.119 1 83.81 255 ALA B O 1
ATOM 5470 N N . LEU B 1 256 ? -18.484 26.188 -0.244 1 86.25 256 LEU B N 1
ATOM 5471 C CA . LEU B 1 256 ? -19.203 25.078 0.356 1 86.25 256 LEU B CA 1
ATOM 5472 C C . LEU B 1 256 ? -20.531 24.844 -0.372 1 86.25 256 LEU B C 1
ATOM 5474 O O . LEU B 1 256 ? -20.906 23.688 -0.608 1 86.25 256 LEU B O 1
ATOM 5478 N N . LEU B 1 257 ? -21.141 25.906 -0.768 1 83.5 257 LEU B N 1
ATOM 5479 C CA . LEU B 1 257 ? -22.406 25.781 -1.485 1 83.5 257 LEU B CA 1
ATOM 5480 C C . LEU B 1 257 ? -22.203 25.078 -2.826 1 83.5 257 LEU B C 1
ATOM 5482 O O . LEU B 1 257 ? -23.016 24.25 -3.225 1 83.5 257 LEU B O 1
ATOM 5486 N N . ARG B 1 258 ? -21.141 25.406 -3.473 1 78.94 258 ARG B N 1
ATOM 5487 C CA . ARG B 1 258 ? -20.828 24.766 -4.738 1 78.94 258 ARG B CA 1
ATOM 5488 C C . ARG B 1 258 ? -20.594 23.266 -4.539 1 78.94 258 ARG B C 1
ATOM 5490 O O . ARG B 1 258 ? -20.969 22.453 -5.395 1 78.94 258 ARG B O 1
ATOM 5497 N N . GLY B 1 259 ? -20 22.938 -3.484 1 77.25 259 GLY B N 1
ATOM 5498 C CA . GLY B 1 259 ? -19.734 21.547 -3.176 1 77.25 259 GLY B CA 1
ATOM 5499 C C . GLY B 1 259 ? -20.969 20.766 -2.785 1 77.25 259 GLY B C 1
ATOM 5500 O O . GLY B 1 259 ? -20.969 19.531 -2.82 1 77.25 259 GLY B O 1
ATOM 5501 N N . LEU B 1 260 ? -21.938 21.484 -2.357 1 78.44 260 LEU B N 1
ATOM 5502 C CA . LEU B 1 260 ? -23.156 20.859 -1.881 1 78.44 260 LEU B CA 1
ATOM 5503 C C . LEU B 1 260 ? -24.125 20.609 -3.035 1 78.44 260 LEU B C 1
ATOM 5505 O O . LEU B 1 260 ? -25.078 19.844 -2.896 1 78.44 260 LEU B O 1
ATOM 5509 N N . HIS B 1 261 ? -23.75 21.406 -4.141 1 72.5 261 HIS B N 1
ATOM 5510 C CA . HIS B 1 261 ? -24.625 21.203 -5.285 1 72.5 261 HIS B CA 1
ATOM 5511 C C . HIS B 1 261 ? -24.422 19.828 -5.922 1 72.5 261 HIS B C 1
ATOM 5513 O O . HIS B 1 261 ? -23.281 19.438 -6.184 1 72.5 261 HIS B O 1
ATOM 5519 N N . GLY B 1 262 ? -25.516 19.203 -6.07 1 64.69 262 GLY B N 1
ATOM 5520 C CA . GLY B 1 262 ? -25.516 17.859 -6.645 1 64.69 262 GLY B CA 1
ATOM 5521 C C . GLY B 1 262 ? -24.828 16.844 -5.762 1 64.69 262 GLY B C 1
ATOM 5522 O O . GLY B 1 262 ? -24.438 17.141 -4.637 1 64.69 262 GLY B O 1
ATOM 5523 N N . SER B 1 263 ? -25.094 15.523 -5.773 1 66.38 263 SER B N 1
ATOM 5524 C CA . SER B 1 263 ? -24.531 14.391 -5.059 1 66.38 263 SER B CA 1
ATOM 5525 C C . SER B 1 263 ? -23.094 14.125 -5.488 1 66.38 263 SER B C 1
ATOM 5527 O O . SER B 1 263 ? -22.672 12.969 -5.605 1 66.38 263 SER B O 1
ATOM 5529 N N . ARG B 1 264 ? -22.344 15.391 -5.434 1 80 264 ARG B N 1
ATOM 5530 C CA . ARG B 1 264 ? -21.031 15.281 -6.066 1 80 264 ARG B CA 1
ATOM 5531 C C . ARG B 1 264 ? -20.016 14.664 -5.113 1 80 264 ARG B C 1
ATOM 5533 O O . ARG B 1 264 ? -19.203 13.836 -5.52 1 80 264 ARG B O 1
ATOM 5540 N N . TYR B 1 265 ? -20.094 15.102 -3.83 1 92.19 265 TYR B N 1
ATOM 5541 C CA . TYR B 1 265 ? -19.062 14.68 -2.895 1 92.19 265 TYR B CA 1
ATOM 5542 C C . TYR B 1 265 ? -19.656 13.828 -1.774 1 92.19 265 TYR B C 1
ATOM 5544 O O . TYR B 1 265 ? -20.75 14.102 -1.301 1 92.19 265 TYR B O 1
ATOM 5552 N N . ASP B 1 266 ? -18.906 12.883 -1.358 1 93.06 266 ASP B N 1
ATOM 5553 C CA . ASP B 1 266 ? -19.266 12.039 -0.222 1 93.06 266 ASP B CA 1
ATOM 5554 C C . ASP B 1 266 ? -18.75 12.625 1.086 1 93.06 266 ASP B C 1
ATOM 5556 O O . ASP B 1 266 ? -19.234 12.289 2.164 1 93.06 266 ASP B O 1
ATOM 5560 N N . LEU B 1 267 ? -17.812 13.469 0.97 1 95.25 267 LEU B N 1
ATOM 5561 C CA . LEU B 1 267 ? -17.109 14.07 2.102 1 95.25 267 LEU B CA 1
ATOM 5562 C C . LEU B 1 267 ? -16.453 15.383 1.698 1 95.25 267 LEU B C 1
ATOM 5564 O O . LEU B 1 267 ? -15.914 15.492 0.596 1 95.25 267 LEU B O 1
ATOM 5568 N N . ILE B 1 268 ? -16.531 16.391 2.547 1 96.25 268 ILE B N 1
ATOM 5569 C CA . ILE B 1 268 ? -15.828 17.656 2.371 1 96.25 268 ILE B CA 1
ATOM 5570 C C . ILE B 1 268 ? -14.875 17.875 3.541 1 96.25 268 ILE B C 1
ATOM 5572 O O . ILE B 1 268 ? -15.25 17.719 4.703 1 96.25 268 ILE B O 1
ATOM 5576 N N . ILE B 1 269 ? -13.617 18.203 3.246 1 97.62 269 ILE B N 1
ATOM 5577 C CA . ILE B 1 269 ? -12.602 18.422 4.262 1 97.62 269 ILE B CA 1
ATOM 5578 C C . ILE B 1 269 ? -11.969 19.797 4.066 1 97.62 269 ILE B C 1
ATOM 5580 O O . ILE B 1 269 ? -11.57 20.156 2.953 1 97.62 269 ILE B O 1
ATOM 5584 N N . SER B 1 270 ? -11.914 20.594 5.102 1 95.75 270 SER B N 1
ATOM 5585 C CA . SER B 1 270 ? -11.164 21.844 5.086 1 95.75 270 SER B CA 1
ATOM 5586 C C . SER B 1 270 ? -9.992 21.797 6.059 1 95.75 270 SER B C 1
ATOM 5588 O O . SER B 1 270 ? -10 21.016 7.008 1 95.75 270 SER B O 1
ATOM 5590 N N . SER B 1 271 ? -8.984 22.484 5.777 1 95.44 271 SER B N 1
ATOM 5591 C CA . SER B 1 271 ? -7.887 22.703 6.715 1 95.44 271 SER B CA 1
ATOM 5592 C C . SER B 1 271 ? -7.707 24.203 7 1 95.44 271 SER B C 1
ATOM 5594 O O . SER B 1 271 ? -7.656 25.016 6.074 1 95.44 271 SER B O 1
ATOM 5596 N N . GLY B 1 272 ? -7.676 24.547 8.297 1 91.12 272 GLY B N 1
ATOM 5597 C CA . GLY B 1 272 ? -7.52 25.938 8.711 1 91.12 272 GLY B CA 1
ATOM 5598 C C . GLY B 1 272 ? -8.812 26.562 9.195 1 91.12 272 GLY B C 1
ATOM 5599 O O . GLY B 1 272 ? -9.898 26.078 8.891 1 91.12 272 GLY B O 1
ATOM 5600 N N . ALA B 1 273 ? -8.688 27.547 10.016 1 85.25 273 ALA B N 1
ATOM 5601 C CA . ALA B 1 273 ? -9.742 28.453 10.453 1 85.25 273 ALA B CA 1
ATOM 5602 C C . ALA B 1 273 ? -10.797 27.719 11.273 1 85.25 273 ALA B C 1
ATOM 5604 O O . ALA B 1 273 ? -11.992 28 11.164 1 85.25 273 ALA B O 1
ATOM 5605 N N . VAL B 1 274 ? -10.398 26.75 12.016 1 81.94 274 VAL B N 1
ATOM 5606 C CA . VAL B 1 274 ? -11.367 25.984 12.805 1 81.94 274 VAL B CA 1
ATOM 5607 C C . VAL B 1 274 ? -11.234 26.359 14.281 1 81.94 274 VAL B C 1
ATOM 5609 O O . VAL B 1 274 ? -12.008 25.891 15.117 1 81.94 274 VAL B O 1
ATOM 5612 N N . SER B 1 275 ? -10.297 27.219 14.617 1 75.5 275 SER B N 1
ATOM 5613 C CA . SER B 1 275 ? -10.078 27.547 16.016 1 75.5 275 SER B CA 1
ATOM 5614 C C . SER B 1 275 ? -11.078 28.594 16.5 1 75.5 275 SER B C 1
ATOM 5616 O O . SER B 1 275 ? -11.969 28.984 15.758 1 75.5 275 SER B O 1
ATOM 5618 N N . ALA B 1 276 ? -11.375 28.812 17.797 1 55.78 276 ALA B N 1
ATOM 5619 C CA . ALA B 1 276 ? -12.398 29.625 18.422 1 55.78 276 ALA B CA 1
ATOM 5620 C C . ALA B 1 276 ? -12.031 31.109 18.359 1 55.78 276 ALA B C 1
ATOM 5622 O O . ALA B 1 276 ? -12.867 31.984 18.641 1 55.78 276 ALA B O 1
ATOM 5623 N N . GLY B 1 277 ? -10.961 31.516 17.844 1 55.19 277 GLY B N 1
ATOM 5624 C CA . GLY B 1 277 ? -10.688 32.938 18.016 1 55.19 277 GLY B CA 1
ATOM 5625 C C . GLY B 1 277 ? -11.273 33.781 16.906 1 55.19 277 GLY B C 1
ATOM 5626 O O . GLY B 1 277 ? -12.125 33.344 16.141 1 55.19 277 GLY B O 1
ATOM 5627 N N . ARG B 1 278 ? -11.219 35.125 16.938 1 53.72 278 ARG B N 1
ATOM 5628 C CA . ARG B 1 278 ? -11.719 36.188 16.062 1 53.72 278 ARG B CA 1
ATOM 5629 C C . ARG B 1 278 ? -11.594 35.781 14.602 1 53.72 278 ARG B C 1
ATOM 5631 O O . ARG B 1 278 ? -12.352 36.25 13.75 1 53.72 278 ARG B O 1
ATOM 5638 N N . TYR B 1 279 ? -10.906 34.719 14.352 1 59.66 279 TYR B N 1
ATOM 5639 C CA . TYR B 1 279 ? -10.672 34.438 12.938 1 59.66 279 TYR B CA 1
ATOM 5640 C C . TYR B 1 279 ? -11.102 33 12.609 1 59.66 279 TYR B C 1
ATOM 5642 O O . TYR B 1 279 ? -10.703 32.469 11.578 1 59.66 279 TYR B O 1
ATOM 5650 N N . ASP B 1 280 ? -11.984 32.5 13.484 1 67.38 280 ASP B N 1
ATOM 5651 C CA . ASP B 1 280 ? -12.438 31.141 13.18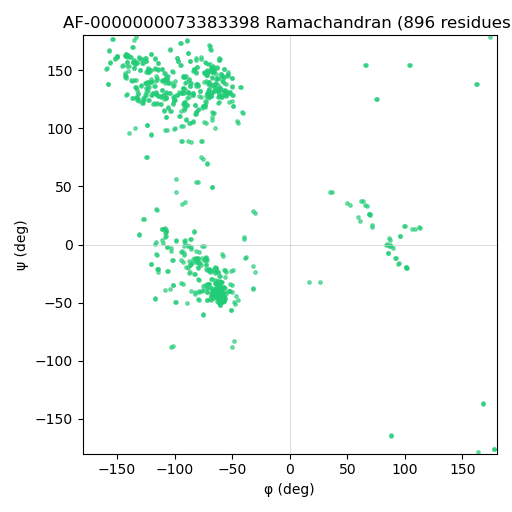 1 67.38 280 ASP B CA 1
ATOM 5652 C C . ASP B 1 280 ? -13.727 31.172 12.367 1 67.38 280 ASP B C 1
ATOM 5654 O O . ASP B 1 280 ? -14.82 31.078 12.922 1 67.38 280 ASP B O 1
ATOM 5658 N N . LEU B 1 281 ? -13.648 31.219 11.109 1 83 281 LEU B N 1
ATOM 5659 C CA . LEU B 1 281 ? -14.656 31.5 10.102 1 83 281 LEU B CA 1
ATOM 5660 C C . LEU B 1 281 ? -15.469 30.25 9.766 1 83 281 LEU B C 1
ATOM 5662 O O . LEU B 1 281 ? -16.656 30.328 9.477 1 83 281 LEU B O 1
ATOM 5666 N N . ILE B 1 282 ? -14.906 29.078 9.969 1 89.75 282 ILE B N 1
ATOM 5667 C CA . ILE B 1 282 ? -15.539 27.844 9.523 1 89.75 282 ILE B CA 1
ATOM 5668 C C . ILE B 1 282 ? -16.781 27.578 10.359 1 89.75 282 ILE B C 1
ATOM 5670 O O . ILE B 1 282 ? -17.875 27.359 9.82 1 89.75 282 ILE B O 1
ATOM 5674 N N . PRO B 1 283 ? -16.688 27.688 11.719 1 89.12 283 PRO B N 1
ATOM 5675 C CA . PRO B 1 283 ? -17.891 27.469 12.516 1 89.12 283 PRO B CA 1
ATOM 5676 C C . PRO B 1 283 ? -19.016 28.438 12.164 1 89.12 283 PRO B C 1
ATOM 5678 O O . PRO B 1 283 ? -20.172 28.047 12.094 1 89.12 283 PRO B O 1
ATOM 5681 N N . ALA B 1 284 ? -18.641 29.656 11.891 1 89 284 ALA B N 1
ATOM 5682 C CA . ALA B 1 284 ? -19.641 30.672 11.547 1 89 284 ALA B CA 1
ATOM 5683 C C . ALA B 1 284 ? -20.312 30.344 10.219 1 89 284 ALA B C 1
ATOM 5685 O O . ALA B 1 284 ? -21.531 30.453 10.094 1 89 284 ALA B O 1
ATOM 5686 N N . VAL B 1 285 ? -19.578 29.938 9.266 1 91.56 285 VAL B N 1
ATOM 5687 C CA . VAL B 1 285 ? -20.094 29.594 7.941 1 91.56 285 VAL B CA 1
ATOM 5688 C C . VAL B 1 285 ? -21 28.375 8.039 1 91.56 285 VAL B C 1
ATOM 5690 O O . VAL B 1 285 ? -22.047 28.312 7.395 1 91.56 285 VAL B O 1
ATOM 5693 N N . LEU B 1 286 ? -20.625 27.406 8.844 1 92.88 286 LEU B N 1
ATOM 5694 C CA . LEU B 1 286 ? -21.406 26.203 9.023 1 92.88 286 LEU B CA 1
ATOM 5695 C C . LEU B 1 286 ? -22.766 26.531 9.633 1 92.88 286 LEU B C 1
ATOM 5697 O O . LEU B 1 286 ? -23.781 25.938 9.25 1 92.88 286 LEU B O 1
ATOM 5701 N N . GLU B 1 287 ? -22.734 27.453 10.531 1 91.31 287 GLU B N 1
ATOM 5702 C CA . GLU B 1 287 ? -23.984 27.891 11.133 1 91.31 287 GLU B CA 1
ATOM 5703 C C . GLU B 1 287 ? -24.891 28.562 10.102 1 91.31 287 GLU B C 1
ATOM 5705 O O . GLU B 1 287 ? -26.094 28.297 10.07 1 91.31 287 GLU B O 1
ATOM 5710 N N . ARG B 1 288 ? -24.312 29.344 9.266 1 89.88 288 ARG B N 1
ATOM 5711 C CA . ARG B 1 288 ? -25.062 30.031 8.219 1 89.88 288 ARG B CA 1
ATOM 5712 C C . ARG B 1 288 ? -25.688 29.031 7.254 1 89.88 288 ARG B C 1
ATOM 5714 O O . ARG B 1 288 ? -26.781 29.266 6.723 1 89.88 288 ARG B O 1
ATOM 5721 N N . LEU B 1 289 ? -25.047 27.953 7.074 1 90.94 289 LEU B N 1
ATOM 5722 C CA . LEU B 1 289 ? -25.516 26.938 6.141 1 90.94 289 LEU B CA 1
ATOM 5723 C C . LEU B 1 289 ? -26.422 25.922 6.832 1 90.94 289 LEU B C 1
ATOM 5725 O O . LEU B 1 289 ? -26.797 24.906 6.242 1 90.94 289 LEU B O 1
ATOM 5729 N N . ARG B 1 290 ? -26.719 26.141 8.141 1 91.12 290 ARG B N 1
ATOM 5730 C CA . ARG B 1 290 ? -27.609 25.297 8.938 1 91.12 290 ARG B CA 1
ATOM 5731 C C . ARG B 1 290 ? -27.062 23.875 9.055 1 91.12 290 ARG B C 1
ATOM 5733 O O . ARG B 1 290 ? -27.828 22.906 8.961 1 91.12 290 ARG B O 1
ATOM 5740 N N . ALA B 1 291 ? -25.766 23.828 9.172 1 93.62 291 ALA B N 1
ATOM 5741 C CA . ALA B 1 291 ? -25.125 22.547 9.406 1 93.62 291 ALA B CA 1
ATOM 5742 C C . ALA B 1 291 ? -25.391 22.047 10.828 1 93.62 291 ALA B C 1
ATOM 5744 O O . ALA B 1 291 ? -25.547 22.844 11.75 1 93.62 291 ALA B O 1
ATOM 5745 N N . ARG B 1 292 ? -25.516 20.75 10.977 1 95.56 292 ARG B N 1
ATOM 5746 C CA . ARG B 1 292 ? -25.562 20.141 12.305 1 95.56 292 ARG B CA 1
ATOM 5747 C C . ARG B 1 292 ? -24.156 19.781 12.789 1 95.56 292 ARG B C 1
ATOM 5749 O O . ARG B 1 292 ? -23.547 18.812 12.297 1 95.56 292 ARG B O 1
ATOM 5756 N N . THR B 1 293 ? -23.703 20.531 13.727 1 96.31 293 THR B N 1
ATOM 5757 C CA . THR B 1 293 ? -22.391 20.234 14.289 1 96.31 293 THR B CA 1
ATOM 5758 C C . THR B 1 293 ? -22.453 19.031 15.203 1 96.31 293 THR B C 1
ATOM 5760 O O . THR B 1 293 ? -23.203 19.016 16.188 1 96.31 293 THR B O 1
ATOM 5763 N N . VAL B 1 294 ? -21.719 17.984 14.867 1 97.81 294 VAL B N 1
ATOM 5764 C CA . VAL B 1 294 ? -21.688 16.781 15.68 1 97.81 294 VAL B CA 1
ATOM 5765 C C . VAL B 1 294 ? -20.75 16.984 16.875 1 97.81 294 VAL B C 1
ATOM 5767 O O . VAL B 1 294 ? -21.109 16.703 18.016 1 97.81 294 VAL B O 1
ATOM 5770 N N . PHE B 1 295 ? -19.562 17.516 16.625 1 97.5 295 PHE B N 1
ATOM 5771 C CA . PHE B 1 295 ? -18.703 17.969 17.703 1 97.5 295 PHE B CA 1
ATOM 5772 C C . PHE B 1 295 ? -17.719 19.031 17.203 1 97.5 295 PHE B C 1
ATOM 5774 O O . PHE B 1 295 ? -17.5 19.156 15.992 1 97.5 295 PHE B O 1
ATOM 5781 N N . HIS B 1 296 ? -17.281 19.797 18.125 1 95.25 296 HIS B N 1
ATOM 5782 C CA . HIS B 1 296 ? -16.188 20.75 17.969 1 95.25 296 HIS B CA 1
ATOM 5783 C C . HIS B 1 296 ? -15.188 20.641 19.109 1 95.25 296 HIS B C 1
ATOM 5785 O O . HIS B 1 296 ? -15.586 20.688 20.281 1 95.25 296 HIS B O 1
ATOM 5791 N N . LYS B 1 297 ? -13.875 20.469 18.781 1 95.06 297 LYS B N 1
ATOM 5792 C CA . LYS B 1 297 ? -12.789 20.281 19.75 1 95.06 297 LYS B CA 1
ATOM 5793 C C . LYS B 1 297 ? -12.812 18.891 20.344 1 95.06 297 LYS B C 1
ATOM 5795 O O . LYS B 1 297 ? -13.852 18.422 20.812 1 95.06 297 LYS B O 1
ATOM 5800 N N . VAL B 1 298 ? -11.75 18.219 20.25 1 97.25 298 VAL B N 1
ATOM 5801 C CA . VAL B 1 298 ? -11.555 16.859 20.766 1 97.25 298 VAL B CA 1
ATOM 5802 C C . VAL B 1 298 ? -10.336 16.828 21.688 1 97.25 298 VAL B C 1
ATOM 5804 O O . VAL B 1 298 ? -9.328 17.5 21.422 1 97.25 298 VAL B O 1
ATOM 5807 N N . GLU B 1 299 ? -10.445 16.109 22.781 1 97.19 299 GLU B N 1
ATOM 5808 C CA . GLU B 1 299 ? -9.328 15.961 23.703 1 97.19 299 GLU B CA 1
ATOM 5809 C C . GLU B 1 299 ? -8.242 15.062 23.125 1 97.19 299 GLU B C 1
ATOM 5811 O O . GLU B 1 299 ? -7.969 13.984 23.656 1 97.19 299 GLU B O 1
ATOM 5816 N N . MET B 1 300 ? -7.605 15.594 22.125 1 96.94 300 MET B N 1
ATOM 5817 C CA . MET B 1 300 ? -6.48 14.945 21.469 1 96.94 300 MET B CA 1
ATOM 5818 C C . MET B 1 300 ? -5.34 15.93 21.234 1 96.94 300 MET B C 1
ATOM 5820 O O . MET B 1 300 ? -5.555 17.141 21.234 1 96.94 300 MET B O 1
ATOM 5824 N N . LYS B 1 301 ? -4.152 15.453 21.062 1 94.94 301 LYS B N 1
ATOM 5825 C CA . LYS B 1 301 ? -2.965 16.25 20.75 1 94.94 301 LYS B CA 1
ATOM 5826 C C . LYS B 1 301 ? -2.066 15.508 19.766 1 94.94 301 LYS B C 1
ATOM 5828 O O . LYS B 1 301 ? -1.649 14.375 20.016 1 94.94 301 LYS B O 1
ATOM 5833 N N . PRO B 1 302 ? -1.689 16.172 18.703 1 94.38 302 PRO B N 1
ATOM 5834 C CA . PRO B 1 302 ? -2.27 17.438 18.219 1 94.38 302 PRO B CA 1
ATOM 5835 C C . PRO B 1 302 ? -3.676 17.25 17.656 1 94.38 302 PRO B C 1
ATOM 5837 O O . PRO B 1 302 ? -4.164 16.125 17.547 1 94.38 302 PRO B O 1
ATOM 5840 N N . GLY B 1 303 ? -4.375 18.344 17.344 1 94.69 303 GLY B N 1
ATOM 5841 C CA . GLY B 1 303 ? -5.617 18.281 16.578 1 94.69 303 GLY B CA 1
ATOM 5842 C C . GLY B 1 303 ? -6.832 18.672 17.391 1 94.69 303 GLY B C 1
ATOM 5843 O O . GLY B 1 303 ? -7.969 18.453 16.969 1 94.69 303 GLY B O 1
ATOM 5844 N N . HIS B 1 304 ? -6.668 19.281 18.516 1 93.81 304 HIS B N 1
ATOM 5845 C CA . HIS B 1 304 ? -7.723 19.625 19.453 1 93.81 304 HIS B CA 1
ATOM 5846 C C . HIS B 1 304 ? -8.844 20.406 18.781 1 93.81 304 HIS B C 1
ATOM 5848 O O . HIS B 1 304 ? -10.023 20.109 19 1 93.81 304 HIS B O 1
ATOM 5854 N N . PRO B 1 305 ? -8.609 21.312 17.906 1 92.88 305 PRO B N 1
ATOM 5855 C CA . PRO B 1 305 ? -9.68 22.172 17.391 1 92.88 305 PRO B CA 1
ATOM 5856 C C . PRO B 1 305 ? -10.477 21.516 16.266 1 92.88 305 PRO B C 1
ATOM 5858 O O . PRO B 1 305 ? -11.289 22.188 15.609 1 92.88 305 PRO B O 1
ATOM 5861 N N . VAL B 1 306 ? -10.344 20.25 15.977 1 96.38 306 VAL B N 1
ATOM 5862 C CA . VAL B 1 306 ? -11.023 19.578 14.883 1 96.38 306 VAL B CA 1
ATOM 5863 C C . VAL B 1 306 ? -12.531 19.703 15.047 1 96.38 306 VAL B C 1
ATOM 5865 O O . VAL B 1 306 ? -13.039 19.719 16.172 1 96.38 306 VAL B O 1
ATOM 5868 N N . LEU B 1 307 ? -13.164 19.812 13.883 1 96.94 307 LEU B N 1
ATOM 5869 C CA . LEU B 1 307 ? -14.609 20.016 13.82 1 96.94 307 LEU B CA 1
ATOM 5870 C C . LEU B 1 307 ? -15.258 19.016 12.875 1 96.94 307 LEU B C 1
ATOM 5872 O O . LEU B 1 307 ? -14.727 18.734 11.797 1 96.94 307 LEU B O 1
ATOM 5876 N N . PHE B 1 308 ? -16.438 18.391 13.281 1 98.19 308 PHE B N 1
ATOM 5877 C CA . PHE B 1 308 ? -17.219 17.484 12.461 1 98.19 308 PHE B CA 1
ATOM 5878 C C . PHE B 1 308 ? -18.672 17.922 12.406 1 98.19 308 PHE B C 1
ATOM 5880 O O . PHE B 1 308 ? -19.312 18.094 13.445 1 98.19 308 PHE B O 1
ATOM 5887 N N . SER B 1 309 ? -19.125 18.156 11.188 1 97.38 309 SER B N 1
ATOM 5888 C CA . SER B 1 309 ? -20.5 18.594 10.992 1 97.38 309 SER B CA 1
ATOM 5889 C C . SER B 1 309 ? -21.141 17.844 9.828 1 97.38 309 SER B C 1
ATOM 5891 O O . SER B 1 309 ? -20.453 17.25 9 1 97.38 309 SER B O 1
ATOM 5893 N N . MET B 1 310 ? -22.453 17.781 9.844 1 95.81 310 MET B N 1
ATOM 5894 C CA . MET B 1 310 ? -23.25 17.312 8.719 1 95.81 310 MET B CA 1
ATOM 5895 C C . MET B 1 310 ? -23.938 18.469 8.016 1 95.81 310 MET B C 1
ATOM 5897 O O . MET B 1 310 ? -24.734 19.188 8.617 1 95.81 310 MET B O 1
ATOM 5901 N N . LEU B 1 311 ? -23.578 18.656 6.727 1 93.81 311 LEU B N 1
ATOM 5902 C CA . LEU B 1 311 ? -24.125 19.766 5.934 1 93.81 311 LEU B CA 1
ATOM 5903 C C . LEU B 1 311 ? -25.359 19.297 5.156 1 93.81 311 LEU B C 1
ATOM 5905 O O . LEU B 1 311 ? -25.312 18.281 4.473 1 93.81 311 LEU B O 1
ATOM 5909 N N . PRO B 1 312 ? -26.422 20.109 5.289 1 90.06 312 PRO B N 1
ATOM 5910 C CA . PRO B 1 312 ? -27.594 19.75 4.496 1 90.06 312 PRO B CA 1
ATOM 5911 C C . PRO B 1 312 ? -27.375 19.969 2.998 1 90.06 312 PRO B C 1
ATOM 5913 O O . PRO B 1 312 ? -26.766 20.969 2.598 1 90.06 312 PRO B O 1
ATOM 5916 N N . ARG B 1 313 ? -27.75 18.984 2.201 1 85.62 313 ARG B N 1
ATOM 5917 C CA . ARG B 1 313 ? -27.719 19.156 0.753 1 85.62 313 ARG B CA 1
ATOM 5918 C C . ARG B 1 313 ? -28.938 19.938 0.261 1 85.62 313 ARG B C 1
ATOM 5920 O O . ARG B 1 313 ? -30 19.859 0.862 1 85.62 313 ARG B O 1
ATOM 5927 N N . LEU B 1 314 ? -28.703 20.875 -0.659 1 68.88 314 LEU B N 1
ATOM 5928 C CA . LEU B 1 314 ? -29.781 21.719 -1.157 1 68.88 314 LEU B CA 1
ATOM 5929 C C . LEU B 1 314 ? -30.812 20.906 -1.91 1 68.88 314 LEU B C 1
ATOM 5931 O O . LEU B 1 314 ? -31.984 21.297 -1.992 1 68.88 314 LEU B O 1
ATOM 5935 N N . GLU B 1 315 ? -30.359 19.844 -2.592 1 61.72 315 GLU B N 1
ATOM 5936 C CA . GLU B 1 315 ? -31.391 19.141 -3.352 1 61.72 315 GLU B CA 1
ATOM 5937 C C . GLU B 1 315 ? -32.406 18.453 -2.422 1 61.72 315 GLU B C 1
ATOM 5939 O O . GLU B 1 315 ? -32.125 18.266 -1.234 1 61.72 315 GLU B O 1
ATOM 5944 N N . THR B 1 316 ? -33.688 18.312 -2.973 1 52.41 316 THR B N 1
ATOM 5945 C CA . THR B 1 316 ? -35.031 18.094 -2.422 1 52.41 316 THR B CA 1
ATOM 5946 C C . THR B 1 316 ? -35.062 16.844 -1.56 1 52.41 316 THR B C 1
ATOM 5948 O O . THR B 1 316 ? -36.125 16.453 -1.055 1 52.41 316 THR B O 1
ATOM 5951 N N . ALA B 1 317 ? -34.25 15.836 -1.776 1 54.22 317 ALA B N 1
ATOM 5952 C CA . ALA B 1 317 ? -34.75 14.766 -0.919 1 54.22 317 ALA B CA 1
ATOM 5953 C C . ALA B 1 317 ? -34.5 15.078 0.554 1 54.22 317 ALA B C 1
ATOM 5955 O O . ALA B 1 317 ? -33.469 15.656 0.906 1 54.22 317 ALA B O 1
ATOM 5956 N N . PRO B 1 318 ? -35.562 15.023 1.359 1 49.88 318 PRO B N 1
ATOM 5957 C CA . PRO B 1 318 ? -35.562 15.195 2.814 1 49.88 318 PRO B CA 1
ATOM 5958 C C . PRO B 1 318 ? -34.438 14.422 3.504 1 49.88 318 PRO B C 1
ATOM 5960 O O . PRO B 1 318 ? -34.219 13.25 3.193 1 49.88 318 PRO B O 1
ATOM 5963 N N . ASP B 1 319 ? -33.219 15.172 4.023 1 59.72 319 ASP B N 1
ATOM 5964 C CA . ASP B 1 319 ? -32.312 14.586 4.988 1 59.72 319 ASP B CA 1
ATOM 5965 C C . ASP B 1 319 ? -30.969 14.242 4.332 1 59.72 319 ASP B C 1
ATOM 5967 O O . ASP B 1 319 ? -30.219 13.414 4.844 1 59.72 319 ASP B O 1
ATOM 5971 N N . SER B 1 320 ? -30.906 14.828 3.174 1 83.06 320 SER B N 1
ATOM 5972 C CA . SER B 1 320 ? -29.609 14.492 2.57 1 83.06 320 SER B CA 1
ATOM 5973 C C . SER B 1 320 ? -28.5 15.383 3.104 1 83.06 320 SER B C 1
ATOM 5975 O O . SER B 1 320 ? -28.625 16.609 3.092 1 83.06 320 SER B O 1
ATOM 5977 N N . GLU B 1 321 ? -27.641 14.875 3.795 1 90.38 321 GLU B N 1
ATOM 5978 C CA . GLU B 1 321 ? -26.5 15.562 4.391 1 90.38 321 GLU B CA 1
ATOM 5979 C C . GLU B 1 321 ? -25.188 15.023 3.834 1 90.38 321 GLU B C 1
ATOM 5981 O O . GLU B 1 321 ? -25.141 13.922 3.291 1 90.38 321 GLU B O 1
ATOM 5986 N N . VAL B 1 322 ? -24.266 15.875 3.844 1 92.94 322 VAL B N 1
ATOM 5987 C CA . VAL B 1 322 ? -22.906 15.453 3.529 1 92.94 322 VAL B CA 1
ATOM 5988 C C . VAL B 1 322 ? -21.984 15.758 4.711 1 92.94 322 VAL B C 1
ATOM 5990 O O . VAL B 1 322 ? -22.125 16.797 5.359 1 92.94 322 VAL B O 1
ATOM 5993 N N . ALA B 1 323 ? -21.109 14.836 4.953 1 95.88 323 ALA B N 1
ATOM 5994 C CA . ALA B 1 323 ? -20.172 15.008 6.062 1 95.88 323 ALA B CA 1
ATOM 5995 C C . ALA B 1 323 ? -19.156 16.094 5.754 1 95.88 323 ALA B C 1
ATOM 5997 O O . ALA B 1 323 ? -18.656 16.188 4.629 1 95.88 323 ALA B O 1
ATOM 5998 N N . PHE B 1 324 ? -18.891 16.922 6.785 1 96.81 324 PHE B N 1
ATOM 5999 C CA . PHE B 1 324 ? -17.875 17.969 6.715 1 96.81 324 PHE B CA 1
ATOM 6000 C C . PHE B 1 324 ? -16.906 17.875 7.883 1 96.81 324 PHE B C 1
ATOM 6002 O O . PHE B 1 324 ? -17.328 17.844 9.039 1 96.81 324 PHE B O 1
ATOM 6009 N N . PHE B 1 325 ? -15.617 17.766 7.555 1 98.31 325 PHE B N 1
ATOM 6010 C CA . PHE B 1 325 ? -14.57 17.828 8.57 1 98.31 325 PHE B CA 1
ATOM 6011 C C . PHE B 1 325 ? -13.734 19.094 8.43 1 98.31 325 PHE B C 1
ATOM 6013 O O . PHE B 1 325 ? -13.172 19.344 7.363 1 98.31 325 PHE B O 1
ATOM 6020 N N . GLY B 1 326 ? -13.711 19.891 9.453 1 97.06 326 GLY B N 1
ATOM 6021 C CA . GLY B 1 326 ? -12.766 21 9.562 1 97.06 326 GLY B CA 1
ATOM 6022 C C . GLY B 1 326 ? -11.523 20.641 10.359 1 97.06 326 GLY B C 1
ATOM 6023 O O . GLY B 1 326 ? -11.594 20.484 11.578 1 97.06 326 GLY B O 1
ATOM 6024 N N . LEU B 1 327 ? -10.367 20.547 9.672 1 97.38 327 LEU B N 1
ATOM 6025 C CA . LEU B 1 327 ? -9.117 20.172 10.32 1 97.38 327 LEU B CA 1
ATOM 6026 C C . LEU B 1 327 ? -8.297 21.406 10.688 1 97.38 327 LEU B C 1
ATOM 6028 O O . LEU B 1 327 ? -8.5 22.484 10.117 1 97.38 327 LEU B O 1
ATOM 6032 N N . PRO B 1 328 ? -7.375 21.281 11.656 1 93.44 328 PRO B N 1
ATOM 6033 C CA . PRO B 1 328 ? -6.496 22.406 12.023 1 93.44 328 PRO B CA 1
ATOM 6034 C C . PRO B 1 328 ? -5.609 22.859 10.867 1 93.44 328 PRO B C 1
ATOM 6036 O O . PRO B 1 328 ? -5.32 22.062 9.961 1 93.44 328 PRO B O 1
ATOM 6039 N N . GLY B 1 329 ? -5.16 24.078 10.984 1 91.81 329 GLY B N 1
ATOM 6040 C CA . GLY B 1 329 ? -4.262 24.609 9.977 1 91.81 329 GLY B CA 1
ATOM 6041 C C . GLY B 1 329 ? -2.832 24.125 10.133 1 91.81 329 GLY B C 1
ATOM 6042 O O . GLY B 1 329 ? -2.074 24.094 9.156 1 91.81 329 GLY B O 1
ATOM 6043 N N . ASN B 1 330 ? -2.412 23.844 11.414 1 91.31 330 ASN B N 1
ATOM 6044 C CA . ASN B 1 330 ? -1.086 23.266 11.617 1 91.31 330 ASN B CA 1
ATOM 6045 C C . ASN B 1 330 ? -0.922 21.953 10.875 1 91.31 330 ASN B C 1
ATOM 6047 O O . ASN B 1 330 ? -1.737 21.031 11.031 1 91.31 330 ASN B O 1
ATOM 6051 N N . PRO B 1 331 ? 0.123 21.797 10.102 1 95.12 331 PRO B N 1
ATOM 6052 C CA . PRO B 1 331 ? 0.247 20.688 9.156 1 95.12 331 PRO B CA 1
ATOM 6053 C C . PRO B 1 331 ? 0.214 19.328 9.852 1 95.12 331 PRO B C 1
ATOM 6055 O O . PRO B 1 331 ? -0.551 18.453 9.445 1 95.12 331 PRO B O 1
ATOM 6058 N N . VAL B 1 332 ? 0.993 19.094 10.898 1 94.94 332 VAL B N 1
ATOM 6059 C CA . VAL B 1 332 ? 1.066 17.797 11.539 1 94.94 332 VAL B CA 1
ATOM 6060 C C . VAL B 1 332 ? -0.24 17.5 12.273 1 94.94 332 VAL B C 1
ATOM 6062 O O . VAL B 1 332 ? -0.687 16.359 12.328 1 94.94 332 VAL B O 1
ATOM 6065 N N . ALA B 1 333 ? -0.852 18.562 12.812 1 95 333 ALA B N 1
ATOM 6066 C CA . ALA B 1 333 ? -2.166 18.406 13.43 1 95 333 ALA B CA 1
ATOM 6067 C C . ALA B 1 333 ? -3.211 17.984 12.398 1 95 333 ALA B C 1
ATOM 6069 O O . ALA B 1 333 ? -4.051 17.125 12.672 1 95 333 ALA B O 1
ATOM 6070 N N . SER B 1 334 ? -3.154 18.609 11.25 1 96.94 334 SER B N 1
ATOM 6071 C CA . SER B 1 334 ? -4.055 18.234 10.164 1 96.94 334 SER B CA 1
ATOM 6072 C C . SER B 1 334 ? -3.867 16.781 9.766 1 96.94 334 SER B C 1
ATOM 6074 O O . SER B 1 334 ? -4.844 16.047 9.57 1 96.94 334 SER B O 1
ATOM 6076 N N . ALA B 1 335 ? -2.617 16.359 9.68 1 97 335 ALA B N 1
ATOM 6077 C CA . ALA B 1 335 ? -2.293 14.977 9.336 1 97 335 ALA B CA 1
ATOM 6078 C C . ALA B 1 335 ? -2.838 14.008 10.375 1 97 335 ALA B C 1
ATOM 6080 O O . ALA B 1 335 ? -3.393 12.961 10.031 1 97 335 ALA B O 1
ATOM 6081 N N . ALA B 1 336 ? -2.703 14.344 11.625 1 97.06 336 ALA B N 1
ATOM 6082 C CA . ALA B 1 336 ? -3.207 13.492 12.703 1 97.06 336 ALA B CA 1
ATOM 6083 C C . ALA B 1 336 ? -4.727 13.367 12.633 1 97.06 336 ALA B C 1
ATOM 6085 O O . ALA B 1 336 ? -5.266 12.266 12.758 1 97.06 336 ALA B O 1
ATOM 6086 N N . CYS B 1 337 ? -5.367 14.477 12.438 1 98.25 337 CYS B N 1
ATOM 6087 C CA . CYS B 1 337 ? -6.824 14.461 12.375 1 98.25 337 CYS B CA 1
ATOM 6088 C C . CYS B 1 337 ? -7.316 13.656 11.188 1 98.25 337 CYS B C 1
ATOM 6090 O O . CYS B 1 337 ? -8.312 12.938 11.289 1 98.25 337 CYS B O 1
ATOM 6092 N N . LEU B 1 338 ? -6.633 13.828 10.055 1 98.31 338 LEU B N 1
ATOM 6093 C CA . LEU B 1 338 ? -6.988 13.008 8.898 1 98.31 338 LEU B CA 1
ATOM 6094 C C . LEU B 1 338 ? -6.902 11.523 9.242 1 98.31 338 LEU B C 1
ATOM 6096 O O . LEU B 1 338 ? -7.844 10.773 8.977 1 98.31 338 LEU B O 1
ATOM 6100 N N . ARG B 1 339 ? -5.836 11.172 9.867 1 97.38 339 ARG B N 1
ATOM 6101 C CA . ARG B 1 339 ? -5.535 9.773 10.133 1 97.38 339 ARG B CA 1
ATOM 6102 C C . ARG B 1 339 ? -6.465 9.203 11.203 1 97.38 339 ARG B C 1
ATOM 6104 O O . ARG B 1 339 ? -6.906 8.055 11.094 1 97.38 339 ARG B O 1
ATOM 6111 N N . PHE B 1 340 ? -6.812 9.961 12.195 1 97.88 340 PHE B N 1
ATOM 6112 C CA . PHE B 1 340 ? -7.383 9.336 13.383 1 97.88 340 PHE B CA 1
ATOM 6113 C C . PHE B 1 340 ? -8.828 9.781 13.586 1 97.88 340 PHE B C 1
ATOM 6115 O O . PHE B 1 340 ? -9.539 9.227 14.422 1 97.88 340 PHE B O 1
ATOM 6122 N N . ILE B 1 341 ? -9.305 10.758 12.805 1 98.44 341 ILE B N 1
ATOM 6123 C CA . ILE B 1 341 ? -10.695 11.188 12.914 1 98.44 341 ILE B CA 1
ATOM 6124 C C . ILE B 1 341 ? -11.422 10.914 11.602 1 98.44 341 ILE B C 1
ATOM 6126 O O . ILE B 1 341 ? -12.492 10.305 11.594 1 98.44 341 ILE B O 1
ATOM 6130 N N . VAL B 1 342 ? -10.859 11.25 10.469 1 98.56 342 VAL B N 1
ATOM 6131 C CA . VAL B 1 342 ? -11.523 11.164 9.172 1 98.56 342 VAL B CA 1
ATOM 6132 C C . VAL B 1 342 ? -11.516 9.719 8.688 1 98.56 342 VAL B C 1
ATOM 6134 O O . VAL B 1 342 ? -12.516 9.234 8.148 1 98.56 342 VAL B O 1
ATOM 6137 N N . VAL B 1 343 ? -10.43 9 8.875 1 97.44 343 VAL B N 1
ATOM 6138 C CA . VAL B 1 343 ? -10.258 7.648 8.352 1 97.44 343 VAL B CA 1
ATOM 6139 C C . VAL B 1 343 ? -11.336 6.734 8.93 1 97.44 343 VAL B C 1
ATOM 6141 O O . VAL B 1 343 ? -11.938 5.934 8.203 1 97.44 343 VAL B O 1
ATOM 6144 N N . PRO B 1 344 ? -11.648 6.84 10.242 1 97.81 344 PRO B N 1
ATOM 6145 C CA . PRO B 1 344 ? -12.734 6.012 10.766 1 97.81 344 PRO B CA 1
ATOM 6146 C C . PRO B 1 344 ? -14.055 6.219 10.016 1 97.81 344 PRO B C 1
ATOM 6148 O O . PRO B 1 344 ? -14.812 5.266 9.82 1 97.81 344 PRO B O 1
ATOM 6151 N N . TYR B 1 345 ? -14.359 7.441 9.602 1 98.19 345 TYR B N 1
ATOM 6152 C CA . TYR B 1 345 ? -15.555 7.719 8.812 1 98.19 345 TYR B CA 1
ATOM 6153 C C . TYR B 1 345 ? -15.508 6.992 7.473 1 98.19 345 TYR B C 1
ATOM 6155 O O . TYR B 1 345 ? -16.453 6.293 7.105 1 98.19 345 TYR B O 1
ATOM 6163 N N . LEU B 1 346 ? -14.398 7.125 6.793 1 97.56 346 LEU B N 1
ATOM 6164 C CA . LEU B 1 346 ? -14.227 6.539 5.469 1 97.56 346 LEU B CA 1
ATOM 6165 C C . LEU B 1 346 ? -14.289 5.016 5.535 1 97.56 346 LEU B C 1
ATOM 6167 O O . LEU B 1 346 ? -14.914 4.379 4.684 1 97.56 346 LEU B O 1
ATOM 6171 N N . ASN B 1 347 ? -13.57 4.438 6.543 1 96.62 347 ASN B N 1
ATOM 6172 C CA . ASN B 1 347 ? -13.617 2.99 6.711 1 96.62 347 ASN B CA 1
ATOM 6173 C C . ASN B 1 347 ? -15.047 2.498 6.926 1 96.62 347 ASN B C 1
ATOM 6175 O O . ASN B 1 347 ? -15.461 1.5 6.336 1 96.62 347 ASN B O 1
ATOM 6179 N N . THR B 1 348 ? -15.773 3.217 7.707 1 96.81 348 THR B N 1
ATOM 6180 C CA . THR B 1 348 ? -17.141 2.812 8.055 1 96.81 348 THR B CA 1
ATOM 6181 C C . THR B 1 348 ? -18.047 2.865 6.836 1 96.81 348 THR B C 1
ATOM 6183 O O . THR B 1 348 ? -18.766 1.907 6.551 1 96.81 348 THR B O 1
ATOM 6186 N N . ILE B 1 349 ? -18.031 3.902 6.043 1 95.19 349 ILE B N 1
ATOM 6187 C CA . ILE B 1 349 ? -18.953 4.023 4.926 1 95.19 349 ILE B CA 1
ATOM 6188 C C . ILE B 1 349 ? -18.609 2.998 3.85 1 95.19 349 ILE B C 1
ATOM 6190 O O . ILE B 1 349 ? -19.469 2.594 3.062 1 95.19 349 ILE B O 1
ATOM 6194 N N . ARG B 1 350 ? -17.359 2.564 3.846 1 95.31 350 ARG B N 1
ATOM 6195 C CA . ARG B 1 350 ? -16.891 1.66 2.807 1 95.31 350 ARG B CA 1
ATOM 6196 C C . ARG B 1 350 ? -16.891 0.216 3.295 1 95.31 350 ARG B C 1
ATOM 6198 O O . ARG B 1 350 ? -16.312 -0.663 2.654 1 95.31 350 ARG B O 1
ATOM 6205 N N . LEU B 1 351 ? -17.328 -0.064 4.438 1 93.56 351 LEU B N 1
ATOM 6206 C CA . LEU B 1 351 ? -17.438 -1.391 5.035 1 93.56 351 LEU B CA 1
ATOM 6207 C C . LEU B 1 351 ? -16.062 -1.967 5.348 1 93.56 351 LEU B C 1
ATOM 6209 O O . LEU B 1 351 ? -15.859 -3.178 5.246 1 93.56 351 LEU B O 1
ATOM 6213 N N . GLN B 1 352 ? -15.125 -1.155 5.551 1 94.62 352 GLN B N 1
ATOM 6214 C CA . GLN B 1 352 ? -13.797 -1.623 5.938 1 94.62 352 GLN B CA 1
ATOM 6215 C C . GLN B 1 352 ? -13.648 -1.653 7.453 1 94.62 352 GLN B C 1
ATOM 6217 O O . GLN B 1 352 ? -14.203 -0.804 8.156 1 94.62 352 GLN B O 1
ATOM 6222 N N . PRO B 1 353 ? -12.938 -2.588 7.965 1 92.5 353 PRO B N 1
ATOM 6223 C CA . PRO B 1 353 ? -12.711 -2.613 9.406 1 92.5 353 PRO B CA 1
ATOM 6224 C C . PRO B 1 353 ? -11.852 -1.444 9.891 1 92.5 353 PRO B C 1
ATOM 6226 O O . PRO B 1 353 ? -11.031 -0.921 9.133 1 92.5 353 PRO B O 1
ATOM 6229 N N . GLN B 1 354 ? -12.125 -1.071 11.086 1 94 354 GLN B N 1
ATOM 6230 C CA . GLN B 1 354 ? -11.242 -0.07 11.68 1 94 354 GLN B CA 1
ATOM 6231 C C . GLN B 1 354 ? -9.852 -0.638 11.922 1 94 354 GLN B C 1
ATOM 6233 O O . GLN B 1 354 ? -9.703 -1.812 12.266 1 94 354 GLN B O 1
ATOM 6238 N N . GLU B 1 355 ? -8.906 0.202 11.727 1 87.75 355 GLU B N 1
ATOM 6239 C CA . GLU B 1 355 ? -7.52 -0.231 11.891 1 87.75 355 GLU B CA 1
ATOM 6240 C C . GLU B 1 355 ? -7.195 -0.497 13.352 1 87.75 355 GLU B C 1
ATOM 6242 O O . GLU B 1 355 ? -7.605 0.262 14.234 1 87.75 355 GLU B O 1
ATOM 6247 N N . LYS B 1 356 ? -6.465 -1.521 13.594 1 87.38 356 LYS B N 1
ATOM 6248 C CA . LYS B 1 356 ? -5.934 -1.824 14.914 1 87.38 356 LYS B CA 1
ATOM 6249 C C . LYS B 1 356 ? -4.434 -1.54 14.984 1 87.38 356 LYS B C 1
ATOM 6251 O O . LYS B 1 356 ? -3.705 -1.793 14.023 1 87.38 356 LYS B O 1
ATOM 6256 N N . PRO B 1 357 ? -3.967 -1.022 16.094 1 89.38 357 PRO B N 1
ATOM 6257 C CA . PRO B 1 357 ? -2.539 -0.717 16.203 1 89.38 357 PRO B CA 1
ATOM 6258 C C . PRO B 1 357 ? -1.676 -1.971 16.328 1 89.38 357 PRO B C 1
ATOM 6260 O O . PRO B 1 357 ? -2.143 -3 16.828 1 89.38 357 PRO B O 1
ATOM 6263 N N . TYR B 1 358 ? -0.432 -1.868 15.828 1 83.38 358 TYR B N 1
ATOM 6264 C CA . TYR B 1 358 ? 0.607 -2.836 16.156 1 83.38 358 TYR B CA 1
ATOM 6265 C C . TYR B 1 358 ? 1.278 -2.477 17.484 1 83.38 358 TYR B C 1
ATOM 6267 O O . TYR B 1 358 ? 1.396 -1.297 17.828 1 83.38 358 TYR B O 1
ATOM 6275 N N . LYS B 1 359 ? 1.711 -3.424 18.156 1 84.44 359 LYS B N 1
ATOM 6276 C CA . LYS B 1 359 ? 2.467 -3.172 19.375 1 84.44 359 LYS B CA 1
ATOM 6277 C C . LYS B 1 359 ? 3.953 -2.998 19.078 1 84.44 359 LYS B C 1
ATOM 6279 O O . LYS B 1 359 ? 4.531 -3.764 18.312 1 84.44 359 LYS B O 1
ATOM 6284 N N . ALA B 1 360 ? 4.52 -2.02 19.562 1 86.69 360 ALA B N 1
ATOM 6285 C CA . ALA B 1 360 ? 5.949 -1.763 19.438 1 86.69 360 ALA B CA 1
ATOM 6286 C C . ALA B 1 360 ? 6.535 -1.256 20.75 1 86.69 360 ALA B C 1
ATOM 6288 O O . ALA B 1 360 ? 5.797 -0.825 21.641 1 86.69 360 ALA B O 1
ATOM 6289 N N . ARG B 1 361 ? 7.82 -1.322 20.922 1 86.81 361 ARG B N 1
ATOM 6290 C CA . ARG B 1 361 ? 8.516 -0.826 22.109 1 86.81 361 ARG B CA 1
ATOM 6291 C C . ARG B 1 361 ? 9.258 0.47 21.812 1 86.81 361 ARG B C 1
ATOM 6293 O O . ARG B 1 361 ? 9.875 0.606 20.75 1 86.81 361 ARG B O 1
ATOM 6300 N N . ILE B 1 362 ? 9.219 1.386 22.688 1 89.38 362 ILE B N 1
ATOM 6301 C CA . ILE B 1 362 ? 9.883 2.678 22.531 1 89.38 362 ILE B CA 1
ATOM 6302 C C . ILE B 1 362 ? 11.398 2.5 22.641 1 89.38 362 ILE B C 1
ATOM 6304 O O . ILE B 1 362 ? 11.891 1.845 23.547 1 89.38 362 ILE B O 1
ATOM 6308 N N . MET B 1 363 ? 12.047 3.119 21.656 1 87.06 363 MET B N 1
ATOM 6309 C CA . MET B 1 363 ? 13.508 3.148 21.656 1 87.06 363 MET B CA 1
ATOM 6310 C C . MET B 1 363 ? 14.023 4.582 21.672 1 87.06 363 MET B C 1
ATOM 6312 O O . MET B 1 363 ? 13.422 5.473 21.078 1 87.06 363 MET B O 1
ATOM 6316 N N . THR B 1 364 ? 15.133 4.875 22.406 1 79.81 364 THR B N 1
ATOM 6317 C CA . THR B 1 364 ? 15.75 6.195 22.422 1 79.81 364 THR B CA 1
ATOM 6318 C C . THR B 1 364 ? 17 6.211 21.531 1 79.81 364 THR B C 1
ATOM 6320 O O . THR B 1 364 ? 17.562 5.164 21.234 1 79.81 364 THR B O 1
ATOM 6323 N N . MET B 1 365 ? 17.312 7.273 20.688 1 64.06 365 MET B N 1
ATOM 6324 C CA . MET B 1 365 ? 18.422 7.426 19.781 1 64.06 365 MET B CA 1
ATOM 6325 C C . MET B 1 365 ? 19.734 7 20.438 1 64.06 365 MET B C 1
ATOM 6327 O O . MET B 1 365 ? 20.688 6.605 19.75 1 64.06 365 MET B O 1
ATOM 6331 N N . ASN B 1 366 ? 19.984 7.441 21.609 1 52.84 366 ASN B N 1
ATOM 6332 C CA . ASN B 1 366 ? 21.312 7.145 22.141 1 52.84 366 ASN B CA 1
ATOM 6333 C C . ASN B 1 366 ? 21.656 5.668 21.984 1 52.84 366 ASN B C 1
ATOM 6335 O O . ASN B 1 366 ? 22.828 5.289 22.078 1 52.84 366 ASN B O 1
ATOM 6339 N N . ASP B 1 367 ? 20.688 4.934 21.859 1 46.06 367 ASP B N 1
ATOM 6340 C CA . ASP B 1 367 ? 21 3.514 21.938 1 46.06 367 ASP B CA 1
ATOM 6341 C C . ASP B 1 367 ? 21.281 2.936 20.547 1 46.06 367 ASP B C 1
ATOM 6343 O O . ASP B 1 367 ? 21.297 1.716 20.375 1 46.06 367 ASP B O 1
ATOM 6347 N N . LYS B 1 368 ? 21.172 3.785 19.531 1 40.34 368 LYS B N 1
ATOM 6348 C CA . LYS B 1 368 ? 21.547 3.129 18.281 1 40.34 368 LYS B CA 1
ATOM 6349 C C . LYS B 1 368 ? 22.875 2.393 18.422 1 40.34 368 LYS B C 1
ATOM 6351 O O . LYS B 1 368 ? 23.328 1.73 17.484 1 40.34 368 LYS B O 1
ATOM 6356 N N . LEU B 1 369 ? 23.953 3.225 19.016 1 33.56 369 LEU B N 1
ATOM 6357 C CA . LEU B 1 369 ? 25.266 2.607 18.969 1 33.56 369 LEU B CA 1
ATOM 6358 C C . LEU B 1 369 ? 25.312 1.349 19.828 1 33.56 369 LEU B C 1
ATOM 6360 O O . LEU B 1 369 ? 25.047 1.402 21.031 1 33.56 369 LEU B O 1
ATOM 6364 N N . GLY B 1 370 ? 25.219 0.204 19.406 1 34.94 370 GLY B N 1
ATOM 6365 C CA . GLY B 1 370 ? 25.531 -1.177 19.734 1 34.94 370 GLY B CA 1
ATOM 6366 C C . GLY B 1 370 ? 25.609 -1.425 21.234 1 34.94 370 GLY B C 1
ATOM 6367 O O . GLY B 1 370 ? 25.938 -2.531 21.672 1 34.94 370 GLY B O 1
ATOM 6368 N N . SER B 1 371 ? 26.047 -0.415 22.016 1 32.91 371 SER B N 1
ATOM 6369 C CA . SER B 1 371 ? 26.406 -0.908 23.344 1 32.91 371 SER B CA 1
ATOM 6370 C C . SER B 1 371 ? 25.156 -1.167 24.188 1 32.91 371 SER B C 1
ATOM 6372 O O . SER B 1 371 ? 24.453 -0.229 24.562 1 32.91 371 SER B O 1
ATOM 6374 N N . HIS B 1 372 ? 24.453 -2.193 23.953 1 36.97 372 HIS B N 1
ATOM 6375 C CA . HIS B 1 372 ? 23.531 -2.832 24.891 1 36.97 372 HIS B CA 1
ATOM 6376 C C . HIS B 1 372 ? 24.031 -2.686 26.328 1 36.97 372 HIS B C 1
ATOM 6378 O O . HIS B 1 372 ? 24.547 -3.645 26.906 1 36.97 372 HIS B O 1
ATOM 6384 N N . HIS B 1 373 ? 24.766 -1.66 26.688 1 33.28 373 HIS B N 1
ATOM 6385 C CA . HIS B 1 373 ? 25.031 -1.793 28.109 1 33.28 373 HIS B CA 1
ATOM 6386 C C . HIS B 1 373 ? 23.734 -1.942 28.906 1 33.28 373 HIS B C 1
ATOM 6388 O O . HIS B 1 373 ? 22.688 -1.476 28.484 1 33.28 373 HIS B O 1
ATOM 6394 N N . ASP B 1 374 ? 23.734 -2.746 30.031 1 34.84 374 ASP B N 1
ATOM 6395 C CA . ASP B 1 374 ? 22.938 -3.238 31.156 1 34.84 374 ASP B CA 1
ATOM 6396 C C . ASP B 1 374 ? 22.062 -2.129 31.734 1 34.84 374 ASP B C 1
ATOM 6398 O O . ASP B 1 374 ? 21.938 -2.012 32.969 1 34.84 374 ASP B O 1
ATOM 6402 N N . ILE B 1 375 ? 22.016 -0.946 31.172 1 38.78 375 ILE B N 1
ATOM 6403 C CA . ILE B 1 375 ? 21.188 -0.11 32.031 1 38.78 375 ILE B CA 1
ATOM 6404 C C . ILE B 1 375 ? 19.75 -0.611 32.031 1 38.78 375 ILE B C 1
ATOM 6406 O O . ILE B 1 375 ? 19.172 -0.847 30.969 1 38.78 375 ILE B O 1
ATOM 6410 N N . PRO B 1 376 ? 19.219 -1.109 33.094 1 41.97 376 PRO B N 1
ATOM 6411 C CA . PRO B 1 376 ? 17.859 -1.641 33.25 1 41.97 376 PRO B CA 1
ATOM 6412 C C . PRO B 1 376 ? 16.812 -0.812 32.531 1 41.97 376 PRO B C 1
ATOM 6414 O O . PRO B 1 376 ? 16.812 0.419 32.594 1 41.97 376 PRO B O 1
ATOM 6417 N N . LEU B 1 377 ? 16.109 -1.258 31.469 1 46.81 377 LEU B N 1
ATOM 6418 C CA . LEU B 1 377 ? 15.094 -0.775 30.547 1 46.81 377 LEU B CA 1
ATOM 6419 C C . LEU B 1 377 ? 14.164 0.221 31.234 1 46.81 377 LEU B C 1
ATOM 6421 O O . LEU B 1 377 ? 13.586 1.093 30.578 1 46.81 377 LEU B O 1
ATOM 6425 N N . GLY B 1 378 ? 14.117 0.252 32.688 1 46.75 378 GLY B N 1
ATOM 6426 C CA . GLY B 1 378 ? 13.078 0.879 33.5 1 46.75 378 GLY B CA 1
ATOM 6427 C C . GLY B 1 378 ? 13.547 2.141 34.188 1 46.75 378 GLY B C 1
ATOM 6428 O O . GLY B 1 378 ? 12.742 2.852 34.812 1 46.75 378 GLY B O 1
ATOM 6429 N N . SER B 1 379 ? 14.742 2.209 34.688 1 48.84 379 SER B N 1
ATOM 6430 C CA . SER B 1 379 ? 15.102 3.18 35.719 1 48.84 379 SER B CA 1
ATOM 6431 C C . SER B 1 379 ? 15.336 4.562 35.125 1 48.84 379 SER B C 1
ATOM 6433 O O . SER B 1 379 ? 15.57 5.531 35.844 1 48.84 379 SER B O 1
ATOM 6435 N N . GLY B 1 380 ? 15.336 4.77 33.75 1 56.78 380 GLY B N 1
ATOM 6436 C CA . GLY B 1 380 ? 15.852 6.039 33.25 1 56.78 380 GLY B CA 1
ATOM 6437 C C . GLY B 1 380 ? 14.773 7.074 33.031 1 56.78 380 GLY B C 1
ATOM 6438 O O . GLY B 1 380 ? 13.586 6.812 33.25 1 56.78 380 GLY B O 1
ATOM 6439 N N . LYS B 1 381 ? 15.094 8.414 32.688 1 73 381 LYS B N 1
ATOM 6440 C CA . LYS B 1 381 ? 14.328 9.617 32.375 1 73 381 LYS B CA 1
ATOM 6441 C C . LYS B 1 381 ? 13.305 9.352 31.266 1 73 381 LYS B C 1
ATOM 6443 O O . LYS B 1 381 ? 13.586 8.609 30.312 1 73 381 LYS B O 1
ATOM 6448 N N . PRO B 1 382 ? 12.102 9.781 31.594 1 87.88 382 PRO B N 1
ATOM 6449 C CA . PRO B 1 382 ? 11.062 9.625 30.562 1 87.88 382 PRO B CA 1
ATOM 6450 C C . PRO B 1 382 ? 11.492 10.164 29.203 1 87.88 382 PRO B C 1
ATOM 6452 O O . PRO B 1 382 ? 12.234 11.148 29.125 1 87.88 382 PRO B O 1
ATOM 6455 N N . VAL B 1 383 ? 11.195 9.391 28.234 1 87.06 383 VAL B N 1
ATOM 6456 C CA . VAL B 1 383 ? 11.453 9.805 26.859 1 87.06 383 VAL B CA 1
ATOM 6457 C C . VAL B 1 383 ? 10.633 11.047 26.531 1 87.06 383 VAL B C 1
ATOM 6459 O O . VAL B 1 383 ? 11.117 11.953 25.844 1 87.06 383 VAL B O 1
ATOM 6462 N N . THR B 1 384 ? 9.391 11.039 27.031 1 88.69 384 THR B N 1
ATOM 6463 C CA . THR B 1 384 ? 8.523 12.195 26.828 1 88.69 384 THR B CA 1
ATOM 6464 C C . THR B 1 384 ? 7.402 12.211 27.859 1 88.69 384 THR B C 1
ATOM 6466 O O . THR B 1 384 ? 7.074 11.18 28.453 1 88.69 384 THR B O 1
ATOM 6469 N N . THR B 1 385 ? 6.961 13.383 28.156 1 91.5 385 THR B N 1
ATOM 6470 C CA . THR B 1 385 ? 5.766 13.586 28.969 1 91.5 385 THR B CA 1
ATOM 6471 C C . THR B 1 385 ? 4.609 14.102 28.109 1 91.5 385 THR B C 1
ATOM 6473 O O . THR B 1 385 ? 4.82 14.898 27.188 1 91.5 385 THR B O 1
ATOM 6476 N N . VAL B 1 386 ? 3.426 13.57 28.453 1 91.44 386 VAL B N 1
ATOM 6477 C CA . VAL B 1 386 ? 2.262 13.961 27.656 1 91.44 386 VAL B CA 1
ATOM 6478 C C . VAL B 1 386 ? 1.092 14.281 28.594 1 91.44 386 VAL B C 1
ATOM 6480 O O . VAL B 1 386 ? 1.055 13.828 29.734 1 91.44 386 VAL B O 1
ATOM 6483 N N . PRO B 1 387 ? 0.192 15.172 28.125 1 91.88 387 PRO B N 1
ATOM 6484 C CA . PRO B 1 387 ? -0.988 15.453 28.938 1 91.88 387 PRO B CA 1
ATOM 6485 C C . PRO B 1 387 ? -1.868 14.227 29.156 1 91.88 387 PRO B C 1
ATOM 6487 O O . PRO B 1 387 ? -2.307 13.594 28.188 1 91.88 387 PRO B O 1
ATOM 6490 N N . MET B 1 388 ? -2.285 13.969 30.328 1 91.88 388 MET B N 1
ATOM 6491 C CA . MET B 1 388 ? -2.988 12.734 30.672 1 91.88 388 MET B CA 1
ATOM 6492 C C . MET B 1 388 ? -4.453 12.805 30.266 1 91.88 388 MET B C 1
ATOM 6494 O O . MET B 1 388 ? -5.117 11.781 30.141 1 91.88 388 MET B O 1
ATOM 6498 N N . GLU B 1 389 ? -4.902 14.008 30.078 1 92.94 389 GLU B N 1
ATOM 6499 C CA . GLU B 1 389 ? -6.328 14.172 29.797 1 92.94 389 GLU B CA 1
ATOM 6500 C C . GLU B 1 389 ? -6.625 14.008 28.312 1 92.94 389 GLU B C 1
ATOM 6502 O O . GLU B 1 389 ? -7.789 14.016 27.906 1 92.94 389 GLU B O 1
ATOM 6507 N N . LYS B 1 390 ? -5.613 13.805 27.516 1 96.06 390 LYS B N 1
ATOM 6508 C CA . LYS B 1 390 ? -5.793 13.75 26.062 1 96.06 390 LYS B CA 1
ATOM 6509 C C . LYS B 1 390 ? -5.238 12.445 25.5 1 96.06 390 LYS B C 1
ATOM 6511 O O . LYS B 1 390 ? -4.352 11.836 26.094 1 96.06 390 LYS B O 1
ATOM 6516 N N . ASP B 1 391 ? -5.848 11.953 24.422 1 97.31 391 ASP B N 1
ATOM 6517 C CA . ASP B 1 391 ? -5.156 11.008 23.547 1 97.31 391 ASP B CA 1
ATOM 6518 C C . ASP B 1 391 ? -4.078 11.703 22.719 1 97.31 391 ASP B C 1
ATOM 6520 O O . ASP B 1 391 ? -4.359 12.672 22.016 1 97.31 391 ASP B O 1
ATOM 6524 N N . VAL B 1 392 ? -2.865 11.203 22.875 1 96.75 392 VAL B N 1
ATOM 6525 C CA . VAL B 1 392 ? -1.748 11.867 22.203 1 96.75 392 VAL B CA 1
ATOM 6526 C C . VAL B 1 392 ? -1.262 11.016 21.031 1 96.75 392 VAL B C 1
ATOM 6528 O O . VAL B 1 392 ? -1.08 9.805 21.172 1 96.75 392 VAL B O 1
ATOM 6531 N N . PHE B 1 393 ? -1.11 11.625 19.906 1 96.56 393 PHE B N 1
ATOM 6532 C CA . PHE B 1 393 ? -0.596 11.008 18.703 1 96.56 393 PHE B CA 1
ATOM 6533 C C . PHE B 1 393 ? 0.724 11.641 18.281 1 96.56 393 PHE B C 1
ATOM 6535 O O . PHE B 1 393 ? 0.789 12.852 18.047 1 96.56 393 PHE B O 1
ATOM 6542 N N . ARG B 1 394 ? 1.768 10.82 18.203 1 95.44 394 ARG B N 1
ATOM 6543 C CA . ARG B 1 394 ? 3.088 11.32 17.828 1 95.44 394 ARG B CA 1
ATOM 6544 C C . ARG B 1 394 ? 3.639 10.562 16.625 1 95.44 394 ARG B C 1
ATOM 6546 O O . ARG B 1 394 ? 3.535 9.344 16.547 1 95.44 394 ARG B O 1
ATOM 6553 N N . PRO B 1 395 ? 4.168 11.32 15.656 1 95.19 395 PRO B N 1
ATOM 6554 C CA . PRO B 1 395 ? 4.898 10.609 14.602 1 95.19 395 PRO B CA 1
ATOM 6555 C C . PRO B 1 395 ? 6.113 9.852 15.141 1 95.19 395 PRO B C 1
ATOM 6557 O O . PRO B 1 395 ? 6.762 10.305 16.094 1 95.19 395 PRO B O 1
ATOM 6560 N N . GLY B 1 396 ? 6.379 8.742 14.609 1 94.25 396 GLY B N 1
ATOM 6561 C CA . GLY B 1 396 ? 7.527 7.934 15 1 94.25 396 GLY B CA 1
ATOM 6562 C C . GLY B 1 396 ? 8.188 7.234 13.828 1 94.25 396 GLY B C 1
ATOM 6563 O O . GLY B 1 396 ? 7.672 7.266 12.703 1 94.25 396 GLY B O 1
ATOM 6564 N N . THR B 1 397 ? 9.383 6.773 14.055 1 91.94 397 THR B N 1
ATOM 6565 C CA . THR B 1 397 ? 10.141 5.98 13.094 1 91.94 397 THR B CA 1
ATOM 6566 C C . THR B 1 397 ? 10.242 4.527 13.547 1 91.94 397 THR B C 1
ATOM 6568 O O . THR B 1 397 ? 10.828 4.234 14.586 1 91.94 397 THR B O 1
ATOM 6571 N N . LEU B 1 398 ? 9.633 3.746 12.758 1 86.62 398 LEU B N 1
ATOM 6572 C CA . LEU B 1 398 ? 9.758 2.312 12.992 1 86.62 398 LEU B CA 1
ATOM 6573 C C . LEU B 1 398 ? 11.148 1.814 12.594 1 86.62 398 LEU B C 1
ATOM 6575 O O . LEU B 1 398 ? 11.539 1.936 11.43 1 86.62 398 LEU B O 1
ATOM 6579 N N . CYS B 1 399 ? 12.172 1.483 13.414 1 72.62 399 CYS B N 1
ATOM 6580 C CA . CYS B 1 399 ? 13.562 1.137 13.172 1 72.62 399 CYS B CA 1
ATOM 6581 C C . CYS B 1 399 ? 13.734 -0.372 13.047 1 72.62 399 CYS B C 1
ATOM 6583 O O . CYS B 1 399 ? 14.734 -0.842 12.5 1 72.62 399 CYS B O 1
ATOM 6585 N N . GLY B 1 400 ? 13.117 -1.341 13.633 1 58.88 400 GLY B N 1
ATOM 6586 C CA . GLY B 1 400 ? 13.539 -2.732 13.711 1 58.88 400 GLY B CA 1
ATOM 6587 C C . GLY B 1 400 ? 12.414 -3.709 13.414 1 58.88 400 GLY B C 1
ATOM 6588 O O . GLY B 1 400 ? 11.234 -3.348 13.477 1 58.88 400 GLY B O 1
ATOM 6589 N N . SER B 1 401 ? 12.203 -4.32 12.32 1 53.69 401 SER B N 1
ATOM 6590 C CA . SER B 1 401 ? 11.344 -5.496 12.438 1 53.69 401 SER B CA 1
ATOM 6591 C C . SER B 1 401 ? 12.164 -6.746 12.734 1 53.69 401 SER B C 1
ATOM 6593 O O . SER B 1 401 ? 11.641 -7.863 12.703 1 53.69 401 SER B O 1
ATOM 6595 N N . THR B 1 402 ? 13.219 -7.027 11.969 1 48.22 402 THR B N 1
ATOM 6596 C CA . THR B 1 402 ? 13.508 -8.406 11.594 1 48.22 402 THR B CA 1
ATOM 6597 C C . THR B 1 402 ? 13.461 -9.312 12.82 1 48.22 402 THR B C 1
ATOM 6599 O O . THR B 1 402 ? 12.766 -10.336 12.82 1 48.22 402 THR B O 1
ATOM 6602 N N . ASP B 1 403 ? 14.602 -9.359 13.594 1 47.31 403 ASP B N 1
ATOM 6603 C CA . ASP B 1 403 ? 14.898 -10.414 14.562 1 47.31 403 ASP B CA 1
ATOM 6604 C C . ASP B 1 403 ? 14.172 -10.172 15.883 1 47.31 403 ASP B C 1
ATOM 6606 O O . ASP B 1 403 ? 14.234 -11 16.797 1 47.31 403 ASP B O 1
ATOM 6610 N N . GLN B 1 404 ? 13.672 -8.961 16.047 1 55.44 404 GLN B N 1
ATOM 6611 C CA . GLN B 1 404 ? 13.203 -8.609 17.391 1 55.44 404 GLN B CA 1
ATOM 6612 C C . GLN B 1 404 ? 11.844 -7.914 17.328 1 55.44 404 GLN B C 1
ATOM 6614 O O . GLN B 1 404 ? 11.305 -7.688 16.234 1 55.44 404 GLN B O 1
ATOM 6619 N N . ASP B 1 405 ? 11.305 -7.641 18.438 1 63.38 405 ASP B N 1
ATOM 6620 C CA . ASP B 1 405 ? 10.141 -6.809 18.719 1 63.38 405 ASP B CA 1
ATOM 6621 C C . ASP B 1 405 ? 10.172 -5.523 17.891 1 63.38 405 ASP B C 1
ATOM 6623 O O . ASP B 1 405 ? 11.242 -4.992 17.594 1 63.38 405 ASP B O 1
ATOM 6627 N N . LEU B 1 406 ? 8.977 -5.148 17.297 1 78.38 406 LEU B N 1
ATOM 6628 C CA . LEU B 1 406 ? 8.891 -3.85 16.625 1 78.38 406 LEU B CA 1
ATOM 6629 C C . LEU B 1 406 ? 9.344 -2.732 17.562 1 78.38 406 LEU B C 1
ATOM 6631 O O . LEU B 1 406 ? 8.93 -2.68 18.719 1 78.38 406 LEU B O 1
ATOM 6635 N N . MET B 1 407 ? 10.297 -2.016 17.141 1 85.31 407 MET B N 1
ATOM 6636 C CA . MET B 1 407 ? 10.797 -0.88 17.906 1 85.31 407 MET B CA 1
ATOM 6637 C C . MET B 1 407 ? 10.469 0.437 17.219 1 85.31 407 MET B C 1
ATOM 6639 O O . MET B 1 407 ? 10.516 0.522 15.984 1 85.31 407 MET B O 1
ATOM 6643 N N . VAL B 1 408 ? 10.109 1.419 18 1 90.06 408 VAL B N 1
ATOM 6644 C CA . VAL B 1 408 ? 9.734 2.711 17.438 1 90.06 408 VAL B CA 1
ATOM 6645 C C . VAL B 1 408 ? 10.422 3.834 18.219 1 90.06 408 VAL B C 1
ATOM 6647 O O . VAL B 1 408 ? 10.617 3.727 19.422 1 90.06 408 VAL B O 1
ATOM 6650 N N . GLN B 1 409 ? 10.828 4.82 17.516 1 91.44 409 GLN B N 1
ATOM 6651 C CA . GLN B 1 409 ? 11.414 6.031 18.078 1 91.44 409 GLN B CA 1
ATOM 6652 C C . GLN B 1 409 ? 10.562 7.254 17.75 1 91.44 409 GLN B C 1
ATOM 6654 O O . GLN B 1 409 ? 10.07 7.391 16.625 1 91.44 409 GLN B O 1
ATOM 6659 N N . LEU B 1 410 ? 10.398 8.062 18.781 1 90.5 410 LEU B N 1
ATOM 6660 C CA . LEU B 1 410 ? 9.742 9.336 18.5 1 90.5 410 LEU B CA 1
ATOM 6661 C C . LEU B 1 410 ? 10.625 10.219 17.625 1 90.5 410 LEU B C 1
ATOM 6663 O O . LEU B 1 410 ? 11.852 10.18 17.734 1 90.5 410 LEU B O 1
ATOM 6667 N N . ILE B 1 411 ? 9.984 10.984 16.844 1 86.88 411 ILE B N 1
ATOM 6668 C CA . ILE B 1 411 ? 10.773 11.906 16.031 1 86.88 411 ILE B CA 1
ATOM 6669 C C . ILE B 1 411 ? 11.391 12.977 16.922 1 86.88 411 ILE B C 1
ATOM 6671 O O . ILE B 1 411 ? 11 13.125 18.078 1 86.88 411 ILE B O 1
ATOM 6675 N N . SER B 1 412 ? 12.305 13.75 16.453 1 76.56 412 SER B N 1
ATOM 6676 C CA . SER B 1 412 ? 13.156 14.648 17.234 1 76.56 412 SER B CA 1
ATOM 6677 C C . SER B 1 412 ? 12.367 15.844 17.75 1 76.56 412 SER B C 1
ATOM 6679 O O . SER B 1 412 ? 12.609 16.328 18.859 1 76.56 412 SER B O 1
ATOM 6681 N N . ASP B 1 413 ? 11.539 16.344 16.906 1 82.25 413 ASP B N 1
ATOM 6682 C CA . ASP B 1 413 ? 10.75 17.531 17.219 1 82.25 413 ASP B CA 1
ATOM 6683 C C . ASP B 1 413 ? 9.281 17.328 16.875 1 82.25 413 ASP B C 1
ATOM 6685 O O . ASP B 1 413 ? 8.938 17.062 15.727 1 82.25 413 ASP B O 1
ATOM 6689 N N . HIS B 1 414 ? 8.438 17.562 17.938 1 75.06 414 HIS B N 1
ATOM 6690 C CA . HIS B 1 414 ? 7.027 17.219 17.797 1 75.06 414 HIS B CA 1
ATOM 6691 C C . HIS B 1 414 ? 6.16 18.469 17.688 1 75.06 414 HIS B C 1
ATOM 6693 O O . HIS B 1 414 ? 4.945 18.406 17.891 1 75.06 414 HIS B O 1
ATOM 6699 N N . SER B 1 415 ? 6.844 19.547 17.453 1 77.88 415 SER B N 1
ATOM 6700 C CA . SER B 1 415 ? 6.031 20.75 17.297 1 77.88 415 SER B CA 1
ATOM 6701 C C . SER B 1 415 ? 5.082 20.625 16.109 1 77.88 415 SER B C 1
ATOM 6703 O O . SER B 1 415 ? 5.516 20.328 14.992 1 77.88 415 SER B O 1
ATOM 6705 N N . PRO B 1 416 ? 3.848 20.875 16.328 1 75.5 416 PRO B N 1
ATOM 6706 C CA . PRO B 1 416 ? 2.857 20.609 15.273 1 75.5 416 PRO B CA 1
ATOM 6707 C C . PRO B 1 416 ? 3.053 21.484 14.047 1 75.5 416 PRO B C 1
ATOM 6709 O O . PRO B 1 416 ? 2.562 21.156 12.961 1 75.5 416 PRO B O 1
ATOM 6712 N N . GLY B 1 417 ? 3.725 22.562 14.18 1 79.75 417 GLY B N 1
ATOM 6713 C CA . GLY B 1 417 ? 3.924 23.453 13.047 1 79.75 417 GLY B CA 1
ATOM 6714 C C . GLY B 1 417 ? 5.191 23.172 12.273 1 79.75 417 GLY B C 1
ATOM 6715 O O . GLY B 1 417 ? 5.41 23.734 11.195 1 79.75 417 GLY B O 1
ATOM 6716 N N . LYS B 1 418 ? 6.016 22.266 12.812 1 88.38 418 LYS B N 1
ATOM 6717 C CA . LYS B 1 418 ? 7.266 21.953 12.133 1 88.38 418 LYS B CA 1
ATOM 6718 C C . LYS B 1 418 ? 7.09 20.75 11.203 1 88.38 418 LYS B C 1
ATOM 6720 O O . LYS B 1 418 ? 6.609 19.688 11.625 1 88.38 418 LYS B O 1
ATOM 6725 N N . ILE B 1 419 ? 7.535 20.922 10.039 1 95.25 419 ILE B N 1
ATOM 6726 C CA . ILE B 1 419 ? 7.293 19.922 8.992 1 95.25 419 ILE B CA 1
ATOM 6727 C C . ILE B 1 419 ? 8.547 19.078 8.797 1 95.25 419 ILE B C 1
ATOM 6729 O O . ILE B 1 419 ? 8.445 17.875 8.547 1 95.25 419 ILE B O 1
ATOM 6733 N N . LYS B 1 420 ? 9.703 19.625 8.922 1 95.62 420 LYS B N 1
ATOM 6734 C CA . LYS B 1 420 ? 10.945 18.922 8.609 1 95.62 420 LYS B CA 1
ATOM 6735 C C . LYS B 1 420 ? 11.094 17.656 9.461 1 95.62 420 LYS B C 1
ATOM 6737 O O . LYS B 1 420 ? 11.359 16.578 8.938 1 95.62 420 LYS B O 1
ATOM 6742 N N . PRO B 1 421 ? 10.859 17.766 10.781 1 93.81 421 PRO B N 1
ATOM 6743 C CA . PRO B 1 421 ? 10.977 16.531 11.586 1 93.81 421 PRO B CA 1
ATOM 6744 C C . PRO B 1 421 ? 9.992 15.453 11.156 1 93.81 421 PRO B C 1
ATOM 6746 O O . PRO B 1 421 ? 10.258 14.266 11.336 1 93.81 421 PRO B O 1
ATOM 6749 N N . PHE B 1 422 ? 8.906 15.852 10.617 1 94.62 422 PHE B N 1
ATOM 6750 C CA . PHE B 1 422 ? 7.867 14.922 10.18 1 94.62 422 PHE B CA 1
ATOM 6751 C C . PHE B 1 422 ? 8.375 14.031 9.055 1 94.62 422 PHE B C 1
ATOM 6753 O O . PHE B 1 422 ? 7.852 12.938 8.836 1 94.62 422 PHE B O 1
ATOM 6760 N N . LEU B 1 423 ? 9.406 14.406 8.359 1 94.5 423 LEU B N 1
ATOM 6761 C CA . LEU B 1 423 ? 10.016 13.633 7.289 1 94.5 423 LEU B CA 1
ATOM 6762 C C . LEU B 1 423 ? 10.602 12.328 7.824 1 94.5 423 LEU B C 1
ATOM 6764 O O . LEU B 1 423 ? 10.773 11.367 7.074 1 94.5 423 LEU B O 1
ATOM 6768 N N . GLU B 1 424 ? 10.875 12.297 9.078 1 91.88 424 GLU B N 1
ATOM 6769 C CA . GLU B 1 424 ? 11.492 11.117 9.688 1 91.88 424 GLU B CA 1
ATOM 6770 C C . GLU B 1 424 ? 10.461 10.031 9.953 1 91.88 424 GLU B C 1
ATOM 6772 O O . GLU B 1 424 ? 10.82 8.875 10.188 1 91.88 424 GLU B O 1
ATOM 6777 N N . ALA B 1 425 ? 9.266 10.414 9.898 1 93.62 425 ALA B N 1
ATOM 6778 C CA . ALA B 1 425 ? 8.219 9.547 10.43 1 93.62 425 ALA B CA 1
ATOM 6779 C C . ALA B 1 425 ? 7.758 8.547 9.367 1 93.62 425 ALA B C 1
ATOM 6781 O O . ALA B 1 425 ? 7.625 8.891 8.195 1 93.62 425 ALA B O 1
ATOM 6782 N N . ASN B 1 426 ? 7.535 7.297 9.812 1 92.69 426 ASN B N 1
ATOM 6783 C CA . ASN B 1 426 ? 6.879 6.297 8.977 1 92.69 426 ASN B CA 1
ATOM 6784 C C . ASN B 1 426 ? 5.746 5.602 9.719 1 92.69 426 ASN B C 1
ATOM 6786 O O . ASN B 1 426 ? 5.195 4.613 9.234 1 92.69 426 ASN B O 1
ATOM 6790 N N . CYS B 1 427 ? 5.445 6.086 10.852 1 94.44 427 CYS B N 1
ATOM 6791 C CA . CYS B 1 427 ? 4.301 5.598 11.609 1 94.44 427 CYS B CA 1
ATOM 6792 C C . CYS B 1 427 ? 3.809 6.648 12.594 1 94.44 427 CYS B C 1
ATOM 6794 O O . CYS B 1 427 ? 4.438 7.699 12.75 1 94.44 427 CYS B O 1
ATOM 6796 N N . TRP B 1 428 ? 2.65 6.438 13.133 1 96.31 428 TRP B N 1
ATOM 6797 C CA . TRP B 1 428 ? 2.119 7.195 14.258 1 96.31 428 TRP B CA 1
ATOM 6798 C C . TRP B 1 428 ? 2.135 6.363 15.539 1 96.31 428 TRP B C 1
ATOM 6800 O O . TRP B 1 428 ? 1.85 5.164 15.508 1 96.31 428 TRP B O 1
ATOM 6810 N N . ILE B 1 429 ? 2.406 6.945 16.625 1 95.38 429 ILE B N 1
ATOM 6811 C CA . ILE B 1 429 ? 2.326 6.348 17.953 1 95.38 429 ILE B CA 1
ATOM 6812 C C . ILE B 1 429 ? 1.125 6.918 18.703 1 95.38 429 ILE B C 1
ATOM 6814 O O . ILE B 1 429 ? 0.977 8.133 18.812 1 95.38 429 ILE B O 1
ATOM 6818 N N . ARG B 1 430 ? 0.283 6.117 19.188 1 96.69 430 ARG B N 1
ATOM 6819 C CA . ARG B 1 430 ? -0.818 6.566 20.031 1 96.69 430 ARG B CA 1
ATOM 6820 C C . ARG B 1 430 ? -0.5 6.352 21.5 1 96.69 430 ARG B C 1
ATOM 6822 O O . ARG B 1 430 ? -0.145 5.242 21.906 1 96.69 430 ARG B O 1
ATOM 6829 N N . ILE B 1 431 ? -0.565 7.348 22.266 1 96 431 ILE B N 1
ATOM 6830 C CA . ILE B 1 431 ? -0.503 7.316 23.719 1 96 431 ILE B CA 1
ATOM 6831 C C . ILE B 1 431 ? -1.886 7.598 24.297 1 96 431 ILE B C 1
ATOM 6833 O O . ILE B 1 431 ? -2.361 8.734 24.266 1 96 431 ILE B O 1
ATOM 6837 N N . PRO B 1 432 ? -2.479 6.617 24.859 1 95.81 432 PRO B N 1
ATOM 6838 C CA . PRO B 1 432 ? -3.871 6.781 25.281 1 95.81 432 PRO B CA 1
ATOM 6839 C C . PRO B 1 432 ? -4.016 7.723 26.484 1 95.81 432 PRO B C 1
ATOM 6841 O O . PRO B 1 432 ? -3.051 7.949 27.219 1 95.81 432 PRO B O 1
ATOM 6844 N N . HIS B 1 433 ? -5.234 8.273 26.531 1 95.56 433 HIS B N 1
ATOM 6845 C CA . HIS B 1 433 ? -5.57 9.055 27.719 1 95.56 433 HIS B CA 1
ATOM 6846 C C . HIS B 1 433 ? -5.262 8.281 29 1 95.56 433 HIS B C 1
ATOM 6848 O O . HIS B 1 433 ? -5.375 7.055 29.031 1 95.56 433 HIS B O 1
ATOM 6854 N N . GLY B 1 434 ? -4.797 9 30.016 1 94.12 434 GLY B N 1
ATOM 6855 C CA . GLY B 1 434 ? -4.461 8.367 31.281 1 94.12 434 GLY B CA 1
ATOM 6856 C C . GLY B 1 434 ? -2.973 8.141 31.453 1 94.12 434 GLY B C 1
ATOM 6857 O O . GLY B 1 434 ? -2.502 7.895 32.562 1 94.12 434 GLY B O 1
ATOM 6858 N N . VAL B 1 435 ? -2.221 8.141 30.359 1 93.62 435 VAL B N 1
ATOM 6859 C CA . VAL B 1 435 ? -0.771 7.988 30.406 1 93.62 435 VAL B CA 1
ATOM 6860 C C . VAL B 1 435 ? -0.106 9.359 30.453 1 93.62 435 VAL B C 1
ATOM 6862 O O . VAL B 1 435 ? -0.445 10.25 29.672 1 93.62 435 VAL B O 1
ATOM 6865 N N . SER B 1 436 ? 0.899 9.547 31.344 1 92.94 436 SER B N 1
ATOM 6866 C CA . SER B 1 436 ? 1.508 10.859 31.5 1 92.94 436 SER B CA 1
ATOM 6867 C C . SER B 1 436 ? 2.967 10.852 31.062 1 92.94 436 SER B C 1
ATOM 6869 O O . SER B 1 436 ? 3.547 11.906 30.797 1 92.94 436 SER B O 1
ATOM 6871 N N . GLU B 1 437 ? 3.504 9.609 31.062 1 93.56 437 GLU B N 1
ATOM 6872 C CA . GLU B 1 437 ? 4.91 9.508 30.688 1 93.56 437 GLU B CA 1
ATOM 6873 C C . GLU B 1 437 ? 5.176 8.234 29.875 1 93.56 437 GLU B C 1
ATOM 6875 O O . GLU B 1 437 ? 4.531 7.203 30.109 1 93.56 437 GLU B O 1
ATOM 6880 N N . ILE B 1 438 ? 6.055 8.398 28.953 1 93 438 ILE B N 1
ATOM 6881 C CA . ILE B 1 438 ? 6.527 7.262 28.156 1 93 438 ILE B CA 1
ATOM 6882 C C . ILE B 1 438 ? 8.016 7.051 28.406 1 93 438 ILE B C 1
ATOM 6884 O O . ILE B 1 438 ? 8.805 8 28.375 1 93 438 ILE B O 1
ATOM 6888 N N . ARG B 1 439 ? 8.375 5.859 28.672 1 92.06 439 ARG B N 1
ATOM 6889 C CA . ARG B 1 439 ? 9.766 5.52 28.953 1 92.06 439 ARG B CA 1
ATOM 6890 C C . ARG B 1 439 ? 10.312 4.547 27.906 1 92.06 439 ARG B C 1
ATOM 6892 O O . ARG B 1 439 ? 9.539 3.945 27.156 1 92.06 439 ARG B O 1
ATOM 6899 N N . GLU B 1 440 ? 11.625 4.539 27.859 1 88.69 440 GLU B N 1
ATOM 6900 C CA . GLU B 1 440 ? 12.258 3.549 26.984 1 88.69 440 GLU B CA 1
ATOM 6901 C C . GLU B 1 440 ? 11.805 2.135 27.344 1 88.69 440 GLU B C 1
ATOM 6903 O O . GLU B 1 440 ? 11.711 1.78 28.516 1 88.69 440 GLU B O 1
ATOM 6908 N N . GLY B 1 441 ? 11.43 1.384 26.297 1 85.69 441 GLY B N 1
ATOM 6909 C CA . GLY B 1 441 ? 11.016 0.008 26.516 1 85.69 441 GLY B CA 1
ATOM 6910 C C . GLY B 1 441 ? 9.516 -0.144 26.672 1 85.69 441 GLY B C 1
ATOM 6911 O O . GLY B 1 441 ? 8.984 -1.255 26.594 1 85.69 441 GLY B O 1
ATOM 6912 N N . ASP B 1 442 ? 8.828 0.944 26.938 1 89.75 442 ASP B N 1
ATOM 6913 C CA . ASP B 1 442 ? 7.375 0.874 27.078 1 89.75 442 ASP B CA 1
ATOM 6914 C C . ASP B 1 442 ? 6.723 0.347 25.797 1 89.75 442 ASP B C 1
ATOM 6916 O O . ASP B 1 442 ? 7.211 0.603 24.703 1 89.75 442 ASP B O 1
ATOM 6920 N N . SER B 1 443 ? 5.613 -0.39 26.016 1 87.44 443 SER B N 1
ATOM 6921 C CA . SER B 1 443 ? 4.805 -0.841 24.891 1 87.44 443 SER B CA 1
ATOM 6922 C C . SER B 1 443 ? 3.816 0.235 24.453 1 87.44 443 SER B C 1
ATOM 6924 O O . SER B 1 443 ? 3.123 0.825 25.281 1 87.44 443 SER B O 1
ATOM 6926 N N . VAL B 1 444 ? 3.805 0.48 23.188 1 91.12 444 VAL B N 1
ATOM 6927 C CA . VAL B 1 444 ? 2.891 1.484 22.641 1 91.12 444 VAL B CA 1
ATOM 6928 C C . VAL B 1 444 ? 2.207 0.945 21.391 1 91.12 444 VAL B C 1
ATOM 6930 O O . VAL B 1 444 ? 2.684 -0.013 20.781 1 91.12 444 VAL B O 1
ATOM 6933 N N . GLY B 1 445 ? 1.005 1.507 21.094 1 91.38 445 GLY B N 1
ATOM 6934 C CA . GLY B 1 445 ? 0.343 1.22 19.828 1 91.38 445 GLY B CA 1
ATOM 6935 C C . GLY B 1 445 ? 0.83 2.092 18.688 1 91.38 445 GLY B C 1
ATOM 6936 O O . GLY B 1 445 ? 0.938 3.311 18.844 1 91.38 445 GLY B O 1
ATOM 6937 N N . ILE B 1 446 ? 1.205 1.399 17.547 1 92 446 ILE B N 1
ATOM 6938 C CA . ILE B 1 446 ? 1.704 2.176 16.422 1 92 446 ILE B CA 1
ATOM 6939 C C . ILE B 1 446 ? 0.824 1.932 15.195 1 92 446 ILE B C 1
ATOM 6941 O O . ILE B 1 446 ? 0.215 0.867 15.062 1 92 446 ILE B O 1
ATOM 6945 N N . TYR B 1 447 ? 0.741 2.898 14.383 1 93.31 447 TYR B N 1
ATOM 6946 C CA . TYR B 1 447 ? 0.016 2.889 13.117 1 93.31 447 TYR B CA 1
ATOM 6947 C C . TYR B 1 447 ? 0.938 3.25 11.961 1 93.31 447 TYR B C 1
ATOM 6949 O O . TYR B 1 447 ? 1.278 4.418 11.773 1 93.31 447 TYR B O 1
ATOM 6957 N N . PRO B 1 448 ? 1.377 2.301 11.188 1 90.06 448 PRO B N 1
ATOM 6958 C CA . PRO B 1 448 ? 2.287 2.59 10.07 1 90.06 448 PRO B CA 1
ATOM 6959 C C . PRO B 1 448 ? 1.7 3.582 9.07 1 90.06 448 PRO B C 1
ATOM 6961 O O . PRO B 1 448 ? 0.492 3.568 8.82 1 90.06 448 PRO B O 1
ATOM 6964 N N . MET B 1 449 ? 2.607 4.469 8.609 1 89.19 449 MET B N 1
ATOM 6965 C CA . MET B 1 449 ? 2.223 5.383 7.539 1 89.19 449 MET B CA 1
ATOM 6966 C C . MET B 1 449 ? 2.375 4.723 6.176 1 89.19 449 MET B C 1
ATOM 6968 O O . MET B 1 449 ? 3.277 3.908 5.973 1 89.19 449 MET B O 1
ATOM 6972 N N . ARG B 1 450 ? 1.381 4.281 5.426 1 67.5 450 ARG B N 1
ATOM 6973 C CA . ARG B 1 450 ? 1.459 3.602 4.137 1 67.5 450 ARG B CA 1
ATOM 6974 C C . ARG B 1 450 ? 1.985 4.539 3.055 1 67.5 450 ARG B C 1
ATOM 6976 O O . ARG B 1 450 ? 1.769 5.75 3.117 1 67.5 450 ARG B O 1
#

Secondary structure (DSSP, 8-state):
-PBPHHHHHHHHHHHHHHHHHHHHT-EEEEEGGG-TT-BBSS-EE-SS-SSSS-EESSSEEEE-GGGGTT--SSS-EEEEEEEEE-TTSPPP------SSSPEEEEE-TTPBPPPPBTTB---EEEEGGGEEEEEETTEEEEEESSPPPTTTTEE-TTSSPPTT-EEE-TTPBP-HHHHHHHHHTT--EEEEEPPPEEEEEEE-TTB-SSGGGTT-TT-B---HHHHHHHHHHHTT-EEEEEEEEPS-HHHHHHHHHHHHSTT--SEEEEES--SSSTT-HHHHHHHHTT-EEEEE-BSEES-TT-EEEEEEPSSSSTT-EEEEEEE-SSHHHHHHHIIIIIHHHHHHHTTPPPP-PEEEEE--GGGGSS------TTSSPPSEE--TTSEEEEEEEEEE-SSSS-EEEE-S---TT--GGGGG-SEEEEE-TT--EE-TT-EEEEEE--/-PBPHHHHHHHHHHHHHHHHHHHHT-EEEEEGGG-TT-BBSS-EE-SS-SSSS-EESSSEEEE-GGGGTT--SSS-EEEEEEEEE-TTSPPP------SSSPEEEEE-TTPBPPPPBTTB---EEEEGGGEEEEEETTEEEEEESSPPPTTTTEE-TTSSPPTT-EEE-TTPBP-HHHHHHHHHTT--EEEEEPPPEEEEEEE-TTB-SSGGGTT-TT-B---HHHHHHHHHHHTT-EEEEEEEEPS-HHHHHHHHHHHHSTT--SEEEEES--SSSTT-HHHHHHHHTT-EEEEE-BSEES-TT-EEEEEEPSSSSTT-EEEEEEE-SSHHHHHHHIIIIIHHHHHHHTTPPPP-PEEEEE--GGGGSS------TTSSPPSEE--TTSEEEEEEEEEE-SSSS-EEEE-S---TT--GGGGG-SEEEEE-TT--EE-TT-EEEEEE--

pLDDT: mean 87.96, std 13.79, range [31.97, 98.62]

Solvent-accessible surface area (backbone atoms only — not comparable to full-atom values): 46023 Å² total; per-residue (Å²): 134,52,42,51,49,70,59,49,50,52,51,41,38,51,55,20,54,69,46,16,61,66,51,63,70,40,66,42,76,41,44,45,64,67,34,54,78,36,34,26,60,48,61,38,55,33,83,41,39,26,46,84,48,39,19,26,69,44,48,26,33,29,24,37,23,78,75,22,64,75,21,26,79,92,49,55,34,60,28,33,52,74,47,75,33,40,37,37,36,69,50,51,61,81,63,87,78,89,60,95,52,48,65,26,31,33,30,27,51,57,5,42,51,42,50,69,29,96,91,43,49,44,43,16,39,49,42,59,89,65,44,46,78,45,75,56,98,92,40,45,33,39,33,32,42,54,53,49,51,81,44,30,51,44,41,56,47,44,69,52,37,40,60,65,39,74,68,42,51,53,33,33,71,34,44,40,56,44,35,22,45,38,20,49,56,64,46,58,62,46,54,21,46,61,62,52,29,32,38,34,32,26,37,39,62,25,44,49,68,54,88,79,61,69,77,50,82,52,43,41,48,59,25,51,51,48,22,54,45,31,46,43,40,72,72,53,34,46,65,47,73,73,46,52,43,61,73,40,60,67,55,46,43,51,54,51,51,60,54,35,50,65,95,63,42,62,32,38,39,36,30,22,39,38,48,90,55,102,67,26,47,49,63,56,40,37,53,74,61,62,34,49,70,76,47,64,27,30,25,35,36,59,36,30,46,29,30,37,31,38,33,58,36,78,61,82,60,90,85,42,59,33,46,33,37,31,26,32,61,41,49,51,15,26,51,44,38,46,61,71,53,49,40,50,27,55,26,43,34,59,50,38,76,77,88,74,50,34,41,28,27,34,47,61,76,83,59,69,61,81,67,77,63,84,66,66,65,74,80,65,77,61,73,43,73,48,65,36,83,20,35,34,55,41,54,14,29,70,77,45,44,43,95,52,72,38,29,31,24,70,48,90,53,81,54,45,76,45,53,57,44,48,61,61,40,46,24,36,33,50,43,55,56,72,45,46,66,43,38,46,58,40,80,37,38,32,43,74,58,124,133,52,42,50,49,71,58,49,50,51,51,41,38,53,55,21,52,70,46,16,63,66,51,63,70,39,66,42,77,42,45,46,64,68,33,56,77,36,32,27,60,48,62,40,54,31,83,41,40,27,46,84,49,40,21,26,70,42,50,26,32,29,24,36,23,78,75,22,64,76,19,25,81,90,49,55,34,60,29,34,52,71,47,75,31,40,39,37,35,70,49,49,63,81,62,86,78,88,62,92,54,47,64,26,30,34,28,28,52,58,6,41,50,42,51,69,30,98,91,42,49,45,43,16,40,49,42,58,89,63,44,47,79,46,75,55,97,92,39,45,32,39,34,31,43,53,53,50,52,81,45,30,50,46,41,56,48,44,69,50,37,40,60,64,39,76,68,42,51,54,34,33,73,33,42,41,55,45,34,21,46,37,20,51,54,65,46,57,61,46,54,22,45,62,61,51,28,33,37,34,32,26,37,40,62,24,43,50,67,54,89,78,62,68,79,50,82,50,45,39,48,59,24,50,50,48,21,52,45,33,46,42,40,72,72,52,35,47,64,47,72,72,44,52,43,60,73,38,60,67,56,45,43,49,54,50,50,59,53,34,49,65,94,62,41,63,33,36,39,36,29,21,38,38,49,90,54,101,69,27,47,50,64,57,38,37,54,75,60,62,34,49,70,75,50,63,28,30,25,34,35,59,34,31,46,28,31,37,30,38,33,59,38,79,61,80,60,91,85,44,58,32,46,34,38,32,26,33,60,41,50,51,16,26,52,44,38,46,62,71,54,47,40,51,27,55,27,43,35,58,52,37,77,78,86,74,52,36,42,26,26,36,45,60,76,82,57,70,62,80,67,78,64,85,67,65,67,74,82,65,75,61,75,44,75,48,66,36,83,20,35,33,56,40,54,15,28,71,77,44,45,39,96,53,72,39,28,30,24,71,49,91,51,80,52,43,78,45,53,58,43,49,60,62,38,46,23,36,32,50,42,56,57,73,46,46,67,43,39,47,57,39,81,39,37,30,42,74,58,125

Radius of gyration: 33.83 Å; Cα contacts (8 Å, |Δi|>4): 2170; chains: 2; bounding box: 62×118×78 Å

Organism: Aspergillus oryzae (strain ATCC 42149 / RIB 40) (NCBI:txid510516)

Sequence (900 aa):
MGLSYTEAIRLVEAEAYRKRNVFLSRAETCSIYAARGRIARHTIYSPISTPRFDTSAMDGYALSSAATKDATVEYPRTFEVKGITAAGDEPFTEVKHDGPIPPCVEIMTGAPFPKTVEQEDFDCCVRYEDVIVEERSGRRFVTVTKPAKPKQNRRLAATDFQTDNAIVKEGELIHPNQVMAMASVGITELSVLLKPRIAVFSTGSELLLAKEESTKLHRISDSNGPYLTATLEDWGAIVDFLGVIPDQTEDLEQALLRGLHGSRYDLIISSGAVSAGRYDLIPAVLERLRARTVFHKVEMKPGHPVLFSMLPRLETAPDSEVAFFGLPGNPVASAACLRFIVVPYLNTIRLQPQEKPYKARIMTMNDKLGSHHDIPLGSGKPVTTVPMEKDVFRPGTLCGSTDQDLMVQLISDHSPGKIKPFLEANCWIRIPHGVSEIREGDSVGIYPMRMGLSYTEAIRLVEAEAYRKRNVFLSRAETCSIYAARGRIARHTIYSPISTPRFDTSAMDGYALSSAATKDATVEYPRTFEVKGITAAGDEPFTEVKHDGPIPPCVEIMTGAPFPKTVEQEDFDCCVRYEDVIVEERSGRRFVTVTKPAKPKQNRRLAATDFQTDNAIVKEGELIHPNQVMAMASVGITELSVLLKPRIAVFSTGSELLLAKEESTKLHRISDSNGPYLTATLEDWGAIVDFLGVIPDQTEDLEQALLRGLHGSRYDLIISSGAVSAGRYDLIPAVLERLRARTVFHKVEMKPGHPVLFSMLPRLETAPDSEVAFFGLPGNPVASAACLRFIVVPYLNTIRLQPQEKPYKARIMTMNDKLGSHHDIPLGSGKPVTTVPMEKDVFRPGTLCGSTDQDLMVQLISDHSPGKIKPFLEANCWIRIPHGVSEIREGDSVGIYPMR

Foldseek 3Di:
DFAALVVLLVLLLVVLLVCLVVQLVAKDKDWLVPQAQFFASAWDWQQAFPPQAKWFQAWAKQFALVQQAPAAQVRKAKAWAQEEFEAPDDADEDDPDPDPHHYIYGYHGNTHHHDDYPNIDRFEGDHPVQWDWDDDPNTIMIIHRHGDDGNYRMDGTRPPPHGGHTLHHHLDRDHVVSSVVCVVSPHTMHMTGDAFEEEEEEEDPQEDQDPPVVPPPRHDHQDQLVVLCVQSVVSRHHYDYPTYFYLDLVRVLVVVLVVLPDVRGQEYEYEALLAPDPRNNVVVSCVVQVWAWSTAAYQEPPWRGKTWIWGDRPDPDPPDTHIYIYTYNQRQNRVVCCVSNVVSSVCSSSVHDDDFFDKAFEDDVVPPPPPPPPPPQPDDDFPDFDAQQGKYKFFWAFDDDDPDGTYIYGFPDGDSNDCVSNVRGQKMWIDDRRGTTHGGGDMTTIGGRD/DFAALVVLLVLLLVVLLVCLVVQLVAKDKDWLVPQAQFAASAWDWQQAFPPQAKWFQAWAKFFALVQQAPAAPVRKAKAWAQEEFEAPDDADEDDPDPDPHHYIYGYHGNTHHHDDYPNIDRFEGDHPVQWDWDDDPNTIMIIHRHGDDGNYRMDGTRPPPHGGHTLHHHLDRDHVVSSVVCVVSPHTMHMTGDAFEEEEEEEDQQEDQDPPVVPPPRHDHQPQLVVLCVQSVVSRHHYDYPTYFYLDLVRVLVVVLVVLPDPRGQEYEYEALLDPDPRNNVVVSCVVQVWAWSTAAYQEPPWRGKTWIWGDRPDPDPPDTHIYIYTYNQRQRRVVCCVSNVVSSVCSSSVHDDDFFDKAFEDDVVPPPPPPPPPPQPDDDFPDFDAQQGKYKFFWAFDDDDPDGTYIYGFDDGDSNDCVSNVRGQKMWIDDRRGTTHGGGDMTTIGGRD